Protein 1FTR (pdb70)

Secondary structure (DSSP, 8-state):
-EETTEEE-S-EEEEEEEEEEEEEEE-SSHHHHHHHHHHHHSS-S-TTTSS-EEEEEEEEE-GGGSTTSS-EEEEEEEESSHHHHHHHHHHHIIIIITTSTT-EEEE---GGG--EEE-HHHHHHGGGTT--EEEEETTEEEEEEEETTEEEEEES-EEEEEEEEEEEEEEEESSHHHHHHHHHHHHHHHTTSTTEE--SGGG-BSS-EEES-SS-TT-SEEE-GGG-TTSTT--PPTT--EEEEEEEEESSHHHHHHHHHHHHHHHTTSTTEEEEE---STTSS-SEEEEGGGG-/-EETTEEE-S-EEEEEEEEEEEEEEE-SSHHHHHHHHHHHHSS-S-TTTSS-EEEES-S-B-GGGSTTSS-EEEEEEEESSHHHHHHHHHHHIIIIITTSTT-EEEE---GGG--EEE-HHHHHHGGGTT--EEEEETTEEEEEEEETTEEEEEES-EEEEEEEEEEEEEEEESSHHHHHHHHHHHHHHHTTSTTEE--SGGGEESS-EEES-SS-TT-SEEE-GGG-TT-TT--PPTT--EEEEEEEEESSHHHHHHHHHHHHHHHHTSTTEEEEE----TTSS-SEEEEHHHH-/-EETTEEE-S-EEEEEEEEEEEEEEE-SSHHHHHHHHHHHHSS-S-TTTSS-EEEEEEEEE-GGGSTTSS-EEEEEEEESSHHHHHHHHHHHHHHHTTTSTT-EEEE---GGG-SEEE-HHHHHHGGGTT--EEEEETTEEEEEEEETTEEEEEES-EEEEEEEEEEEEEEEESSHHHHHHHHHHHHHHHTTSTTEE--SGGGEESS-EEES-SS-TT-SEEE-GGG-TTSTT--PPTT--EEEEEEEEESSHHHHHHHHHHHHHHHHTSTTEEEEE---STTSS-SEEEEGGGT-/-EETTEEE-S-EEEEEEEEEEEEEEE-SSHHHHHHHHHHHHSS-S-TTTSS-EEEEEEEEE-GGGSTTSS-EEEEEEEESSHHHHHHHHHHHIIIIITTSTT-EEEE---GGG--EEE-HHHHHHGGGTT--EEEEETTEEEEEEEETTEEEEEES-EEEEEEEEEEEEEEEESSHHHHHHHHHHHHHHHTTSTTEE--SGGGEESS-EEES-SS-TT-SEEE-GGG-TTSTT--PPTT--EEEEEEEEESSHHHHHHHHHHHHHHHTTSTTEEEEE----TTSS-SEEEESGGG-

GO terms:
  GO:0030270 formylmethanofuran-tetrahydromethanopterin N-formyltransferase activity (F, EXP)
  GO:0030270 formylmethanofuran-tetrahydromethanopterin N-formyltransferase activity (F, IDA)

Structure (mmCIF, N/CA/C/O backbone):
data_1FTR
#
_entry.id   1FTR
#
_cell.length_a   157.500
_cell.length_b   157.500
_cell.length_c   242.100
_cell.angle_alpha   90.00
_cell.angle_beta   90.00
_cell.angle_gamma   90.00
#
_symmetry.space_group_name_H-M   'I 41 2 2'
#
loop_
_entity.id
_entity.type
_entity.pdbx_description
1 polymer 'FORMYLMETHANOFURAN\:TETRAHYDROMETHANOPTERIN FORMYLTRANSFERASE'
2 water water
#
loop_
_atom_site.group_PDB
_atom_site.id
_atom_site.type_symbol
_atom_site.label_atom_id
_atom_site.label_alt_id
_atom_site.label_comp_id
_atom_site.label_asym_id
_atom_site.label_entity_id
_atom_site.label_seq_id
_atom_site.pdbx_PDB_ins_code
_atom_site.Cartn_x
_atom_site.Cartn_y
_atom_site.Cartn_z
_atom_site.occupancy
_atom_site.B_iso_or_equiv
_atom_site.auth_seq_id
_atom_site.auth_comp_id
_atom_site.auth_asym_id
_atom_site.auth_atom_id
_atom_site.pdbx_PDB_model_num
ATOM 1 N N . MET A 1 1 ? 47.545 45.997 3.286 1.00 14.77 1 MET A N 1
ATOM 2 C CA . MET A 1 1 ? 48.237 47.231 3.731 1.00 16.82 1 MET A CA 1
ATOM 3 C C . MET A 1 1 ? 47.879 47.516 5.182 1.00 16.93 1 MET A C 1
ATOM 4 O O . MET A 1 1 ? 46.700 47.509 5.540 1.00 17.68 1 MET A O 1
ATOM 9 N N . GLU A 1 2 ? 48.895 47.811 5.991 1.00 18.54 2 GLU A N 1
ATOM 10 C CA . GLU A 1 2 ? 48.704 48.224 7.385 1.00 19.38 2 GLU A CA 1
ATOM 11 C C . GLU A 1 2 ? 49.468 49.508 7.665 1.00 19.07 2 GLU A C 1
ATOM 12 O O . GLU A 1 2 ? 50.557 49.715 7.141 1.00 19.07 2 GLU A O 1
ATOM 18 N N . ILE A 1 3 ? 48.908 50.363 8.513 1.00 19.31 3 ILE A N 1
ATOM 19 C CA . ILE A 1 3 ? 49.638 51.520 9.021 1.00 18.99 3 ILE A CA 1
ATOM 20 C C . ILE A 1 3 ? 49.672 51.375 10.537 1.00 19.04 3 ILE A C 1
ATOM 21 O O . ILE A 1 3 ? 48.624 51.302 11.185 1.00 17.15 3 ILE A O 1
ATOM 26 N N . ASN A 1 4 ? 50.867 51.119 11.054 1.00 19.92 4 ASN A N 1
ATOM 27 C CA . ASN A 1 4 ? 51.072 50.912 12.483 1.00 22.29 4 ASN A CA 1
ATOM 28 C C . ASN A 1 4 ? 50.216 49.756 12.994 1.00 22.65 4 ASN A C 1
ATOM 29 O O . ASN A 1 4 ? 49.591 49.837 14.063 1.00 22.70 4 ASN A O 1
ATOM 34 N N . GLY A 1 5 ? 50.115 48.715 12.169 1.00 21.46 5 GLY A N 1
ATOM 35 C CA . GLY A 1 5 ? 49.396 47.525 12.567 1.00 17.96 5 GLY A CA 1
ATOM 36 C C . GLY A 1 5 ? 47.915 47.600 12.302 1.00 16.25 5 GLY A C 1
ATOM 37 O O . GLY A 1 5 ? 47.187 46.666 12.604 1.00 21.08 5 GLY A O 1
ATOM 38 N N . VAL A 1 6 ? 47.445 48.735 11.801 1.00 16.06 6 VAL A N 1
ATOM 39 C CA . VAL A 1 6 ? 46.027 48.898 11.515 1.00 14.87 6 VAL A CA 1
ATOM 40 C C . VAL A 1 6 ? 45.753 48.561 10.055 1.00 12.91 6 VAL A C 1
ATOM 41 O O . VAL A 1 6 ? 46.408 49.086 9.166 1.00 14.50 6 VAL A O 1
ATOM 45 N N . GLU A 1 7 ? 44.753 47.716 9.823 1.00 14.27 7 GLU A N 1
ATOM 46 C CA . GLU A 1 7 ? 44.414 47.278 8.477 1.00 17.71 7 GLU A CA 1
ATOM 47 C C . GLU A 1 7 ? 43.713 48.416 7.747 1.00 18.70 7 GLU A C 1
ATOM 48 O O . GLU A 1 7 ? 42.791 49.037 8.293 1.00 17.19 7 GLU A O 1
ATOM 54 N N . ILE A 1 8 ? 44.213 48.747 6.555 1.00 15.72 8 ILE A N 1
ATOM 55 C CA . ILE A 1 8 ? 43.550 49.723 5.697 1.00 15.33 8 ILE A CA 1
ATOM 56 C C . ILE A 1 8 ? 42.803 48.963 4.599 1.00 17.61 8 ILE A C 1
ATOM 57 O O . ILE A 1 8 ? 43.426 48.307 3.755 1.00 16.70 8 ILE A O 1
ATOM 62 N N . GLU A 1 9 ? 41.474 48.936 4.699 1.00 16.04 9 GLU A N 1
ATOM 63 C CA . GLU A 1 9 ? 40.641 48.234 3.733 1.00 16.46 9 GLU A CA 1
ATOM 64 C C . GLU A 1 9 ? 40.853 48.766 2.320 1.00 15.75 9 GLU A C 1
ATOM 65 O O . GLU A 1 9 ? 40.983 49.973 2.109 1.00 14.66 9 GLU A O 1
ATOM 71 N N . ASP A 1 10 ? 40.904 47.850 1.357 1.00 16.84 10 ASP A N 1
ATOM 72 C CA . ASP A 1 10 ? 41.147 48.206 -0.035 1.00 17.54 10 ASP A CA 1
ATOM 73 C C . ASP A 1 10 ? 39.815 48.579 -0.668 1.00 18.16 10 ASP A C 1
ATOM 74 O O . ASP A 1 10 ? 39.152 47.759 -1.315 1.00 19.74 10 ASP A O 1
ATOM 79 N N . THR A 1 11 ? 39.392 49.803 -0.395 1.00 18.02 11 THR A N 1
ATOM 80 C CA . THR A 1 11 ? 38.126 50.297 -0.881 1.00 15.01 11 THR A CA 1
ATOM 81 C C . THR A 1 11 ? 38.294 51.784 -1.193 1.00 13.56 11 THR A C 1
ATOM 82 O O . THR A 1 11 ? 39.414 52.290 -1.224 1.00 15.58 11 THR A O 1
ATOM 86 N N . PHE A 1 12 ? 37.202 52.466 -1.501 1.00 14.04 12 PHE A N 1
ATOM 87 C CA . PHE A 1 12 ? 37.284 53.871 -1.855 1.00 13.86 12 PHE A CA 1
ATOM 88 C C . PHE A 1 12 ? 36.153 54.660 -1.220 1.00 12.34 12 PHE A C 1
ATOM 89 O O . PHE A 1 12 ? 35.095 54.118 -0.890 1.00 12.59 12 PHE A O 1
ATOM 97 N N . ALA A 1 13 ? 36.415 55.943 -0.999 1.00 13.11 13 ALA A N 1
ATOM 98 C CA . ALA A 1 13 ? 35.379 56.889 -0.625 1.00 14.13 13 ALA A CA 1
ATOM 99 C C . ALA A 1 13 ? 34.838 57.519 -1.908 1.00 15.71 13 ALA A C 1
ATOM 100 O O . ALA A 1 13 ? 35.600 57.798 -2.834 1.00 15.13 13 ALA A O 1
ATOM 102 N N . GLU A 1 14 ? 33.516 57.670 -1.978 1.00 16.17 14 GLU A N 1
ATOM 103 C CA . GLU A 1 14 ? 32.860 58.351 -3.093 1.00 17.02 14 GLU A CA 1
ATOM 104 C C . GLU A 1 14 ? 32.422 59.771 -2.714 1.00 16.52 14 GLU A C 1
ATOM 105 O O . GLU A 1 14 ? 31.603 59.970 -1.820 1.00 18.84 14 GLU A O 1
ATOM 111 N N . ALA A 1 15 ? 32.954 60.755 -3.426 1.00 15.91 15 ALA A N 1
ATOM 112 C CA . ALA A 1 15 ? 32.685 62.147 -3.108 1.00 17.25 15 ALA A CA 1
ATOM 113 C C . ALA A 1 15 ? 31.918 62.834 -4.238 1.00 17.84 15 ALA A C 1
ATOM 114 O O . ALA A 1 15 ? 31.833 62.319 -5.359 1.00 18.24 15 ALA A O 1
ATOM 116 N N . PHE A 1 16 ? 31.396 64.018 -3.940 1.00 17.20 16 PHE A N 1
ATOM 117 C CA . PHE A 1 16 ? 30.467 64.709 -4.823 1.00 18.98 16 PHE A CA 1
ATOM 118 C C . PHE A 1 16 ? 30.914 66.143 -5.106 1.00 22.51 16 PHE A C 1
ATOM 119 O O . PHE A 1 16 ? 31.693 66.734 -4.355 1.00 22.08 16 PHE A O 1
ATOM 127 N N . GLU A 1 17 ? 30.414 66.707 -6.198 1.00 23.82 17 GLU A N 1
ATOM 128 C CA . GLU A 1 17 ? 30.564 68.131 -6.443 1.00 24.24 17 GLU A CA 1
ATOM 129 C C . GLU A 1 17 ? 29.627 68.904 -5.544 1.00 21.56 17 GLU A C 1
ATOM 130 O O . GLU A 1 17 ? 28.512 68.454 -5.269 1.00 22.45 17 GLU A O 1
ATOM 136 N N . ALA A 1 18 ? 30.118 70.031 -5.042 1.00 20.44 18 ALA A N 1
ATOM 137 C CA . ALA A 1 18 ? 29.304 70.988 -4.302 1.00 19.73 18 ALA A CA 1
ATOM 138 C C . ALA A 1 18 ? 29.865 72.381 -4.551 1.00 18.45 18 ALA A C 1
ATOM 139 O O . ALA A 1 18 ? 31.035 72.531 -4.903 1.00 19.72 18 ALA A O 1
ATOM 141 N N . LYS A 1 19 ? 29.007 73.390 -4.458 1.00 18.87 19 LYS A N 1
ATOM 142 C CA . LYS A 1 19 ? 29.439 74.782 -4.546 1.00 17.92 19 LYS A CA 1
ATOM 143 C C . LYS A 1 19 ? 30.040 75.199 -3.213 1.00 18.01 19 LYS A C 1
ATOM 144 O O . LYS A 1 19 ? 29.490 74.876 -2.160 1.00 16.78 19 LYS A O 1
ATOM 150 N N . MET A 1 20 ? 31.110 75.980 -3.270 1.00 16.10 20 MET A N 1
ATOM 151 C CA . MET A 1 20 ? 31.807 76.396 -2.071 1.00 19.02 20 MET A CA 1
ATOM 152 C C . MET A 1 20 ? 32.306 77.821 -2.125 1.00 19.38 20 MET A C 1
ATOM 153 O O . MET A 1 20 ? 32.708 78.310 -3.177 1.00 17.88 20 MET A O 1
ATOM 158 N N . ALA A 1 21 ? 32.214 78.497 -0.983 1.00 18.36 21 ALA A N 1
ATOM 159 C CA . ALA A 1 21 ? 32.815 79.803 -0.775 1.00 15.18 21 ALA A CA 1
ATOM 160 C C . ALA A 1 21 ? 33.842 79.728 0.367 1.00 15.99 21 ALA A C 1
ATOM 161 O O . ALA A 1 21 ? 33.844 78.786 1.168 1.00 14.72 21 ALA A O 1
ATOM 163 N N . ARG A 1 22 ? 34.779 80.668 0.364 1.00 14.25 22 ARG A N 1
ATOM 164 C CA . ARG A 1 22 ? 35.838 80.705 1.356 1.00 15.44 22 ARG A CA 1
ATOM 165 C C . ARG A 1 22 ? 36.037 82.150 1.819 1.00 16.39 22 ARG A C 1
ATOM 166 O O . ARG A 1 22 ? 36.298 83.051 1.017 1.00 17.43 22 ARG A O 1
ATOM 174 N N . VAL A 1 23 ? 35.822 82.377 3.110 1.00 15.20 23 VAL A N 1
ATOM 175 C CA . VAL A 1 23 ? 35.744 83.720 3.655 1.00 14.29 23 VAL A CA 1
ATOM 176 C C . VAL A 1 23 ? 36.853 83.925 4.705 1.00 15.92 23 VAL A C 1
ATOM 177 O O . VAL A 1 23 ? 37.128 83.042 5.516 1.00 15.02 23 VAL A O 1
ATOM 181 N N . LEU A 1 24 ? 37.568 85.035 4.593 1.00 14.67 24 LEU A N 1
ATOM 182 C CA . LEU A 1 24 ? 38.482 85.461 5.644 1.00 15.01 24 LEU A CA 1
ATOM 183 C C . LEU A 1 24 ? 37.791 86.433 6.613 1.00 14.66 24 LEU A C 1
ATOM 184 O O . LEU A 1 24 ? 37.274 87.472 6.206 1.00 13.61 24 LEU A O 1
ATOM 189 N N . ILE A 1 25 ? 37.728 86.049 7.889 1.00 13.97 25 ILE A N 1
ATOM 190 C CA . ILE A 1 25 ? 37.203 86.924 8.943 1.00 13.90 25 ILE A CA 1
ATOM 191 C C . ILE A 1 25 ? 38.347 87.479 9.796 1.00 14.55 25 ILE A C 1
ATOM 192 O O . ILE A 1 25 ? 39.163 86.718 10.320 1.00 14.85 25 ILE A O 1
ATOM 197 N N . THR A 1 26 ? 38.470 88.802 9.842 1.00 14.34 26 THR A N 1
ATOM 198 C CA . THR A 1 26 ? 39.444 89.442 10.725 1.00 15.25 26 THR A CA 1
ATOM 199 C C . THR A 1 26 ? 38.698 90.137 11.859 1.00 14.59 26 THR A C 1
ATOM 200 O O . THR A 1 26 ? 37.473 90.268 11.822 1.00 13.97 26 THR A O 1
ATOM 204 N N . ALA A 1 27 ? 39.436 90.478 12.911 1.00 12.90 27 ALA A N 1
ATOM 205 C CA . ALA A 1 27 ? 38.857 91.107 14.091 1.00 13.25 27 ALA A CA 1
ATOM 206 C C . ALA A 1 27 ? 39.994 91.734 14.893 1.00 13.80 27 ALA A C 1
ATOM 207 O O . ALA A 1 27 ? 41.150 91.625 14.503 1.00 12.84 27 ALA A O 1
ATOM 209 N N . ALA A 1 28 ? 39.642 92.440 15.965 1.00 14.45 28 ALA A N 1
ATOM 210 C CA . ALA A 1 28 ? 40.620 93.105 16.826 1.00 16.31 28 ALA A CA 1
ATOM 211 C C . ALA A 1 28 ? 41.631 92.135 17.433 1.00 15.10 28 ALA A C 1
ATOM 212 O O . ALA A 1 28 ? 42.785 92.487 17.641 1.00 15.72 28 ALA A O 1
ATOM 214 N N . SER A 1 29 ? 41.217 90.889 17.618 1.00 14.30 29 SER A N 1
ATOM 215 C CA . SER A 1 29 ? 42.096 89.850 18.149 1.00 13.07 29 SER A CA 1
ATOM 216 C C . SER A 1 29 ? 41.639 88.531 17.567 1.00 13.76 29 SER A C 1
ATOM 217 O O . SER A 1 29 ? 40.518 88.412 17.070 1.00 13.75 29 SER A O 1
ATOM 220 N N . HIS A 1 30 ? 42.510 87.531 17.635 1.00 12.62 30 HIS A N 1
ATOM 221 C CA . HIS A 1 30 ? 42.139 86.178 17.278 1.00 12.22 30 HIS A CA 1
ATOM 222 C C . HIS A 1 30 ? 40.930 85.699 18.099 1.00 13.18 30 HIS A C 1
ATOM 223 O O . HIS A 1 30 ? 40.053 85.022 17.569 1.00 12.12 30 HIS A O 1
ATOM 230 N N . LYS A 1 31 ? 40.811 86.163 19.340 1.00 11.25 31 LYS A N 1
ATOM 231 C CA . LYS A 1 31 ? 39.700 85.740 20.183 1.00 11.68 31 LYS A CA 1
ATOM 232 C C . LYS A 1 31 ? 38.363 86.185 19.576 1.00 12.92 31 LYS A C 1
ATOM 233 O O . LYS A 1 31 ? 37.433 85.396 19.456 1.00 13.07 31 LYS A O 1
ATOM 239 N N . TRP A 1 32 ? 38.301 87.426 19.124 1.00 13.53 32 TRP A N 1
ATOM 240 C CA . TRP A 1 32 ? 37.054 87.969 18.596 1.00 12.26 32 TRP A CA 1
ATOM 241 C C . TRP A 1 32 ? 36.777 87.457 17.185 1.00 12.93 32 TRP A C 1
ATOM 242 O O . TRP A 1 32 ? 35.617 87.285 16.808 1.00 13.71 32 TRP A O 1
ATOM 253 N N . ALA A 1 33 ? 37.833 87.181 16.422 1.00 12.27 33 ALA A N 1
ATOM 254 C CA . ALA A 1 33 ? 37.669 86.484 15.143 1.00 12.31 33 ALA A CA 1
ATOM 255 C C . ALA A 1 33 ? 37.051 85.111 15.350 1.00 15.36 33 ALA A C 1
ATOM 256 O O . ALA A 1 33 ? 36.101 84.748 14.651 1.00 15.45 33 ALA A O 1
ATOM 258 N N . MET A 1 34 ? 37.513 84.386 16.372 1.00 12.47 34 MET A N 1
ATOM 259 C CA . MET A 1 34 ? 36.964 83.077 16.671 1.00 9.47 34 MET A CA 1
ATOM 260 C C . MET A 1 34 ? 35.527 83.138 17.167 1.00 11.37 34 MET A C 1
ATOM 261 O O . MET A 1 34 ? 34.720 82.284 16.815 1.00 11.88 34 MET A O 1
ATOM 266 N N . ILE A 1 35 ? 35.177 84.196 17.896 1.00 12.67 35 ILE A N 1
ATOM 267 C CA . ILE A 1 35 ? 33.783 84.414 18.301 1.00 15.95 35 ILE A CA 1
ATOM 268 C C . ILE A 1 35 ? 32.847 84.490 17.091 1.00 16.30 35 ILE A C 1
ATOM 269 O O . ILE A 1 35 ? 31.806 83.832 17.068 1.00 16.36 35 ILE A O 1
ATOM 274 N N . ALA A 1 36 ? 33.250 85.253 16.076 1.00 14.07 36 ALA A N 1
ATOM 275 C CA . ALA A 1 36 ? 32.429 85.455 14.878 1.00 14.19 36 ALA A CA 1
ATOM 276 C C . ALA A 1 36 ? 32.367 84.164 14.051 1.00 13.33 36 ALA A C 1
ATOM 277 O O . ALA A 1 36 ? 31.281 83.697 13.685 1.00 13.70 36 ALA A O 1
ATOM 279 N N . VAL A 1 37 ? 33.515 83.502 13.948 1.00 12.18 37 VAL A N 1
ATOM 280 C CA . VAL A 1 37 ? 33.672 82.287 13.174 1.00 12.65 37 VAL A CA 1
ATOM 281 C C . VAL A 1 37 ? 32.810 81.148 13.708 1.00 13.77 37 VAL A C 1
ATOM 282 O O . VAL A 1 37 ? 32.143 80.471 12.940 1.00 11.63 37 VAL A O 1
ATOM 286 N N . LYS A 1 38 ? 32.756 80.977 15.026 1.00 12.83 38 LYS A N 1
ATOM 287 C CA . LYS A 1 38 ? 31.986 79.873 15.600 1.00 13.69 38 LYS A CA 1
ATOM 288 C C . LYS A 1 38 ? 30.488 80.084 15.373 1.00 13.69 38 LYS A C 1
ATOM 289 O O . LYS A 1 38 ? 29.751 79.136 15.096 1.00 13.74 38 LYS A O 1
ATOM 295 N N . GLU A 1 39 ? 30.042 81.334 15.451 1.00 12.68 39 GLU A N 1
ATOM 296 C CA . GLU A 1 39 ? 28.635 81.631 15.197 1.00 15.49 39 GLU A CA 1
ATOM 297 C C . GLU A 1 39 ? 28.301 81.390 13.722 1.00 14.77 39 GLU A C 1
ATOM 298 O O . GLU A 1 39 ? 27.347 80.681 13.406 1.00 16.88 39 GLU A O 1
ATOM 304 N N . ALA A 1 40 ? 29.160 81.883 12.839 1.00 14.84 40 ALA A N 1
ATOM 305 C CA . ALA A 1 40 ? 28.917 81.819 11.406 1.00 15.21 40 ALA A CA 1
ATOM 306 C C . ALA A 1 40 ? 28.940 80.400 10.840 1.00 15.22 40 ALA A C 1
ATOM 307 O O . ALA A 1 40 ? 28.344 80.147 9.807 1.00 15.79 40 ALA A O 1
ATOM 309 N N . THR A 1 41 ? 29.675 79.495 11.478 1.00 14.16 41 THR A N 1
ATOM 310 C CA . THR A 1 41 ? 29.816 78.132 10.967 1.00 14.64 41 THR A CA 1
ATOM 311 C C . THR A 1 41 ? 28.989 77.105 11.717 1.00 13.37 41 THR A C 1
ATOM 312 O O . THR A 1 41 ? 29.044 75.922 11.393 1.00 15.37 41 THR A O 1
ATOM 316 N N . GLY A 1 42 ? 28.290 77.543 12.759 1.00 14.62 42 GLY A N 1
ATOM 317 C CA . GLY A 1 42 ? 27.412 76.662 13.509 1.00 14.55 42 GLY A CA 1
ATOM 318 C C . GLY A 1 42 ? 26.163 76.282 12.736 1.00 16.53 42 GLY A C 1
ATOM 319 O O . GLY A 1 42 ? 25.911 76.820 11.656 1.00 15.64 42 GLY A O 1
ATOM 320 N N . PHE A 1 43 ? 25.374 75.370 13.303 1.00 15.07 43 PHE A N 1
ATOM 321 C CA . PHE A 1 43 ? 24.227 74.768 12.611 1.00 17.13 43 PHE A CA 1
ATOM 322 C C . PHE A 1 43 ? 24.582 74.463 11.143 1.00 16.69 43 PHE A C 1
ATOM 323 O O . PHE A 1 43 ? 23.902 74.915 10.222 1.00 15.90 43 PHE A O 1
ATOM 331 N N . GLY A 1 44 ? 25.663 73.718 10.948 1.00 15.09 44 GLY A N 1
ATOM 332 C CA . GLY A 1 44 ? 26.253 73.599 9.629 1.00 15.90 44 GLY A CA 1
ATOM 333 C C . GLY A 1 44 ? 26.986 72.286 9.423 1.00 14.64 44 GLY A C 1
ATOM 334 O O . GLY A 1 44 ? 28.085 72.282 8.865 1.00 15.96 44 GLY A O 1
ATOM 335 N N . THR A 1 45 ? 26.381 71.185 9.844 1.00 15.80 45 THR A N 1
ATOM 336 C CA . THR A 1 45 ? 27.019 69.872 9.722 1.00 15.91 45 THR A CA 1
ATOM 337 C C . THR A 1 45 ? 26.721 69.169 8.395 1.00 17.02 45 THR A C 1
ATOM 338 O O . THR A 1 45 ? 27.570 68.442 7.869 1.00 16.18 45 THR A O 1
ATOM 342 N N . SER A 1 46 ? 25.491 69.329 7.899 1.00 18.47 46 SER A N 1
ATOM 343 C CA . SER A 1 46 ? 24.981 68.536 6.778 1.00 18.17 46 SER A CA 1
ATOM 344 C C . SER A 1 46 ? 23.795 69.239 6.126 1.00 19.95 46 SER A C 1
ATOM 345 O O . SER A 1 46 ? 22.910 69.737 6.816 1.00 19.44 46 SER A O 1
ATOM 348 N N . VAL A 1 47 ? 23.739 69.214 4.793 1.00 20.20 47 VAL A N 1
ATOM 349 C CA . VAL A 1 47 ? 22.662 69.892 4.068 1.00 23.53 47 VAL A CA 1
ATOM 350 C C . VAL A 1 47 ? 21.336 69.161 4.199 1.00 26.00 47 VAL A C 1
ATOM 351 O O . VAL A 1 47 ? 20.293 69.698 3.832 1.00 27.97 47 VAL A O 1
ATOM 355 N N . ILE A 1 48 ? 21.382 67.936 4.713 1.00 27.94 48 ILE A N 1
ATOM 356 C CA . ILE A 1 48 ? 20.171 67.176 4.991 1.00 30.98 48 ILE A CA 1
ATOM 357 C C . ILE A 1 48 ? 19.180 67.971 5.843 1.00 31.60 48 ILE A C 1
ATOM 358 O O . ILE A 1 48 ? 18.083 68.276 5.382 1.00 34.01 48 ILE A O 1
ATOM 363 N N . MET A 1 49 ? 19.580 68.368 7.046 1.00 30.78 49 MET A N 1
ATOM 364 C CA . MET A 1 49 ? 18.688 69.164 7.885 1.00 30.48 49 MET A CA 1
ATOM 365 C C . MET A 1 49 ? 19.280 70.463 8.420 1.00 27.28 49 MET A C 1
ATOM 366 O O . MET A 1 49 ? 18.627 71.164 9.196 1.00 25.87 49 MET A O 1
ATOM 371 N N . CYS A 1 50 ? 20.502 70.790 7.998 1.00 23.69 50 CYS A N 1
ATOM 372 C CA . CYS A 1 50 ? 21.084 72.105 8.273 1.00 21.98 50 CYS A CA 1
ATOM 373 C C . CYS A 1 50 ? 21.090 72.947 6.990 1.00 20.14 50 CYS A C 1
ATOM 374 O O . CYS A 1 50 ? 21.043 72.403 5.882 1.00 19.88 50 CYS A O 1
ATOM 377 N N . PRO A 1 51 ? 21.156 74.285 7.125 1.00 19.31 51 PRO A N 1
ATOM 378 C CA . PRO A 1 51 ? 21.086 75.153 5.944 1.00 18.58 51 PRO A CA 1
ATOM 379 C C . PRO A 1 51 ? 22.336 75.134 5.061 1.00 19.26 51 PRO A C 1
ATOM 380 O O . PRO A 1 51 ? 22.297 75.628 3.933 1.00 19.86 51 PRO A O 1
ATOM 384 N N . ALA A 1 52 ? 23.443 74.614 5.585 1.00 17.93 52 ALA A N 1
ATOM 385 C CA . ALA A 1 52 ? 24.709 74.576 4.847 1.00 16.56 52 ALA A CA 1
ATOM 386 C C . ALA A 1 52 ? 25.715 73.638 5.526 1.00 16.21 52 ALA A C 1
ATOM 387 O O . ALA A 1 52 ? 25.434 73.078 6.583 1.00 16.05 52 ALA A O 1
ATOM 389 N N . GLU A 1 53 ? 26.843 73.401 4.869 1.00 14.41 53 GLU A N 1
ATOM 390 C CA . GLU A 1 53 ? 27.960 72.695 5.487 1.00 15.10 53 GLU A CA 1
ATOM 391 C C . GLU A 1 53 ? 29.126 73.667 5.588 1.00 16.66 53 GLU A C 1
ATOM 392 O O . GLU A 1 53 ? 29.645 74.143 4.572 1.00 15.72 53 GLU A O 1
ATOM 398 N N . ALA A 1 54 ? 29.448 74.057 6.821 1.00 14.42 54 ALA A N 1
ATOM 399 C CA . ALA A 1 54 ? 30.420 75.112 7.059 1.00 11.64 54 ALA A CA 1
ATOM 400 C C . ALA A 1 54 ? 31.428 74.642 8.086 1.00 12.51 54 ALA A C 1
ATOM 401 O O . ALA A 1 54 ? 31.171 73.705 8.834 1.00 13.68 54 ALA A O 1
ATOM 403 N N . GLY A 1 55 ? 32.608 75.247 8.061 1.00 14.15 55 GLY A N 1
ATOM 404 C CA . GLY A 1 55 ? 33.608 74.925 9.058 1.00 14.32 55 GLY A CA 1
ATOM 405 C C . GLY A 1 55 ? 34.825 75.798 8.899 1.00 15.78 55 GLY A C 1
ATOM 406 O O . GLY A 1 55 ? 34.890 76.614 7.985 1.00 14.38 55 GLY A O 1
ATOM 407 N N . ILE A 1 56 ? 35.800 75.616 9.787 1.00 14.56 56 ILE A N 1
ATOM 408 C CA . ILE A 1 56 ? 37.013 76.421 9.766 1.00 13.18 56 ILE A CA 1
ATOM 409 C C . ILE A 1 56 ? 38.022 75.704 8.898 1.00 12.46 56 ILE A C 1
ATOM 410 O O . ILE A 1 56 ? 38.176 74.489 8.983 1.00 13.72 56 ILE A O 1
ATOM 415 N N . ASP A 1 57 ? 38.675 76.458 8.033 1.00 13.76 57 ASP A N 1
ATOM 416 C CA . ASP A 1 57 ? 39.765 75.933 7.238 1.00 14.89 57 ASP A CA 1
ATOM 417 C C . ASP A 1 57 ? 41.076 76.243 7.964 1.00 15.20 57 ASP A C 1
ATOM 418 O O . ASP A 1 57 ? 41.734 75.355 8.487 1.00 17.45 57 ASP A O 1
ATOM 423 N N . CYS A 1 58 ? 41.452 77.510 7.996 1.00 15.53 58 CYS A N 1
ATOM 424 C CA . CYS A 1 58 ? 42.714 77.879 8.603 1.00 17.17 58 CYS A CA 1
ATOM 425 C C . CYS A 1 58 ? 42.450 78.653 9.898 1.00 16.42 58 CYS A C 1
ATOM 426 O O . CYS A 1 58 ? 41.871 79.743 9.883 1.00 15.19 58 CYS A O 1
ATOM 429 N N . GLY A 1 59 ? 42.856 78.058 11.017 1.00 16.94 59 GLY A N 1
ATOM 430 C CA . GLY A 1 59 ? 42.444 78.547 12.320 1.00 15.72 59 GLY A CA 1
ATOM 431 C C . GLY A 1 59 ? 43.154 79.820 12.721 1.00 16.23 59 GLY A C 1
ATOM 432 O O . GLY A 1 59 ? 42.677 80.552 13.576 1.00 17.78 59 GLY A O 1
ATOM 433 N N . TYR A 1 60 ? 44.258 80.121 12.054 1.00 16.20 60 TYR A N 1
ATOM 434 C CA . TYR A 1 60 ? 45.046 81.297 12.386 1.00 19.05 60 TYR A CA 1
ATOM 435 C C . TYR A 1 60 ? 45.695 81.853 11.129 1.00 18.17 60 TYR A C 1
ATOM 436 O O . TYR A 1 60 ? 46.501 81.182 10.481 1.00 20.41 60 TYR A O 1
ATOM 445 N N . VAL A 1 61 ? 45.338 83.084 10.792 1.00 17.90 61 VAL A N 1
ATOM 446 C CA . VAL A 1 61 ? 45.981 83.791 9.690 1.00 16.83 61 VAL A CA 1
ATOM 447 C C . VAL A 1 61 ? 46.712 84.974 10.300 1.00 16.35 61 VAL A C 1
ATOM 448 O O . VAL A 1 61 ? 46.124 85.746 11.052 1.00 15.90 61 VAL A O 1
ATOM 452 N N . PRO A 1 62 ? 48.027 85.068 10.068 1.00 18.44 62 PRO A N 1
ATOM 453 C CA . PRO A 1 62 ? 48.837 86.152 10.639 1.00 19.73 62 PRO A CA 1
ATOM 454 C C . PRO A 1 62 ? 48.354 87.529 10.177 1.00 20.32 62 PRO A C 1
ATOM 455 O O . PRO A 1 62 ? 47.945 87.699 9.023 1.00 17.86 62 PRO A O 1
ATOM 459 N N . PRO A 1 63 ? 48.366 88.522 11.089 1.00 21.13 63 PRO A N 1
ATOM 460 C CA . PRO A 1 63 ? 47.965 89.894 10.771 1.00 22.29 63 PRO A CA 1
ATOM 461 C C . PRO A 1 63 ? 48.586 90.441 9.484 1.00 23.87 63 PRO A C 1
ATOM 462 O O . PRO A 1 63 ? 47.883 91.023 8.660 1.00 25.72 63 PRO A O 1
ATOM 466 N N . GLU A 1 64 ? 49.855 90.128 9.241 1.00 24.33 64 GLU A N 1
ATOM 467 C CA . GLU A 1 64 ? 50.534 90.665 8.073 1.00 26.86 64 GLU A CA 1
ATOM 468 C C . GLU A 1 64 ? 50.173 89.966 6.760 1.00 25.73 64 GLU A C 1
ATOM 469 O O . GLU A 1 64 ? 50.615 90.377 5.690 1.00 26.32 64 GLU A O 1
ATOM 475 N N . GLU A 1 65 ? 49.314 88.959 6.834 1.00 26.21 65 GLU A N 1
ATOM 476 C CA . GLU A 1 65 ? 48.812 88.299 5.633 1.00 26.26 65 GLU A CA 1
ATOM 477 C C . GLU A 1 65 ? 47.354 88.651 5.332 1.00 24.91 65 GLU A C 1
ATOM 478 O O . GLU A 1 65 ? 46.745 88.080 4.420 1.00 26.61 65 GLU A O 1
ATOM 484 N N . THR A 1 66 ? 46.793 89.577 6.107 1.00 20.36 66 THR A N 1
ATOM 485 C CA . THR A 1 66 ? 45.412 89.986 5.912 1.00 18.99 66 THR A CA 1
ATOM 486 C C . THR A 1 66 ? 45.342 91.406 5.345 1.00 19.49 66 THR A C 1
ATOM 487 O O . THR A 1 66 ? 46.301 92.171 5.458 1.00 19.70 66 THR A O 1
ATOM 491 N N . PRO A 1 67 ? 44.230 91.750 4.663 1.00 20.24 67 PRO A N 1
ATOM 492 C CA . PRO A 1 67 ? 44.177 93.057 3.994 1.00 20.51 67 PRO A CA 1
ATOM 493 C C . PRO A 1 67 ? 44.178 94.241 4.950 1.00 20.03 67 PRO A C 1
ATOM 494 O O . PRO A 1 67 ? 44.611 95.323 4.583 1.00 21.84 67 PRO A O 1
ATOM 498 N N . ASP A 1 68 ? 43.687 94.038 6.168 1.00 17.56 68 ASP A N 1
ATOM 499 C CA . ASP A 1 68 ? 43.605 95.121 7.136 1.00 16.41 68 ASP A CA 1
ATOM 500 C C . ASP A 1 68 ? 44.687 95.077 8.216 1.00 18.00 68 ASP A C 1
ATOM 501 O O . ASP A 1 68 ? 44.722 95.930 9.106 1.00 17.34 68 ASP A O 1
ATOM 506 N N . GLY A 1 69 ? 45.535 94.054 8.163 1.00 17.18 69 GLY A N 1
ATOM 507 C CA . GLY A 1 69 ? 46.634 93.945 9.114 1.00 18.07 69 GLY A CA 1
ATOM 508 C C . GLY A 1 69 ? 46.205 93.507 10.501 1.00 16.24 69 GLY A C 1
ATOM 509 O O . GLY A 1 69 ? 46.914 93.751 11.481 1.00 15.73 69 GLY A O 1
ATOM 510 N N . ARG A 1 70 ? 45.053 92.846 10.575 1.00 15.68 70 ARG A N 1
ATOM 511 C CA . ARG A 1 70 ? 44.512 92.357 11.837 1.00 14.30 70 ARG A CA 1
ATOM 512 C C . ARG A 1 70 ? 44.455 90.831 11.805 1.00 15.96 70 ARG A C 1
ATOM 513 O O . ARG A 1 70 ? 44.511 90.221 10.730 1.00 16.23 70 ARG A O 1
ATOM 521 N N . PRO A 1 71 ? 44.435 90.181 12.986 1.00 15.56 71 PRO A N 1
ATOM 522 C CA . PRO A 1 71 ? 44.457 88.713 12.996 1.00 15.89 71 PRO A CA 1
ATOM 523 C C . PRO A 1 71 ? 43.187 88.088 12.403 1.00 14.51 71 PRO A C 1
ATOM 524 O O . PRO A 1 71 ? 42.094 88.636 12.540 1.00 15.86 71 PRO A O 1
ATOM 528 N N . GLY A 1 72 ? 43.345 86.965 11.709 1.00 14.90 72 GLY A N 1
ATOM 529 C CA . GLY A 1 72 ? 42.222 86.385 11.002 1.00 14.64 72 GLY A CA 1
ATOM 530 C C . GLY A 1 72 ? 42.087 84.880 11.081 1.00 15.98 72 GLY A C 1
ATOM 531 O O . GLY A 1 72 ? 42.931 84.195 11.653 1.00 16.73 72 GLY A O 1
ATOM 532 N N . VAL A 1 73 ? 40.968 84.393 10.558 1.00 13.51 73 VAL A N 1
ATOM 533 C CA . VAL A 1 73 ? 40.652 82.965 10.457 1.00 13.32 73 VAL A CA 1
ATOM 534 C C . VAL A 1 73 ? 39.946 82.797 9.100 1.00 12.88 73 VAL A C 1
ATOM 535 O O . VAL A 1 73 ? 39.142 83.637 8.732 1.00 13.59 73 VAL A O 1
ATOM 539 N N . THR A 1 74 ? 40.185 81.703 8.388 1.00 13.06 74 THR A N 1
ATOM 540 C CA . THR A 1 74 ? 39.383 81.443 7.199 1.00 14.14 74 THR A CA 1
ATOM 541 C C . THR A 1 74 ? 38.424 80.289 7.407 1.00 12.41 74 THR A C 1
ATOM 542 O O . THR A 1 74 ? 38.744 79.310 8.074 1.00 12.23 74 THR A O 1
ATOM 546 N N . ILE A 1 75 ? 37.214 80.461 6.887 1.00 13.34 75 ILE A N 1
ATOM 547 C CA . ILE A 1 75 ? 36.149 79.466 6.973 1.00 13.35 75 ILE A CA 1
ATOM 548 C C . ILE A 1 75 ? 35.660 79.111 5.572 1.00 12.84 75 ILE A C 1
ATOM 549 O O . ILE A 1 75 ? 35.920 79.831 4.614 1.00 13.14 75 ILE A O 1
ATOM 554 N N . MET A 1 76 ? 34.952 77.995 5.460 1.00 12.66 76 MET A N 1
ATOM 555 C CA . MET A 1 76 ? 34.349 77.600 4.199 1.00 13.92 76 MET A CA 1
ATOM 556 C C . MET A 1 76 ? 32.883 77.247 4.408 1.00 14.93 76 MET A C 1
ATOM 557 O O . MET A 1 76 ? 32.493 76.771 5.475 1.00 13.72 76 MET A O 1
ATOM 562 N N . ILE A 1 77 ? 32.061 77.622 3.435 1.00 13.20 77 ILE A N 1
ATOM 563 C CA . ILE A 1 77 ? 30.644 77.320 3.452 1.00 14.33 77 ILE A CA 1
ATOM 564 C C . ILE A 1 77 ? 30.327 76.648 2.121 1.00 15.11 77 ILE A C 1
ATOM 565 O O . ILE A 1 77 ? 30.812 77.071 1.074 1.00 14.58 77 ILE A O 1
ATOM 570 N N . GLY A 1 78 ? 29.633 75.521 2.193 1.00 14.27 78 GLY A N 1
ATOM 571 C CA . GLY A 1 78 ? 29.331 74.744 1.007 1.00 16.45 78 GLY A CA 1
ATOM 572 C C . GLY A 1 78 ? 27.861 74.391 0.941 1.00 18.01 78 GLY A C 1
ATOM 573 O O . GLY A 1 78 ? 27.168 74.329 1.965 1.00 17.40 78 GLY A O 1
ATOM 574 N N . HIS A 1 79 ? 27.370 74.197 -0.278 1.00 19.15 79 HIS A N 1
ATOM 575 C CA . HIS A 1 79 ? 26.015 73.694 -0.510 1.00 19.00 79 HIS A CA 1
ATOM 576 C C . HIS A 1 79 ? 26.010 73.079 -1.896 1.00 17.95 79 HIS A C 1
ATOM 577 O O . HIS A 1 79 ? 26.805 73.470 -2.736 1.00 19.87 79 HIS A O 1
ATOM 584 N N . ASN A 1 80 ? 25.171 72.075 -2.120 1.00 20.11 80 ASN A N 1
ATOM 585 C CA . ASN A 1 80 ? 25.082 71.484 -3.456 1.00 24.25 80 ASN A CA 1
ATOM 586 C C . ASN A 1 80 ? 24.328 72.399 -4.426 1.00 24.62 80 ASN A C 1
ATOM 587 O O . ASN A 1 80 ? 24.576 72.365 -5.627 1.00 27.95 80 ASN A O 1
ATOM 592 N N . ASP A 1 81 ? 23.553 73.330 -3.874 1.00 23.93 81 ASP A N 1
ATOM 593 C CA . ASP A 1 81 ? 22.743 74.259 -4.655 1.00 26.18 81 ASP A CA 1
ATOM 594 C C . ASP A 1 81 ? 23.390 75.635 -4.558 1.00 26.68 81 ASP A C 1
ATOM 595 O O . ASP A 1 81 ? 23.473 76.216 -3.474 1.00 24.92 81 ASP A O 1
ATOM 600 N N . GLU A 1 82 ? 23.764 76.183 -5.709 1.00 25.59 82 GLU A N 1
ATOM 601 C CA . GLU A 1 82 ? 24.500 77.438 -5.777 1.00 26.05 82 GLU A CA 1
ATOM 602 C C . GLU A 1 82 ? 23.671 78.636 -5.315 1.00 26.87 82 GLU A C 1
ATOM 603 O O . GLU A 1 82 ? 24.210 79.607 -4.786 1.00 25.33 82 GLU A O 1
ATOM 609 N N . ASP A 1 83 ? 22.362 78.571 -5.532 1.00 26.40 83 ASP A N 1
ATOM 610 C CA . ASP A 1 83 ? 21.479 79.647 -5.099 1.00 28.05 83 ASP A CA 1
ATOM 611 C C . ASP A 1 83 ? 21.274 79.624 -3.588 1.00 25.70 83 ASP A C 1
ATOM 612 O O . ASP A 1 83 ? 21.173 80.676 -2.953 1.00 21.87 83 ASP A O 1
ATOM 617 N N . GLU A 1 84 ? 21.273 78.421 -3.014 1.00 23.41 84 GLU A N 1
ATOM 618 C CA . GLU A 1 84 ? 21.209 78.261 -1.568 1.00 23.23 84 GLU A CA 1
ATOM 619 C C . GLU A 1 84 ? 22.490 78.786 -0.952 1.00 19.97 84 GLU A C 1
ATOM 620 O O . GLU A 1 84 ? 22.453 79.468 0.071 1.00 18.57 84 GLU A O 1
ATOM 626 N N . LEU A 1 85 ? 23.617 78.490 -1.590 1.00 16.87 85 LEU A N 1
ATOM 627 C CA . LEU A 1 85 ? 24.900 78.942 -1.078 1.00 18.81 85 LEU A CA 1
ATOM 628 C C . LEU A 1 85 ? 24.959 80.458 -1.007 1.00 19.45 85 LEU A C 1
ATOM 629 O O . LEU A 1 85 ? 25.405 81.020 -0.005 1.00 20.36 85 LEU A O 1
ATOM 634 N N . LYS A 1 86 ? 24.478 81.128 -2.048 1.00 18.39 86 LYS A N 1
ATOM 635 C CA . LYS A 1 86 ? 24.525 82.581 -2.073 1.00 18.44 86 LYS A CA 1
ATOM 636 C C . LYS A 1 86 ? 23.675 83.192 -0.964 1.00 18.62 86 LYS A C 1
ATOM 637 O O . LYS A 1 86 ? 24.113 84.124 -0.292 1.00 19.93 86 LYS A O 1
ATOM 643 N N . GLU A 1 87 ? 22.570 82.530 -0.640 1.00 19.16 87 GLU A N 1
ATOM 644 C CA . GLU A 1 87 ? 21.673 82.983 0.417 1.00 20.82 87 GLU A CA 1
ATOM 645 C C . GLU A 1 87 ? 22.333 82.793 1.789 1.00 19.93 87 GLU A C 1
ATOM 646 O O . GLU A 1 87 ? 22.206 83.640 2.683 1.00 18.13 87 GLU A O 1
ATOM 652 N N . GLN A 1 88 ? 22.990 81.645 1.948 1.00 17.99 88 GLN A N 1
ATOM 653 C CA . GLN A 1 88 ? 23.704 81.295 3.171 1.00 17.99 88 GLN A CA 1
ATOM 654 C C . GLN A 1 88 ? 24.879 82.234 3.451 1.00 18.26 88 GLN A C 1
ATOM 655 O O . GLN A 1 88 ? 25.104 82.626 4.593 1.00 20.68 88 GLN A O 1
ATOM 661 N N . LEU A 1 89 ? 25.562 82.678 2.402 1.00 17.88 89 LEU A N 1
ATOM 662 C CA . LEU A 1 89 ? 26.629 83.656 2.569 1.00 20.26 89 LEU A CA 1
ATOM 663 C C . LEU A 1 89 ? 26.060 84.969 3.091 1.00 21.74 89 LEU A C 1
ATOM 664 O O . LEU A 1 89 ? 26.649 85.614 3.961 1.00 19.32 89 LEU A O 1
ATOM 669 N N . LEU A 1 90 ? 24.925 85.376 2.531 1.00 21.38 90 LEU A N 1
ATOM 670 C CA . LEU A 1 90 ? 24.301 86.641 2.891 1.00 21.94 90 LEU A CA 1
ATOM 671 C C . LEU A 1 90 ? 23.813 86.630 4.332 1.00 20.56 90 LEU A C 1
ATOM 672 O O . LEU A 1 90 ? 24.022 87.592 5.069 1.00 20.50 90 LEU A O 1
ATOM 677 N N . ASP A 1 91 ? 23.157 85.540 4.722 1.00 21.57 91 ASP A N 1
ATOM 678 C CA . ASP A 1 91 ? 22.584 85.410 6.063 1.00 21.32 91 ASP A CA 1
ATOM 679 C C . ASP A 1 91 ? 23.655 85.242 7.132 1.00 18.40 91 ASP A C 1
ATOM 680 O O . ASP A 1 91 ? 23.590 85.876 8.179 1.00 18.42 91 ASP A O 1
ATOM 685 N N . ARG A 1 92 ? 24.587 84.324 6.898 1.00 16.45 92 ARG A N 1
ATOM 686 C CA . ARG A 1 92 ? 25.632 84.050 7.870 1.00 14.82 92 ARG A CA 1
ATOM 687 C C . ARG A 1 92 ? 26.552 85.255 8.036 1.00 15.80 92 ARG A C 1
ATOM 688 O O . ARG A 1 92 ? 26.892 85.617 9.158 1.00 16.36 92 ARG A O 1
ATOM 696 N N . ILE A 1 93 ? 26.921 85.919 6.948 1.00 15.47 93 ILE A N 1
ATOM 697 C CA . ILE A 1 93 ? 27.767 87.100 7.090 1.00 15.20 93 ILE A CA 1
ATOM 698 C C . ILE A 1 93 ? 26.985 88.281 7.663 1.00 17.59 93 ILE A C 1
ATOM 699 O O . ILE A 1 93 ? 27.453 88.941 8.588 1.00 16.03 93 ILE A O 1
ATOM 704 N N . GLY A 1 94 ? 25.735 88.429 7.236 1.00 18.26 94 GLY A N 1
ATOM 705 C CA . GLY A 1 94 ? 24.904 89.513 7.727 1.00 17.28 94 GLY A CA 1
ATOM 706 C C . GLY A 1 94 ? 24.534 89.416 9.195 1.00 17.81 94 GLY A C 1
ATOM 707 O O . GLY A 1 94 ? 24.560 90.427 9.899 1.00 18.38 94 GLY A O 1
ATOM 708 N N . GLN A 1 95 ? 24.165 88.221 9.657 1.00 18.18 95 GLN A N 1
ATOM 709 C CA . GLN A 1 95 ? 23.674 88.043 11.026 1.00 19.74 95 GLN A CA 1
ATOM 710 C C . GLN A 1 95 ? 24.750 87.610 12.021 1.00 17.29 95 GLN A C 1
ATOM 711 O O . GLN A 1 95 ? 24.513 87.648 13.223 1.00 14.30 95 GLN A O 1
ATOM 717 N N . CYS A 1 96 ? 25.821 87.009 11.521 1.00 15.59 96 CYS A N 1
ATOM 718 C CA . CYS A 1 96 ? 26.804 86.395 12.396 1.00 15.44 96 CYS A CA 1
ATOM 719 C C . CYS A 1 96 ? 28.144 87.096 12.423 1.00 16.92 96 CYS A C 1
ATOM 720 O O . CYS A 1 96 ? 28.916 86.928 13.370 1.00 18.58 96 CYS A O 1
ATOM 723 N N . VAL A 1 97 ? 28.431 87.889 11.394 1.00 16.08 97 VAL A N 1
ATOM 724 C CA . VAL A 1 97 ? 29.737 88.518 11.273 1.00 12.84 97 VAL A CA 1
ATOM 725 C C . VAL A 1 97 ? 29.590 90.033 11.320 1.00 14.28 97 VAL A C 1
ATOM 726 O O . VAL A 1 97 ? 30.292 90.697 12.085 1.00 14.59 97 VAL A O 1
ATOM 730 N N . MET A 1 98 ? 28.623 90.577 10.578 1.00 13.06 98 MET A N 1
ATOM 731 C CA . MET A 1 98 ? 28.340 92.009 10.671 1.00 14.57 98 MET A CA 1
ATOM 732 C C . MET A 1 98 ? 27.967 92.415 12.108 1.00 15.04 98 MET A C 1
ATOM 733 O O . MET A 1 98 ? 28.333 93.497 12.587 1.00 14.53 98 MET A O 1
ATOM 738 N N . THR A 1 99 ? 27.255 91.524 12.787 1.00 14.23 99 THR A N 1
ATOM 739 C CA . THR A 1 99 ? 26.823 91.749 14.161 1.00 15.79 99 THR A CA 1
ATOM 740 C C . THR A 1 99 ? 27.931 91.528 15.198 1.00 16.74 99 THR A C 1
ATOM 741 O O . THR A 1 99 ? 27.732 91.811 16.374 1.00 17.65 99 THR A O 1
ATOM 745 N N . ALA A 1 100 ? 29.021 90.883 14.794 1.00 16.60 100 ALA A N 1
ATOM 746 C CA . ALA A 1 100 ? 30.056 90.473 15.742 1.00 14.83 100 ALA A CA 1
ATOM 747 C C . ALA A 1 100 ? 31.052 91.593 16.024 1.00 15.30 100 ALA A C 1
ATOM 748 O O . ALA A 1 100 ? 31.509 92.272 15.100 1.00 16.38 100 ALA A O 1
ATOM 750 N N . PRO A 1 101 ? 31.422 91.784 17.305 1.00 14.07 101 PRO A N 1
ATOM 751 C CA . PRO A 1 101 ? 32.330 92.870 17.658 1.00 14.05 101 PRO A CA 1
ATOM 752 C C . PRO A 1 101 ? 33.627 92.860 16.854 1.00 14.25 101 PRO A C 1
ATOM 753 O O . PRO A 1 101 ? 34.281 91.819 16.718 1.00 15.88 101 PRO A O 1
ATOM 757 N N . THR A 1 102 ? 33.838 93.973 16.147 1.00 15.13 102 THR A N 1
ATOM 758 C CA . THR A 1 102 ? 35.060 94.299 15.411 1.00 14.35 102 THR A CA 1
ATOM 759 C C . THR A 1 102 ? 35.319 93.479 14.142 1.00 13.91 102 THR A C 1
ATOM 760 O O . THR A 1 102 ? 36.288 93.748 13.431 1.00 16.40 102 THR A O 1
ATOM 764 N N . ALA A 1 103 ? 34.438 92.535 13.816 1.00 12.80 103 ALA A N 1
ATOM 765 C CA . ALA A 1 103 ? 34.721 91.609 12.717 1.00 13.15 103 ALA A CA 1
ATOM 766 C C . ALA A 1 103 ? 34.495 92.226 11.328 1.00 15.29 103 ALA A C 1
ATOM 767 O O . ALA A 1 103 ? 33.578 93.028 11.133 1.00 15.20 103 ALA A O 1
ATOM 769 N N . SER A 1 104 ? 35.428 91.944 10.422 1.00 15.53 104 SER A N 1
ATOM 770 C CA . SER A 1 104 ? 35.291 92.240 8.996 1.00 15.06 104 SER A CA 1
ATOM 771 C C . SER A 1 104 ? 35.285 90.928 8.188 1.00 15.64 104 SER A C 1
ATOM 772 O O . SER A 1 104 ? 35.752 89.894 8.674 1.00 15.12 104 SER A O 1
ATOM 775 N N . ALA A 1 105 ? 34.745 90.964 6.970 1.00 15.46 105 ALA A N 1
ATOM 776 C CA . ALA A 1 105 ? 34.720 89.788 6.102 1.00 14.13 105 ALA A CA 1
ATOM 777 C C . ALA A 1 105 ? 35.323 90.079 4.731 1.00 15.30 105 ALA A C 1
ATOM 778 O O . ALA A 1 105 ? 34.940 91.038 4.067 1.00 17.40 105 ALA A O 1
ATOM 780 N N . PHE A 1 106 ? 36.278 89.253 4.326 1.00 14.35 106 PHE A N 1
ATOM 781 C CA . PHE A 1 106 ? 36.956 89.402 3.050 1.00 16.32 106 PHE A CA 1
ATOM 782 C C . PHE A 1 106 ? 36.868 88.100 2.272 1.00 16.35 106 PHE A C 1
ATOM 783 O O . PHE A 1 106 ? 36.645 87.033 2.841 1.00 15.85 106 PHE A O 1
ATOM 791 N N . ASP A 1 107 ? 37.048 88.190 0.961 1.00 16.66 107 ASP A N 1
ATOM 792 C CA . ASP A 1 107 ? 37.082 87.000 0.129 1.00 17.52 107 ASP A CA 1
ATOM 793 C C . ASP A 1 107 ? 38.437 86.300 0.270 1.00 16.14 107 ASP A C 1
ATOM 794 O O . ASP A 1 107 ? 39.469 86.959 0.405 1.00 20.25 107 ASP A O 1
ATOM 799 N N . ALA A 1 108 ? 38.406 84.977 0.419 1.00 14.98 108 ALA A N 1
ATOM 800 C CA . ALA A 1 108 ? 39.630 84.171 0.412 1.00 14.25 108 ALA A CA 1
ATOM 801 C C . ALA A 1 108 ? 39.537 83.001 -0.564 1.00 14.21 108 ALA A C 1
ATOM 802 O O . ALA A 1 108 ? 40.184 81.975 -0.386 1.00 15.14 108 ALA A O 1
ATOM 804 N N . MET A 1 109 ? 38.719 83.151 -1.596 1.00 16.18 109 MET A N 1
ATOM 805 C CA . MET A 1 109 ? 38.662 82.158 -2.653 1.00 17.33 109 MET A CA 1
ATOM 806 C C . MET A 1 109 ? 39.836 82.382 -3.594 1.00 18.84 109 MET A C 1
ATOM 807 O O . MET A 1 109 ? 39.997 83.464 -4.153 1.00 20.87 109 MET A O 1
ATOM 812 N N . PRO A 1 110 ? 40.733 81.393 -3.705 1.00 21.19 110 PRO A N 1
ATOM 813 C CA . PRO A 1 110 ? 41.892 81.535 -4.590 1.00 24.23 110 PRO A CA 1
ATOM 814 C C . PRO A 1 110 ? 41.470 81.780 -6.031 1.00 25.55 110 PRO A C 1
ATOM 815 O O . PRO A 1 110 ? 40.485 81.209 -6.502 1.00 23.30 110 PRO A O 1
ATOM 819 N N . GLU A 1 111 ? 42.191 82.676 -6.695 1.00 28.93 111 GLU A N 1
ATOM 820 C CA . GLU A 1 111 ? 41.923 83.037 -8.084 1.00 33.41 111 GLU A CA 1
ATOM 821 C C . GLU A 1 111 ? 41.774 81.826 -8.993 1.00 31.91 111 GLU A C 1
ATOM 822 O O . GLU A 1 111 ? 40.811 81.721 -9.747 1.00 32.70 111 GLU A O 1
ATOM 828 N N . ALA A 1 112 ? 42.687 80.875 -8.842 1.00 31.66 112 ALA A N 1
ATOM 829 C CA . ALA A 1 112 ? 42.687 79.670 -9.655 1.00 30.83 112 ALA A CA 1
ATOM 830 C C . ALA A 1 112 ? 41.388 78.881 -9.534 1.00 30.70 112 ALA A C 1
ATOM 831 O O . ALA A 1 112 ? 40.933 78.280 -10.506 1.00 31.95 112 ALA A O 1
ATOM 833 N N . GLU A 1 113 ? 40.794 78.880 -8.344 1.00 28.88 113 GLU A N 1
ATOM 834 C CA . GLU A 1 113 ? 39.625 78.052 -8.083 1.00 26.46 113 GLU A CA 1
ATOM 835 C C . GLU A 1 113 ? 38.336 78.765 -8.468 1.00 24.79 113 GLU A C 1
ATOM 836 O O . GLU A 1 113 ? 37.302 78.134 -8.653 1.00 24.98 113 GLU A O 1
ATOM 842 N N . LYS A 1 114 ? 38.418 80.076 -8.644 1.00 24.62 114 LYS A N 1
ATOM 843 C CA . LYS A 1 114 ? 37.230 80.907 -8.786 1.00 26.78 114 LYS A CA 1
ATOM 844 C C . LYS A 1 114 ? 36.493 80.647 -10.107 1.00 27.72 114 LYS A C 1
ATOM 845 O O . LYS A 1 114 ? 37.095 80.673 -11.182 1.00 29.41 114 LYS A O 1
ATOM 851 N N . GLU A 1 115 ? 35.203 80.346 -10.014 1.00 26.24 115 GLU A N 1
ATOM 852 C CA . GLU A 1 115 ? 34.390 80.047 -11.188 1.00 25.85 115 GLU A CA 1
ATOM 853 C C . GLU A 1 115 ? 33.304 81.092 -11.387 1.00 28.13 115 GLU A C 1
ATOM 854 O O . GLU A 1 115 ? 33.100 81.589 -12.492 1.00 30.73 115 GLU A O 1
ATOM 860 N N . ASP A 1 116 ? 32.626 81.442 -10.304 1.00 30.22 116 ASP A N 1
ATOM 861 C CA . ASP A 1 116 ? 31.610 82.481 -10.326 1.00 31.32 116 ASP A CA 1
ATOM 862 C 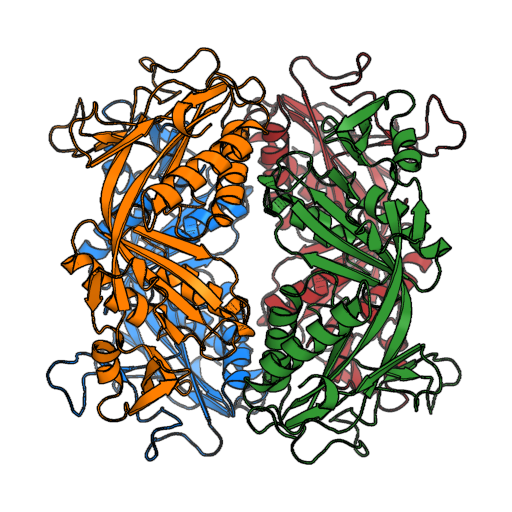C . ASP A 1 116 ? 31.856 83.378 -9.115 1.00 30.32 116 ASP A C 1
ATOM 863 O O . ASP A 1 116 ? 32.894 83.274 -8.470 1.00 28.22 116 ASP A O 1
ATOM 868 N N . GLU A 1 117 ? 30.973 84.345 -8.893 1.00 30.42 117 GLU A N 1
ATOM 869 C CA . GLU A 1 117 ? 30.981 85.107 -7.659 1.00 31.46 117 GLU A CA 1
ATOM 870 C C . GLU A 1 117 ? 29.675 85.840 -7.420 1.00 30.29 117 GLU A C 1
ATOM 871 O O . GLU A 1 117 ? 28.840 85.962 -8.323 1.00 29.67 117 GLU A O 1
ATOM 877 N N . ASP A 1 118 ? 29.465 86.234 -6.168 1.00 26.17 118 ASP A N 1
ATOM 878 C CA . ASP A 1 118 ? 28.263 86.948 -5.773 1.00 24.23 118 ASP A CA 1
ATOM 879 C C . ASP A 1 118 ? 28.669 88.194 -5.002 1.00 22.22 118 ASP A C 1
ATOM 880 O O . ASP A 1 118 ? 29.605 88.163 -4.206 1.00 20.74 118 ASP A O 1
ATOM 885 N N . ARG A 1 119 ? 28.021 89.311 -5.307 1.00 19.42 119 ARG A N 1
ATOM 886 C CA . ARG A 1 119 ? 28.325 90.564 -4.641 1.00 19.09 119 ARG A CA 1
ATOM 887 C C . ARG A 1 119 ? 27.614 90.620 -3.300 1.00 18.98 119 ARG A C 1
ATOM 888 O O . ARG A 1 119 ? 26.752 91.464 -3.088 1.00 18.02 119 ARG A O 1
ATOM 896 N N . VAL A 1 120 ? 28.030 89.750 -2.378 1.00 18.76 120 VAL A N 1
ATOM 897 C CA . VAL A 1 120 ? 27.388 89.652 -1.069 1.00 16.29 120 VAL A CA 1
ATOM 898 C C . VAL A 1 120 ? 27.587 90.942 -0.286 1.00 15.56 120 VAL A C 1
ATOM 899 O O . VAL A 1 120 ? 26.662 91.430 0.367 1.00 16.06 120 VAL A O 1
ATOM 903 N N . GLY A 1 121 ? 28.772 91.529 -0.424 1.00 14.86 121 GLY A N 1
ATOM 904 C CA . GLY A 1 121 ? 29.077 92.769 0.264 1.00 14.21 121 GLY A CA 1
ATOM 905 C C . GLY A 1 121 ? 28.251 93.933 -0.233 1.00 15.25 121 GLY A C 1
ATOM 906 O O . GLY A 1 121 ? 27.743 94.720 0.556 1.00 14.90 121 GLY A O 1
ATOM 907 N N . TYR A 1 122 ? 28.082 94.022 -1.549 1.00 17.00 122 TYR A N 1
ATOM 908 C CA . TYR A 1 122 ? 27.238 95.059 -2.137 1.00 18.16 122 TYR A CA 1
ATOM 909 C C . TYR A 1 122 ? 25.798 94.951 -1.621 1.00 16.62 122 TYR A C 1
ATOM 910 O O . TYR A 1 122 ? 25.210 95.941 -1.173 1.00 16.84 122 TYR A O 1
ATOM 919 N N . LYS A 1 123 ? 25.263 93.732 -1.622 1.00 16.68 123 LYS A N 1
ATOM 920 C CA . LYS A 1 123 ? 23.911 93.494 -1.140 1.00 16.57 123 LYS A CA 1
ATOM 921 C C . LYS A 1 123 ? 23.739 93.828 0.342 1.00 20.08 123 LYS A C 1
ATOM 922 O O . LYS A 1 123 ? 22.679 94.317 0.755 1.00 18.57 123 LYS A O 1
ATOM 928 N N . LEU A 1 124 ? 24.786 93.601 1.136 1.00 19.53 124 LEU A N 1
ATOM 929 C CA . LEU A 1 124 ? 24.732 93.923 2.559 1.00 19.20 124 LEU A CA 1
ATOM 930 C C . LEU A 1 124 ? 24.873 95.415 2.793 1.00 18.22 124 LEU A C 1
ATOM 931 O O . LEU A 1 124 ? 24.478 95.916 3.848 1.00 18.09 124 LEU A O 1
ATOM 936 N N . SER A 1 125 ? 25.484 96.112 1.838 1.00 18.21 125 SER A N 1
ATOM 937 C CA . SER A 1 125 ? 25.856 97.511 2.025 1.00 18.46 125 SER A CA 1
ATOM 938 C C . SER A 1 125 ? 24.650 98.431 2.165 1.00 19.41 125 SER A C 1
ATOM 939 O O . SER A 1 125 ? 24.744 99.490 2.787 1.00 18.00 125 SER A O 1
ATOM 942 N N . PHE A 1 126 ? 23.505 97.988 1.652 1.00 19.44 126 PHE A N 1
ATOM 943 C CA . PHE A 1 126 ? 22.263 98.758 1.753 1.00 20.37 126 PHE A CA 1
ATOM 944 C C . PHE A 1 126 ? 21.780 98.922 3.182 1.00 19.86 126 PHE A C 1
ATOM 945 O O . PHE A 1 126 ? 21.014 99.836 3.480 1.00 20.47 126 PHE A O 1
ATOM 953 N N . PHE A 1 127 ? 22.269 98.059 4.074 1.00 20.29 127 PHE A N 1
ATOM 954 C CA . PHE A 1 127 ? 22.044 98.204 5.512 1.00 18.34 127 PHE A CA 1
ATOM 955 C C . PHE A 1 127 ? 22.465 99.594 6.002 1.00 17.93 127 PHE A C 1
ATOM 956 O O . PHE A 1 127 ? 21.855 100.140 6.928 1.00 16.93 127 PHE A O 1
ATOM 964 N N . GLY A 1 128 ? 23.443 100.200 5.321 1.00 17.44 128 GLY A N 1
ATOM 965 C CA . GLY A 1 128 ? 23.890 101.540 5.677 1.00 17.43 128 GLY A CA 1
ATOM 966 C C . GLY A 1 128 ? 22.877 102.670 5.473 1.00 20.21 128 GLY A C 1
ATOM 967 O O . GLY A 1 128 ? 23.155 103.818 5.824 1.00 20.81 128 GLY A O 1
ATOM 968 N N . ASP A 1 129 ? 21.706 102.344 4.922 1.00 20.38 129 ASP A N 1
ATOM 969 C CA . ASP A 1 129 ? 20.634 103.307 4.671 1.00 20.46 129 ASP A CA 1
ATOM 970 C C . ASP A 1 129 ? 21.098 104.592 3.975 1.00 20.25 129 ASP A C 1
ATOM 971 O O . ASP A 1 129 ? 20.722 105.700 4.355 1.00 20.58 129 ASP A O 1
ATOM 976 N N . GLY A 1 130 ? 21.984 104.436 3.006 1.00 18.78 130 GLY A N 1
ATOM 977 C CA . GLY A 1 130 ? 22.439 105.580 2.246 1.00 22.42 130 GLY A CA 1
ATOM 978 C C . GLY A 1 130 ? 23.749 106.157 2.732 1.00 23.81 130 GLY A C 1
ATOM 979 O O . GLY A 1 130 ? 24.415 106.885 2.000 1.00 24.07 130 GLY A O 1
ATOM 980 N N . TYR A 1 131 ? 24.157 105.790 3.945 1.00 25.19 131 TYR A N 1
ATOM 981 C CA . TYR A 1 131 ? 25.428 106.252 4.487 1.00 25.95 131 TYR A CA 1
ATOM 982 C C . TYR A 1 131 ? 26.612 105.332 4.165 1.00 25.20 131 TYR A C 1
ATOM 983 O O . TYR A 1 131 ? 27.771 105.726 4.342 1.00 26.58 131 TYR A O 1
ATOM 992 N N . GLN A 1 132 ? 26.333 104.151 3.617 1.00 24.73 132 GLN A N 1
ATOM 993 C CA . GLN A 1 132 ? 27.398 103.242 3.185 1.00 24.16 132 GLN A CA 1
ATOM 994 C C . GLN A 1 132 ? 28.314 103.920 2.167 1.00 27.26 132 GLN A C 1
ATOM 995 O O . GLN A 1 132 ? 27.881 104.774 1.388 1.00 29.26 132 GLN A O 1
ATOM 1001 N N . GLU A 1 133 ? 29.600 103.619 2.252 1.00 27.89 133 GLU A N 1
ATOM 1002 C CA . GLU A 1 133 ? 30.581 104.238 1.385 1.00 28.44 133 GLU A CA 1
ATOM 1003 C C . GLU A 1 133 ? 31.487 103.172 0.797 1.00 27.88 133 GLU A C 1
ATOM 1004 O O . GLU A 1 133 ? 31.877 102.234 1.476 1.00 27.78 133 GLU A O 1
ATOM 1010 N N . GLU A 1 134 ? 31.749 103.273 -0.495 1.00 28.57 134 GLU A N 1
ATOM 1011 C CA . GLU A 1 134 ? 32.636 102.341 -1.166 1.00 29.10 134 GLU A CA 1
ATOM 1012 C C . GLU A 1 134 ? 34.074 102.745 -0.867 1.00 28.83 134 GLU A C 1
ATOM 1013 O O . GLU A 1 134 ? 34.354 103.912 -0.625 1.00 30.12 134 GLU A O 1
ATOM 1019 N N . ASP A 1 135 ? 34.971 101.773 -0.797 1.00 28.61 135 ASP A N 1
ATOM 1020 C CA . ASP A 1 135 ? 36.378 102.071 -0.566 1.00 29.31 135 ASP A CA 1
ATOM 1021 C C . ASP A 1 135 ? 37.266 100.987 -1.168 1.00 28.56 135 ASP A C 1
ATOM 1022 O O . ASP A 1 135 ? 36.779 99.986 -1.684 1.00 26.98 135 ASP A O 1
ATOM 1027 N N . GLU A 1 136 ? 38.558 101.270 -1.228 1.00 29.81 136 GLU A N 1
ATOM 1028 C CA . GLU A 1 136 ? 39.531 100.271 -1.609 1.00 32.65 136 GLU A CA 1
ATOM 1029 C C . GLU A 1 136 ? 40.500 100.016 -0.463 1.00 32.70 136 GLU A C 1
ATOM 1030 O O . GLU A 1 136 ? 41.029 100.950 0.138 1.00 31.68 136 GLU A O 1
ATOM 1036 N N . LEU A 1 137 ? 40.665 98.742 -0.125 1.00 33.32 137 LEU A N 1
ATOM 1037 C CA . LEU A 1 137 ? 41.564 98.314 0.938 1.00 32.54 137 LEU A CA 1
ATOM 1038 C C . LEU A 1 137 ? 42.433 97.171 0.426 1.00 33.49 137 LEU A C 1
ATOM 1039 O O . LEU A 1 137 ? 41.930 96.084 0.129 1.00 32.89 137 LEU A O 1
ATOM 1044 N N . ASP A 1 138 ? 43.717 97.465 0.237 1.00 34.47 138 ASP A N 1
ATOM 1045 C CA . ASP A 1 138 ? 44.700 96.498 -0.245 1.00 35.94 138 ASP A CA 1
ATOM 1046 C C . ASP A 1 138 ? 44.307 95.936 -1.601 1.00 34.81 138 ASP A C 1
ATOM 1047 O O . ASP A 1 138 ? 44.333 94.720 -1.813 1.00 33.30 138 ASP A O 1
ATOM 1052 N N . GLY A 1 139 ? 43.888 96.831 -2.494 1.00 34.70 139 GLY A N 1
ATOM 1053 C CA . GLY A 1 139 ? 43.505 96.436 -3.840 1.00 32.14 139 GLY A CA 1
ATOM 1054 C C . GLY A 1 139 ? 42.085 95.908 -3.939 1.00 31.80 139 GLY A C 1
ATOM 1055 O O . GLY A 1 139 ? 41.577 95.673 -5.040 1.00 32.92 139 GLY A O 1
ATOM 1056 N N . ARG A 1 140 ? 41.442 95.713 -2.792 1.00 27.82 140 ARG A N 1
ATOM 1057 C CA . ARG A 1 140 ? 40.113 95.128 -2.761 1.00 25.21 140 ARG A CA 1
ATOM 1058 C C . ARG A 1 140 ? 39.071 96.221 -2.739 1.00 23.18 140 ARG A C 1
ATOM 1059 O O . ARG A 1 140 ? 39.291 97.283 -2.172 1.00 23.27 140 ARG A O 1
ATOM 1067 N N . LYS A 1 141 ? 37.957 95.965 -3.414 1.00 23.34 141 LYS A N 1
ATOM 1068 C CA . LYS A 1 141 ? 36.801 96.837 -3.352 1.00 24.18 141 LYS A CA 1
ATOM 1069 C C . LYS A 1 141 ? 35.964 96.405 -2.160 1.00 23.19 141 LYS A C 1
ATOM 1070 O O . LYS A 1 141 ? 35.503 95.262 -2.097 1.00 23.28 141 LYS A O 1
ATOM 1076 N N . VAL A 1 142 ? 35.835 97.301 -1.189 1.00 22.32 142 VAL A N 1
ATOM 1077 C CA . VAL A 1 142 ? 35.107 97.003 0.035 1.00 22.59 142 VAL A CA 1
ATOM 1078 C C . VAL A 1 142 ? 34.032 98.049 0.294 1.00 22.96 142 VAL A C 1
ATOM 1079 O O . VAL A 1 142 ? 34.116 99.168 -0.213 1.00 24.50 142 VAL A O 1
ATOM 1083 N N . TRP A 1 143 ? 33.022 97.672 1.070 1.00 21.40 143 TRP A N 1
ATOM 1084 C CA . TRP A 1 143 ? 32.059 98.626 1.599 1.00 21.80 143 TRP A CA 1
ATOM 1085 C C . TRP A 1 143 ? 32.303 98.928 3.078 1.00 21.00 143 TRP A C 1
ATOM 1086 O O . TRP A 1 143 ? 32.561 98.026 3.870 1.00 21.83 143 TRP A O 1
ATOM 1097 N N . LYS A 1 144 ? 32.322 100.210 3.420 1.00 20.20 144 LYS A N 1
ATOM 1098 C CA . LYS A 1 144 ? 32.332 100.635 4.810 1.00 20.07 144 LYS A CA 1
ATOM 1099 C C . LYS A 1 144 ? 30.914 101.005 5.203 1.00 22.25 144 LYS A C 1
ATOM 1100 O O . LYS A 1 144 ? 30.337 101.951 4.670 1.00 23.26 144 LYS A O 1
ATOM 1106 N N . ILE A 1 145 ? 30.317 100.180 6.050 1.00 21.47 145 ILE A N 1
ATOM 1107 C CA . ILE A 1 145 ? 28.929 100.347 6.447 1.00 21.05 145 ILE A CA 1
ATOM 1108 C C . ILE A 1 145 ? 28.884 100.896 7.879 1.00 23.71 145 ILE A C 1
ATOM 1109 O O . ILE A 1 145 ? 29.398 100.269 8.815 1.00 22.99 145 ILE A O 1
ATOM 1114 N N . PRO A 1 146 ? 28.308 102.098 8.060 1.00 22.57 146 PRO A N 1
ATOM 1115 C CA . PRO A 1 146 ? 28.170 102.687 9.401 1.00 22.30 146 PRO A CA 1
ATOM 1116 C C . PRO A 1 146 ? 27.296 101.834 10.313 1.00 22.38 146 PRO A C 1
ATOM 1117 O O . PRO A 1 146 ? 26.166 101.493 9.952 1.00 22.53 146 PRO A O 1
ATOM 1121 N N . VAL A 1 147 ? 27.838 101.460 11.471 1.00 22.01 147 VAL A N 1
ATOM 1122 C CA . VAL A 1 147 ? 27.104 100.667 12.463 1.00 18.36 147 VAL A CA 1
ATOM 1123 C C . VAL A 1 147 ? 27.324 101.270 13.846 1.00 16.36 147 VAL A C 1
ATOM 1124 O O . VAL A 1 147 ? 28.162 102.156 13.998 1.00 16.43 147 VAL A O 1
ATOM 1128 N N . VAL A 1 148 ? 26.516 100.860 14.821 1.00 18.19 148 VAL A N 1
ATOM 1129 C CA . VAL A 1 148 ? 26.593 101.456 16.163 1.00 20.21 148 VAL A CA 1
ATOM 1130 C C . VAL A 1 148 ? 27.989 101.371 16.798 1.00 21.30 148 VAL A C 1
ATOM 1131 O O . VAL A 1 148 ? 28.429 102.314 17.452 1.00 21.11 148 VAL A O 1
ATOM 1135 N N . GLU A 1 149 ? 28.731 100.315 16.475 1.00 21.70 149 GLU A N 1
ATOM 1136 C CA . GLU A 1 149 ? 30.104 100.183 16.947 1.00 23.37 149 GLU A CA 1
ATOM 1137 C C . GLU A 1 149 ? 31.081 101.125 16.230 1.00 25.45 149 GLU A C 1
ATOM 1138 O O . GLU A 1 149 ? 32.103 101.515 16.797 1.00 24.90 149 GLU A O 1
ATOM 1144 N N . GLY A 1 150 ? 30.813 101.409 14.961 1.00 24.39 150 GLY A N 1
ATOM 1145 C CA . GLY A 1 150 ? 31.684 102.271 14.183 1.00 24.09 150 GLY A CA 1
ATOM 1146 C C . GLY A 1 150 ? 31.471 102.028 12.701 1.00 24.81 150 GLY A C 1
ATOM 1147 O O . GLY A 1 150 ? 30.605 102.645 12.079 1.00 26.18 150 GLY A O 1
ATOM 1148 N N . GLU A 1 151 ? 32.273 101.140 12.129 1.00 24.01 151 GLU A N 1
ATOM 1149 C CA . GLU A 1 151 ? 32.113 100.734 10.739 1.00 25.68 151 GLU A CA 1
ATOM 1150 C C . GLU A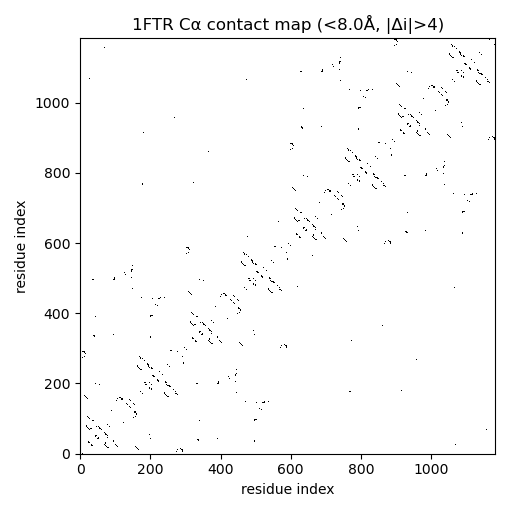 1 151 ? 32.265 99.233 10.640 1.00 25.72 151 GLU A C 1
ATOM 1151 O O . GLU A 1 151 ? 33.143 98.657 11.285 1.00 26.65 151 GLU A O 1
ATOM 1157 N N . PHE A 1 152 ? 31.537 98.634 9.705 1.00 22.02 152 PHE A N 1
ATOM 1158 C CA . PHE A 1 152 ? 31.753 97.241 9.338 1.00 21.14 152 PHE A CA 1
ATOM 1159 C C . PHE A 1 152 ? 32.321 97.219 7.914 1.00 21.02 152 PHE A C 1
ATOM 1160 O O . PHE A 1 152 ? 31.792 97.885 7.029 1.00 22.50 152 PHE A O 1
ATOM 1168 N N . ILE A 1 153 ? 33.423 96.503 7.717 1.00 17.85 153 ILE A N 1
ATOM 1169 C CA . ILE A 1 153 ? 34.081 96.415 6.417 1.00 18.42 153 ILE A CA 1
ATOM 1170 C C . ILE A 1 153 ? 33.808 95.048 5.803 1.00 18.04 153 ILE A C 1
ATOM 1171 O O . ILE A 1 153 ? 34.038 94.012 6.439 1.00 16.77 153 ILE A O 1
ATOM 1176 N N . VAL A 1 154 ? 33.357 95.038 4.554 1.00 15.47 154 VAL A N 1
ATOM 1177 C CA . VAL A 1 154 ? 33.115 93.780 3.859 1.00 16.36 154 VAL A CA 1
ATOM 1178 C C . VAL A 1 154 ? 33.450 93.925 2.377 1.00 16.85 154 VAL A C 1
ATOM 1179 O O . VAL A 1 154 ? 33.145 94.945 1.766 1.00 18.95 154 VAL A O 1
ATOM 1183 N N . GLU A 1 155 ? 34.202 92.971 1.844 1.00 13.98 155 GLU A N 1
ATOM 1184 C CA . GLU A 1 155 ? 34.522 92.970 0.427 1.00 15.48 155 GLU A CA 1
ATOM 1185 C C . GLU A 1 155 ? 33.237 92.959 -0.404 1.00 15.94 155 GLU A C 1
ATOM 1186 O O . GLU A 1 155 ? 32.207 92.426 0.020 1.00 15.12 155 GLU A O 1
ATOM 1192 N N . ASP A 1 156 ? 33.304 93.576 -1.581 1.00 17.43 156 ASP A N 1
ATOM 1193 C CA . ASP A 1 156 ? 32.141 93.754 -2.448 1.00 17.52 156 ASP A CA 1
ATOM 1194 C C . ASP A 1 156 ? 31.581 92.407 -2.907 1.00 16.43 156 ASP A C 1
ATOM 1195 O O . ASP A 1 156 ? 30.382 92.156 -2.798 1.00 16.59 156 ASP A O 1
ATOM 1200 N N . SER A 1 157 ? 32.462 91.507 -3.327 1.00 18.16 157 SER A N 1
ATOM 1201 C CA . SER A 1 157 ? 32.018 90.223 -3.841 1.00 19.39 157 SER A CA 1
ATOM 1202 C C . SER A 1 157 ? 32.883 89.074 -3.340 1.00 19.11 157 SER A C 1
ATOM 1203 O O . SER A 1 157 ? 34.017 89.273 -2.906 1.00 19.49 157 SER A O 1
ATOM 1206 N N . PHE A 1 158 ? 32.343 87.866 -3.442 1.00 18.54 158 PHE A N 1
ATOM 1207 C CA . PHE A 1 158 ? 33.005 86.666 -2.961 1.00 20.15 158 PHE A CA 1
ATOM 1208 C C . PHE A 1 158 ? 33.041 85.606 -4.056 1.00 19.12 158 PHE A C 1
ATOM 1209 O O . PHE A 1 158 ? 32.021 85.306 -4.670 1.00 19.94 158 PHE A O 1
ATOM 1217 N N . GLY A 1 159 ? 34.227 85.066 -4.310 1.00 18.39 159 GLY A N 1
ATOM 1218 C CA . GLY A 1 159 ? 34.362 83.950 -5.224 1.00 16.89 159 GLY A CA 1
ATOM 1219 C C . GLY A 1 159 ? 33.605 82.687 -4.857 1.00 18.67 159 GLY A C 1
ATOM 1220 O O . GLY A 1 159 ? 33.457 82.334 -3.688 1.00 18.37 159 GLY A O 1
ATOM 1221 N N . ILE A 1 160 ? 33.229 81.940 -5.884 1.00 17.79 160 ILE A N 1
ATOM 1222 C CA . ILE A 1 160 ? 32.518 80.688 -5.723 1.00 18.24 160 ILE A CA 1
ATOM 1223 C C . ILE A 1 160 ? 33.195 79.672 -6.631 1.00 19.04 160 ILE A C 1
ATOM 1224 O O . ILE A 1 160 ? 33.768 80.041 -7.651 1.00 20.34 160 ILE A O 1
ATOM 1229 N N . THR A 1 161 ? 33.249 78.421 -6.187 1.00 17.70 161 THR A N 1
ATOM 1230 C CA . THR A 1 161 ? 33.886 77.356 -6.947 1.00 17.55 161 THR A CA 1
ATOM 1231 C C . THR A 1 161 ? 33.089 76.064 -6.776 1.00 18.02 161 THR A C 1
ATOM 1232 O O . THR A 1 161 ? 32.201 75.978 -5.927 1.00 17.18 161 THR A O 1
ATOM 1236 N N . THR A 1 162 ? 33.333 75.105 -7.659 1.00 19.05 162 THR A N 1
ATOM 1237 C CA . THR A 1 162 ? 32.809 73.767 -7.482 1.00 19.60 162 THR A CA 1
ATOM 1238 C C . THR A 1 162 ? 33.866 72.948 -6.747 1.00 20.97 162 THR A C 1
ATOM 1239 O O . THR A 1 162 ? 34.966 72.725 -7.260 1.00 21.41 162 THR A O 1
ATOM 1243 N N . GLY A 1 163 ? 33.595 72.673 -5.477 1.00 19.22 163 GLY A N 1
ATOM 1244 C CA . GLY A 1 163 ? 34.517 71.884 -4.692 1.00 18.76 163 GLY A CA 1
ATOM 1245 C C . GLY A 1 163 ? 34.077 70.441 -4.591 1.00 20.05 163 GLY A C 1
ATOM 1246 O O . GLY A 1 163 ? 33.325 69.949 -5.424 1.00 18.21 163 GLY A O 1
ATOM 1247 N N . VAL A 1 164 ? 34.525 69.777 -3.537 1.00 17.41 164 VAL A N 1
ATOM 1248 C CA . VAL A 1 164 ? 34.345 68.346 -3.370 1.00 17.94 164 VAL A CA 1
ATOM 1249 C C . VAL A 1 164 ? 33.761 68.135 -1.976 1.00 18.51 164 VAL A C 1
ATOM 1250 O O . VAL A 1 164 ? 34.282 68.675 -1.000 1.00 19.77 164 VAL A O 1
ATOM 1254 N N . ALA A 1 165 ? 32.601 67.490 -1.907 1.00 17.22 165 ALA A N 1
ATOM 1255 C CA . ALA A 1 165 ? 31.961 67.205 -0.629 1.00 15.63 165 ALA A CA 1
ATOM 1256 C C . ALA A 1 165 ? 31.844 65.705 -0.364 1.00 17.03 165 ALA A C 1
ATOM 1257 O O . ALA A 1 165 ? 31.605 64.909 -1.285 1.00 17.42 165 ALA A O 1
ATOM 1259 N N . GLY A 1 166 ? 32.001 65.320 0.897 1.00 12.60 166 GLY A N 1
ATOM 1260 C CA . GLY A 1 166 ? 31.721 63.953 1.279 1.00 11.95 166 GLY A CA 1
ATOM 1261 C C . GLY A 1 166 ? 32.882 62.976 1.148 1.00 12.69 166 GLY A C 1
ATOM 1262 O O . GLY A 1 166 ? 32.656 61.768 1.124 1.00 14.62 166 GLY A O 1
ATOM 1263 N N . GLY A 1 167 ? 34.113 63.476 1.024 1.00 12.27 167 GLY A N 1
ATOM 1264 C CA . GLY A 1 167 ? 35.278 62.638 1.281 1.00 14.48 167 GLY A CA 1
ATOM 1265 C C . GLY A 1 167 ? 35.179 62.106 2.704 1.00 16.13 167 GLY A C 1
ATOM 1266 O O . GLY A 1 167 ? 34.626 62.788 3.563 1.00 15.54 167 GLY A O 1
ATOM 1267 N N . ASN A 1 168 ? 35.529 60.839 2.923 1.00 14.87 168 ASN A N 1
ATOM 1268 C CA . ASN A 1 168 ? 35.245 60.226 4.212 1.00 12.27 168 ASN A CA 1
ATOM 1269 C C . ASN A 1 168 ? 36.159 59.068 4.534 1.00 13.59 168 ASN A C 1
ATOM 1270 O O . ASN A 1 168 ? 36.771 58.479 3.640 1.00 13.84 168 ASN A O 1
ATOM 1275 N N . PHE A 1 169 ? 36.259 58.748 5.818 1.00 9.81 169 PHE A N 1
ATOM 1276 C CA . PHE A 1 169 ? 36.717 57.431 6.236 1.00 10.45 169 PHE A CA 1
ATOM 1277 C C . PHE A 1 169 ? 36.136 57.061 7.596 1.00 9.47 169 PHE A C 1
ATOM 1278 O O . PHE A 1 169 ? 35.607 57.913 8.305 1.00 12.63 169 PHE A O 1
ATOM 1286 N N . TYR A 1 170 ? 36.114 55.761 7.878 1.00 11.52 170 TYR A N 1
ATOM 1287 C CA . TYR A 1 170 ? 35.588 55.234 9.129 1.00 13.03 170 TYR A CA 1
ATOM 1288 C C . TYR A 1 170 ? 36.736 54.724 9.961 1.00 13.94 170 TYR A C 1
ATOM 1289 O O . TYR A 1 170 ? 37.631 54.034 9.453 1.00 15.36 170 TYR A O 1
ATOM 1298 N N . ILE A 1 171 ? 36.709 55.060 11.246 1.00 11.37 171 ILE A N 1
ATOM 1299 C CA . ILE A 1 171 ? 37.647 54.490 12.202 1.00 13.17 171 ILE A CA 1
ATOM 1300 C C . ILE A 1 171 ? 36.902 53.424 12.987 1.00 10.65 171 ILE A C 1
ATOM 1301 O O . ILE A 1 171 ? 35.858 53.693 13.591 1.00 13.33 171 ILE A O 1
ATOM 1306 N N . MET A 1 172 ? 37.385 52.196 12.885 1.00 12.67 172 MET A N 1
ATOM 1307 C CA . MET A 1 172 ? 36.797 51.072 13.602 1.00 15.30 172 MET A CA 1
ATOM 1308 C C . MET A 1 172 ? 37.706 50.718 14.785 1.00 15.86 172 MET A C 1
ATOM 1309 O O . MET A 1 172 ? 38.892 50.438 14.602 1.00 15.76 172 MET A O 1
ATOM 1314 N N . ALA A 1 173 ? 37.180 50.874 15.995 1.00 17.24 173 ALA A N 1
ATOM 1315 C CA . ALA A 1 173 ? 37.986 50.736 17.209 1.00 15.46 173 ALA A CA 1
ATOM 1316 C C . ALA A 1 173 ? 37.416 49.735 18.215 1.00 15.07 173 ALA A C 1
ATOM 1317 O O . ALA A 1 173 ? 36.242 49.376 18.168 1.00 16.57 173 ALA A O 1
ATOM 1319 N N . GLU A 1 174 ? 38.253 49.360 19.179 1.00 15.14 174 GLU A N 1
ATOM 1320 C CA . GLU A 1 174 ? 37.905 48.353 20.176 1.00 16.55 174 GLU A CA 1
ATOM 1321 C C . GLU A 1 174 ? 36.906 48.853 21.231 1.00 16.42 174 GLU A C 1
ATOM 1322 O O . GLU A 1 174 ? 36.283 48.053 21.941 1.00 18.03 174 GLU A O 1
ATOM 1328 N N . SER A 1 175 ? 36.732 50.169 21.304 1.00 15.06 175 SER A N 1
ATOM 1329 C CA . SER A 1 175 ? 35.897 50.799 22.328 1.00 14.61 175 SER A CA 1
ATOM 1330 C C . SER A 1 175 ? 35.569 52.223 21.884 1.00 13.27 175 SER A C 1
ATOM 1331 O O . SER A 1 175 ? 36.292 52.802 21.064 1.00 11.56 175 SER A O 1
ATOM 1334 N N . GLN A 1 176 ? 34.567 52.829 22.511 1.00 11.28 176 GLN A N 1
ATOM 1335 C CA . GLN A 1 176 ? 34.217 54.211 22.226 1.00 10.88 176 GLN A CA 1
ATOM 1336 C C . GLN A 1 176 ? 35.347 55.195 22.611 1.00 12.70 176 GLN A C 1
ATOM 1337 O O . GLN A 1 176 ? 35.705 56.075 21.826 1.00 11.25 176 GLN A O 1
ATOM 1343 N N . PRO A 1 177 ? 35.958 55.028 23.798 1.00 12.45 177 PRO A N 1
ATOM 1344 C CA . PRO A 1 177 ? 37.077 55.929 24.117 1.00 11.68 177 PRO A CA 1
ATOM 1345 C C . PRO A 1 177 ? 38.255 55.825 23.148 1.00 9.82 177 PRO A C 1
ATOM 1346 O O . PRO A 1 177 ? 38.834 56.845 22.784 1.00 11.82 177 PRO A O 1
ATOM 1350 N N . ALA A 1 178 ? 38.631 54.601 22.759 1.00 10.60 178 ALA A N 1
ATOM 1351 C CA . ALA A 1 178 ? 39.752 54.412 21.826 1.00 10.32 178 ALA A CA 1
ATOM 1352 C C . ALA A 1 178 ? 39.415 55.027 20.465 1.00 10.69 178 ALA A C 1
ATOM 1353 O O . ALA A 1 178 ? 40.226 55.762 19.904 1.00 10.62 178 ALA A O 1
ATOM 1355 N N . GLY A 1 179 ? 38.168 54.836 20.034 1.00 11.57 179 GLY A N 1
ATOM 1356 C CA . GLY A 1 179 ? 37.672 55.445 18.809 1.00 11.32 179 GLY A CA 1
ATOM 1357 C C . GLY A 1 179 ? 37.699 56.962 18.803 1.00 11.82 179 GLY A C 1
ATOM 1358 O O . GLY A 1 179 ? 38.138 57.571 17.831 1.00 9.57 179 GLY A O 1
ATOM 1359 N N . LEU A 1 180 ? 37.291 57.573 19.910 1.00 11.40 180 LEU A N 1
ATOM 1360 C CA . LEU A 1 180 ? 37.245 59.023 20.009 1.00 10.11 180 LEU A CA 1
ATOM 1361 C C . LEU A 1 180 ? 38.639 59.634 20.107 1.00 8.90 180 LEU A C 1
ATOM 1362 O O . LEU A 1 180 ? 38.884 60.696 19.555 1.00 10.05 180 LEU A O 1
ATOM 1367 N N . GLN A 1 181 ? 39.562 58.955 20.784 1.00 8.18 181 GLN A N 1
ATOM 1368 C CA . GLN A 1 181 ? 40.925 59.461 20.856 1.00 9.61 181 GLN A CA 1
ATOM 1369 C C . GLN A 1 181 ? 41.565 59.422 19.477 1.00 8.55 181 GLN A C 1
ATOM 1370 O O . GLN A 1 181 ? 42.216 60.388 19.066 1.00 10.20 181 GLN A O 1
ATOM 1376 N N . ALA A 1 182 ? 41.313 58.339 18.744 1.00 9.33 182 ALA A N 1
ATOM 1377 C CA . ALA A 1 182 ? 41.811 58.209 17.368 1.00 10.87 182 ALA A CA 1
ATOM 1378 C C . ALA A 1 182 ? 41.215 59.278 16.449 1.00 9.99 182 ALA A C 1
ATOM 1379 O O . ALA A 1 182 ? 41.945 59.923 15.696 1.00 9.98 182 ALA A O 1
ATOM 1381 N N . ALA A 1 183 ? 39.929 59.568 16.634 1.00 11.32 183 ALA A N 1
ATOM 1382 C CA . ALA A 1 183 ? 39.208 60.479 15.749 1.00 11.04 183 ALA A CA 1
ATOM 1383 C C . ALA A 1 183 ? 39.606 61.931 15.959 1.00 11.18 183 ALA A C 1
ATOM 1384 O O . ALA A 1 183 ? 39.742 62.680 14.994 1.00 11.54 183 ALA A O 1
ATOM 1386 N N . GLU A 1 184 ? 39.852 62.327 17.204 1.00 10.03 184 GLU A N 1
ATOM 1387 C CA . GLU A 1 184 ? 40.313 63.682 17.446 1.00 10.14 184 GLU A CA 1
ATOM 1388 C C . GLU A 1 184 ? 41.725 63.914 16.941 1.00 8.96 184 GLU A C 1
ATOM 1389 O O . GLU A 1 184 ? 42.032 64.990 16.428 1.00 9.79 184 GLU A O 1
ATOM 1395 N N . ALA A 1 185 ? 42.601 62.919 17.075 1.00 9.54 185 ALA A N 1
ATOM 1396 C CA . ALA A 1 185 ? 43.926 63.014 16.504 1.00 9.12 185 ALA A CA 1
ATOM 1397 C C . ALA A 1 185 ? 43.848 63.265 14.996 1.00 10.36 185 ALA A C 1
ATOM 1398 O O . ALA A 1 185 ? 44.534 64.142 14.472 1.00 9.20 185 ALA A O 1
ATOM 1400 N N . ALA A 1 186 ? 42.932 62.552 14.341 1.00 11.04 186 ALA A N 1
ATOM 1401 C CA . ALA A 1 186 ? 42.703 62.662 12.901 1.00 11.13 186 ALA A CA 1
ATOM 1402 C C . ALA A 1 186 ? 42.235 64.058 12.521 1.00 9.92 186 ALA A C 1
ATOM 1403 O O . ALA A 1 186 ? 42.780 64.652 11.607 1.00 10.58 186 ALA A O 1
ATOM 1405 N N . VAL A 1 187 ? 41.278 64.594 13.261 1.00 9.35 187 VAL A N 1
ATOM 1406 C CA . VAL A 1 187 ? 40.823 65.966 13.048 1.00 8.91 187 VAL A CA 1
ATOM 1407 C C . VAL A 1 187 ? 41.893 67.032 13.347 1.00 11.60 187 VAL A C 1
ATOM 1408 O O . VAL A 1 187 ? 42.024 68.002 12.598 1.00 11.85 187 VAL A O 1
ATOM 1412 N N . ASP A 1 188 ? 42.715 66.815 14.370 1.00 10.52 188 ASP A N 1
ATOM 1413 C CA . ASP A 1 188 ? 43.871 67.681 14.618 1.00 11.73 188 ASP A CA 1
ATOM 1414 C C . ASP A 1 188 ? 44.811 67.757 13.400 1.00 11.34 188 ASP A C 1
ATOM 1415 O O . ASP A 1 188 ? 45.355 68.814 13.110 1.00 12.71 188 ASP A O 1
ATOM 1420 N N . ALA A 1 189 ? 45.008 66.632 12.716 1.00 10.36 189 ALA A N 1
ATOM 1421 C CA . ALA A 1 189 ? 45.826 66.606 11.497 1.00 10.64 189 ALA A CA 1
ATOM 1422 C C . ALA A 1 189 ? 45.163 67.377 10.348 1.00 10.31 189 ALA A C 1
ATOM 1423 O O . ALA A 1 189 ? 45.805 68.160 9.667 1.00 12.98 189 ALA A O 1
ATOM 1425 N N . ILE A 1 190 ? 43.886 67.106 10.117 1.00 12.96 190 ILE A N 1
ATOM 1426 C CA . ILE A 1 190 ? 43.105 67.801 9.091 1.00 13.76 190 ILE A CA 1
ATOM 1427 C C . ILE A 1 190 ? 43.086 69.325 9.256 1.00 15.89 190 ILE A C 1
ATOM 1428 O O . ILE A 1 190 ? 43.096 70.062 8.261 1.00 14.79 190 ILE A O 1
ATOM 1433 N N . LYS A 1 191 ? 43.199 69.798 10.498 1.00 15.78 191 LYS A N 1
ATOM 1434 C CA . LYS A 1 191 ? 43.251 71.234 10.755 1.00 16.83 191 LYS A CA 1
ATOM 1435 C C . LYS A 1 191 ? 44.368 71.895 9.965 1.00 16.49 191 LYS A C 1
ATOM 1436 O O . LYS A 1 191 ? 44.249 73.054 9.569 1.00 18.55 191 LYS A O 1
ATOM 1442 N N . GLY A 1 192 ? 45.444 71.146 9.720 1.00 14.86 192 GLY A N 1
ATOM 1443 C CA . GLY A 1 192 ? 46.612 71.700 9.064 1.00 17.72 192 GLY A CA 1
ATOM 1444 C C . GLY A 1 192 ? 46.585 71.677 7.543 1.00 18.27 192 GLY A C 1
ATOM 1445 O O . GLY A 1 192 ? 47.511 72.180 6.906 1.00 18.92 192 GLY A O 1
ATOM 1446 N N . VAL A 1 193 ? 45.509 71.152 6.957 1.00 16.63 193 VAL A N 1
ATOM 1447 C CA . VAL A 1 193 ? 45.421 71.006 5.498 1.00 17.17 193 VAL A CA 1
ATOM 1448 C C . VAL A 1 193 ? 44.618 72.167 4.922 1.00 16.69 193 VAL A C 1
ATOM 1449 O O . VAL A 1 193 ? 43.438 72.317 5.219 1.00 18.22 193 VAL A O 1
ATOM 1453 N N . GLU A 1 194 ? 45.264 72.999 4.115 1.00 17.40 194 GLU A N 1
ATOM 1454 C CA . GLU A 1 194 ? 44.623 74.203 3.601 1.00 18.09 194 GLU A CA 1
ATOM 1455 C C . GLU A 1 194 ? 43.571 73.866 2.559 1.00 15.74 194 GLU A C 1
ATOM 1456 O O . GLU A 1 194 ? 43.808 73.056 1.672 1.00 19.08 194 GLU A O 1
ATOM 1462 N N . GLY A 1 195 ? 42.399 74.475 2.683 1.00 15.86 195 GLY A N 1
ATOM 1463 C CA . GLY A 1 195 ? 41.329 74.235 1.730 1.00 15.83 195 GLY A CA 1
ATOM 1464 C C . GLY A 1 195 ? 40.459 73.024 2.015 1.00 18.03 195 GLY A C 1
ATOM 1465 O O . GLY A 1 195 ? 39.677 72.624 1.152 1.00 16.41 195 GLY A O 1
ATOM 1466 N N . ALA A 1 196 ? 40.622 72.403 3.190 1.00 16.29 196 ALA A N 1
ATOM 1467 C CA . ALA A 1 196 ? 39.738 71.310 3.609 1.00 14.56 196 ALA A CA 1
ATOM 1468 C C . ALA A 1 196 ? 39.126 71.629 4.963 1.00 15.10 196 ALA A C 1
ATOM 1469 O O . ALA A 1 196 ? 39.725 72.355 5.754 1.00 18.96 196 ALA A O 1
ATOM 1471 N N . TYR A 1 197 ? 37.875 71.229 5.163 1.00 13.34 197 TYR A N 1
ATOM 1472 C CA . TYR A 1 197 ? 37.229 71.382 6.463 1.00 14.01 197 TYR A CA 1
ATOM 1473 C C . TYR A 1 197 ? 36.390 70.152 6.797 1.00 15.40 197 TYR A C 1
ATOM 1474 O O . TYR A 1 197 ? 36.089 69.335 5.915 1.00 14.45 197 TYR A O 1
ATOM 1483 N N . ALA A 1 198 ? 36.083 69.984 8.081 1.00 13.41 198 ALA A N 1
ATOM 1484 C CA . ALA A 1 198 ? 35.344 68.824 8.565 1.00 12.68 198 ALA A CA 1
ATOM 1485 C C . ALA A 1 198 ? 34.102 69.324 9.309 1.00 13.88 198 ALA A C 1
ATOM 1486 O O . ALA A 1 198 ? 34.212 69.855 10.412 1.00 15.74 198 ALA A O 1
ATOM 1488 N N . PRO A 1 199 ? 32.932 69.324 8.640 1.00 13.33 199 PRO A N 1
ATOM 1489 C CA . PRO A 1 199 ? 31.780 70.133 9.061 1.00 12.31 199 PRO A CA 1
ATOM 1490 C C . PRO A 1 199 ? 31.019 69.643 10.305 1.00 11.85 199 PRO A C 1
ATOM 1491 O O . PRO A 1 199 ? 30.231 70.393 10.886 1.00 14.54 199 PRO A O 1
ATOM 1495 N N . PHE A 1 200 ? 31.221 68.387 10.699 1.00 10.97 200 PHE A N 1
ATOM 1496 C CA . PHE A 1 200 ? 30.457 67.815 11.815 1.00 11.78 200 PHE A CA 1
ATOM 1497 C C . PHE A 1 200 ? 31.001 68.280 13.166 1.00 10.42 200 PHE A C 1
ATOM 1498 O O . PHE A 1 200 ? 32.021 68.971 13.210 1.00 12.41 200 PHE A O 1
ATOM 1506 N N . PRO A 1 201 ? 30.278 68.019 14.279 1.00 11.47 201 PRO A N 1
ATOM 1507 C CA . PRO A 1 201 ? 30.760 68.617 15.532 1.00 12.05 201 PRO A CA 1
ATOM 1508 C C . PRO A 1 201 ? 32.103 67.999 15.938 1.00 9.96 201 PRO A C 1
ATOM 1509 O O . PRO A 1 201 ? 32.244 66.781 16.003 1.00 11.04 201 PRO A O 1
ATOM 1513 N N . GLY A 1 202 ? 33.099 68.859 16.131 1.00 10.87 202 GLY A N 1
ATOM 1514 C CA . GLY A 1 202 ? 34.450 68.394 16.387 1.00 12.11 202 GLY A CA 1
ATOM 1515 C C . GLY A 1 202 ? 35.049 67.677 15.190 1.00 12.37 202 GLY A C 1
ATOM 1516 O O . GLY A 1 202 ? 36.083 67.040 15.324 1.00 14.51 202 GLY A O 1
ATOM 1517 N N . GLY A 1 203 ? 34.430 67.823 14.015 1.00 12.51 203 GLY A N 1
ATOM 1518 C CA . GLY A 1 203 ? 34.891 67.124 12.822 1.00 13.60 203 GLY A CA 1
ATOM 1519 C C . GLY A 1 203 ? 34.487 65.657 12.745 1.00 12.38 203 GLY A C 1
ATOM 1520 O O . GLY A 1 203 ? 34.850 64.936 11.814 1.00 15.09 203 GLY A O 1
ATOM 1521 N N . ILE A 1 204 ? 33.668 65.213 13.699 1.00 12.89 204 ILE A N 1
ATOM 1522 C CA . ILE A 1 204 ? 33.450 63.791 13.906 1.00 11.10 204 ILE A CA 1
ATOM 1523 C C . ILE A 1 204 ? 31.972 63.454 13.846 1.00 12.07 204 ILE A C 1
ATOM 1524 O O . ILE A 1 204 ? 31.143 64.204 14.354 1.00 12.84 204 ILE A O 1
ATOM 1529 N N . VAL A 1 205 ? 31.649 62.372 13.134 1.00 12.14 205 VAL A N 1
ATOM 1530 C CA . VAL A 1 205 ? 30.273 61.880 13.018 1.00 13.23 205 VAL A CA 1
ATOM 1531 C C . VAL A 1 205 ? 30.043 60.681 13.945 1.00 11.89 205 VAL A C 1
ATOM 1532 O O . VAL A 1 205 ? 30.569 59.591 13.710 1.00 12.60 205 VAL A O 1
ATOM 1536 N N . ALA A 1 206 ? 29.204 60.877 14.952 1.00 10.97 206 ALA A N 1
ATOM 1537 C CA . ALA A 1 206 ? 28.880 59.825 15.911 1.00 13.46 206 ALA A CA 1
ATOM 1538 C C . ALA A 1 206 ? 27.712 58.955 15.432 1.00 15.32 206 ALA A C 1
ATOM 1539 O O . ALA A 1 206 ? 27.490 57.858 15.955 1.00 14.54 206 ALA A O 1
ATOM 1541 N N . SER A 1 207 ? 26.942 59.460 14.472 1.00 15.03 207 SER A N 1
ATOM 1542 C CA . SER A 1 207 ? 25.706 58.794 14.066 1.00 16.11 207 SER A CA 1
ATOM 1543 C C . SER A 1 207 ? 25.641 58.679 12.549 1.00 15.42 207 SER A C 1
ATOM 1544 O O . SER A 1 207 ? 24.752 59.249 11.927 1.00 20.23 207 SER A O 1
ATOM 1547 N N . ALA A 1 208 ? 26.567 57.920 11.967 1.00 16.07 208 ALA A N 1
ATOM 1548 C CA . ALA A 1 208 ? 26.611 57.714 10.509 1.00 17.18 208 ALA A CA 1
ATOM 1549 C C . ALA A 1 208 ? 25.332 57.036 10.022 1.00 17.84 208 ALA A C 1
ATOM 1550 O O . ALA A 1 208 ? 24.814 56.121 10.659 1.00 18.84 208 ALA A O 1
ATOM 1552 N N . SER A 1 209 ? 24.819 57.504 8.891 1.00 20.59 209 SER A N 1
ATOM 1553 C CA . SER A 1 209 ? 23.525 57.055 8.402 1.00 22.21 209 SER A CA 1
ATOM 1554 C C . SER A 1 209 ? 23.631 56.240 7.115 1.00 24.07 209 SER A C 1
ATOM 1555 O O . SER A 1 209 ? 24.651 56.273 6.416 1.00 24.37 209 SER A O 1
ATOM 1558 N N . LYS A 1 210 ? 22.565 55.511 6.814 1.00 23.90 210 LYS A N 1
ATOM 1559 C CA . LYS A 1 210 ? 22.387 54.905 5.502 1.00 23.05 210 LYS A CA 1
ATOM 1560 C C . LYS A 1 210 ? 21.273 55.660 4.795 1.00 23.57 210 LYS A C 1
ATOM 1561 O O . LYS A 1 210 ? 20.523 56.415 5.428 1.00 20.34 210 LYS A O 1
ATOM 1567 N N . VAL A 1 211 ? 21.144 55.418 3.492 1.00 24.80 211 VAL A N 1
ATOM 1568 C CA . VAL A 1 211 ? 20.075 56.015 2.693 1.00 24.87 211 VAL A CA 1
ATOM 1569 C C . VAL A 1 211 ? 18.745 55.313 2.961 1.00 25.06 211 VAL A C 1
ATOM 1570 O O . VAL A 1 211 ? 18.681 54.084 3.018 1.00 24.36 211 VAL A O 1
ATOM 1574 N N . GLY A 1 212 ? 17.709 56.108 3.215 1.00 26.87 212 GLY A N 1
ATOM 1575 C CA . GLY A 1 212 ? 16.389 55.559 3.455 1.00 27.21 212 GLY A CA 1
ATOM 1576 C C . GLY A 1 212 ? 16.292 54.823 4.778 1.00 28.35 212 GLY A C 1
ATOM 1577 O O . GLY A 1 212 ? 17.097 55.043 5.682 1.00 28.98 212 GLY A O 1
ATOM 1578 N N . SER A 1 213 ? 15.365 53.876 4.843 1.00 27.82 213 SER A N 1
ATOM 1579 C CA . SER A 1 213 ? 14.982 53.216 6.082 1.00 28.84 213 SER A CA 1
ATOM 1580 C C . SER A 1 213 ? 14.399 51.850 5.715 1.00 32.06 213 SER A C 1
ATOM 1581 O O . SER A 1 213 ? 13.754 51.717 4.681 1.00 35.22 213 SER A O 1
ATOM 1584 N N . LYS A 1 214 ? 14.688 50.827 6.513 1.00 33.40 214 LYS A N 1
ATOM 1585 C CA . LYS A 1 214 ? 14.118 49.501 6.296 1.00 36.13 214 LYS A CA 1
ATOM 1586 C C . LYS A 1 214 ? 12.670 49.431 6.749 1.00 37.56 214 LYS A C 1
ATOM 1587 O O . LYS A 1 214 ? 11.871 48.709 6.161 1.00 39.07 214 LYS A O 1
ATOM 1593 N N . GLN A 1 215 ? 12.331 50.214 7.769 1.00 37.88 215 GLN A N 1
ATOM 1594 C CA . GLN A 1 215 ? 11.048 50.093 8.452 1.00 38.25 215 GLN A CA 1
ATOM 1595 C C . GLN A 1 215 ? 10.095 51.238 8.139 1.00 38.51 215 GLN A C 1
ATOM 1596 O O . GLN A 1 215 ? 8.897 51.141 8.421 1.00 39.13 215 GLN A O 1
ATOM 1602 N N . TYR A 1 216 ? 10.641 52.356 7.666 1.00 38.68 216 TYR A N 1
ATOM 1603 C CA . TYR A 1 216 ? 9.882 53.598 7.577 1.00 39.48 216 TYR A CA 1
ATOM 1604 C C . TYR A 1 216 ? 9.977 54.259 6.215 1.00 41.46 216 TYR A C 1
ATOM 1605 O O . TYR A 1 216 ? 11.014 54.811 5.854 1.00 42.74 216 TYR A O 1
ATOM 1614 N N . ASP A 1 217 ? 8.823 54.374 5.570 1.00 43.84 217 ASP A N 1
ATOM 1615 C CA . ASP A 1 217 ? 8.695 55.018 4.268 1.00 44.45 217 ASP A CA 1
ATOM 1616 C C . ASP A 1 217 ? 8.989 56.517 4.337 1.00 43.95 217 ASP A C 1
ATOM 1617 O O . ASP A 1 217 ? 9.263 57.151 3.317 1.00 45.92 217 ASP A O 1
ATOM 1622 N N . PHE A 1 218 ? 8.896 57.091 5.533 1.00 41.37 218 PHE A N 1
ATOM 1623 C CA . PHE A 1 218 ? 8.913 58.542 5.663 1.00 40.13 218 PHE A CA 1
ATOM 1624 C C . PHE A 1 218 ? 10.295 59.095 5.972 1.00 39.39 218 PHE A C 1
ATOM 1625 O O . PHE A 1 218 ? 10.452 60.298 6.148 1.00 39.93 218 PHE A O 1
ATOM 1633 N N . LEU A 1 219 ? 11.291 58.214 6.014 1.00 37.99 219 LEU A N 1
ATOM 1634 C CA . LEU A 1 219 ? 12.664 58.598 6.342 1.00 36.66 219 LEU A CA 1
ATOM 1635 C C . LEU A 1 219 ? 13.530 58.689 5.086 1.00 35.36 219 LEU A C 1
ATOM 1636 O O . LEU A 1 219 ? 13.622 57.719 4.341 1.00 37.42 219 LEU A O 1
ATOM 1641 N N . PRO A 1 220 ? 14.272 59.802 4.910 1.00 33.62 220 PRO A N 1
ATOM 1642 C CA . PRO A 1 220 ? 15.325 59.915 3.888 1.00 33.56 220 PRO A CA 1
ATOM 1643 C C . PRO A 1 220 ? 16.646 59.246 4.266 1.00 32.82 220 PRO A C 1
ATOM 1644 O O . PRO A 1 220 ? 17.421 58.855 3.395 1.00 34.86 220 PRO A O 1
ATOM 1648 N N . ALA A 1 221 ? 16.952 59.226 5.561 1.00 29.11 221 ALA A N 1
ATOM 1649 C CA . ALA A 1 221 ? 18.158 58.581 6.057 1.00 25.05 221 ALA A CA 1
ATOM 1650 C C . ALA A 1 221 ? 17.870 57.988 7.430 1.00 23.60 221 ALA A C 1
ATOM 1651 O O . ALA A 1 221 ? 16.908 58.385 8.094 1.00 25.86 221 ALA A O 1
ATOM 1653 N N . SER A 1 222 ? 18.604 56.939 7.789 1.00 20.42 222 SER A N 1
ATOM 1654 C CA . SER A 1 222 ? 18.441 56.324 9.096 1.00 18.88 222 SER A CA 1
ATOM 1655 C C . SER A 1 222 ? 19.787 55.792 9.557 1.00 18.52 222 SER A C 1
ATOM 1656 O O . SER A 1 222 ? 20.777 55.946 8.854 1.00 18.25 222 SER A O 1
ATOM 1659 N N . THR A 1 223 ? 19.845 55.266 10.778 1.00 19.07 223 THR A N 1
ATOM 1660 C CA . THR A 1 223 ? 21.096 54.758 11.330 1.00 19.38 223 THR A CA 1
ATOM 1661 C C . THR A 1 223 ? 21.711 53.667 10.438 1.00 19.98 223 THR A C 1
ATOM 1662 O O . THR A 1 223 ? 20.997 52.859 9.845 1.00 19.79 223 THR A O 1
ATOM 1666 N N . ASN A 1 224 ? 23.027 53.711 10.262 1.00 20.11 224 ASN A N 1
ATOM 1667 C CA . ASN A 1 224 ? 23.710 52.650 9.547 1.00 21.38 224 ASN A CA 1
ATOM 1668 C C . ASN A 1 224 ? 23.889 51.442 10.459 1.00 22.64 224 ASN A C 1
ATOM 1669 O O . ASN A 1 224 ? 24.965 51.225 11.020 1.00 21.70 224 ASN A O 1
ATOM 1674 N N . ASP A 1 225 ? 22.875 50.579 10.457 1.00 23.25 225 ASP A N 1
ATOM 1675 C CA . ASP A 1 225 ? 22.772 49.469 11.402 1.00 23.41 225 ASP A CA 1
ATOM 1676 C C . ASP A 1 225 ? 23.790 48.350 11.167 1.00 23.16 225 ASP A C 1
ATOM 1677 O O . ASP A 1 225 ? 24.104 47.585 12.080 1.00 25.00 225 ASP A O 1
ATOM 1682 N N . ALA A 1 226 ? 24.370 48.313 9.974 1.00 23.13 226 ALA A N 1
ATOM 1683 C CA . ALA A 1 226 ? 25.451 47.374 9.671 1.00 22.80 226 ALA A CA 1
ATOM 1684 C C . ALA A 1 226 ? 26.665 47.668 10.547 1.00 23.61 226 ALA A C 1
ATOM 1685 O O . ALA A 1 226 ? 27.438 46.770 10.886 1.00 20.65 226 ALA A O 1
ATOM 1687 N N . TYR A 1 227 ? 26.808 48.933 10.930 1.00 20.94 227 TYR A N 1
ATOM 1688 C CA . TYR A 1 227 ? 27.983 49.383 11.655 1.00 21.79 227 TYR A CA 1
ATOM 1689 C C . TYR A 1 227 ? 27.646 49.787 13.089 1.00 22.09 227 TYR A C 1
ATOM 1690 O O . TYR A 1 227 ? 28.457 50.419 13.770 1.00 20.76 227 TYR A O 1
ATOM 1699 N N . CYS A 1 228 ? 26.476 49.368 13.561 1.00 21.09 228 CYS A N 1
ATOM 1700 C CA . CYS A 1 228 ? 26.031 49.703 14.905 1.00 21.87 228 CYS A CA 1
ATOM 1701 C C . CYS A 1 228 ? 26.395 48.571 15.849 1.00 22.06 228 CYS A C 1
ATOM 1702 O O . CYS A 1 228 ? 25.874 47.463 15.731 1.00 22.72 228 CYS A O 1
ATOM 1705 N N . PRO A 1 229 ? 27.324 48.834 16.788 1.00 24.37 229 PRO A N 1
ATOM 1706 C CA . PRO A 1 229 ? 27.845 47.781 17.666 1.00 25.65 229 PRO A CA 1
ATOM 1707 C C . PRO A 1 229 ? 26.793 47.123 18.555 1.00 26.57 229 PRO A C 1
ATOM 1708 O O . PRO A 1 229 ? 26.997 46.003 19.016 1.00 28.70 229 PRO A O 1
ATOM 1712 N N . THR A 1 230 ? 25.677 47.807 18.803 1.00 27.70 230 THR A N 1
ATOM 1713 C CA . THR A 1 230 ? 24.629 47.243 19.658 1.00 30.30 230 THR A CA 1
ATOM 1714 C C . THR A 1 230 ? 23.500 46.568 18.883 1.00 32.95 230 THR A C 1
ATOM 1715 O O . THR A 1 230 ? 22.630 45.936 19.477 1.00 35.08 230 THR A O 1
ATOM 1719 N N . VAL A 1 231 ? 23.522 46.686 17.561 1.00 34.15 231 VAL A N 1
ATOM 1720 C CA . VAL A 1 231 ? 22.613 45.926 16.718 1.00 34.63 231 VAL A CA 1
ATOM 1721 C C . VAL A 1 231 ? 23.180 44.515 16.522 1.00 37.45 231 VAL A C 1
ATOM 1722 O O . VAL A 1 231 ? 24.238 44.337 15.921 1.00 37.51 231 VAL A O 1
ATOM 1726 N N . GLU A 1 232 ? 22.476 43.527 17.076 1.00 41.89 232 GLU A N 1
ATOM 1727 C CA . GLU A 1 232 ? 22.976 42.157 17.240 1.00 45.34 232 GLU A CA 1
ATOM 1728 C C . GLU A 1 232 ? 23.445 41.516 15.938 1.00 45.04 232 GLU A C 1
ATOM 1729 O O . GLU A 1 232 ? 24.284 40.615 15.931 1.00 43.32 232 GLU A O 1
ATOM 1735 N N . ASP A 1 233 ? 22.930 42.023 14.831 1.00 47.46 233 ASP A N 1
ATOM 1736 C CA . ASP A 1 233 ? 23.278 41.499 13.525 1.00 51.81 233 ASP A CA 1
ATOM 1737 C C . ASP A 1 233 ? 23.966 42.571 12.688 1.00 51.26 233 ASP A C 1
ATOM 1738 O O . ASP A 1 233 ? 23.511 42.908 11.590 1.00 52.92 233 ASP A O 1
ATOM 1743 N N . ASN A 1 234 ? 25.032 43.146 13.239 1.00 48.62 234 ASN A N 1
ATOM 1744 C CA . ASN A 1 234 ? 25.845 44.112 12.503 1.00 45.37 234 ASN A CA 1
ATOM 1745 C C . ASN A 1 234 ? 26.943 43.435 11.674 1.00 43.49 234 ASN A C 1
ATOM 1746 O O . ASN A 1 234 ? 27.319 42.289 11.932 1.00 43.87 234 ASN A O 1
ATOM 1751 N N . GLU A 1 235 ? 27.480 44.176 10.712 1.00 41.22 235 GLU A N 1
ATOM 1752 C CA . GLU A 1 235 ? 28.544 43.697 9.834 1.00 40.58 235 GLU A CA 1
ATOM 1753 C C . GLU A 1 235 ? 29.953 44.024 10.339 1.00 36.75 235 GLU A C 1
ATOM 1754 O O . GLU A 1 235 ? 30.911 43.995 9.567 1.00 35.53 235 GLU A O 1
ATOM 1760 N N . LEU A 1 236 ? 30.068 44.429 11.597 1.00 32.42 236 LEU A N 1
ATOM 1761 C CA . LEU A 1 236 ? 31.367 44.793 12.149 1.00 30.19 236 LEU A CA 1
ATOM 1762 C C . LEU A 1 236 ? 32.278 43.574 12.332 1.00 31.41 236 LEU A C 1
ATOM 1763 O O . LEU A 1 236 ? 31.842 42.527 12.821 1.00 31.95 236 LEU A O 1
ATOM 1768 N N . PRO A 1 237 ? 33.573 43.716 11.998 1.00 30.76 237 PRO A N 1
ATOM 1769 C CA . PRO A 1 237 ? 34.567 42.693 12.340 1.00 31.86 237 PRO A CA 1
ATOM 1770 C C . PRO A 1 237 ? 34.693 42.438 13.835 1.00 32.85 237 PRO A C 1
ATOM 1771 O O . PRO A 1 237 ? 34.241 43.232 14.660 1.00 30.49 237 PRO A O 1
ATOM 1775 N N . GLU A 1 238 ? 35.255 41.285 14.174 1.00 36.35 238 GLU A N 1
ATOM 1776 C CA . GLU A 1 238 ? 35.414 40.905 15.569 1.00 38.65 238 GLU A CA 1
ATOM 1777 C C . GLU A 1 238 ? 36.325 41.892 16.289 1.00 35.99 238 GLU A C 1
ATOM 1778 O O . GLU A 1 238 ? 37.324 42.359 15.733 1.00 36.09 238 GLU A O 1
ATOM 1784 N N . GLY A 1 239 ? 35.874 42.337 17.456 1.00 34.42 239 GLY A N 1
ATOM 1785 C CA . GLY A 1 239 ? 36.694 43.207 18.278 1.00 30.80 239 GLY A CA 1
ATOM 1786 C C . GLY A 1 239 ? 36.412 44.680 18.104 1.00 26.78 239 GLY A C 1
ATOM 1787 O O . GLY A 1 239 ? 36.985 45.499 18.811 1.00 28.21 239 GLY A O 1
ATOM 1788 N N . VAL A 1 240 ? 35.581 45.029 17.130 1.00 24.26 240 VAL A N 1
ATOM 1789 C CA . VAL A 1 240 ? 35.194 46.421 16.928 1.00 22.22 240 VAL A CA 1
ATOM 1790 C C . VAL A 1 240 ? 33.929 46.721 17.726 1.00 21.40 240 VAL A C 1
ATOM 1791 O O . VAL A 1 240 ? 32.912 46.052 17.555 1.00 24.67 240 VAL A O 1
ATOM 1795 N N . LYS A 1 241 ? 34.012 47.670 18.649 1.00 19.72 241 LYS A N 1
ATOM 1796 C CA . LYS A 1 241 ? 32.855 48.025 19.467 1.00 19.99 241 LYS A CA 1
ATOM 1797 C C . LYS A 1 241 ? 32.414 49.475 19.262 1.00 17.55 241 LYS A C 1
ATOM 1798 O O . LYS A 1 241 ? 31.489 49.955 19.907 1.00 17.80 241 LYS A O 1
ATOM 1804 N N . CYS A 1 242 ? 33.060 50.167 18.341 1.00 17.09 242 CYS A N 1
ATOM 1805 C CA . CYS A 1 242 ? 32.732 51.565 18.087 1.00 14.61 242 CYS A CA 1
ATOM 1806 C C . CYS A 1 242 ? 33.239 51.937 16.704 1.00 13.08 242 CYS A C 1
ATOM 1807 O O . CYS A 1 242 ? 34.305 51.478 16.286 1.00 13.03 242 CYS A O 1
ATOM 1810 N N . VAL A 1 243 ? 32.402 52.639 15.948 1.00 13.77 243 VAL A N 1
ATOM 1811 C CA . VAL A 1 243 ? 32.803 53.229 14.677 1.00 13.33 243 VAL A CA 1
ATOM 1812 C C . VAL A 1 243 ? 32.538 54.727 14.711 1.00 10.93 243 VAL A C 1
ATOM 1813 O O . VAL A 1 243 ? 31.462 55.173 15.117 1.00 14.34 243 VAL A O 1
ATOM 1817 N N . TYR A 1 244 ? 33.494 55.513 14.232 1.00 9.96 244 TYR A N 1
ATOM 1818 C CA . TYR A 1 244 ? 33.257 56.932 14.000 1.00 11.88 244 TYR A CA 1
ATOM 1819 C C . TYR A 1 244 ? 33.543 57.200 12.528 1.00 12.18 244 TYR A C 1
ATOM 1820 O O . TYR A 1 244 ? 34.457 56.608 11.956 1.00 10.93 244 TYR A O 1
ATOM 1829 N N . GLU A 1 245 ? 32.791 58.128 11.943 1.00 11.91 245 GLU A N 1
ATOM 1830 C CA . GLU A 1 245 ? 33.080 58.586 10.590 1.00 12.14 245 GLU A CA 1
ATOM 1831 C C . GLU A 1 245 ? 33.656 60.000 10.606 1.00 11.10 245 GLU A C 1
ATOM 1832 O O . GLU A 1 245 ? 33.218 60.843 11.385 1.00 10.08 245 GLU A O 1
ATOM 1838 N N . ILE A 1 246 ? 34.686 60.222 9.791 1.00 9.51 246 ILE A N 1
ATOM 1839 C CA . ILE A 1 246 ? 35.164 61.570 9.486 1.00 10.97 246 ILE A CA 1
ATOM 1840 C C . ILE A 1 246 ? 34.741 61.941 8.061 1.00 12.03 246 ILE A C 1
ATOM 1841 O O . ILE A 1 246 ? 35.138 61.278 7.104 1.00 13.82 246 ILE A O 1
ATOM 1846 N N . VAL A 1 247 ? 34.027 63.059 7.938 1.00 12.14 247 VAL A N 1
ATOM 1847 C CA . VAL A 1 247 ? 33.572 63.589 6.657 1.00 13.43 247 VAL A CA 1
ATOM 1848 C C . VAL A 1 247 ? 34.309 64.893 6.357 1.00 14.62 247 VAL A C 1
ATOM 1849 O O . VAL A 1 247 ? 34.402 65.770 7.221 1.00 14.75 247 VAL A O 1
ATOM 1853 N N . ILE A 1 248 ? 34.871 64.989 5.149 1.00 13.41 248 ILE A N 1
ATOM 1854 C CA . ILE A 1 248 ? 35.757 66.090 4.757 1.00 12.40 248 ILE A CA 1
ATOM 1855 C C . ILE A 1 248 ? 35.252 66.738 3.459 1.00 13.55 248 ILE A C 1
ATOM 1856 O O . ILE A 1 248 ? 35.006 66.049 2.468 1.00 15.43 248 ILE A O 1
ATOM 1861 N N . ASN A 1 249 ? 35.144 68.059 3.458 1.00 12.17 249 ASN A N 1
ATOM 1862 C CA . ASN A 1 249 ? 34.843 68.813 2.247 1.00 13.15 249 ASN A CA 1
ATOM 1863 C C . ASN A 1 249 ? 36.072 69.656 1.920 1.00 15.34 249 ASN A C 1
ATOM 1864 O O . ASN A 1 249 ? 36.922 69.883 2.778 1.00 16.25 249 ASN A O 1
ATOM 1869 N N . GLY A 1 250 ? 36.181 70.119 0.681 1.00 14.73 250 GLY A N 1
ATOM 1870 C CA . GLY A 1 250 ? 37.399 70.792 0.266 1.00 15.71 250 GLY A CA 1
ATOM 1871 C C . GLY A 1 250 ? 37.250 71.549 -1.041 1.00 16.91 250 GLY A C 1
ATOM 1872 O O . GLY A 1 250 ? 36.273 71.353 -1.762 1.00 18.67 250 GLY A O 1
ATOM 1873 N N . LEU A 1 251 ? 38.227 72.393 -1.358 1.00 17.38 251 LEU A N 1
ATOM 1874 C CA . LEU A 1 251 ? 38.170 73.235 -2.554 1.00 17.63 251 LEU A CA 1
ATOM 1875 C C . LEU A 1 251 ? 38.281 72.390 -3.819 1.00 18.24 251 LEU A C 1
ATOM 1876 O O . LEU A 1 251 ? 37.785 72.769 -4.878 1.00 19.78 251 LEU A O 1
ATOM 1881 N N . ASN A 1 252 ? 38.996 71.279 -3.705 1.00 17.14 252 ASN A N 1
ATOM 1882 C CA . ASN A 1 252 ? 39.321 70.444 -4.847 1.00 17.69 252 ASN A CA 1
ATOM 1883 C C . ASN A 1 252 ? 39.697 69.052 -4.368 1.00 19.57 252 ASN A C 1
ATOM 1884 O O . ASN A 1 252 ? 39.809 68.811 -3.162 1.00 18.94 252 ASN A O 1
ATOM 1889 N N . GLU A 1 253 ? 39.852 68.127 -5.308 1.00 17.82 253 GLU A N 1
ATOM 1890 C CA . GLU A 1 253 ? 40.106 66.746 -4.959 1.00 17.73 253 GLU A CA 1
ATOM 1891 C C . GLU A 1 253 ? 41.407 66.583 -4.192 1.00 16.95 253 GLU A C 1
ATOM 1892 O O . GLU A 1 253 ? 41.494 65.748 -3.303 1.00 17.04 253 GLU A O 1
ATOM 1898 N N . GLU A 1 254 ? 42.396 67.415 -4.488 1.00 16.89 254 GLU A N 1
ATOM 1899 C CA . GLU A 1 254 ? 43.718 67.243 -3.898 1.00 19.96 254 GLU A CA 1
ATOM 1900 C C . GLU A 1 254 ? 43.723 67.590 -2.407 1.00 17.73 254 GLU A C 1
ATOM 1901 O O . GLU A 1 254 ? 44.408 66.937 -1.621 1.00 16.57 254 GLU A O 1
ATOM 1907 N N . ALA A 1 255 ? 42.985 68.632 -2.039 1.00 14.95 255 ALA A N 1
ATOM 1908 C CA . ALA A 1 255 ? 42.860 69.036 -0.641 1.00 15.12 255 ALA A CA 1
ATOM 1909 C C . ALA A 1 255 ? 42.131 67.959 0.176 1.00 15.30 255 ALA A C 1
ATOM 1910 O O . ALA A 1 255 ? 42.481 67.703 1.335 1.00 16.12 255 ALA A O 1
ATOM 1912 N N . VAL A 1 256 ? 41.132 67.330 -0.440 1.00 13.22 256 VAL A N 1
ATOM 1913 C CA . VAL A 1 256 ? 40.393 66.238 0.185 1.00 13.35 256 VAL A CA 1
ATOM 1914 C C . VAL A 1 256 ? 41.240 64.967 0.326 1.00 13.97 256 VAL A C 1
ATOM 1915 O O . VAL A 1 256 ? 41.229 64.335 1.380 1.00 13.81 256 VAL A O 1
ATOM 1919 N N . LYS A 1 257 ? 41.978 64.604 -0.715 1.00 12.22 257 LYS A N 1
ATOM 1920 C CA . LYS A 1 257 ? 42.905 63.477 -0.646 1.00 12.40 257 LYS A CA 1
ATOM 1921 C C . LYS A 1 257 ? 43.948 63.666 0.452 1.00 12.39 257 LYS A C 1
ATOM 1922 O O . LYS A 1 257 ? 44.269 62.729 1.170 1.00 16.05 257 LYS A O 1
ATOM 1928 N N . GLU A 1 258 ? 44.495 64.868 0.555 1.00 12.03 258 GLU A N 1
ATOM 1929 C CA . GLU A 1 258 ? 45.556 65.143 1.513 1.00 14.25 258 GLU A CA 1
ATOM 1930 C C . GLU A 1 258 ? 45.025 65.067 2.955 1.00 14.19 258 GLU A C 1
ATOM 1931 O O . GLU A 1 258 ? 45.675 64.479 3.830 1.00 13.21 258 GLU A O 1
ATOM 1937 N N . ALA A 1 259 ? 43.846 65.651 3.171 1.00 11.98 259 ALA A N 1
ATOM 1938 C CA . ALA A 1 259 ? 43.141 65.576 4.452 1.00 14.29 259 ALA A CA 1
ATOM 1939 C C . ALA A 1 259 ? 42.805 64.140 4.882 1.00 14.63 259 ALA A C 1
ATOM 1940 O O . ALA A 1 259 ? 43.045 63.752 6.029 1.00 14.67 259 ALA A O 1
ATOM 1942 N N . MET A 1 260 ? 42.350 63.318 3.941 1.00 13.61 260 MET A N 1
ATOM 1943 C CA . MET A 1 260 ? 42.149 61.900 4.220 1.00 13.74 260 MET A CA 1
ATOM 1944 C C . MET A 1 260 ? 43.467 61.220 4.589 1.00 14.32 260 MET A C 1
ATOM 1945 O O . MET A 1 260 ? 43.544 60.521 5.600 1.00 14.21 260 MET A O 1
ATOM 1950 N N . ARG A 1 261 ? 44.539 61.581 3.893 1.00 13.25 261 ARG A N 1
ATOM 1951 C CA . ARG A 1 261 ? 45.824 60.923 4.082 1.00 14.18 261 ARG A CA 1
ATOM 1952 C C . ARG A 1 261 ? 46.397 61.207 5.467 1.00 14.59 261 ARG A C 1
ATOM 1953 O O . ARG A 1 261 ? 46.754 60.273 6.198 1.00 12.12 261 ARG A O 1
ATOM 1961 N N . VAL A 1 262 ? 46.439 62.492 5.841 1.00 12.68 262 VAL A N 1
ATOM 1962 C CA . VAL A 1 262 ? 47.004 62.887 7.138 1.00 13.75 262 VAL A CA 1
ATOM 1963 C C . VAL A 1 262 ? 46.079 62.519 8.307 1.00 13.08 262 VAL A C 1
ATOM 1964 O O . VAL A 1 262 ? 46.561 62.106 9.364 1.00 10.69 262 VAL A O 1
ATOM 1968 N N . GLY A 1 263 ? 44.775 62.486 8.045 1.00 11.57 263 GLY A N 1
ATOM 1969 C CA . GLY A 1 263 ? 43.806 62.094 9.059 1.00 12.09 263 GLY A CA 1
ATOM 1970 C C . GLY A 1 263 ? 43.916 60.626 9.404 1.00 12.26 263 GLY A C 1
ATOM 1971 O O . GLY A 1 263 ? 43.895 60.250 10.571 1.00 11.97 263 GLY A O 1
ATOM 1972 N N . ILE A 1 264 ? 44.023 59.784 8.380 1.00 11.38 264 ILE A N 1
ATOM 1973 C CA . ILE A 1 264 ? 44.177 58.344 8.552 1.00 12.19 264 ILE A CA 1
ATOM 1974 C C . ILE A 1 264 ? 45.515 57.986 9.198 1.00 14.07 264 ILE A C 1
ATOM 1975 O O . ILE A 1 264 ? 45.556 57.220 10.167 1.00 11.42 264 ILE A O 1
ATOM 1980 N N . GLU A 1 265 ? 46.576 58.677 8.787 1.00 13.04 265 GLU A N 1
ATOM 1981 C CA . GLU A 1 265 ? 47.887 58.455 9.373 1.00 16.36 265 GLU A CA 1
ATOM 1982 C C . GLU A 1 265 ? 47.864 58.770 10.864 1.00 14.93 265 GLU A C 1
ATOM 1983 O O . GLU A 1 265 ? 48.345 57.973 11.661 1.00 15.38 265 GLU A O 1
ATOM 1989 N N . ALA A 1 266 ? 47.241 59.893 11.227 1.00 11.38 266 ALA A N 1
ATOM 1990 C CA . ALA A 1 266 ? 47.178 60.321 12.629 1.00 12.36 266 ALA A CA 1
ATOM 1991 C C . ALA A 1 266 ? 46.307 59.399 13.472 1.00 12.37 266 ALA A C 1
ATOM 1992 O O . ALA A 1 266 ? 46.658 59.089 14.607 1.00 14.66 266 ALA A O 1
ATOM 1994 N N . ALA A 1 267 ? 45.177 58.957 12.921 1.00 10.99 267 ALA A N 1
ATOM 1995 C CA . ALA A 1 267 ? 44.292 58.037 13.633 1.00 13.03 267 ALA A CA 1
ATOM 1996 C C . ALA A 1 267 ? 45.011 56.720 13.954 1.00 15.34 267 ALA A C 1
ATOM 1997 O O . ALA A 1 267 ? 44.802 56.130 15.017 1.00 14.59 267 ALA A O 1
ATOM 1999 N N . CYS A 1 268 ? 45.869 56.266 13.042 1.00 12.39 268 CYS A N 1
ATOM 2000 C CA . CYS A 1 268 ? 46.503 54.969 13.179 1.00 13.37 268 CYS A CA 1
ATOM 2001 C C . CYS A 1 268 ? 47.644 54.958 14.187 1.00 14.57 268 CYS A C 1
ATOM 2002 O O . CYS A 1 268 ? 48.152 53.891 14.519 1.00 16.45 268 CYS A O 1
ATOM 2005 N N . GLN A 1 269 ? 48.071 56.132 14.636 1.00 12.61 269 GLN A N 1
ATOM 2006 C CA . GLN A 1 269 ? 49.064 56.208 15.714 1.00 15.78 269 GLN A CA 1
ATOM 2007 C C . GLN A 1 269 ? 48.451 55.983 17.101 1.00 16.17 269 GLN A C 1
ATOM 2008 O O . GLN A 1 269 ? 49.171 55.804 18.081 1.00 17.12 269 GLN A O 1
ATOM 2014 N N . GLN A 1 270 ? 47.130 56.055 17.200 1.00 14.52 270 GLN A N 1
ATOM 2015 C CA . GLN A 1 270 ? 46.469 55.967 18.499 1.00 15.10 270 GLN A CA 1
ATOM 2016 C C . GLN A 1 270 ? 46.076 54.518 18.808 1.00 16.12 270 GLN A C 1
ATOM 2017 O O . GLN A 1 270 ? 45.790 53.747 17.900 1.00 18.80 270 GLN A O 1
ATOM 2023 N N . PRO A 1 271 ? 46.106 54.123 20.094 1.00 16.31 271 PRO A N 1
ATOM 2024 C CA . PRO A 1 271 ? 45.850 52.739 20.511 1.00 15.66 271 PRO A CA 1
ATOM 2025 C C . PRO A 1 271 ? 44.407 52.278 20.333 1.00 14.13 271 PRO A C 1
ATOM 2026 O O . PRO A 1 271 ? 43.474 53.059 20.462 1.00 16.52 271 PRO A O 1
ATOM 2030 N N . GLY A 1 272 ? 44.230 50.993 20.060 1.00 14.58 272 GLY A N 1
ATOM 2031 C CA . GLY A 1 272 ? 42.897 50.426 20.041 1.00 13.39 272 GLY A CA 1
ATOM 2032 C C . GLY A 1 272 ? 42.174 50.534 18.713 1.00 12.71 272 GLY A C 1
ATOM 2033 O O . GLY A 1 272 ? 41.002 50.202 18.626 1.00 14.78 272 GLY A O 1
ATOM 2034 N N . VAL A 1 273 ? 42.860 51.001 17.675 1.00 15.16 273 VAL A N 1
ATOM 2035 C CA . VAL A 1 273 ? 42.221 51.125 16.366 1.00 15.19 273 VAL A CA 1
ATOM 2036 C C . VAL A 1 273 ? 42.433 49.828 15.595 1.00 16.03 273 VAL A C 1
ATOM 2037 O O . VAL A 1 273 ? 43.531 49.266 15.608 1.00 17.09 273 VAL A O 1
ATOM 2041 N N . VAL A 1 274 ? 41.352 49.305 15.020 1.00 16.19 274 VAL A N 1
ATOM 2042 C CA . VAL A 1 274 ? 41.371 47.989 14.385 1.00 17.01 274 VAL A CA 1
ATOM 2043 C C . VAL A 1 274 ? 41.492 48.037 12.846 1.00 16.91 274 VAL A C 1
ATOM 2044 O O . VAL A 1 274 ? 42.346 47.366 12.256 1.00 17.94 274 VAL A O 1
ATOM 2048 N N . LYS A 1 275 ? 40.754 48.941 12.225 1.00 15.46 275 LYS A N 1
ATOM 2049 C CA . LYS A 1 275 ? 40.627 48.940 10.776 1.00 15.07 275 LYS A CA 1
ATOM 2050 C C . LYS A 1 275 ? 40.122 50.300 10.348 1.00 13.93 275 LYS A C 1
ATOM 2051 O O . LYS A 1 275 ? 39.345 50.934 11.072 1.00 13.19 275 LYS A O 1
ATOM 2057 N N . ILE A 1 276 ? 40.650 50.787 9.227 1.00 12.25 276 ILE A N 1
ATOM 2058 C CA . ILE A 1 276 ? 40.126 51.967 8.544 1.00 11.58 276 ILE A CA 1
ATOM 2059 C C . ILE A 1 276 ? 39.391 51.521 7.272 1.00 13.61 276 ILE A C 1
ATOM 2060 O O . ILE A 1 276 ? 39.889 50.679 6.525 1.00 15.44 276 ILE A O 1
ATOM 2065 N N . SER A 1 277 ? 38.185 52.043 7.070 1.00 13.00 277 SER A N 1
ATOM 2066 C CA . SER A 1 277 ? 37.423 51.801 5.855 1.00 13.87 277 SER A CA 1
ATOM 2067 C C . SER A 1 277 ? 36.845 53.112 5.335 1.00 13.32 277 SER A C 1
ATOM 2068 O O . SER A 1 277 ? 37.212 54.183 5.806 1.00 13.73 277 SER A O 1
ATOM 2071 N N . ALA A 1 278 ? 36.002 53.033 4.313 1.00 14.03 278 ALA A N 1
ATOM 2072 C CA . ALA A 1 278 ? 35.347 54.215 3.760 1.00 13.17 278 ALA A CA 1
ATOM 2073 C C . ALA A 1 278 ? 34.042 53.816 3.095 1.00 12.82 278 ALA A C 1
ATOM 2074 O O . ALA A 1 278 ? 33.790 52.625 2.882 1.00 16.66 278 ALA A O 1
ATOM 2076 N N . GLY A 1 279 ? 33.198 54.805 2.819 1.00 12.68 279 GLY A N 1
ATOM 2077 C CA . GLY A 1 279 ? 31.874 54.530 2.295 1.00 12.38 279 GLY A CA 1
ATOM 2078 C C . GLY A 1 279 ? 31.713 55.005 0.860 1.00 12.81 279 GLY A C 1
ATOM 2079 O O . GLY A 1 279 ? 32.176 56.080 0.485 1.00 13.04 279 GLY A O 1
ATOM 2080 N N . ASN A 1 280 ? 31.064 54.177 0.048 1.00 14.99 280 ASN A N 1
ATOM 2081 C CA . ASN A 1 280 ? 30.782 54.524 -1.342 1.00 15.67 280 ASN A CA 1
ATOM 2082 C C . ASN A 1 280 ? 29.415 53.974 -1.780 1.00 18.73 280 ASN A C 1
ATOM 2083 O O . ASN A 1 280 ? 28.720 53.298 -1.018 1.00 16.64 280 ASN A O 1
ATOM 2088 N N . PHE A 1 281 ? 29.035 54.287 -3.016 1.00 18.56 281 PHE A N 1
ATOM 2089 C CA . PHE A 1 281 ? 27.812 53.770 -3.617 1.00 20.36 281 PHE A CA 1
ATOM 2090 C C . PHE A 1 281 ? 28.160 53.025 -4.900 1.00 21.31 281 PHE A C 1
ATOM 2091 O O . PHE A 1 281 ? 27.559 53.276 -5.945 1.00 21.92 281 PHE A O 1
ATOM 2099 N N . GLY A 1 282 ? 29.206 52.202 -4.840 1.00 21.73 282 GLY A N 1
ATOM 2100 C CA . GLY A 1 282 ? 29.622 51.406 -5.988 1.00 24.34 282 GLY A CA 1
ATOM 2101 C C . GLY A 1 282 ? 30.273 52.195 -7.117 1.00 25.63 282 GLY A C 1
ATOM 2102 O O . GLY A 1 282 ? 30.575 51.633 -8.178 1.00 26.47 282 GLY A O 1
ATOM 2103 N N . GLY A 1 283 ? 30.463 53.497 -6.902 1.00 24.75 283 GLY A N 1
ATOM 2104 C CA . GLY A 1 283 ? 31.020 54.370 -7.922 1.00 23.77 283 GLY A CA 1
ATOM 2105 C C . GLY A 1 283 ? 29.965 54.928 -8.871 1.00 24.42 283 GLY A C 1
ATOM 2106 O O . GLY A 1 283 ? 30.309 55.552 -9.871 1.00 22.63 283 GLY A O 1
ATOM 2107 N N . LYS A 1 284 ? 28.688 54.756 -8.523 1.00 23.60 284 LYS A N 1
ATOM 2108 C CA . LYS A 1 284 ? 27.580 55.008 -9.443 1.00 24.02 284 LYS A CA 1
ATOM 2109 C C . LYS A 1 284 ? 26.737 56.250 -9.159 1.00 24.78 284 LYS A C 1
ATOM 2110 O O . LYS A 1 284 ? 25.736 56.478 -9.838 1.00 26.88 284 LYS A O 1
ATOM 2116 N N . LEU A 1 285 ? 27.129 57.047 -8.169 1.00 22.15 285 LEU A N 1
ATOM 2117 C CA . LEU A 1 285 ? 26.423 58.289 -7.851 1.00 23.29 285 LEU A CA 1
ATOM 2118 C C . LEU A 1 285 ? 27.317 59.535 -7.865 1.00 24.83 285 LEU A C 1
ATOM 2119 O O . LEU A 1 285 ? 26.897 60.607 -8.298 1.00 24.90 285 LEU A O 1
ATOM 2124 N N . GLY A 1 286 ? 28.553 59.381 -7.393 1.00 24.96 286 GLY A N 1
ATOM 2125 C CA . GLY A 1 286 ? 29.403 60.526 -7.134 1.00 25.27 286 GLY A CA 1
ATOM 2126 C C . GLY A 1 286 ? 30.363 60.840 -8.260 1.00 25.90 286 GLY A C 1
ATOM 2127 O O . GLY A 1 286 ? 30.435 60.114 -9.246 1.00 29.35 286 GLY A O 1
ATOM 2128 N N . GLN A 1 287 ? 31.118 61.921 -8.108 1.00 24.92 287 GLN A N 1
ATOM 2129 C CA . GLN A 1 287 ? 32.012 62.390 -9.156 1.00 24.23 287 GLN A CA 1
ATOM 2130 C C . GLN A 1 287 ? 33.459 62.015 -8.888 1.00 24.84 287 GLN A C 1
ATOM 2131 O O . GLN A 1 287 ? 34.309 62.157 -9.767 1.00 27.45 287 GLN A O 1
ATOM 2137 N N . TYR A 1 288 ? 33.739 61.553 -7.673 1.00 23.02 288 TYR A N 1
ATOM 2138 C CA . TYR A 1 288 ? 35.106 61.253 -7.255 1.00 21.29 288 TYR A CA 1
ATOM 2139 C C . TYR A 1 288 ? 35.160 59.906 -6.567 1.00 20.54 288 TYR A C 1
ATOM 2140 O O . TYR A 1 288 ? 34.219 59.513 -5.877 1.00 21.92 288 TYR A O 1
ATOM 2149 N N . GLU A 1 289 ? 36.237 59.179 -6.817 1.00 20.42 289 GLU A N 1
ATOM 2150 C CA . GLU A 1 289 ? 36.544 57.969 -6.079 1.00 22.62 289 GLU A CA 1
ATOM 2151 C C . GLU A 1 289 ? 37.962 58.115 -5.552 1.00 22.19 289 GLU A C 1
ATOM 2152 O O . GLU A 1 289 ? 38.902 58.310 -6.320 1.00 22.71 289 GLU A O 1
ATOM 2158 N N . ILE A 1 290 ? 38.108 58.033 -4.238 1.00 20.12 290 ILE A N 1
ATOM 2159 C CA . ILE A 1 290 ? 39.404 58.180 -3.600 1.00 17.51 290 ILE A CA 1
ATOM 2160 C C . ILE A 1 290 ? 39.737 56.837 -2.967 1.00 17.42 290 ILE A C 1
ATOM 2161 O O . ILE A 1 290 ? 39.113 56.429 -1.985 1.00 17.48 290 ILE A O 1
ATOM 2166 N N . HIS A 1 291 ? 40.545 56.056 -3.675 1.00 16.13 291 HIS A N 1
ATOM 2167 C CA . HIS A 1 291 ? 40.954 54.756 -3.179 1.00 15.98 291 HIS A CA 1
ATOM 2168 C C . HIS A 1 291 ? 41.962 54.935 -2.053 1.00 15.49 291 HIS A C 1
ATOM 2169 O O . HIS A 1 291 ? 42.955 55.638 -2.196 1.00 16.32 291 HIS A O 1
ATOM 2176 N N . LEU A 1 292 ? 41.655 54.349 -0.902 1.00 14.23 292 LEU A N 1
ATOM 2177 C CA . LEU A 1 292 ? 42.491 54.506 0.278 1.00 15.24 292 LEU A CA 1
ATOM 2178 C C . LEU A 1 292 ? 43.939 54.063 0.053 1.00 14.02 292 LEU A C 1
ATOM 2179 O O . LEU A 1 292 ? 44.871 54.758 0.442 1.00 14.81 292 LEU A O 1
ATOM 2184 N N . HIS A 1 293 ? 44.121 52.944 -0.641 1.00 14.43 293 HIS A N 1
ATOM 2185 C CA . HIS A 1 293 ? 45.461 52.433 -0.912 1.00 16.18 293 HIS A CA 1
ATOM 2186 C C . HIS A 1 293 ? 46.319 53.372 -1.768 1.00 17.73 293 HIS A C 1
ATOM 2187 O O . HIS A 1 293 ? 47.541 53.394 -1.628 1.00 17.74 293 HIS A O 1
ATOM 2194 N N . ASP A 1 294 ? 45.676 54.164 -2.626 1.00 17.16 294 ASP A N 1
ATOM 2195 C CA . ASP A 1 294 ? 46.386 55.113 -3.465 1.00 18.79 294 ASP A CA 1
ATOM 2196 C C . ASP A 1 294 ? 46.859 56.337 -2.706 1.00 20.17 294 ASP A C 1
ATOM 2197 O O . ASP A 1 294 ? 47.664 57.105 -3.220 1.00 21.64 294 ASP A O 1
ATOM 2202 N N . LEU A 1 295 ? 46.336 56.544 -1.500 1.00 19.31 295 LEU A N 1
ATOM 2203 C CA . LEU A 1 295 ? 46.741 57.691 -0.696 1.00 20.47 295 LEU A CA 1
ATOM 2204 C C . LEU A 1 295 ? 48.151 57.523 -0.152 1.00 22.30 295 LEU A C 1
ATOM 2205 O O . LEU A 1 295 ? 48.820 58.502 0.170 1.00 24.37 295 LEU A O 1
ATOM 2210 N N . PHE A 1 296 ? 48.590 56.278 -0.028 1.00 24.38 296 PHE A N 1
ATOM 2211 C CA . PHE A 1 296 ? 49.828 55.980 0.674 1.00 27.83 296 PHE A CA 1
ATOM 2212 C C . PHE A 1 296 ? 50.823 55.384 -0.297 1.00 33.22 296 PHE A C 1
ATOM 2213 O O . PHE A 1 296 ? 51.740 56.134 -0.681 1.00 38.64 296 PHE A O 1
ATOM 2222 N N . MET B 1 1 ? 19.913 109.394 37.603 1.00 39.59 1 MET B N 1
ATOM 2223 C CA . MET B 1 1 ? 20.487 108.190 38.252 1.00 37.66 1 MET B CA 1
ATOM 2224 C C . MET B 1 1 ? 21.834 107.893 37.627 1.00 36.89 1 MET B C 1
ATOM 2225 O O . MET B 1 1 ? 22.012 108.043 36.420 1.00 35.79 1 MET B O 1
ATOM 2230 N N . GLU B 1 2 ? 22.808 107.591 38.477 1.00 37.29 2 GLU B N 1
ATOM 2231 C CA . GLU B 1 2 ? 24.130 107.196 38.023 1.00 37.85 2 GLU B CA 1
ATOM 2232 C C . GLU B 1 2 ? 24.599 105.972 38.787 1.00 37.52 2 GLU B C 1
ATOM 2233 O O . GLU B 1 2 ? 24.201 105.751 39.936 1.00 37.14 2 GLU B O 1
ATOM 2239 N N . ILE B 1 3 ? 25.339 105.114 38.090 1.00 36.18 3 ILE B N 1
ATOM 2240 C CA . ILE B 1 3 ? 26.018 103.992 38.711 1.00 34.26 3 ILE B CA 1
ATOM 2241 C C . ILE B 1 3 ? 27.491 104.150 38.410 1.00 34.39 3 ILE B C 1
ATOM 2242 O O . ILE B 1 3 ? 27.881 104.242 37.249 1.00 33.59 3 ILE B O 1
ATOM 2247 N N . ASN B 1 4 ? 28.277 104.348 39.464 1.00 33.26 4 ASN B N 1
ATOM 2248 C CA . ASN B 1 4 ? 29.705 104.579 39.335 1.00 32.74 4 ASN B CA 1
ATOM 2249 C C . ASN B 1 4 ? 29.988 105.772 38.414 1.00 33.39 4 ASN B C 1
ATOM 2250 O O . ASN B 1 4 ? 30.911 105.737 37.593 1.00 33.47 4 ASN B O 1
ATOM 2255 N N . GLY B 1 5 ? 29.146 106.800 38.517 1.00 32.85 5 GLY B N 1
ATOM 2256 C CA . GLY B 1 5 ? 29.303 107.992 37.698 1.00 32.11 5 GLY B CA 1
ATOM 2257 C C . GLY B 1 5 ? 28.789 107.855 36.272 1.00 31.48 5 GLY B C 1
ATOM 2258 O O . GLY B 1 5 ? 28.901 108.781 35.468 1.00 32.18 5 GLY B O 1
ATOM 2259 N N . VAL B 1 6 ? 28.250 106.688 35.948 1.00 29.86 6 VAL B N 1
ATOM 2260 C CA . VAL B 1 6 ? 27.720 106.436 34.622 1.00 28.28 6 VAL B CA 1
ATOM 2261 C C . VAL B 1 6 ? 26.231 106.758 34.607 1.00 28.75 6 VAL B C 1
ATOM 2262 O O . VAL B 1 6 ? 25.456 106.206 35.394 1.00 26.79 6 VAL B O 1
ATOM 2266 N N . GLU B 1 7 ? 25.849 107.693 33.740 1.00 29.43 7 GLU B N 1
ATOM 2267 C CA . GLU B 1 7 ? 24.448 108.080 33.591 1.00 32.22 7 GLU B CA 1
ATOM 2268 C C . GLU B 1 7 ? 23.574 106.926 33.078 1.00 31.50 7 GLU B C 1
ATOM 2269 O O . GLU B 1 7 ? 23.882 106.316 32.051 1.00 30.56 7 GLU B O 1
ATOM 2275 N N . ILE B 1 8 ? 22.517 106.607 33.824 1.00 29.33 8 ILE B N 1
ATOM 2276 C CA . ILE B 1 8 ? 21.508 105.637 33.385 1.00 28.71 8 ILE B CA 1
ATOM 2277 C C . ILE B 1 8 ? 20.280 106.380 32.867 1.00 29.47 8 ILE B C 1
ATOM 2278 O O . ILE B 1 8 ? 19.583 107.057 33.630 1.00 28.31 8 ILE B O 1
ATOM 2283 N N . GLU B 1 9 ? 20.031 106.272 31.568 1.00 30.87 9 GLU B N 1
ATOM 2284 C CA . GLU B 1 9 ? 18.890 106.934 30.957 1.00 32.19 9 GLU B CA 1
ATOM 2285 C C . GLU B 1 9 ? 17.572 106.380 31.477 1.00 32.60 9 GLU B C 1
ATOM 2286 O O . GLU B 1 9 ? 17.420 105.168 31.643 1.00 32.58 9 GLU B O 1
ATOM 2292 N N . ASP B 1 10 ? 16.656 107.288 31.817 1.00 35.36 10 ASP B N 1
ATOM 2293 C CA . ASP B 1 10 ? 15.314 106.922 32.267 1.00 35.96 10 ASP B CA 1
ATOM 2294 C C . ASP B 1 10 ? 14.445 106.578 31.061 1.00 36.12 10 ASP B C 1
ATOM 2295 O O . ASP B 1 10 ? 13.667 107.402 30.573 1.00 37.97 10 ASP B O 1
ATOM 2300 N N . THR B 1 11 ? 14.603 105.352 30.581 1.00 33.50 11 THR B N 1
ATOM 2301 C CA . THR B 1 11 ? 13.901 104.881 29.405 1.00 30.44 11 THR B CA 1
ATOM 2302 C C . THR B 1 11 ? 13.616 103.407 29.620 1.00 30.51 11 THR B C 1
ATOM 2303 O O . THR B 1 11 ? 13.789 102.900 30.732 1.00 30.98 11 THR B O 1
ATOM 2307 N N . PHE B 1 12 ? 13.095 102.736 28.600 1.00 30.29 12 PHE B N 1
ATOM 2308 C CA . PHE B 1 12 ? 12.750 101.331 28.739 1.00 29.94 12 PHE B CA 1
ATOM 2309 C C . PHE B 1 12 ? 13.226 100.469 27.578 1.00 29.37 12 PHE B C 1
ATOM 2310 O O . PHE B 1 12 ? 13.527 100.974 26.497 1.00 28.81 12 PHE B O 1
ATOM 2318 N N . ALA B 1 13 ? 13.440 99.190 27.867 1.00 28.10 13 ALA B N 1
ATOM 2319 C CA . ALA B 1 13 ? 13.634 98.173 26.840 1.00 27.08 13 ALA B CA 1
ATOM 2320 C C . ALA B 1 13 ? 12.277 97.569 26.500 1.00 27.69 13 ALA B C 1
ATOM 2321 O O . ALA B 1 13 ? 11.545 97.135 27.393 1.00 29.19 13 ALA B O 1
ATOM 2323 N N . GLU B 1 14 ? 11.938 97.544 25.216 1.00 27.49 14 GLU B N 1
ATOM 2324 C CA . GLU B 1 14 ? 10.691 96.929 24.773 1.00 29.50 14 GLU B CA 1
ATOM 2325 C C . GLU B 1 14 ? 10.937 95.509 24.269 1.00 30.18 14 GLU B C 1
ATOM 2326 O O . GLU B 1 14 ? 11.637 95.303 23.276 1.00 31.07 14 GLU B O 1
ATOM 2332 N N . ALA B 1 15 ? 10.379 94.536 24.981 1.00 29.95 15 ALA B N 1
ATOM 2333 C CA . ALA B 1 15 ? 10.601 93.132 24.680 1.00 29.31 15 ALA B CA 1
ATOM 2334 C C . ALA B 1 15 ? 9.318 92.483 24.165 1.00 30.29 15 ALA B C 1
ATOM 2335 O O . ALA B 1 15 ? 8.251 93.090 24.176 1.00 32.02 15 ALA B O 1
ATOM 2337 N N . PHE B 1 16 ? 9.446 91.261 23.671 1.00 30.03 16 PHE B N 1
ATOM 2338 C CA . PHE B 1 16 ? 8.361 90.581 22.993 1.00 29.75 16 PHE B CA 1
ATOM 2339 C C . PHE B 1 16 ? 8.155 89.196 23.584 1.00 30.55 16 PHE B C 1
ATOM 2340 O O . PHE B 1 16 ? 9.014 88.676 24.291 1.00 31.39 16 PHE B O 1
ATOM 2348 N N . GLU B 1 17 ? 7.018 88.587 23.276 1.00 30.55 17 GLU B N 1
ATOM 2349 C CA . GLU B 1 17 ? 6.779 87.204 23.653 1.00 30.52 17 GLU B CA 1
ATOM 2350 C C . GLU B 1 17 ? 7.399 86.265 22.620 1.00 29.06 17 GLU B C 1
ATOM 2351 O O . GLU B 1 17 ? 7.396 86.553 21.421 1.00 29.57 17 GLU B O 1
ATOM 2357 N N . ALA B 1 18 ? 8.018 85.193 23.096 1.00 26.81 18 ALA B N 1
ATOM 2358 C CA . ALA B 1 18 ? 8.606 84.213 22.201 1.00 26.64 18 ALA B CA 1
ATOM 2359 C C . ALA B 1 18 ? 8.506 82.837 22.821 1.00 24.71 18 ALA B C 1
ATOM 2360 O O . ALA B 1 18 ? 8.395 82.706 24.039 1.00 24.75 18 ALA B O 1
ATOM 2362 N N . LYS B 1 19 ? 8.433 81.826 21.965 1.00 22.65 19 LYS B N 1
ATOM 2363 C CA . LYS B 1 19 ? 8.416 80.441 22.406 1.00 23.37 19 LYS B CA 1
ATOM 2364 C C . LYS B 1 19 ? 9.852 79.968 22.614 1.00 23.65 19 LYS B C 1
ATOM 2365 O O . LYS B 1 19 ? 10.734 80.257 21.804 1.00 22.16 19 LYS B O 1
ATOM 2371 N N . MET B 1 20 ? 10.064 79.191 23.669 1.00 23.32 20 MET B N 1
ATOM 2372 C CA . MET B 1 20 ? 11.411 78.841 24.111 1.00 22.78 20 MET B CA 1
ATOM 2373 C C . MET B 1 20 ? 11.470 77.438 24.664 1.00 21.05 20 MET B C 1
ATOM 2374 O O . MET B 1 20 ? 10.548 76.985 25.338 1.00 20.78 20 MET B O 1
ATOM 2379 N N . ALA B 1 21 ? 12.552 76.742 24.336 1.00 18.46 21 ALA B N 1
ATOM 2380 C CA . ALA B 1 21 ? 12.848 75.437 24.905 1.00 18.49 21 ALA B CA 1
ATOM 2381 C C . ALA B 1 21 ? 14.176 75.550 25.650 1.00 18.62 21 ALA B C 1
ATOM 2382 O O . ALA B 1 21 ? 14.940 76.494 25.426 1.00 18.81 21 ALA B O 1
ATOM 2384 N N . ARG B 1 22 ? 14.379 74.662 26.618 1.00 18.06 22 ARG B N 1
ATOM 2385 C CA . ARG B 1 22 ? 15.591 74.646 27.420 1.00 15.50 22 ARG B CA 1
ATOM 2386 C C . ARG B 1 22 ? 16.077 73.206 27.506 1.00 17.04 22 ARG B C 1
ATOM 2387 O O . ARG B 1 22 ? 15.361 72.325 28.001 1.00 18.83 22 ARG B O 1
ATOM 2395 N N . VAL B 1 23 ? 17.262 72.959 26.949 1.00 15.29 23 VAL B N 1
ATOM 2396 C CA . VAL B 1 23 ? 17.760 71.605 26.734 1.00 14.18 23 VAL B CA 1
ATOM 2397 C C . VAL B 1 23 ? 19.065 71.416 27.501 1.00 15.12 23 VAL B C 1
ATOM 2398 O O . VAL B 1 23 ? 19.914 72.311 27.510 1.00 16.22 23 VAL B O 1
ATOM 2402 N N . LEU B 1 24 ? 19.170 70.304 28.223 1.00 13.47 24 LEU B N 1
ATOM 2403 C CA . LEU B 1 24 ? 20.420 69.909 28.870 1.00 14.53 24 LEU B CA 1
ATOM 2404 C C . LEU B 1 24 ? 21.187 68.927 27.988 1.00 13.83 24 LEU B C 1
ATOM 2405 O O . LEU B 1 24 ? 20.690 67.848 27.664 1.00 16.19 24 LEU B O 1
ATOM 2410 N N . ILE B 1 25 ? 22.427 69.271 27.676 1.00 12.82 25 ILE B N 1
ATOM 2411 C CA . ILE B 1 25 ? 23.262 68.384 26.885 1.00 14.33 25 ILE B CA 1
ATOM 2412 C C . ILE B 1 25 ? 24.406 67.851 27.735 1.00 14.26 25 ILE B C 1
ATOM 2413 O O . ILE B 1 25 ? 25.110 68.631 28.382 1.00 16.14 25 ILE B O 1
ATOM 2418 N N . THR B 1 26 ? 24.462 66.530 27.885 1.00 11.96 26 THR B N 1
ATOM 2419 C CA . THR B 1 26 ? 25.590 65.880 28.546 1.00 12.24 26 THR B CA 1
ATOM 2420 C C . THR B 1 26 ? 26.492 65.155 27.542 1.00 13.41 26 THR B C 1
ATOM 2421 O O . THR B 1 26 ? 26.083 64.837 26.424 1.00 12.61 26 THR B O 1
ATOM 2425 N N . ALA B 1 27 ? 27.740 64.942 27.933 1.00 13.51 27 ALA B N 1
ATOM 2426 C CA . ALA B 1 27 ? 28.701 64.241 27.098 1.00 12.24 27 ALA B CA 1
ATOM 2427 C C . ALA B 1 27 ? 29.764 63.629 28.008 1.00 14.24 27 ALA B C 1
ATOM 2428 O O . ALA B 1 27 ? 29.687 63.749 29.240 1.00 13.79 27 ALA B O 1
ATOM 2430 N N . ALA B 1 28 ? 30.767 62.992 27.421 1.00 12.36 28 ALA B N 1
ATOM 2431 C CA . ALA B 1 28 ? 31.747 62.276 28.224 1.00 13.29 28 ALA B CA 1
ATOM 2432 C C . ALA B 1 28 ? 32.585 63.243 29.058 1.00 11.89 28 ALA B C 1
ATOM 2433 O O . ALA B 1 28 ? 33.076 62.884 30.125 1.00 12.99 28 ALA B O 1
ATOM 2435 N N . SER B 1 29 ? 32.750 64.463 28.560 1.00 12.05 29 SER B N 1
ATOM 2436 C CA . SER B 1 29 ? 33.452 65.526 29.279 1.00 11.89 29 SER B CA 1
ATOM 2437 C C . SER B 1 29 ? 32.776 66.869 29.001 1.00 13.52 29 SER B C 1
ATOM 2438 O O . SER B 1 29 ? 31.971 66.977 28.076 1.00 13.99 29 SER B O 1
ATOM 2441 N N . HIS B 1 30 ? 33.075 67.882 29.816 1.00 10.20 30 HIS B N 1
ATOM 2442 C CA . HIS B 1 30 ? 32.618 69.245 29.559 1.00 10.77 30 HIS B CA 1
ATOM 2443 C C . HIS B 1 30 ? 33.110 69.741 28.195 1.00 9.87 30 HIS B C 1
ATOM 2444 O O . HIS B 1 30 ? 32.400 70.472 27.500 1.00 11.26 30 HIS B O 1
ATOM 2451 N N . LYS B 1 31 ? 34.299 69.283 27.798 1.00 10.40 31 LYS B N 1
ATOM 2452 C CA . LYS B 1 31 ? 34.864 69.596 26.482 1.00 10.83 31 LYS B CA 1
ATOM 2453 C C . LYS B 1 31 ? 33.929 69.122 25.343 1.00 10.30 31 LYS B C 1
ATOM 2454 O O . LYS B 1 31 ? 33.538 69.925 24.486 1.00 11.29 31 LYS B O 1
ATOM 2460 N N . TRP B 1 32 ? 33.497 67.868 25.386 1.00 8.76 32 TRP B N 1
ATOM 2461 C CA . TRP B 1 32 ? 32.638 67.329 24.323 1.00 10.63 32 TRP B CA 1
ATOM 2462 C C . TRP B 1 32 ? 31.204 67.846 24.402 1.00 11.80 32 TRP B C 1
ATOM 2463 O O . TRP B 1 32 ? 30.554 68.020 23.368 1.00 12.84 32 TRP B O 1
ATOM 2474 N N . ALA B 1 33 ? 30.728 68.153 25.612 1.00 10.18 33 ALA B N 1
ATOM 2475 C CA . ALA B 1 33 ? 29.430 68.820 25.777 1.00 13.40 33 ALA B CA 1
ATOM 2476 C C . ALA B 1 33 ? 29.432 70.179 25.082 1.00 13.43 33 ALA B C 1
ATOM 2477 O O . ALA B 1 33 ? 28.485 70.526 24.372 1.00 13.19 33 ALA B O 1
ATOM 2479 N N . MET B 1 34 ? 30.540 70.902 25.216 1.00 12.19 34 MET B N 1
ATOM 2480 C CA . MET B 1 34 ? 30.652 72.239 24.664 1.00 13.08 34 MET B CA 1
ATOM 2481 C C . MET B 1 34 ? 30.774 72.206 23.148 1.00 11.19 34 MET B C 1
ATOM 2482 O O . MET B 1 34 ? 30.333 73.138 22.485 1.00 13.81 34 MET B O 1
ATOM 2487 N N . ILE B 1 35 ? 31.385 71.156 22.606 1.00 10.89 35 ILE B N 1
ATOM 2488 C CA . ILE B 1 35 ? 31.488 70.984 21.149 1.00 12.66 35 ILE B CA 1
ATOM 2489 C C . ILE B 1 35 ? 30.083 70.845 20.527 1.00 13.00 35 ILE B C 1
ATOM 2490 O O . ILE B 1 35 ? 29.742 71.511 19.541 1.00 14.40 35 ILE B O 1
ATOM 2495 N N . ALA B 1 36 ? 29.259 69.997 21.131 1.00 11.94 36 ALA B N 1
ATOM 2496 C CA . ALA B 1 36 ? 27.892 69.811 20.665 1.00 13.48 36 ALA B CA 1
ATOM 2497 C C . ALA B 1 36 ? 27.078 71.100 20.831 1.00 13.42 36 ALA B C 1
ATOM 2498 O O . ALA B 1 36 ? 26.342 71.504 19.930 1.00 12.00 36 ALA B O 1
ATOM 2500 N N . VAL B 1 37 ? 27.329 71.806 21.928 1.00 13.63 37 VAL B N 1
ATOM 2501 C CA . VAL B 1 37 ? 26.584 73.006 22.270 1.00 13.14 37 VAL B CA 1
ATOM 2502 C C . VAL B 1 37 ? 26.895 74.152 21.311 1.00 13.64 37 VAL B C 1
ATOM 2503 O O . VAL B 1 37 ? 25.983 74.839 20.848 1.00 12.66 37 VAL B O 1
ATOM 2507 N N . LYS B 1 38 ? 28.164 74.307 20.951 1.00 12.88 38 LYS B N 1
ATOM 2508 C CA . LYS B 1 38 ? 28.564 75.385 20.054 1.00 15.19 38 LYS B CA 1
ATOM 2509 C C . LYS B 1 38 ? 27.990 75.172 18.657 1.00 14.28 38 LYS B C 1
ATOM 2510 O O . LYS B 1 38 ? 27.481 76.111 18.043 1.00 12.88 38 LYS B O 1
ATOM 2516 N N . GLU B 1 39 ? 27.957 73.919 18.213 1.00 13.38 39 GLU B N 1
ATOM 2517 C CA . GLU B 1 39 ? 27.371 73.608 16.915 1.00 15.18 39 GLU B CA 1
ATOM 2518 C C . GLU B 1 39 ? 25.845 73.798 16.910 1.00 15.92 39 GLU B C 1
ATOM 2519 O O . GLU B 1 39 ? 25.280 74.317 15.936 1.00 16.90 39 GLU B O 1
ATOM 2525 N N . ALA B 1 40 ? 25.196 73.434 18.020 1.00 13.67 40 ALA B N 1
ATOM 2526 C CA . ALA B 1 40 ? 23.744 73.487 18.123 1.00 13.54 40 ALA B CA 1
ATOM 2527 C C . ALA B 1 40 ? 23.183 74.897 18.277 1.00 14.69 40 ALA B C 1
ATOM 2528 O O . ALA B 1 40 ? 22.034 75.137 17.913 1.00 17.85 40 ALA B O 1
ATOM 2530 N N . THR B 1 41 ? 23.972 75.819 18.833 1.00 14.00 41 THR B N 1
ATOM 2531 C CA . THR B 1 41 ? 23.486 77.170 19.132 1.00 14.32 41 THR B CA 1
ATOM 2532 C C . THR B 1 41 ? 23.983 78.214 18.130 1.00 14.44 41 THR B C 1
ATOM 2533 O O . THR B 1 41 ? 23.637 79.398 18.226 1.00 17.18 41 THR B O 1
ATOM 2537 N N . GLY B 1 42 ? 24.820 77.780 17.195 1.00 12.94 42 GLY B N 1
ATOM 2538 C CA . GLY B 1 42 ? 25.326 78.683 16.182 1.00 14.13 42 GLY B CA 1
ATOM 2539 C C . GLY B 1 42 ? 24.283 78.994 15.123 1.00 16.30 42 GLY B C 1
ATOM 2540 O O . GLY B 1 42 ? 23.205 78.405 15.124 1.00 16.43 42 GLY B O 1
ATOM 2541 N N . PHE B 1 43 ? 24.634 79.864 14.184 1.00 19.19 43 PHE B N 1
ATOM 2542 C CA . PHE B 1 43 ? 23.678 80.404 13.218 1.00 19.48 43 PHE B CA 1
ATOM 2543 C C . PHE B 1 43 ? 22.331 80.692 13.910 1.00 20.24 43 PHE B C 1
ATOM 2544 O O . PHE B 1 43 ? 21.286 80.135 13.540 1.00 19.89 43 PHE B O 1
ATOM 2552 N N . GLY B 1 44 ? 22.396 81.480 14.988 1.00 20.96 44 GLY B N 1
ATOM 2553 C CA . GLY B 1 44 ? 21.233 81.677 15.834 1.00 20.85 44 GLY B CA 1
ATOM 2554 C C . GLY B 1 44 ? 21.262 82.946 16.662 1.00 19.90 44 GLY B C 1
ATOM 2555 O O . GLY B 1 44 ? 20.954 82.913 17.851 1.00 20.85 44 GLY B O 1
ATOM 2556 N N . THR B 1 45 ? 21.495 84.080 16.011 1.00 19.75 45 THR B N 1
ATOM 2557 C CA . THR B 1 45 ? 21.559 85.355 16.715 1.00 19.55 45 THR B CA 1
ATOM 2558 C C . THR B 1 45 ? 20.210 86.064 16.712 1.00 21.99 45 THR B C 1
ATOM 2559 O O . THR B 1 45 ? 19.843 86.705 17.698 1.00 22.44 45 THR B O 1
ATOM 2563 N N . SER B 1 46 ? 19.481 85.949 15.605 1.00 23.15 46 SER B N 1
ATOM 2564 C CA . SER B 1 46 ? 18.269 86.737 15.384 1.00 24.54 46 SER B CA 1
ATOM 2565 C C . SER B 1 46 ? 17.397 86.030 14.358 1.00 25.88 46 SER B C 1
ATOM 2566 O O . SER B 1 46 ? 17.874 85.686 13.277 1.00 24.76 46 SER B O 1
ATOM 2569 N N . VAL B 1 47 ? 16.111 85.869 14.667 1.00 27.32 47 VAL B N 1
ATOM 2570 C CA . VAL B 1 47 ? 15.188 85.178 13.767 1.00 30.10 47 VAL B CA 1
ATOM 2571 C C . VAL B 1 47 ? 14.875 85.966 12.491 1.00 31.31 47 VAL B C 1
ATOM 2572 O O . VAL B 1 47 ? 14.182 85.466 11.610 1.00 32.46 47 VAL B O 1
ATOM 2576 N N . ILE B 1 48 ? 15.450 87.159 12.360 1.00 30.77 48 ILE B N 1
ATOM 2577 C CA . ILE B 1 48 ? 15.314 87.947 11.136 1.00 33.94 48 ILE B CA 1
ATOM 2578 C C . ILE B 1 48 ? 15.949 87.274 9.906 1.00 33.93 48 ILE B C 1
ATOM 2579 O O . ILE B 1 48 ? 15.277 87.078 8.893 1.00 34.58 48 ILE B O 1
ATOM 2584 N N . MET B 1 49 ? 17.228 86.914 9.991 1.00 32.97 49 MET B N 1
ATOM 2585 C CA . MET B 1 49 ? 17.859 86.133 8.931 1.00 32.58 49 MET B CA 1
ATOM 2586 C C . MET B 1 49 ? 18.433 84.808 9.417 1.00 30.04 49 MET B C 1
ATOM 2587 O O . MET B 1 49 ? 19.037 84.085 8.630 1.00 30.23 49 MET B O 1
ATOM 2592 N N . CYS B 1 50 ? 18.381 84.555 10.722 1.00 25.73 50 CYS B N 1
ATOM 2593 C CA . CYS B 1 50 ? 18.767 83.241 11.241 1.00 23.88 50 CYS B CA 1
ATOM 2594 C C . CYS B 1 50 ? 17.539 82.371 11.505 1.00 21.04 50 CYS B C 1
ATOM 2595 O O . CYS B 1 50 ? 16.432 82.881 11.712 1.00 22.99 50 CYS B O 1
ATOM 2598 N N . PRO B 1 51 ? 17.725 81.039 11.506 1.00 18.60 51 PRO B N 1
ATOM 2599 C CA . PRO B 1 51 ? 16.622 80.102 11.697 1.00 18.01 51 PRO B CA 1
ATOM 2600 C C . PRO B 1 51 ? 16.068 80.086 13.127 1.00 18.67 51 PRO B C 1
ATOM 2601 O O . PRO B 1 51 ? 14.973 79.566 13.348 1.00 18.61 51 PRO B O 1
ATOM 2605 N N . ALA B 1 52 ? 16.823 80.630 14.084 1.00 18.60 52 ALA B N 1
ATOM 2606 C CA . ALA B 1 52 ? 16.370 80.729 15.480 1.00 16.76 52 ALA B CA 1
ATOM 2607 C C . ALA B 1 52 ? 17.266 81.644 16.290 1.00 17.07 52 ALA B C 1
ATOM 2608 O O . ALA B 1 52 ? 18.218 82.206 15.761 1.00 17.83 52 ALA B O 1
ATOM 2610 N N . GLU B 1 53 ? 16.893 81.853 17.548 1.00 17.56 53 GLU B N 1
ATOM 2611 C CA . GLU B 1 53 ? 17.712 82.595 18.510 1.00 18.64 53 GLU B CA 1
ATOM 2612 C C . GLU B 1 53 ? 18.092 81.665 19.660 1.00 18.41 53 GLU B C 1
ATOM 2613 O O . GLU B 1 53 ? 17.226 81.178 20.387 1.00 19.44 53 GLU B O 1
ATOM 2619 N N . ALA B 1 54 ? 19.362 81.270 19.691 1.00 17.59 54 ALA B N 1
ATOM 2620 C CA . ALA B 1 54 ? 19.816 80.196 20.580 1.00 17.01 54 ALA B CA 1
ATOM 2621 C C . ALA B 1 54 ? 21.070 80.628 21.342 1.00 17.80 54 ALA B C 1
ATOM 2622 O O . ALA B 1 54 ? 21.741 81.588 20.961 1.00 18.04 54 ALA B O 1
ATOM 2624 N N . GLY B 1 55 ? 21.353 79.958 22.451 1.00 16.79 55 GLY B N 1
ATOM 2625 C CA . GLY B 1 55 ? 22.481 80.381 23.256 1.00 16.65 55 GLY B CA 1
ATOM 2626 C C . GLY B 1 55 ? 22.630 79.550 24.503 1.00 16.30 55 GLY B C 1
ATOM 2627 O O . GLY B 1 55 ? 21.764 78.746 24.827 1.00 16.07 55 GLY B O 1
ATOM 2628 N N . ILE B 1 56 ? 23.778 79.695 25.145 1.00 16.01 56 ILE B N 1
ATOM 2629 C CA . ILE B 1 56 ? 24.073 78.970 26.367 1.00 17.02 56 ILE B CA 1
ATOM 2630 C C . ILE B 1 56 ? 23.429 79.673 27.546 1.00 16.24 56 ILE B C 1
ATOM 2631 O O . ILE B 1 56 ? 23.460 80.901 27.642 1.00 16.21 56 ILE B O 1
ATOM 2636 N N . ASP B 1 57 ? 22.832 78.878 28.426 1.00 16.47 57 ASP B N 1
ATOM 2637 C CA . ASP B 1 57 ? 22.315 79.375 29.691 1.00 19.58 57 ASP B CA 1
ATOM 2638 C C . ASP B 1 57 ? 23.333 79.091 30.800 1.00 19.01 57 ASP B C 1
ATOM 2639 O O . ASP B 1 57 ? 24.070 79.986 31.206 1.00 21.56 57 ASP B O 1
ATOM 2644 N N . CYS B 1 58 ? 23.336 77.869 31.320 1.00 19.88 58 CYS B N 1
ATOM 2645 C CA . CYS B 1 58 ? 24.354 77.450 32.276 1.00 21.27 58 CYS B CA 1
ATOM 2646 C C . CYS B 1 58 ? 25.493 76.715 31.583 1.00 19.30 58 CYS B C 1
ATOM 2647 O O . CYS B 1 58 ? 25.303 75.624 31.035 1.00 18.74 58 CYS B O 1
ATOM 2650 N N . GLY B 1 59 ? 26.684 77.301 31.669 1.00 17.23 59 GLY B N 1
ATOM 2651 C CA . GLY B 1 59 ? 27.840 76.774 30.971 1.00 16.66 59 GLY B CA 1
ATOM 2652 C C . GLY B 1 59 ? 28.495 75.575 31.633 1.00 18.29 59 GLY B C 1
ATOM 2653 O O . GLY B 1 59 ? 29.379 74.971 31.037 1.00 20.75 59 GLY B O 1
ATOM 2654 N N . TYR B 1 60 ? 28.076 75.232 32.848 1.00 16.13 60 TYR B N 1
ATOM 2655 C CA . TYR B 1 60 ? 28.597 74.059 33.546 1.00 17.43 60 TYR B CA 1
ATOM 2656 C C . TYR B 1 60 ? 27.547 73.512 34.509 1.00 19.28 60 TYR B C 1
ATOM 2657 O O . TYR B 1 60 ? 27.029 74.240 35.355 1.00 21.33 60 TYR B O 1
ATOM 2666 N N . VAL B 1 61 ? 27.160 72.260 34.297 1.00 17.41 61 VAL B N 1
ATOM 2667 C CA . VAL B 1 61 ? 26.214 71.573 35.165 1.00 16.93 61 VAL B CA 1
ATOM 2668 C C . VAL B 1 61 ? 26.941 70.354 35.724 1.00 18.58 61 VAL B C 1
ATOM 2669 O O . VAL B 1 61 ? 27.500 69.563 34.967 1.00 17.30 61 VAL B O 1
ATOM 2673 N N . PRO B 1 62 ? 27.073 70.275 37.064 1.00 20.95 62 PRO B N 1
ATOM 2674 C CA . PRO B 1 62 ? 27.783 69.178 37.743 1.00 19.31 62 PRO B CA 1
ATOM 2675 C C . PRO B 1 62 ? 27.216 67.825 37.353 1.00 14.83 62 PRO B C 1
ATOM 2676 O O . PRO B 1 62 ? 26.004 67.665 37.248 1.00 16.32 62 PRO B O 1
ATOM 2680 N N . PRO B 1 63 ? 28.094 66.822 37.165 1.00 15.62 63 PRO B N 1
ATOM 2681 C CA . PRO B 1 63 ? 27.688 65.443 36.902 1.00 16.34 63 PRO B CA 1
ATOM 2682 C C . PRO B 1 63 ? 26.614 64.922 37.841 1.00 19.54 63 PRO B C 1
ATOM 2683 O O . PRO B 1 63 ? 25.713 64.212 37.408 1.00 20.68 63 PRO B O 1
ATOM 2687 N N . GLU B 1 64 ? 26.652 65.323 39.106 1.00 21.88 64 GLU B N 1
ATOM 2688 C CA . GLU B 1 64 ? 25.688 64.776 40.055 1.00 26.22 64 GLU B CA 1
ATOM 2689 C C . GLU B 1 64 ? 24.296 65.378 39.929 1.00 25.40 64 GLU B C 1
ATOM 2690 O O . GLU B 1 64 ? 23.345 64.867 40.515 1.00 28.96 64 GLU B O 1
ATOM 2696 N N . GLU B 1 65 ? 24.164 66.435 39.136 1.00 24.22 65 GLU B N 1
ATOM 2697 C CA . GLU B 1 65 ? 22.866 67.056 38.918 1.00 24.09 65 GLU B CA 1
ATOM 2698 C C . GLU B 1 65 ? 22.235 66.712 37.578 1.00 23.00 65 GLU B C 1
ATOM 2699 O O . GLU B 1 65 ? 21.215 67.284 37.210 1.00 25.92 65 GLU B O 1
ATOM 2705 N N . THR B 1 66 ? 22.907 65.872 36.797 1.00 20.32 66 THR B N 1
ATOM 2706 C CA . THR B 1 66 ? 22.365 65.433 35.515 1.00 18.36 66 THR B CA 1
ATOM 2707 C C . THR B 1 66 ? 21.778 64.024 35.634 1.00 17.35 66 THR B C 1
ATOM 2708 O O . THR B 1 66 ? 22.173 63.253 36.518 1.00 18.52 66 THR B O 1
ATOM 2712 N N . PRO B 1 67 ? 20.862 63.654 34.715 1.00 15.70 67 PRO B N 1
ATOM 2713 C CA . PRO B 1 67 ? 20.191 62.352 34.733 1.00 15.84 67 PRO B CA 1
ATOM 2714 C C . PRO B 1 67 ? 21.123 61.166 34.599 1.00 16.63 67 PRO B C 1
ATOM 2715 O O . PRO B 1 67 ? 20.814 60.072 35.079 1.00 17.63 67 PRO B O 1
ATOM 2719 N N . ASP B 1 68 ? 22.243 61.368 33.905 1.00 16.14 68 ASP B N 1
ATOM 2720 C CA . ASP B 1 68 ? 23.145 60.264 33.580 1.00 15.41 68 ASP B CA 1
ATOM 2721 C C . ASP B 1 68 ? 24.490 60.307 34.315 1.00 13.35 68 ASP B C 1
ATOM 2722 O O . ASP B 1 68 ? 25.343 59.445 34.118 1.00 14.67 68 ASP B O 1
ATOM 2727 N N . GLY B 1 69 ? 24.684 61.335 35.131 1.00 14.34 69 GLY B N 1
ATOM 2728 C CA . GLY B 1 69 ? 25.895 61.430 35.923 1.00 14.09 69 GLY B CA 1
ATOM 2729 C C . GLY B 1 69 ? 27.120 61.890 35.150 1.00 15.03 69 GLY B C 1
ATOM 2730 O O . GLY B 1 69 ? 28.244 61.603 35.555 1.00 14.53 69 GLY B O 1
ATOM 2731 N N . ARG B 1 70 ? 26.901 62.622 34.062 1.00 14.19 70 ARG B N 1
ATOM 2732 C CA . ARG B 1 70 ? 27.987 63.109 33.211 1.00 12.64 70 ARG B CA 1
ATOM 2733 C C . ARG B 1 70 ? 27.949 64.637 33.161 1.00 11.56 70 ARG B C 1
ATOM 2734 O O . ARG B 1 70 ? 26.891 65.239 33.373 1.00 14.40 70 ARG B O 1
ATOM 2742 N N . PRO B 1 71 ? 29.098 65.282 32.879 1.00 11.87 71 PRO B N 1
ATOM 2743 C CA . PRO B 1 71 ? 29.149 66.749 32.750 1.00 13.45 71 PRO B CA 1
ATOM 2744 C C . PRO B 1 71 ? 28.112 67.271 31.760 1.00 15.08 71 PRO B C 1
ATOM 2745 O O . PRO B 1 71 ? 27.833 66.608 30.755 1.00 15.68 71 PRO B O 1
ATOM 2749 N N . GLY B 1 72 ? 27.529 68.429 32.063 1.00 14.52 72 GLY B N 1
ATOM 2750 C CA . GLY B 1 72 ? 26.480 68.991 31.223 1.00 14.71 72 GLY B CA 1
ATOM 2751 C C . GLY B 1 72 ? 26.546 70.495 31.009 1.00 12.84 72 GLY B C 1
ATOM 2752 O O . GLY B 1 72 ? 27.320 71.215 31.641 1.00 12.42 72 GLY B O 1
ATOM 2753 N N . VAL B 1 73 ? 25.699 70.973 30.109 1.00 13.00 73 VAL B N 1
ATOM 2754 C CA . VAL B 1 73 ? 25.624 72.385 29.741 1.00 12.89 73 VAL B CA 1
ATOM 2755 C C . VAL B 1 73 ? 24.157 72.581 29.385 1.00 12.82 73 VAL B C 1
ATOM 2756 O O . VAL B 1 73 ? 23.562 71.694 28.778 1.00 15.12 73 VAL B O 1
ATOM 2760 N N . THR B 1 74 ? 23.546 73.693 29.777 1.00 13.02 74 THR B N 1
ATOM 2761 C CA . THR B 1 74 ? 22.169 73.940 29.333 1.00 14.86 74 THR B CA 1
ATOM 2762 C C . THR B 1 74 ? 22.082 75.081 28.338 1.00 15.08 74 THR B C 1
ATOM 2763 O O . THR B 1 74 ? 22.801 76.080 28.441 1.00 16.25 74 THR B O 1
ATOM 2767 N N . ILE B 1 75 ? 21.339 74.829 27.269 1.00 16.23 75 ILE B N 1
ATOM 2768 C CA . ILE B 1 75 ? 21.120 75.827 26.247 1.00 15.30 75 ILE B CA 1
ATOM 2769 C C . ILE B 1 75 ? 19.636 76.150 26.136 1.00 15.28 75 ILE B C 1
ATOM 2770 O O . ILE B 1 75 ? 18.770 75.376 26.561 1.00 13.21 75 ILE B O 1
ATOM 2775 N N . MET B 1 76 ? 19.363 77.274 25.497 1.00 16.68 76 MET B N 1
ATOM 2776 C CA . MET B 1 76 ? 18.005 77.699 25.237 1.00 18.45 76 MET B CA 1
ATOM 2777 C C . MET B 1 76 ? 17.846 78.061 23.770 1.00 18.47 76 MET B C 1
ATOM 2778 O O . MET B 1 76 ? 18.782 78.559 23.136 1.00 17.50 76 MET B O 1
ATOM 2783 N N . ILE B 1 77 ? 16.715 77.649 23.207 1.00 20.03 77 ILE B N 1
ATOM 2784 C CA . ILE B 1 77 ? 16.395 77.897 21.808 1.00 20.45 77 ILE B CA 1
ATOM 2785 C C . ILE B 1 77 ? 15.053 78.622 21.770 1.00 20.52 77 ILE B C 1
ATOM 2786 O O . ILE B 1 77 ? 14.130 78.241 22.469 1.00 20.53 77 ILE B O 1
ATOM 2791 N N . GLY B 1 78 ? 14.984 79.710 21.011 1.00 21.13 78 GLY B N 1
ATOM 2792 C CA . GLY B 1 78 ? 13.740 80.444 20.873 1.00 22.43 78 GLY B CA 1
ATOM 2793 C C . GLY B 1 78 ? 13.336 80.808 19.451 1.00 23.29 78 GLY B C 1
ATOM 2794 O O . GLY B 1 78 ? 14.166 80.877 18.537 1.00 23.21 78 GLY B O 1
ATOM 2795 N N . HIS B 1 79 ? 12.037 81.060 19.277 1.00 24.92 79 HIS B N 1
ATOM 2796 C CA . HIS B 1 79 ? 11.477 81.577 18.027 1.00 25.63 79 HIS B CA 1
ATOM 2797 C C . HIS B 1 79 ? 10.144 82.219 18.383 1.00 26.39 79 HIS B C 1
ATOM 2798 O O . HIS B 1 79 ? 9.526 81.852 19.385 1.00 23.56 79 HIS B O 1
ATOM 2805 N N . ASN B 1 80 ? 9.697 83.176 17.575 1.00 29.41 80 ASN B N 1
ATOM 2806 C CA . ASN B 1 80 ? 8.390 83.793 17.812 1.00 33.20 80 ASN B CA 1
ATOM 2807 C C . ASN B 1 80 ? 7.251 82.844 17.433 1.00 31.42 80 ASN B C 1
ATOM 2808 O O . ASN B 1 80 ? 6.167 82.887 18.017 1.00 32.07 80 ASN B O 1
ATOM 2813 N N . ASP B 1 81 ? 7.564 81.894 16.559 1.00 31.32 81 ASP B N 1
ATOM 2814 C CA . ASP B 1 81 ? 6.582 80.948 16.052 1.00 32.87 81 ASP B CA 1
ATOM 2815 C C . ASP B 1 81 ? 6.824 79.545 16.607 1.00 33.31 81 ASP B C 1
ATOM 2816 O O . ASP B 1 81 ? 7.874 78.943 16.378 1.00 32.50 81 ASP B O 1
ATOM 2821 N N . GLU B 1 82 ? 5.809 79.021 17.286 1.00 33.41 82 GLU B N 1
ATOM 2822 C CA . GLU B 1 82 ? 5.850 77.708 17.910 1.00 35.10 82 GLU B CA 1
ATOM 2823 C C . GLU B 1 82 ? 6.227 76.584 16.957 1.00 34.63 82 GLU B C 1
ATOM 2824 O O . GLU B 1 82 ? 6.987 75.689 17.318 1.00 33.64 82 GLU B O 1
ATOM 2830 N N . ASP B 1 83 ? 5.706 76.632 15.738 1.00 34.11 83 ASP B N 1
ATOM 2831 C CA . ASP B 1 83 ? 5.984 75.582 14.772 1.00 33.56 83 ASP B CA 1
ATOM 2832 C C . ASP B 1 83 ? 7.424 75.610 14.316 1.00 31.59 83 ASP B C 1
ATOM 2833 O O . ASP B 1 83 ? 8.026 74.565 14.097 1.00 30.48 83 ASP B O 1
ATOM 2838 N N . GLU B 1 84 ? 7.937 76.812 14.076 1.00 30.82 84 GLU B N 1
ATOM 2839 C CA . GLU B 1 84 ? 9.334 76.986 13.704 1.00 29.50 84 GLU B CA 1
ATOM 2840 C C . GLU B 1 84 ? 10.249 76.486 14.809 1.00 27.20 84 GLU B C 1
ATOM 2841 O O . GLU B 1 84 ? 11.201 75.757 14.535 1.00 23.96 84 GLU B O 1
ATOM 2847 N N . LEU B 1 85 ? 9.901 76.807 16.056 1.00 23.89 85 LEU B N 1
ATOM 2848 C CA . LEU B 1 85 ? 10.671 76.354 17.211 1.00 23.38 85 LEU B CA 1
ATOM 2849 C C . LEU B 1 85 ? 10.766 74.830 17.286 1.00 23.11 85 LEU B C 1
ATOM 2850 O O . LEU B 1 85 ? 11.843 74.281 17.508 1.00 19.91 85 LEU B O 1
ATOM 2855 N N . LYS B 1 86 ? 9.649 74.146 17.064 1.00 23.54 86 LYS B N 1
ATOM 2856 C CA . LYS B 1 86 ? 9.640 72.692 17.117 1.00 24.49 86 LYS B CA 1
ATOM 2857 C C . LYS B 1 86 ? 10.506 72.089 16.013 1.00 23.43 86 LYS B C 1
ATOM 2858 O O . LYS B 1 86 ? 11.222 71.116 16.248 1.00 23.80 86 LYS B O 1
ATOM 2864 N N . GLU B 1 87 ? 10.571 72.777 14.876 1.00 24.04 87 GLU B N 1
ATOM 2865 C CA . GLU B 1 87 ? 11.365 72.333 13.731 1.00 26.17 87 GLU B CA 1
ATOM 2866 C C . GLU B 1 87 ? 12.857 72.550 13.985 1.00 23.63 87 GLU B C 1
ATOM 2867 O O . GLU B 1 87 ? 13.694 71.723 13.619 1.00 20.51 87 GLU B O 1
ATOM 2873 N N . GLN B 1 88 ? 13.170 73.676 14.615 1.00 21.81 88 GLN B N 1
ATOM 2874 C CA . GLN B 1 88 ? 14.528 73.982 15.044 1.00 21.81 88 GLN B CA 1
ATOM 2875 C C . GLN B 1 88 ? 15.045 73.044 16.138 1.00 22.34 88 GLN B C 1
ATOM 2876 O O . GLN B 1 88 ? 16.214 72.671 16.115 1.00 25.53 88 GLN B O 1
ATOM 2882 N N . LEU B 1 89 ? 14.182 72.639 17.068 1.00 21.45 89 LEU B N 1
ATOM 2883 C CA . LEU B 1 89 ? 14.558 71.652 18.090 1.00 21.91 89 LEU B CA 1
ATOM 2884 C C . LEU B 1 89 ? 14.918 70.304 17.460 1.00 22.42 89 LEU B C 1
ATOM 2885 O O . LEU B 1 89 ? 15.963 69.723 17.746 1.00 21.84 89 LEU B O 1
ATOM 2890 N N . LEU B 1 90 ? 14.069 69.846 16.548 1.00 22.53 90 LEU B N 1
ATOM 2891 C CA . LEU B 1 90 ? 14.321 68.631 15.791 1.00 22.25 90 LEU B CA 1
ATOM 2892 C C . LEU B 1 90 ? 15.626 68.681 14.981 1.00 19.32 90 LEU B C 1
ATOM 2893 O O . LEU B 1 90 ? 16.421 67.743 15.028 1.00 19.76 90 LEU B O 1
ATOM 2898 N N . ASP B 1 91 ? 15.806 69.732 14.188 1.00 19.29 91 ASP B N 1
ATOM 2899 C CA . ASP B 1 91 ? 16.992 69.868 13.339 1.00 20.67 91 ASP B CA 1
ATOM 2900 C C . ASP B 1 91 ? 18.286 70.063 14.112 1.00 20.00 91 ASP B C 1
ATOM 2901 O O . ASP B 1 91 ? 19.315 69.493 13.755 1.00 20.61 91 ASP B O 1
ATOM 2906 N N . ARG B 1 92 ? 18.256 70.945 15.107 1.00 18.16 92 ARG B N 1
ATOM 2907 C CA . ARG B 1 92 ? 19.455 71.255 15.881 1.00 16.32 92 ARG B CA 1
ATOM 2908 C C . ARG B 1 92 ? 19.901 70.084 16.762 1.00 16.09 92 ARG B C 1
ATOM 2909 O O . ARG B 1 92 ? 21.071 69.706 16.730 1.00 16.45 92 ARG B O 1
ATOM 2917 N N . ILE B 1 93 ? 18.950 69.388 17.385 1.00 15.30 93 ILE B N 1
ATOM 2918 C CA . ILE B 1 93 ? 19.285 68.165 18.120 1.00 16.26 93 ILE B CA 1
ATOM 2919 C C . ILE B 1 93 ? 19.687 67.010 17.192 1.00 15.77 93 ILE B C 1
ATOM 2920 O O . ILE B 1 93 ? 20.743 66.403 17.376 1.00 15.92 93 ILE B O 1
ATOM 2925 N N . GLY B 1 94 ? 18.913 66.796 16.134 1.00 14.97 94 GLY B N 1
ATOM 2926 C CA . GLY B 1 94 ? 19.208 65.729 15.193 1.00 12.99 94 GLY B CA 1
ATOM 2927 C C . GLY B 1 94 ? 20.522 65.861 14.444 1.00 14.42 94 GLY B C 1
ATOM 2928 O O . GLY B 1 94 ? 21.248 64.876 14.303 1.00 18.16 94 GLY B O 1
ATOM 2929 N N . GLN B 1 95 ? 20.857 67.066 13.998 1.00 14.50 95 GLN B N 1
ATOM 2930 C CA . GLN B 1 95 ? 22.053 67.269 13.166 1.00 18.48 95 GLN B CA 1
ATOM 2931 C C . GLN B 1 95 ? 23.301 67.711 13.930 1.00 16.55 95 GLN B C 1
ATOM 2932 O O . GLN B 1 95 ? 24.412 67.665 13.401 1.00 13.46 95 GLN B O 1
ATOM 2938 N N . CYS B 1 96 ? 23.108 68.217 15.144 1.00 16.73 96 CYS B N 1
ATOM 2939 C CA . CYS B 1 96 ? 24.196 68.870 15.851 1.00 15.05 96 CYS B CA 1
ATOM 2940 C C . CYS B 1 96 ? 24.516 68.195 17.176 1.00 14.77 96 CYS B C 1
ATOM 2941 O O . CYS B 1 96 ? 25.604 68.382 17.711 1.00 16.71 96 CYS B O 1
ATOM 2944 N N . VAL B 1 97 ? 23.555 67.449 17.721 1.00 14.28 97 VAL B N 1
ATOM 2945 C CA . VAL B 1 97 ? 23.737 66.792 19.013 1.00 13.48 97 VAL B CA 1
ATOM 2946 C C . VAL B 1 97 ? 23.798 65.262 18.882 1.00 14.44 97 VAL B C 1
ATOM 2947 O O . VAL B 1 97 ? 24.711 64.626 19.414 1.00 13.03 97 VAL B O 1
ATOM 2951 N N . MET B 1 98 ? 22.851 64.664 18.163 1.00 13.73 98 MET B N 1
ATOM 2952 C CA . MET B 1 98 ? 22.912 63.228 17.905 1.00 12.58 98 MET B CA 1
ATOM 2953 C C . MET B 1 98 ? 24.208 62.853 17.201 1.00 10.61 98 MET B C 1
ATOM 2954 O O . MET B 1 98 ? 24.786 61.807 17.476 1.00 11.68 98 MET B O 1
ATOM 2959 N N . THR B 1 99 ? 24.702 63.747 16.348 1.00 10.36 99 THR B N 1
ATOM 2960 C CA . THR B 1 99 ? 25.898 63.488 15.557 1.00 11.88 99 THR B CA 1
ATOM 2961 C C . THR B 1 99 ? 27.189 63.756 16.326 1.00 12.69 99 THR B C 1
ATOM 2962 O O . THR B 1 99 ? 28.277 63.450 15.848 1.00 13.19 99 THR B O 1
ATOM 2966 N N . ALA B 1 100 ? 27.063 64.407 17.481 1.00 12.01 100 ALA B N 1
ATOM 2967 C CA . ALA B 1 100 ? 28.219 64.866 18.248 1.00 10.68 100 ALA B CA 1
ATOM 2968 C C . ALA B 1 100 ? 28.720 63.759 19.157 1.00 10.03 100 ALA B C 1
ATOM 2969 O O . ALA B 1 100 ? 27.929 63.069 19.813 1.00 10.79 100 ALA B O 1
ATOM 2971 N N . PRO B 1 101 ? 30.041 63.538 19.180 1.00 10.91 101 PRO B N 1
ATOM 2972 C CA . PRO B 1 101 ? 30.576 62.412 19.965 1.00 11.76 101 PRO B CA 1
ATOM 2973 C C . PRO B 1 101 ? 30.160 62.461 21.454 1.00 10.82 101 PRO B C 1
ATOM 2974 O O . PRO B 1 101 ? 30.224 63.520 22.089 1.00 8.88 101 PRO B O 1
ATOM 2978 N N . THR B 1 102 ? 29.498 61.374 21.866 1.00 11.69 102 THR B N 1
ATOM 2979 C CA . THR B 1 102 ? 29.100 61.060 23.254 1.00 12.92 102 THR B CA 1
ATOM 2980 C C . THR B 1 102 ? 27.901 61.856 23.801 1.00 13.91 102 THR B C 1
ATOM 2981 O O . THR B 1 102 ? 27.442 61.602 24.916 1.00 15.81 102 THR B O 1
ATOM 2985 N N . ALA B 1 103 ? 27.376 62.788 23.010 1.00 11.67 103 ALA B N 1
ATOM 2986 C CA . ALA B 1 103 ? 26.375 63.722 23.514 1.00 12.24 103 ALA B CA 1
ATOM 2987 C C . ALA B 1 103 ? 24.969 63.111 23.607 1.00 14.54 103 ALA B C 1
ATOM 2988 O O . ALA B 1 103 ? 24.542 62.365 22.719 1.00 13.12 103 ALA B O 1
ATOM 2990 N N . SER B 1 104 ? 24.316 63.344 24.750 1.00 14.01 104 SER B N 1
ATOM 2991 C CA . SER B 1 104 ? 22.891 63.068 24.944 1.00 15.03 104 SER B CA 1
ATOM 2992 C C . SER B 1 104 ? 22.144 64.392 25.130 1.00 16.15 104 SER B C 1
ATOM 2993 O O . SER B 1 104 ? 22.754 65.428 25.419 1.00 13.90 104 SER B O 1
ATOM 2996 N N . ALA B 1 105 ? 20.824 64.363 24.964 1.00 16.86 105 ALA B N 1
ATOM 2997 C CA . ALA B 1 105 ? 20.019 65.554 25.207 1.00 17.20 105 ALA B CA 1
ATOM 2998 C C . ALA B 1 105 ? 18.818 65.257 26.098 1.00 17.02 105 ALA B C 1
ATOM 2999 O O . ALA B 1 105 ? 18.120 64.269 25.899 1.00 19.65 105 ALA B O 1
ATOM 3001 N N . PHE B 1 106 ? 18.623 66.087 27.122 1.00 17.33 106 PHE B N 1
ATOM 3002 C CA . PHE B 1 106 ? 17.513 65.941 28.060 1.00 16.44 106 PHE B CA 1
ATOM 3003 C C . PHE B 1 106 ? 16.758 67.260 28.158 1.00 16.20 106 PHE B C 1
ATOM 3004 O O . PHE B 1 106 ? 17.294 68.314 27.828 1.00 16.50 106 PHE B O 1
ATOM 3012 N N . ASP B 1 107 ? 15.496 67.187 28.548 1.00 18.26 107 ASP B N 1
ATOM 3013 C CA . ASP B 1 107 ? 14.703 68.377 28.825 1.00 18.28 107 ASP B CA 1
ATOM 3014 C C . ASP B 1 107 ? 15.187 69.077 30.093 1.00 17.95 107 ASP B C 1
ATOM 3015 O O . ASP B 1 107 ? 15.547 68.433 31.083 1.00 19.28 107 ASP B O 1
ATOM 3020 N N . ALA B 1 108 ? 15.224 70.399 30.044 1.00 16.82 108 ALA B N 1
ATOM 3021 C CA . ALA B 1 108 ? 15.579 71.185 31.212 1.00 19.51 108 ALA B CA 1
ATOM 3022 C C . ALA B 1 108 ? 14.625 72.367 31.378 1.00 20.70 108 ALA B C 1
ATOM 3023 O O . ALA B 1 108 ? 14.989 73.391 31.955 1.00 21.27 108 ALA B O 1
ATOM 3025 N N . MET B 1 109 ? 13.397 72.224 30.886 1.00 23.15 109 MET B N 1
ATOM 3026 C CA . MET B 1 109 ? 12.375 73.245 31.098 1.00 21.79 109 MET B CA 1
ATOM 3027 C C . MET B 1 109 ? 11.818 73.053 32.494 1.00 23.41 109 MET B C 1
ATOM 3028 O O . MET B 1 109 ? 11.460 71.942 32.881 1.00 24.01 109 MET B O 1
ATOM 3033 N N . PRO B 1 110 ? 11.876 74.103 33.317 1.00 25.22 110 PRO B N 1
ATOM 3034 C CA . PRO B 1 110 ? 11.323 74.014 34.667 1.00 28.32 110 PRO B CA 1
ATOM 3035 C C . PRO B 1 110 ? 9.839 73.699 34.613 1.00 29.46 110 PRO B C 1
ATOM 3036 O O . PRO B 1 110 ? 9.112 74.235 33.774 1.00 27.79 110 PRO B O 1
ATOM 3040 N N . GLU B 1 111 ? 9.425 72.776 35.474 1.00 33.55 111 GLU B N 1
ATOM 3041 C CA . GLU B 1 111 ? 8.031 72.375 35.620 1.00 37.38 111 GLU B CA 1
ATOM 3042 C C . GLU B 1 111 ? 7.086 73.574 35.620 1.00 36.85 111 GLU B C 1
ATOM 3043 O O . GLU B 1 111 ? 6.134 73.620 34.841 1.00 38.61 111 GLU B O 1
ATOM 3049 N N . ALA B 1 112 ? 7.396 74.565 36.446 1.00 36.56 112 ALA B N 1
ATOM 3050 C CA . ALA B 1 112 ? 6.547 75.741 36.595 1.00 36.13 112 ALA B CA 1
ATOM 3051 C C . ALA B 1 112 ? 6.477 76.607 35.338 1.00 35.16 112 ALA B C 1
ATOM 3052 O O . ALA B 1 112 ? 5.568 77.422 35.198 1.00 35.59 112 ALA B O 1
ATOM 3054 N N . GLU B 1 113 ? 7.443 76.452 34.440 1.00 33.38 113 GLU B N 1
ATOM 3055 C CA . GLU B 1 113 ? 7.477 77.251 33.220 1.00 33.27 113 GLU B CA 1
ATOM 3056 C C . GLU B 1 113 ? 6.814 76.537 32.053 1.00 31.73 113 GLU B C 1
ATOM 3057 O O . GLU B 1 113 ? 6.436 77.168 31.070 1.00 30.26 113 GLU B O 1
ATOM 3063 N N . LYS B 1 114 ? 6.629 75.230 32.195 1.00 32.20 114 LYS B N 1
ATOM 3064 C CA . LYS B 1 114 ? 6.176 74.385 31.099 1.00 34.21 114 LYS B CA 1
ATOM 3065 C C . LYS B 1 114 ? 4.718 74.649 30.726 1.00 36.22 114 LYS B C 1
ATOM 3066 O O . LYS B 1 114 ? 3.813 74.484 31.546 1.00 39.40 114 LYS B O 1
ATOM 3072 N N . GLU B 1 115 ? 4.504 75.093 29.493 1.00 35.19 115 GLU B N 1
ATOM 3073 C CA . GLU B 1 115 ? 3.163 75.295 28.962 1.00 35.00 115 GLU B CA 1
ATOM 3074 C C . GLU B 1 115 ? 2.775 74.166 28.020 1.00 36.58 115 GLU B C 1
ATOM 3075 O O . GLU B 1 115 ? 1.766 73.491 28.220 1.00 39.50 115 GLU B O 1
ATOM 3081 N N . ASP B 1 116 ? 3.616 73.930 27.022 1.00 37.63 116 ASP B N 1
ATOM 3082 C CA . ASP B 1 116 ? 3.365 72.897 26.031 1.00 37.91 116 ASP B CA 1
ATOM 3083 C C . ASP B 1 116 ? 4.574 71.970 26.005 1.00 36.82 116 ASP B C 1
ATOM 3084 O O . ASP B 1 116 ? 5.485 72.114 26.816 1.00 34.48 116 ASP B O 1
ATOM 3089 N N . GLU B 1 117 ? 4.516 70.938 25.172 1.00 36.46 117 GLU B N 1
ATOM 3090 C CA . GLU B 1 117 ? 5.689 70.131 24.907 1.00 36.48 117 GLU B CA 1
ATOM 3091 C C . GLU B 1 117 ? 5.618 69.425 23.574 1.00 34.77 117 GLU B C 1
ATOM 3092 O O . GLU B 1 117 ? 4.555 69.310 22.971 1.00 36.08 117 GLU B O 1
ATOM 3098 N N . ASP B 1 118 ? 6.789 69.090 23.053 1.00 32.89 118 ASP B N 1
ATOM 3099 C CA . ASP B 1 118 ? 6.898 68.421 21.775 1.00 29.27 118 ASP B CA 1
ATOM 3100 C C . ASP B 1 118 ? 7.768 67.192 21.962 1.00 28.72 118 ASP B C 1
ATOM 3101 O O . ASP B 1 118 ? 8.783 67.256 22.658 1.00 28.72 118 ASP B O 1
ATOM 3106 N N . ARG B 1 119 ? 7.312 66.054 21.440 1.00 26.18 119 ARG B N 1
ATOM 3107 C CA . ARG B 1 119 ? 8.015 64.790 21.625 1.00 23.56 119 ARG B CA 1
ATOM 3108 C C . ARG B 1 119 ? 9.147 64.669 20.619 1.00 24.43 119 ARG B C 1
ATOM 3109 O O . ARG B 1 119 ? 9.104 63.824 19.720 1.00 21.54 119 ARG B O 1
ATOM 3117 N N . VAL B 1 120 ? 10.172 65.502 20.801 1.00 24.02 120 VAL B N 1
ATOM 3118 C CA . VAL B 1 120 ? 11.305 65.571 19.885 1.00 22.61 120 VAL B CA 1
ATOM 3119 C C . VAL B 1 120 ? 12.097 64.265 19.860 1.00 21.33 120 VAL B C 1
ATOM 3120 O O . VAL B 1 120 ? 12.519 63.815 18.798 1.00 19.67 120 VAL B O 1
ATOM 3124 N N . GLY B 1 121 ? 12.307 63.676 21.036 1.00 21.42 121 GLY B N 1
ATOM 3125 C CA . GLY B 1 121 ? 13.069 62.443 21.131 1.00 21.15 121 GLY B CA 1
ATOM 3126 C C . GLY B 1 121 ? 12.349 61.288 20.463 1.00 21.45 121 GLY B C 1
ATOM 3127 O O . GLY B 1 121 ? 12.967 60.443 19.809 1.00 19.52 121 GLY B O 1
ATOM 3128 N N . TYR B 1 122 ? 11.028 61.275 20.615 1.00 21.97 122 TYR B N 1
ATOM 3129 C CA . TYR B 1 122 ? 10.172 60.312 19.940 1.00 21.70 122 TYR B CA 1
ATOM 3130 C C . TYR B 1 122 ? 10.298 60.393 18.419 1.00 20.06 122 TYR B C 1
ATOM 3131 O O . TYR B 1 122 ? 10.371 59.372 17.739 1.00 20.70 122 TYR B O 1
ATOM 3140 N N . LYS B 1 123 ? 10.297 61.612 17.895 1.00 20.48 123 LYS B N 1
ATOM 3141 C CA . LYS B 1 123 ? 10.469 61.833 16.468 1.00 21.79 123 LYS B CA 1
ATOM 3142 C C . LYS B 1 123 ? 11.831 61.347 15.978 1.00 24.06 123 LYS B C 1
ATOM 3143 O O . LYS B 1 123 ? 11.911 60.609 14.988 1.00 24.30 123 LYS B O 1
ATOM 3149 N N . LEU B 1 124 ? 12.887 61.670 16.724 1.00 20.00 124 LEU B N 1
ATOM 3150 C CA . LEU B 1 124 ? 14.235 61.251 16.356 1.00 19.33 124 LEU B CA 1
ATOM 3151 C C . LEU B 1 124 ? 14.412 59.753 16.516 1.00 18.69 124 LEU B C 1
ATOM 3152 O O . LEU B 1 124 ? 15.249 59.156 15.853 1.00 21.16 124 LEU B O 1
ATOM 3157 N N . SER B 1 125 ? 13.631 59.143 17.405 1.00 18.12 125 SER B N 1
ATOM 3158 C CA . SER B 1 125 ? 13.802 57.734 17.723 1.00 19.36 125 SER B CA 1
ATOM 3159 C C . SER B 1 125 ? 13.666 56.834 16.505 1.00 18.17 125 SER B C 1
ATOM 3160 O O . SER B 1 125 ? 14.287 55.774 16.453 1.00 20.54 125 SER B O 1
ATOM 3163 N N . PHE B 1 126 ? 12.942 57.310 15.489 1.00 20.42 126 PHE B N 1
ATOM 3164 C CA . PHE B 1 126 ? 12.717 56.540 14.258 1.00 21.01 126 PHE B CA 1
ATOM 3165 C C . PHE B 1 126 ? 13.967 56.355 13.393 1.00 21.77 126 PHE B C 1
ATOM 3166 O O . PHE B 1 126 ? 14.068 55.382 12.641 1.00 22.34 126 PHE B O 1
ATOM 3174 N N . PHE B 1 127 ? 14.963 57.214 13.615 1.00 21.08 127 PHE B N 1
ATOM 3175 C CA . PHE B 1 127 ? 16.321 57.033 13.103 1.00 19.21 127 PHE B CA 1
ATOM 3176 C C . PHE B 1 127 ? 16.886 55.637 13.433 1.00 18.82 127 PHE B C 1
ATOM 3177 O O . PHE B 1 127 ? 17.694 55.091 12.674 1.00 19.39 127 PHE B O 1
ATOM 3185 N N . GLY B 1 128 ? 16.409 55.035 14.523 1.00 16.78 128 GLY B N 1
ATOM 3186 C CA . GLY B 1 128 ? 16.896 53.727 14.918 1.00 17.72 128 GLY B CA 1
ATOM 3187 C C . GLY B 1 128 ? 16.479 52.610 13.971 1.00 21.08 128 GLY B C 1
ATOM 3188 O O . GLY B 1 128 ? 16.943 51.473 14.103 1.00 20.01 128 GLY B O 1
ATOM 3189 N N . ASP B 1 129 ? 15.555 52.924 13.061 1.00 23.02 129 ASP B N 1
ATOM 3190 C CA . ASP B 1 129 ? 15.068 51.978 12.063 1.00 23.47 129 ASP B CA 1
ATOM 3191 C C . ASP B 1 129 ? 14.508 50.701 12.690 1.00 24.04 129 ASP B C 1
ATOM 3192 O O . ASP B 1 129 ? 14.837 49.588 12.275 1.00 23.92 129 ASP B O 1
ATOM 3197 N N . GLY B 1 130 ? 13.673 50.868 13.707 1.00 23.49 130 GLY B N 1
ATOM 3198 C CA . GLY B 1 130 ? 13.118 49.721 14.396 1.00 24.06 130 GLY B CA 1
ATOM 3199 C C . GLY B 1 130 ? 13.985 49.127 15.493 1.00 26.20 130 GLY B C 1
ATOM 3200 O O . GLY B 1 130 ? 13.518 48.258 16.226 1.00 26.82 130 GLY B O 1
ATOM 3201 N N . TYR B 1 131 ? 15.235 49.576 15.622 1.00 26.32 131 TYR B N 1
ATOM 3202 C CA . TYR B 1 131 ? 16.110 49.068 16.682 1.00 26.15 131 TYR B CA 1
ATOM 3203 C C . TYR B 1 131 ? 16.120 49.972 17.911 1.00 24.67 131 TYR B C 1
ATOM 3204 O O . TYR B 1 131 ? 16.780 49.663 18.903 1.00 24.27 131 TYR B O 1
ATOM 3213 N N . GLN B 1 132 ? 15.455 51.117 17.819 1.00 22.37 132 GLN B N 1
ATOM 3214 C CA . GLN B 1 132 ? 15.370 52.019 18.957 1.00 24.62 132 GLN B CA 1
ATOM 3215 C C . GLN B 1 132 ? 14.524 51.406 20.068 1.00 26.55 132 GLN B C 1
ATOM 3216 O O . GLN B 1 132 ? 13.636 50.589 19.816 1.00 25.73 132 GLN B O 1
ATOM 3222 N N . GLU B 1 133 ? 14.849 51.765 21.300 1.00 27.45 133 GLU B N 1
ATOM 3223 C CA . GLU B 1 133 ? 14.255 51.139 22.465 1.00 30.49 133 GLU B CA 1
ATOM 3224 C C . GLU B 1 133 ? 13.930 52.209 23.493 1.00 30.31 133 GLU B C 1
ATOM 3225 O O . GLU B 1 133 ? 14.711 53.130 23.708 1.00 28.55 133 GLU B O 1
ATOM 3231 N N . GLU B 1 134 ? 12.702 52.164 23.994 1.00 32.09 134 GLU B N 1
ATOM 3232 C CA . GLU B 1 134 ? 12.250 53.061 25.046 1.00 34.15 134 GLU B CA 1
ATOM 3233 C C . GLU B 1 134 ? 12.809 52.617 26.398 1.00 33.90 134 GLU B C 1
ATOM 3234 O O . GLU B 1 134 ? 13.042 51.431 26.626 1.00 33.97 134 GLU B O 1
ATOM 3240 N N . ASP B 1 135 ? 13.083 53.583 27.268 1.00 33.49 135 ASP B N 1
ATOM 3241 C CA . ASP B 1 135 ? 13.699 53.297 28.555 1.00 33.69 135 ASP B CA 1
ATOM 3242 C C . ASP B 1 135 ? 13.384 54.413 29.547 1.00 32.59 135 ASP B C 1
ATOM 3243 O O . ASP B 1 135 ? 12.679 55.373 29.223 1.00 28.90 135 ASP B O 1
ATOM 3248 N N . GLU B 1 136 ? 13.849 54.243 30.776 1.00 32.91 136 GLU B N 1
ATOM 3249 C CA . GLU B 1 136 ? 13.660 55.253 31.796 1.00 35.77 136 GLU B CA 1
ATOM 3250 C C . GLU B 1 136 ? 14.982 55.511 32.497 1.00 35.02 136 GLU B C 1
ATOM 3251 O O . GLU B 1 136 ? 15.680 54.575 32.891 1.00 35.11 136 GLU B O 1
ATOM 3257 N N . LEU B 1 137 ? 15.341 56.784 32.614 1.00 34.06 137 LEU B N 1
ATOM 3258 C CA . LEU B 1 137 ? 16.594 57.165 33.242 1.00 33.52 137 LEU B CA 1
ATOM 3259 C C . LEU B 1 137 ? 16.304 58.266 34.242 1.00 32.38 137 LEU B C 1
ATOM 3260 O O . LEU B 1 137 ? 15.789 59.318 33.874 1.00 32.47 137 LEU B O 1
ATOM 3265 N N . ASP B 1 138 ? 16.542 57.971 35.519 1.00 33.30 138 ASP B N 1
ATOM 3266 C CA . ASP B 1 138 ? 16.248 58.898 36.615 1.00 33.58 138 ASP B CA 1
ATOM 3267 C C . ASP B 1 138 ? 14.809 59.424 36.528 1.00 32.26 138 ASP B C 1
ATOM 3268 O O . ASP B 1 138 ? 14.570 60.627 36.630 1.00 31.47 138 ASP B O 1
ATOM 3273 N N . GLY B 1 139 ? 13.868 58.516 36.267 1.00 31.62 139 GLY B N 1
ATOM 3274 C CA . GLY B 1 139 ? 12.462 58.881 36.215 1.00 31.30 139 GLY B CA 1
ATOM 3275 C C . GLY B 1 139 ? 12.019 59.475 34.892 1.00 31.61 139 GLY B C 1
ATOM 3276 O O . GLY B 1 139 ? 10.832 59.728 34.674 1.00 32.67 139 GLY B O 1
ATOM 3277 N N . ARG B 1 140 ? 12.975 59.663 33.984 1.00 29.28 140 ARG B N 1
ATOM 3278 C CA . ARG B 1 140 ? 12.695 60.254 32.683 1.00 27.69 140 ARG B CA 1
ATOM 3279 C C . ARG B 1 140 ? 12.412 59.197 31.629 1.00 24.94 140 ARG B C 1
ATOM 3280 O O . ARG B 1 140 ? 13.060 58.157 31.599 1.00 24.34 140 ARG B O 1
ATOM 3288 N N . LYS B 1 141 ? 11.422 59.460 30.782 1.00 25.10 141 LYS B N 1
ATOM 3289 C CA . LYS B 1 141 ? 11.192 58.616 29.623 1.00 25.54 141 LYS B CA 1
ATOM 3290 C C . LYS B 1 141 ? 12.205 58.994 28.556 1.00 23.41 141 LYS B C 1
ATOM 3291 O O . LYS B 1 141 ? 12.232 60.139 28.108 1.00 24.02 141 LYS B O 1
ATOM 3297 N N . VAL B 1 142 ? 13.047 58.042 28.168 1.00 22.00 142 VAL B N 1
ATOM 3298 C CA . VAL B 1 142 ? 14.093 58.303 27.180 1.00 21.88 142 VAL B CA 1
ATOM 3299 C C . VAL B 1 142 ? 14.079 57.258 26.066 1.00 22.75 142 VAL B C 1
ATOM 3300 O O . VAL B 1 142 ? 13.453 56.205 26.200 1.00 23.02 142 VAL B O 1
ATOM 3304 N N . TRP B 1 143 ? 14.701 57.599 24.939 1.00 22.34 143 TRP B N 1
ATOM 3305 C CA . TRP B 1 143 ? 14.864 56.677 23.817 1.00 20.21 143 TRP B CA 1
ATOM 3306 C C . TRP B 1 143 ? 16.337 56.365 23.623 1.00 18.83 143 TRP B C 1
ATOM 3307 O O . TRP B 1 143 ? 17.180 57.261 23.687 1.00 18.98 143 TRP B O 1
ATOM 3318 N N . LYS B 1 144 ? 16.646 55.080 23.506 1.00 18.77 144 LYS B N 1
ATOM 3319 C CA . LYS B 1 144 ? 17.996 54.625 23.227 1.00 18.37 144 LYS B CA 1
ATOM 3320 C C . LYS B 1 144 ? 18.101 54.232 21.754 1.00 19.60 144 LYS B C 1
ATOM 3321 O O . LYS B 1 144 ? 17.459 53.282 21.313 1.00 20.66 144 LYS B O 1
ATOM 3327 N N . ILE B 1 145 ? 18.810 55.055 20.984 1.00 20.24 145 ILE B N 1
ATOM 3328 C CA . ILE B 1 145 ? 18.885 54.940 19.524 1.00 18.22 145 ILE B CA 1
ATOM 3329 C C . ILE B 1 145 ? 20.267 54.410 19.136 1.00 18.21 145 ILE B C 1
ATOM 3330 O O . ILE B 1 145 ? 21.273 55.057 19.412 1.00 18.95 145 ILE B O 1
ATOM 3335 N N . PRO B 1 146 ? 20.341 53.180 18.585 1.00 18.84 146 PRO B N 1
ATOM 3336 C CA . PRO B 1 146 ? 21.638 52.615 18.197 1.00 16.98 146 PRO B CA 1
ATOM 3337 C C . PRO B 1 146 ? 22.300 53.470 17.132 1.00 16.74 146 PRO B C 1
ATOM 3338 O O . PRO B 1 146 ? 21.650 53.877 16.165 1.00 18.54 146 PRO B O 1
ATOM 3342 N N . VAL B 1 147 ? 23.540 53.873 17.391 1.00 17.02 147 VAL B N 1
ATOM 3343 C CA . VAL B 1 147 ? 24.341 54.596 16.405 1.00 14.73 147 VAL B CA 1
ATOM 3344 C C . VAL B 1 147 ? 25.719 53.958 16.321 1.00 14.43 147 VAL B C 1
ATOM 3345 O O . VAL B 1 147 ? 26.044 53.070 17.119 1.00 15.23 147 VAL B O 1
ATOM 3349 N N . VAL B 1 148 ? 26.503 54.355 15.317 1.00 15.37 148 VAL B N 1
ATOM 3350 C CA . VAL B 1 148 ? 27.793 53.715 15.052 1.00 14.24 148 VAL B CA 1
ATOM 3351 C C . VAL B 1 148 ? 28.790 53.835 16.226 1.00 14.49 148 VAL B C 1
ATOM 3352 O O . VAL B 1 148 ? 29.575 52.925 16.470 1.00 14.22 148 VAL B O 1
ATOM 3356 N N . GLU B 1 149 ? 28.632 54.878 17.038 1.00 13.47 149 GLU B N 1
ATOM 3357 C CA . GLU B 1 149 ? 29.458 55.071 18.226 1.00 16.53 149 GLU B CA 1
ATOM 3358 C C . GLU B 1 149 ? 29.026 54.148 19.370 1.00 16.34 149 GLU B C 1
ATOM 3359 O O . GLU B 1 149 ? 29.833 53.821 20.242 1.00 19.42 149 GLU B O 1
ATOM 3365 N N . GLY B 1 150 ? 27.774 53.695 19.331 1.00 16.76 150 GLY B N 1
ATOM 3366 C CA . GLY B 1 150 ? 27.179 52.974 20.446 1.00 16.62 150 GLY B CA 1
ATOM 3367 C C . GLY B 1 150 ? 25.691 53.275 20.569 1.00 17.44 150 GLY B C 1
ATOM 3368 O O . GLY B 1 150 ? 24.869 52.733 19.834 1.00 19.90 150 GLY B O 1
ATOM 3369 N N . GLU B 1 151 ? 25.346 54.209 21.446 1.00 17.53 151 GLU B N 1
ATOM 3370 C CA . GLU B 1 151 ? 23.958 54.594 21.651 1.00 19.09 151 GLU B CA 1
ATOM 3371 C C . GLU B 1 151 ? 23.810 56.095 21.784 1.00 19.07 151 GLU B C 1
ATOM 3372 O O . GLU B 1 151 ? 24.659 56.762 22.376 1.00 20.35 151 GLU B O 1
ATOM 3378 N N . PHE B 1 152 ? 22.731 56.622 21.220 1.00 16.66 152 PHE B N 1
ATOM 3379 C CA . PHE B 1 152 ? 22.315 57.985 21.498 1.00 18.12 152 PHE B CA 1
ATOM 3380 C C . PHE B 1 152 ? 21.124 57.969 22.450 1.00 18.87 152 PHE B C 1
ATOM 3381 O O . PHE B 1 152 ? 20.153 57.252 22.217 1.00 19.04 152 PHE B O 1
ATOM 3389 N N . ILE B 1 153 ? 21.220 58.744 23.530 1.00 18.67 153 ILE B N 1
ATOM 3390 C CA . ILE B 1 153 ? 20.137 58.872 24.496 1.00 17.22 153 ILE B CA 1
ATOM 3391 C C . ILE B 1 153 ? 19.474 60.224 24.324 1.00 16.24 153 ILE B C 1
ATOM 3392 O O . ILE B 1 153 ? 20.143 61.261 24.386 1.00 16.09 153 ILE B O 1
ATOM 3397 N N . VAL B 1 154 ? 18.158 60.223 24.145 1.00 16.19 154 VAL B N 1
ATOM 3398 C CA . VAL B 1 154 ? 17.409 61.478 24.081 1.00 16.92 154 VAL B CA 1
ATOM 3399 C C . VAL B 1 154 ? 16.070 61.366 24.804 1.00 16.88 154 VAL B C 1
ATOM 3400 O O . VAL B 1 154 ? 15.376 60.356 24.691 1.00 17.62 154 VAL B O 1
ATOM 3404 N N . GLU B 1 155 ? 15.722 62.400 25.558 1.00 16.71 155 GLU B N 1
ATOM 3405 C CA . GLU B 1 155 ? 14.452 62.413 26.260 1.00 18.38 155 GLU B CA 1
ATOM 3406 C C . GLU B 1 155 ? 13.299 62.439 25.256 1.00 19.32 155 GLU B C 1
ATOM 3407 O O . GLU B 1 155 ? 13.365 63.126 24.238 1.00 19.63 155 GLU B O 1
ATOM 3413 N N . ASP B 1 156 ? 12.253 61.670 25.547 1.00 21.15 156 ASP B N 1
ATOM 3414 C CA . ASP B 1 156 ? 11.097 61.560 24.669 1.00 21.11 156 ASP B CA 1
ATOM 3415 C C . ASP B 1 156 ? 10.497 62.922 24.307 1.00 20.43 156 ASP B C 1
ATOM 3416 O O . ASP B 1 156 ? 10.270 63.202 23.135 1.00 22.77 156 ASP B O 1
ATOM 3421 N N . SER B 1 157 ? 10.271 63.778 25.298 1.00 20.96 157 SER B N 1
ATOM 3422 C CA . SER B 1 157 ? 9.675 65.082 25.035 1.00 23.05 157 SER B CA 1
ATOM 3423 C C . SER B 1 157 ? 10.364 66.243 25.759 1.00 23.30 157 SER B C 1
ATOM 3424 O O . SER B 1 157 ? 11.072 66.055 26.752 1.00 22.47 157 SER B O 1
ATOM 3427 N N . PHE B 1 158 ? 10.124 67.447 25.249 1.00 22.57 158 PHE B N 1
ATOM 3428 C CA . PHE B 1 158 ? 10.783 68.657 25.709 1.00 21.65 158 PHE B CA 1
ATOM 3429 C C . PHE B 1 158 ? 9.723 69.720 25.965 1.00 22.57 158 PHE B C 1
ATOM 3430 O O . PHE B 1 158 ? 8.846 69.944 25.127 1.00 22.96 158 PHE B O 1
ATOM 3438 N N . GLY B 1 159 ? 9.827 70.393 27.104 1.00 22.58 159 GLY B N 1
ATOM 3439 C CA . GLY B 1 159 ? 8.842 71.398 27.468 1.00 23.17 159 GLY B CA 1
ATOM 3440 C C . GLY B 1 159 ? 9.003 72.711 26.728 1.00 23.79 159 GLY B C 1
ATOM 3441 O O . GLY B 1 159 ? 10.116 73.105 26.383 1.00 24.54 159 GLY B O 1
ATOM 3442 N N . ILE B 1 160 ? 7.896 73.400 26.502 1.00 24.05 160 ILE B N 1
ATOM 3443 C CA . ILE B 1 160 ? 7.916 74.680 25.806 1.00 24.06 160 ILE B CA 1
ATOM 3444 C C . ILE B 1 160 ? 7.195 75.707 26.667 1.00 23.81 160 ILE B C 1
ATOM 3445 O O . ILE B 1 160 ? 6.254 75.373 27.371 1.00 23.34 160 ILE B O 1
ATOM 3450 N N . THR B 1 161 ? 7.748 76.911 26.728 1.00 25.39 161 THR B N 1
ATOM 3451 C CA . THR B 1 161 ? 7.143 78.003 27.479 1.00 26.41 161 THR B CA 1
ATOM 3452 C C . THR B 1 161 ? 7.088 79.242 26.598 1.00 26.66 161 THR B C 1
ATOM 3453 O O . THR B 1 161 ? 7.646 79.253 25.502 1.00 27.19 161 THR B O 1
ATOM 3457 N N . THR B 1 162 ? 6.326 80.239 27.036 1.00 26.87 162 THR B N 1
ATOM 3458 C CA . THR B 1 162 ? 6.370 81.562 26.430 1.00 26.12 162 THR B CA 1
ATOM 3459 C C . THR B 1 162 ? 7.295 82.402 27.297 1.00 26.79 162 THR B C 1
ATOM 3460 O O . THR B 1 162 ? 7.013 82.625 28.482 1.00 26.51 162 THR B O 1
ATOM 3464 N N . GLY B 1 163 ? 8.472 82.696 26.756 1.00 26.25 163 GLY B N 1
ATOM 3465 C CA . GLY B 1 163 ? 9.423 83.532 27.456 1.00 23.85 163 GLY B CA 1
ATOM 3466 C C . GLY B 1 163 ? 9.466 84.940 26.908 1.00 23.05 163 GLY B C 1
ATOM 3467 O O . GLY B 1 163 ? 8.579 85.363 26.170 1.00 23.09 163 GLY B O 1
ATOM 3468 N N . VAL B 1 164 ? 10.525 85.655 27.258 1.00 23.47 164 VAL B N 1
ATOM 3469 C CA . VAL B 1 164 ? 10.698 87.053 26.885 1.00 23.55 164 VAL B CA 1
ATOM 3470 C C . VAL B 1 164 ? 11.908 87.187 25.969 1.00 23.80 164 VAL B C 1
ATOM 3471 O O . VAL B 1 164 ? 13.002 86.733 26.301 1.00 25.05 164 VAL B O 1
ATOM 3475 N N . ALA B 1 165 ? 11.719 87.834 24.830 1.00 22.59 165 ALA B N 1
ATOM 3476 C CA . ALA B 1 165 ? 12.809 88.049 23.894 1.00 24.28 165 ALA B CA 1
ATOM 3477 C C . ALA B 1 165 ? 13.061 89.541 23.664 1.00 23.64 165 ALA B C 1
ATOM 3478 O O . ALA B 1 165 ? 12.123 90.332 23.622 1.00 25.88 165 ALA B O 1
ATOM 3480 N N . GLY B 1 166 ? 14.330 89.928 23.594 1.00 21.16 166 GLY B N 1
ATOM 3481 C CA . GLY B 1 166 ? 14.666 91.273 23.175 1.00 20.01 166 GLY B CA 1
ATOM 3482 C C . GLY B 1 166 ? 14.797 92.278 24.306 1.00 21.79 166 GLY B C 1
ATOM 3483 O O . GLY B 1 166 ? 14.851 93.484 24.054 1.00 20.55 166 GLY B O 1
ATOM 3484 N N . GLY B 1 167 ? 14.857 91.801 25.548 1.00 19.24 167 GLY B N 1
ATOM 3485 C CA . GLY B 1 167 ? 15.420 92.620 26.611 1.00 18.45 167 GLY B CA 1
ATOM 3486 C C . GLY B 1 167 ? 16.784 93.130 26.160 1.00 19.29 167 GLY B C 1
ATOM 3487 O O . GLY B 1 167 ? 17.473 92.456 25.397 1.00 20.12 167 GLY B O 1
ATOM 3488 N N . ASN B 1 168 ? 17.150 94.341 26.551 1.00 18.59 168 ASN B N 1
ATOM 3489 C CA . ASN B 1 168 ? 18.341 94.961 25.999 1.00 19.01 168 ASN B CA 1
ATOM 3490 C C . ASN B 1 168 ? 18.762 96.207 26.765 1.00 20.80 168 ASN B C 1
ATOM 3491 O O . ASN B 1 168 ? 17.950 96.835 27.453 1.00 22.18 168 ASN B O 1
ATOM 3496 N N . PHE B 1 169 ? 20.038 96.553 26.636 1.00 19.59 169 PHE B N 1
ATOM 3497 C CA . PHE B 1 169 ? 20.521 97.884 26.966 1.00 18.29 169 PHE B CA 1
ATOM 3498 C C . PHE B 1 169 ? 21.676 98.263 26.044 1.00 19.37 169 PHE B C 1
ATOM 3499 O O . PHE B 1 169 ? 22.290 97.397 25.418 1.00 18.96 169 PHE B O 1
ATOM 3507 N N . TYR B 1 170 ? 21.837 99.565 25.833 1.00 19.21 170 TYR B N 1
ATOM 3508 C CA . TYR B 1 170 ? 22.936 100.108 25.051 1.00 21.53 170 TYR B CA 1
ATOM 3509 C C . TYR B 1 170 ? 24.056 100.589 25.974 1.00 22.17 170 TYR B C 1
ATOM 3510 O O . TYR B 1 170 ? 23.804 101.283 26.959 1.00 22.59 170 TYR B O 1
ATOM 3519 N N . ILE B 1 171 ? 25.293 100.257 25.624 1.00 21.24 171 ILE B N 1
ATOM 3520 C CA . ILE B 1 171 ? 26.457 100.819 26.290 1.00 19.91 171 ILE B CA 1
ATOM 3521 C C . ILE B 1 171 ? 27.057 101.899 25.396 1.00 20.80 171 ILE B C 1
ATOM 3522 O O . ILE B 1 171 ? 27.485 101.617 24.278 1.00 22.12 171 ILE B O 1
ATOM 3527 N N . MET B 1 172 ? 27.013 103.145 25.849 1.00 19.93 172 MET B N 1
ATOM 3528 C CA . MET B 1 172 ? 27.705 104.228 25.153 1.00 21.38 172 MET B CA 1
ATOM 3529 C C . MET B 1 172 ? 29.030 104.562 25.821 1.00 21.96 172 MET B C 1
ATOM 3530 O O . MET B 1 172 ? 29.081 104.843 27.020 1.00 21.64 172 MET B O 1
ATOM 3535 N N . ALA B 1 173 ? 30.097 104.545 25.031 1.00 20.48 173 ALA B N 1
ATOM 3536 C CA . ALA B 1 173 ? 31.443 104.666 25.557 1.00 19.90 173 ALA B CA 1
ATOM 3537 C C . ALA B 1 173 ? 32.251 105.637 24.722 1.00 20.97 173 ALA B C 1
ATOM 3538 O O . ALA B 1 173 ? 31.876 105.966 23.599 1.00 20.82 173 ALA B O 1
ATOM 3540 N N . GLU B 1 174 ? 33.419 105.998 25.241 1.00 19.60 174 GLU B N 1
ATOM 3541 C CA . GLU B 1 174 ? 34.276 107.003 24.635 1.00 20.99 174 GLU B CA 1
ATOM 3542 C C . GLU B 1 174 ? 35.011 106.468 23.418 1.00 21.11 174 GLU B C 1
ATOM 3543 O O . GLU B 1 174 ? 35.564 107.238 22.639 1.00 22.01 174 GLU B O 1
ATOM 3549 N N . SER B 1 175 ? 35.164 105.149 23.359 1.00 20.94 175 SER B N 1
ATOM 3550 C CA . SER B 1 175 ? 35.870 104.510 22.260 1.00 19.47 175 SER B CA 1
ATOM 3551 C C . SER B 1 175 ? 35.337 103.101 22.019 1.00 17.92 175 SER B C 1
ATOM 3552 O O . SER B 1 175 ? 34.560 102.570 22.825 1.00 17.69 175 SER B O 1
ATOM 3555 N N . GLN B 1 176 ? 35.703 102.530 20.877 1.00 16.62 176 GLN B N 1
ATOM 3556 C CA . GLN B 1 176 ? 35.375 101.141 20.580 1.00 16.87 176 GLN B CA 1
ATOM 3557 C C . GLN B 1 176 ? 35.999 100.163 21.598 1.00 16.27 176 GLN B C 1
ATOM 3558 O O . GLN B 1 176 ? 35.292 99.319 22.149 1.00 17.44 176 GLN B O 1
ATOM 3564 N N . PRO B 1 177 ? 37.319 100.286 21.890 1.00 16.63 177 PRO B N 1
ATOM 3565 C CA . PRO B 1 177 ? 37.902 99.357 22.868 1.00 16.39 177 PRO B CA 1
ATOM 3566 C C . PRO B 1 177 ? 37.288 99.464 24.266 1.00 15.04 177 PRO B C 1
ATOM 3567 O O . PRO B 1 177 ? 37.002 98.445 24.896 1.00 16.39 177 PRO B O 1
ATOM 3571 N N . ALA B 1 178 ? 36.996 100.691 24.695 1.00 16.28 178 ALA B N 1
ATOM 3572 C CA . ALA B 1 178 ? 36.347 100.919 25.985 1.00 15.95 178 ALA B CA 1
ATOM 3573 C C . ALA B 1 178 ? 34.959 100.300 26.000 1.00 15.70 178 ALA B C 1
ATOM 3574 O O . ALA B 1 178 ? 34.615 99.563 26.923 1.00 16.99 178 ALA B O 1
ATOM 3576 N N . GLY B 1 179 ? 34.205 100.500 24.917 1.00 14.41 179 GLY B N 1
ATOM 3577 C CA . GLY B 1 179 ? 32.881 99.921 24.820 1.00 12.95 179 GLY B CA 1
ATOM 3578 C C . GLY B 1 179 ? 32.903 98.403 24.845 1.00 12.49 179 GLY B C 1
ATOM 3579 O O . GLY B 1 179 ? 32.063 97.779 25.491 1.00 14.16 179 GLY B O 1
ATOM 3580 N N . LEU B 1 180 ? 33.881 97.803 24.175 1.00 13.78 180 LEU B N 1
ATOM 3581 C CA . LEU B 1 180 ? 33.957 96.344 24.102 1.00 14.87 180 LEU B CA 1
ATOM 3582 C C . LEU B 1 180 ? 34.394 95.696 25.432 1.00 14.98 180 LEU B C 1
ATOM 3583 O O . LEU B 1 180 ? 33.858 94.648 25.818 1.00 14.51 180 LEU B O 1
ATOM 3588 N N . GLN B 1 181 ? 35.272 96.373 26.177 1.00 16.29 181 GLN B N 1
ATOM 3589 C CA . GLN B 1 181 ? 35.649 95.905 27.511 1.00 16.08 181 GLN B CA 1
ATOM 3590 C C . GLN B 1 181 ? 34.454 95.953 28.469 1.00 15.87 181 GLN B C 1
ATOM 3591 O O . GLN B 1 181 ? 34.184 94.989 29.183 1.00 15.72 181 GLN B O 1
ATOM 3597 N N . ALA B 1 182 ? 33.685 97.035 28.415 1.00 15.89 182 ALA B N 1
ATOM 3598 C CA . ALA B 1 182 ? 32.475 97.138 29.226 1.00 16.17 182 ALA B CA 1
ATOM 3599 C C . ALA B 1 182 ? 31.476 96.055 28.845 1.00 15.88 182 ALA B C 1
ATOM 3600 O O . ALA B 1 182 ? 30.898 95.398 29.717 1.00 15.77 182 ALA B O 1
ATOM 3602 N N . ALA B 1 183 ? 31.350 95.809 27.538 1.00 15.40 183 ALA B N 1
ATOM 3603 C CA . ALA B 1 183 ? 30.352 94.874 27.027 1.00 14.41 183 ALA B CA 1
ATOM 3604 C C . ALA B 1 183 ? 30.649 93.426 27.428 1.00 14.25 183 ALA B C 1
ATOM 3605 O O . ALA B 1 183 ? 29.739 92.697 27.827 1.00 12.32 183 ALA B O 1
ATOM 3607 N N . GLU B 1 184 ? 31.912 93.011 27.357 1.00 14.73 184 GLU B N 1
ATOM 3608 C CA . GLU B 1 184 ? 32.240 91.633 27.704 1.00 14.39 184 GLU B CA 1
ATOM 3609 C C . GLU B 1 184 ? 32.054 91.373 29.201 1.00 14.25 184 GLU B C 1
ATOM 3610 O O . GLU B 1 184 ? 31.579 90.309 29.594 1.00 12.06 184 GLU B O 1
ATOM 3616 N N . ALA B 1 185 ? 32.402 92.359 30.034 1.00 15.53 185 ALA B N 1
ATOM 3617 C CA . ALA B 1 185 ? 32.163 92.257 31.482 1.00 15.18 185 ALA B CA 1
ATOM 3618 C C . ALA B 1 185 ? 30.678 92.113 31.763 1.00 12.52 185 ALA B C 1
ATOM 3619 O O . ALA B 1 185 ? 30.273 91.333 32.621 1.00 13.03 185 ALA B O 1
ATOM 3621 N N . ALA B 1 186 ? 29.867 92.851 31.011 1.00 12.03 186 ALA B N 1
ATOM 3622 C CA . ALA B 1 186 ? 28.425 92.721 31.098 1.00 12.42 186 ALA B CA 1
ATOM 3623 C C . ALA B 1 186 ? 27.948 91.284 30.818 1.00 14.23 186 ALA B C 1
ATOM 3624 O O . ALA B 1 186 ? 27.145 90.728 31.573 1.00 15.32 186 ALA B O 1
ATOM 3626 N N . VAL B 1 187 ? 28.436 90.685 29.734 1.00 15.55 187 VAL B N 1
ATOM 3627 C CA . VAL B 1 187 ? 28.046 89.327 29.346 1.00 12.80 187 VAL B CA 1
ATOM 3628 C C . VAL B 1 187 ? 28.588 88.286 30.333 1.00 13.08 187 VAL B C 1
ATOM 3629 O O . VAL B 1 187 ? 27.922 87.289 30.631 1.00 13.27 187 VAL B O 1
ATOM 3633 N N . ASP B 1 188 ? 29.760 88.566 30.901 1.00 14.24 188 ASP B N 1
ATOM 3634 C CA . ASP B 1 188 ? 30.321 87.723 31.958 1.00 14.53 188 ASP B CA 1
ATOM 3635 C C . ASP B 1 188 ? 29.394 87.643 33.180 1.00 15.55 188 ASP B C 1
ATOM 3636 O O . ASP B 1 188 ? 29.181 86.560 33.730 1.00 16.68 188 ASP B O 1
ATOM 3641 N N . ALA B 1 189 ? 28.736 88.756 33.506 1.00 14.95 189 ALA B N 1
ATOM 3642 C CA . ALA B 1 189 ? 27.722 88.769 34.560 1.00 15.69 189 ALA B CA 1
ATOM 3643 C C . ALA B 1 189 ? 26.470 87.985 34.158 1.00 15.70 189 ALA B C 1
ATOM 3644 O O . ALA B 1 189 ? 25.954 87.178 34.933 1.00 15.82 189 ALA B O 1
ATOM 3646 N N . ILE B 1 190 ? 25.998 88.203 32.935 1.00 16.03 190 ILE B N 1
ATOM 3647 C CA . ILE B 1 190 ? 24.781 87.541 32.460 1.00 17.06 190 ILE B CA 1
ATOM 3648 C C . ILE B 1 190 ? 24.898 86.012 32.447 1.00 18.17 190 ILE B C 1
ATOM 3649 O O . ILE B 1 190 ? 23.905 85.310 32.644 1.00 20.41 190 ILE B O 1
ATOM 3654 N N . LYS B 1 191 ? 26.121 85.506 32.291 1.00 18.80 191 LYS B N 1
ATOM 3655 C CA . LYS B 1 191 ? 26.395 84.069 32.341 1.00 19.22 191 LYS B CA 1
ATOM 3656 C C . LYS B 1 191 ? 25.869 83.469 33.634 1.00 19.16 191 LYS B C 1
ATOM 3657 O O . LYS B 1 191 ? 25.500 82.293 33.682 1.00 18.79 191 LYS B O 1
ATOM 3663 N N . GLY B 1 192 ? 25.954 84.255 34.704 1.00 19.29 192 GLY B N 1
ATOM 3664 C CA . GLY B 1 192 ? 25.560 83.774 36.016 1.00 21.63 192 GLY B CA 1
ATOM 3665 C C . GLY B 1 192 ? 24.067 83.760 36.305 1.00 21.92 192 GLY B C 1
ATOM 3666 O O . GLY B 1 192 ? 23.649 83.237 37.342 1.00 22.26 192 GLY B O 1
ATOM 3667 N N . VAL B 1 193 ? 23.262 84.347 35.417 1.00 22.01 193 VAL B N 1
ATOM 3668 C CA . VAL B 1 193 ? 21.809 84.387 35.610 1.00 21.56 193 VAL B CA 1
ATOM 3669 C C . VAL B 1 193 ? 21.132 83.173 34.976 1.00 22.98 193 VAL B C 1
ATOM 3670 O O . VAL B 1 193 ? 21.175 82.988 33.763 1.00 23.92 193 VAL B O 1
ATOM 3674 N N . GLU B 1 194 ? 20.510 82.342 35.799 1.00 22.98 194 GLU B N 1
ATOM 3675 C CA . GLU B 1 194 ? 19.807 81.178 35.283 1.00 25.88 194 GLU B CA 1
ATOM 3676 C C . GLU B 1 194 ? 18.584 81.585 34.457 1.00 24.22 194 GLU B C 1
ATOM 3677 O O . GLU B 1 194 ? 17.854 82.502 34.833 1.00 24.46 194 GLU B O 1
ATOM 3683 N N . GLY B 1 195 ? 18.348 80.871 33.358 1.00 22.69 195 GLY B N 1
ATOM 3684 C CA . GLY B 1 195 ? 17.158 81.104 32.555 1.00 21.20 195 GLY B CA 1
ATOM 3685 C C . GLY B 1 195 ? 17.238 82.267 31.587 1.00 20.84 195 GLY B C 1
ATOM 3686 O O . GLY B 1 195 ? 16.225 82.644 31.004 1.00 20.92 195 GLY B O 1
ATOM 3687 N N . ALA B 1 196 ? 18.417 82.859 31.426 1.00 19.14 196 ALA B N 1
ATOM 3688 C CA . ALA B 1 196 ? 18.608 83.939 30.458 1.00 18.02 196 ALA B CA 1
ATOM 3689 C C . ALA B 1 196 ? 19.790 83.629 29.548 1.00 18.86 196 ALA B C 1
ATOM 3690 O O . ALA B 1 196 ? 20.742 82.964 29.968 1.00 16.85 196 ALA B O 1
ATOM 3692 N N . TYR B 1 197 ? 19.727 84.114 28.310 1.00 18.32 197 TYR B N 1
ATOM 3693 C CA . TYR B 1 197 ? 20.824 83.950 27.353 1.00 17.95 197 TYR B CA 1
ATOM 3694 C C . TYR B 1 197 ? 20.940 85.140 26.406 1.00 18.14 197 TYR B C 1
ATOM 3695 O O . TYR B 1 197 ? 20.007 85.943 26.295 1.00 19.42 197 TYR B O 1
ATOM 3704 N N . ALA B 1 198 ? 22.121 85.297 25.810 1.00 15.54 198 ALA B N 1
ATOM 3705 C CA . ALA B 1 198 ? 22.436 86.446 24.968 1.00 15.33 198 ALA B CA 1
ATOM 3706 C C . ALA B 1 198 ? 22.889 85.958 23.602 1.00 17.18 198 ALA B C 1
ATOM 3707 O O . ALA B 1 198 ? 24.030 85.512 23.440 1.00 17.45 198 ALA B O 1
ATOM 3709 N N . PRO B 1 199 ? 21.977 85.962 22.610 1.00 17.96 199 PRO B N 1
ATOM 3710 C CA . PRO B 1 199 ? 22.117 85.136 21.400 1.00 17.91 199 PRO B CA 1
ATOM 3711 C C . PRO B 1 199 ? 23.100 85.653 20.345 1.00 16.44 199 PRO B C 1
ATOM 3712 O O . PRO B 1 199 ? 23.517 84.906 19.469 1.00 19.15 199 PRO B O 1
ATOM 3716 N N . PHE B 1 200 ? 23.517 86.906 20.456 1.00 16.84 200 PHE B N 1
ATOM 3717 C CA . PHE B 1 200 ? 24.440 87.472 19.482 1.00 17.22 200 PHE B CA 1
ATOM 3718 C C . PHE B 1 200 ? 25.880 87.014 19.730 1.00 17.34 200 PHE B C 1
ATOM 3719 O O . PHE B 1 200 ? 26.140 86.334 20.720 1.00 17.91 200 PHE B O 1
ATOM 3727 N N . PRO B 1 201 ? 26.787 87.232 18.757 1.00 17.10 201 PRO B N 1
ATOM 3728 C CA . PRO B 1 201 ? 28.160 86.718 18.881 1.00 16.24 201 PRO B CA 1
ATOM 3729 C C . PRO B 1 201 ? 28.900 87.284 20.099 1.00 16.49 201 PRO B C 1
ATOM 3730 O O . PRO B 1 201 ? 29.142 88.490 20.191 1.00 16.47 201 PRO B O 1
ATOM 3734 N N . GLY B 1 202 ? 29.224 86.404 21.045 1.00 14.40 202 GLY B N 1
ATOM 3735 C CA . GLY B 1 202 ? 29.878 86.842 22.265 1.00 14.96 202 GLY B CA 1
ATOM 3736 C C . GLY B 1 202 ? 28.919 87.591 23.169 1.00 16.13 202 GLY B C 1
ATOM 3737 O O . GLY B 1 202 ? 29.352 88.337 24.051 1.00 18.00 202 GLY B O 1
ATOM 3738 N N . GLY B 1 203 ? 27.618 87.436 22.900 1.00 16.38 203 GLY B N 1
ATOM 3739 C CA . GLY B 1 203 ? 26.574 88.137 23.634 1.00 15.05 203 GLY B CA 1
ATOM 3740 C C . GLY B 1 203 ? 26.311 89.565 23.180 1.00 14.38 203 GLY B C 1
ATOM 3741 O O . GLY B 1 203 ? 25.416 90.217 23.711 1.00 16.02 203 GLY B O 1
ATOM 3742 N N . ILE B 1 204 ? 27.055 90.031 22.173 1.00 14.18 204 ILE B N 1
ATOM 3743 C CA . ILE B 1 204 ? 27.165 91.459 21.862 1.00 15.34 204 ILE B CA 1
ATOM 3744 C C . ILE B 1 204 ? 26.765 91.811 20.421 1.00 16.62 204 ILE B C 1
ATOM 3745 O O . ILE B 1 204 ? 27.208 91.162 19.473 1.00 16.76 204 ILE B O 1
ATOM 3750 N N . VAL B 1 205 ? 25.998 92.890 20.265 1.00 16.66 205 VAL B N 1
ATOM 3751 C CA . VAL B 1 205 ? 25.535 93.344 18.950 1.00 17.56 205 VAL B CA 1
ATOM 3752 C C . VAL B 1 205 ? 26.309 94.579 18.515 1.00 17.42 205 VAL B C 1
ATOM 3753 O O . VAL B 1 205 ? 26.179 95.650 19.120 1.00 17.73 205 VAL B O 1
ATOM 3757 N N . ALA B 1 206 ? 27.110 94.419 17.463 1.00 18.33 206 ALA B N 1
ATOM 3758 C CA . ALA B 1 206 ? 27.943 95.497 16.928 1.00 18.52 206 ALA B CA 1
ATOM 3759 C C . ALA B 1 206 ? 27.184 96.345 15.888 1.00 18.44 206 ALA B C 1
ATOM 3760 O O . ALA B 1 206 ? 27.645 97.416 15.499 1.00 17.07 206 ALA B O 1
ATOM 3762 N N . SER B 1 207 ? 26.020 95.866 15.462 1.00 17.65 207 SER B N 1
ATOM 3763 C CA . SER B 1 207 ? 25.295 96.515 14.379 1.00 18.54 207 SER B CA 1
ATOM 3764 C C . SER B 1 207 ? 23.813 96.575 14.669 1.00 20.06 207 SER B C 1
ATOM 3765 O O . SER B 1 207 ? 23.005 95.981 13.952 1.00 23.14 207 SER B O 1
ATOM 3768 N N . ALA B 1 208 ? 23.453 97.317 15.713 1.00 20.52 208 ALA B N 1
ATOM 3769 C CA . ALA B 1 208 ? 22.055 97.465 16.094 1.00 23.74 208 ALA B CA 1
ATOM 3770 C C . ALA B 1 208 ? 21.288 98.158 14.970 1.00 24.08 208 ALA B C 1
ATOM 3771 O O . ALA B 1 208 ? 21.831 99.008 14.256 1.00 24.31 208 ALA B O 1
ATOM 3773 N N . SER B 1 209 ? 20.039 97.765 14.794 1.00 23.75 209 SER B N 1
ATOM 3774 C CA . SER B 1 209 ? 19.266 98.268 13.674 1.00 25.20 209 SER B CA 1
ATOM 3775 C C . SER B 1 209 ? 17.962 98.953 14.082 1.00 26.63 209 SER B C 1
ATOM 3776 O O . SER B 1 209 ? 17.539 98.886 15.245 1.00 28.13 209 SER B O 1
ATOM 3779 N N . LYS B 1 210 ? 17.399 99.705 13.135 1.00 25.56 210 LYS B N 1
ATOM 3780 C CA . LYS B 1 210 ? 16.062 100.270 13.256 1.00 25.00 210 LYS B CA 1
ATOM 3781 C C . LYS B 1 210 ? 15.080 99.537 12.343 1.00 26.01 210 LYS B C 1
ATOM 3782 O O . LYS B 1 210 ? 15.474 98.913 11.359 1.00 27.49 210 LYS B O 1
ATOM 3788 N N . VAL B 1 211 ? 13.809 99.566 12.711 1.00 26.77 211 VAL B N 1
ATOM 3789 C CA . VAL B 1 211 ? 12.743 99.083 11.840 1.00 28.80 211 VAL B CA 1
ATOM 3790 C C . VAL B 1 211 ? 12.723 99.915 10.558 1.00 27.93 211 VAL B C 1
ATOM 3791 O O . VAL B 1 211 ? 12.682 101.148 10.605 1.00 27.24 211 VAL B O 1
ATOM 3795 N N . GLY B 1 212 ? 12.899 99.241 9.429 1.00 27.33 212 GLY B N 1
ATOM 3796 C CA . GLY B 1 212 ? 12.730 99.893 8.143 1.00 26.92 212 GLY B CA 1
ATOM 3797 C C . GLY B 1 212 ? 13.967 100.614 7.655 1.00 26.49 212 GLY B C 1
ATOM 3798 O O . GLY B 1 212 ? 15.061 100.397 8.173 1.00 24.25 212 GLY B O 1
ATOM 3799 N N . SER B 1 213 ? 13.769 101.518 6.694 1.00 25.42 213 SER B N 1
ATOM 3800 C CA . SER B 1 213 ? 14.855 102.211 6.004 1.00 26.33 213 SER B CA 1
ATOM 3801 C C . SER B 1 213 ? 14.342 103.537 5.440 1.00 27.64 213 SER B C 1
ATOM 3802 O O . SER B 1 213 ? 13.274 103.576 4.831 1.00 29.42 213 SER B O 1
ATOM 3805 N N . LYS B 1 214 ? 15.100 104.615 5.630 1.00 28.74 214 LYS B N 1
ATOM 3806 C CA . LYS B 1 214 ? 14.727 105.918 5.072 1.00 31.36 214 LYS B CA 1
ATOM 3807 C C . LYS B 1 214 ? 14.802 105.910 3.552 1.00 30.13 214 LYS B C 1
ATOM 3808 O O . LYS B 1 214 ? 13.946 106.486 2.881 1.00 31.83 214 LYS B O 1
ATOM 3814 N N . GLN B 1 215 ? 15.772 105.172 3.022 1.00 28.97 215 GLN B N 1
ATOM 3815 C CA . GLN B 1 215 ? 16.175 105.296 1.625 1.00 26.97 215 GLN B CA 1
ATOM 3816 C C . GLN B 1 215 ? 15.570 104.221 0.745 1.00 27.65 215 GLN B C 1
ATOM 3817 O O . GLN B 1 215 ? 15.469 104.399 -0.471 1.00 25.92 215 GLN B O 1
ATOM 3823 N N . TYR B 1 216 ? 15.369 103.042 1.325 1.00 25.43 216 TYR B N 1
ATOM 3824 C CA . TYR B 1 216 ? 15.153 101.840 0.533 1.00 27.30 216 TYR B CA 1
ATOM 3825 C C . TYR B 1 216 ? 13.870 101.160 0.939 1.00 30.21 216 TYR B C 1
ATOM 3826 O O . TYR B 1 216 ? 13.800 100.496 1.978 1.00 30.71 216 TYR B O 1
ATOM 3835 N N . ASP B 1 217 ? 12.886 101.239 0.055 1.00 30.79 217 ASP B N 1
ATOM 3836 C CA . ASP B 1 217 ? 11.571 100.691 0.332 1.00 31.94 217 ASP B CA 1
ATOM 3837 C C . ASP B 1 217 ? 11.547 99.166 0.298 1.00 30.78 217 ASP B C 1
ATOM 3838 O O . ASP B 1 217 ? 10.520 98.540 0.539 1.00 33.26 217 ASP B O 1
ATOM 3843 N N . PHE B 1 218 ? 12.700 98.572 0.036 1.00 31.25 218 PHE B N 1
ATOM 3844 C CA . PHE B 1 218 ? 12.828 97.126 0.057 1.00 31.20 218 PHE B CA 1
ATOM 3845 C C . PHE B 1 218 ? 13.573 96.603 1.287 1.00 31.06 218 PHE B C 1
ATOM 3846 O O . PHE B 1 218 ? 13.908 95.430 1.332 1.00 33.88 218 PHE B O 1
ATOM 3854 N N . LEU B 1 219 ? 13.872 97.467 2.256 1.00 31.22 219 LEU B N 1
ATOM 3855 C CA . LEU B 1 219 ? 14.564 97.037 3.474 1.00 30.04 219 LEU B CA 1
ATOM 3856 C C . LEU B 1 219 ? 13.640 97.012 4.676 1.00 29.58 219 LEU B C 1
ATOM 3857 O O . LEU B 1 219 ? 13.153 98.058 5.101 1.00 30.67 219 LEU B O 1
ATOM 3862 N N . PRO B 1 220 ? 13.504 95.842 5.329 1.00 29.68 220 PRO B N 1
ATOM 3863 C CA . PRO B 1 220 ? 12.696 95.693 6.551 1.00 28.08 220 PRO B CA 1
ATOM 3864 C C . PRO B 1 220 ? 13.369 96.307 7.780 1.00 27.84 220 PRO B C 1
ATOM 3865 O O . PRO B 1 220 ? 12.716 96.610 8.783 1.00 28.11 220 PRO B O 1
ATOM 3869 N N . ALA B 1 221 ? 14.684 96.460 7.696 1.00 25.06 221 ALA B N 1
ATOM 3870 C CA . ALA B 1 221 ? 15.461 97.069 8.761 1.00 25.60 221 ALA B CA 1
ATOM 3871 C C . ALA B 1 221 ? 16.769 97.553 8.166 1.00 24.16 221 ALA B C 1
ATOM 3872 O O . ALA B 1 221 ? 17.173 97.115 7.086 1.00 24.68 221 ALA B O 1
ATOM 3874 N N . SER B 1 222 ? 17.412 98.485 8.861 1.00 22.78 222 SER B N 1
ATOM 3875 C CA . SER B 1 222 ? 18.678 99.056 8.417 1.00 21.50 222 SER B CA 1
ATOM 3876 C C . SER B 1 222 ? 19.431 99.518 9.658 1.00 20.58 222 SER B C 1
ATOM 3877 O O . SER B 1 222 ? 18.879 99.501 10.755 1.00 19.90 222 SER B O 1
ATOM 3880 N N . THR B 1 223 ? 20.649 100.011 9.477 1.00 19.51 223 THR B N 1
ATOM 3881 C CA . THR B 1 223 ? 21.453 100.468 10.600 1.00 20.80 223 THR B CA 1
ATOM 3882 C C . THR B 1 223 ? 20.744 101.561 11.402 1.00 23.32 223 THR B C 1
ATOM 3883 O O . THR B 1 223 ? 20.042 102.403 10.839 1.00 23.63 223 THR B O 1
ATOM 3887 N N . ASN B 1 224 ? 20.813 101.473 12.726 1.00 22.16 224 ASN B N 1
ATOM 3888 C CA . ASN B 1 224 ? 20.291 102.550 13.556 1.00 23.03 224 ASN B CA 1
ATOM 3889 C C . ASN B 1 224 ? 21.231 103.750 13.510 1.00 23.93 224 ASN B C 1
ATOM 3890 O O . ASN B 1 224 ? 22.070 103.930 14.392 1.00 23.67 224 ASN B O 1
ATOM 3895 N N . ASP B 1 225 ? 21.022 104.615 12.523 1.00 24.27 225 ASP B N 1
ATOM 3896 C CA . ASP B 1 225 ? 21.935 105.725 12.247 1.00 26.79 225 ASP B CA 1
ATOM 3897 C C . ASP B 1 225 ? 21.905 106.835 13.309 1.00 24.80 225 ASP B C 1
ATOM 3898 O O . ASP B 1 225 ? 22.849 107.616 13.426 1.00 24.96 225 ASP B O 1
ATOM 3903 N N . ALA B 1 226 ? 20.861 106.840 14.132 1.00 24.69 226 ALA B N 1
ATOM 3904 C CA . ALA B 1 226 ? 20.785 107.737 15.277 1.00 25.47 226 ALA B CA 1
ATOM 3905 C C . ALA B 1 226 ? 21.930 107.460 16.251 1.00 28.07 226 ALA B C 1
ATOM 3906 O O . ALA B 1 226 ? 22.470 108.377 16.857 1.00 28.68 226 ALA B O 1
ATOM 3908 N N . TYR B 1 227 ? 22.348 106.202 16.338 1.00 29.70 227 TYR B N 1
ATOM 3909 C CA . TYR B 1 227 ? 23.417 105.812 17.251 1.00 28.70 227 TYR B CA 1
ATOM 3910 C C . TYR B 1 227 ? 24.717 105.474 16.542 1.00 28.57 227 TYR B C 1
ATOM 3911 O O . TYR B 1 227 ? 25.606 104.879 17.147 1.00 28.21 227 TYR B O 1
ATOM 3920 N N . CYS B 1 228 ? 24.820 105.822 15.261 1.00 26.42 228 CYS B N 1
ATOM 3921 C CA . CYS B 1 228 ? 26.027 105.544 14.492 1.00 25.85 228 CYS B CA 1
ATOM 3922 C C . CYS B 1 228 ? 27.037 106.660 14.629 1.00 28.13 228 CYS B C 1
ATOM 3923 O O . CYS B 1 228 ? 26.785 107.788 14.206 1.00 27.00 228 CYS B O 1
ATOM 3926 N N . PRO B 1 229 ? 28.203 106.361 15.222 1.00 29.46 229 PRO B N 1
ATOM 3927 C CA . PRO B 1 229 ? 29.161 107.433 15.500 1.00 30.67 229 PRO B CA 1
ATOM 3928 C C . PRO B 1 229 ? 29.747 108.080 14.247 1.00 31.33 229 PRO B C 1
ATOM 3929 O O . PRO B 1 229 ? 30.089 109.259 14.262 1.00 33.49 229 PRO B O 1
ATOM 3933 N N . THR B 1 230 ? 29.780 107.343 13.144 1.00 31.84 230 THR B N 1
ATOM 3934 C CA . THR B 1 230 ? 30.369 107.875 11.925 1.00 33.43 230 THR B CA 1
ATOM 3935 C C . THR B 1 230 ? 29.354 108.618 11.060 1.00 33.97 230 THR B C 1
ATOM 3936 O O . THR B 1 230 ? 29.717 109.228 10.055 1.00 36.12 230 THR B O 1
ATOM 3940 N N . VAL B 1 231 ? 28.088 108.586 11.463 1.00 34.41 231 VAL B N 1
ATOM 3941 C CA . VAL B 1 231 ? 27.040 109.290 10.736 1.00 33.75 231 VAL B CA 1
ATOM 3942 C C . VAL B 1 231 ? 26.879 110.702 11.275 1.00 35.32 231 VAL B C 1
ATOM 3943 O O . VAL B 1 231 ? 26.597 110.907 12.446 1.00 33.36 231 VAL B O 1
ATOM 3947 N N . GLU B 1 232 ? 27.141 111.667 10.406 1.00 40.57 232 GLU B N 1
ATOM 3948 C CA . GLU B 1 232 ? 27.076 113.082 10.730 1.00 46.79 232 GLU B CA 1
ATOM 3949 C C . GLU B 1 232 ? 25.792 113.489 11.454 1.00 47.80 232 GLU B C 1
ATOM 3950 O O . GLU B 1 232 ? 25.827 114.307 12.373 1.00 48.13 232 GLU B O 1
ATOM 3956 N N . ASP B 1 233 ? 24.681 112.852 11.098 1.00 49.43 233 ASP B N 1
ATOM 3957 C CA . ASP B 1 233 ? 23.382 113.220 11.653 1.00 52.54 233 ASP B CA 1
ATOM 3958 C C . ASP B 1 233 ? 22.927 112.323 12.812 1.00 52.89 233 ASP B C 1
ATOM 3959 O O . ASP B 1 233 ? 21.723 112.086 12.979 1.00 55.01 233 ASP B O 1
ATOM 3964 N N . ASN B 1 234 ? 23.871 111.855 13.631 1.00 50.78 234 ASN B N 1
ATOM 3965 C CA . ASN B 1 234 ? 23.525 111.001 14.768 1.00 47.94 234 ASN B CA 1
ATOM 3966 C C . ASN B 1 234 ? 23.088 111.806 15.992 1.00 47.78 234 ASN B C 1
ATOM 3967 O O . ASN B 1 234 ? 23.324 113.012 16.072 1.00 49.00 234 ASN B O 1
ATOM 3972 N N . GLU B 1 235 ? 22.535 111.105 16.978 1.00 47.11 235 GLU B N 1
ATOM 3973 C CA . GLU B 1 235 ? 21.968 111.714 18.177 1.00 46.01 235 GLU B CA 1
ATOM 3974 C C . GLU B 1 235 ? 22.717 111.266 19.439 1.00 44.79 235 GLU B C 1
ATOM 3975 O O . GLU B 1 235 ? 22.131 111.167 20.525 1.00 46.62 235 GLU B O 1
ATOM 3981 N N . LEU B 1 236 ? 24.022 111.051 19.307 1.00 42.43 236 LEU B N 1
ATOM 3982 C CA . LEU B 1 236 ? 24.819 110.497 20.397 1.00 39.57 236 LEU B CA 1
ATOM 3983 C C . LEU B 1 236 ? 25.260 111.617 21.330 1.00 40.03 236 LEU B C 1
ATOM 3984 O O . LEU B 1 236 ? 25.479 112.750 20.890 1.00 39.73 236 LEU B O 1
ATOM 3989 N N . PRO B 1 237 ? 25.383 111.319 22.636 1.00 39.61 237 PRO B N 1
ATOM 3990 C CA . PRO B 1 237 ? 25.944 112.273 23.597 1.00 40.53 237 PRO B CA 1
ATOM 3991 C C . PRO B 1 237 ? 27.324 112.790 23.212 1.00 41.67 237 PRO B C 1
ATOM 3992 O O . PRO B 1 237 ? 28.032 112.196 22.389 1.00 40.09 237 PRO B O 1
ATOM 3996 N N . GLU B 1 238 ? 27.694 113.915 23.812 1.00 42.83 238 GLU B N 1
ATOM 3997 C CA . GLU B 1 238 ? 29.046 114.426 23.695 1.00 44.48 238 GLU B CA 1
ATOM 3998 C C . GLU B 1 238 ? 30.029 113.372 24.197 1.00 42.06 238 GLU B C 1
ATOM 3999 O O . GLU B 1 238 ? 29.801 112.737 25.232 1.00 40.96 238 GLU B O 1
ATOM 4005 N N . GLY B 1 239 ? 31.003 113.051 23.355 1.00 40.05 239 GLY B N 1
ATOM 4006 C CA . GLY B 1 239 ? 32.079 112.178 23.780 1.00 39.45 239 GLY B CA 1
ATOM 4007 C C . GLY B 1 239 ? 31.868 110.701 23.505 1.00 37.64 239 GLY B C 1
ATOM 4008 O O . GLY B 1 239 ? 32.782 109.906 23.737 1.00 39.01 239 GLY B O 1
ATOM 4009 N N . VAL B 1 240 ? 30.688 110.328 23.006 1.00 35.41 240 VAL B N 1
ATOM 4010 C CA . VAL B 1 240 ? 30.413 108.934 22.643 1.00 31.76 240 VAL B CA 1
ATOM 4011 C C . VAL B 1 240 ? 30.931 108.603 21.243 1.00 31.53 240 VAL B C 1
ATOM 4012 O O . VAL B 1 240 ? 30.519 109.218 20.258 1.00 32.57 240 VAL B O 1
ATOM 4016 N N . LYS B 1 241 ? 31.870 107.661 21.171 1.00 29.39 241 LYS B N 1
ATOM 4017 C CA . LYS B 1 241 ? 32.475 107.274 19.899 1.00 27.99 241 LYS B CA 1
ATOM 4018 C C . LYS B 1 241 ? 32.154 105.841 19.492 1.00 24.52 241 LYS B C 1
ATOM 4019 O O . LYS B 1 241 ? 32.563 105.385 18.432 1.00 24.70 241 LYS B O 1
ATOM 4025 N N . CYS B 1 242 ? 31.401 105.138 20.325 1.00 23.65 242 CYS B N 1
ATOM 4026 C CA . CYS B 1 242 ? 31.043 103.757 20.036 1.00 22.78 242 CYS B CA 1
ATOM 4027 C C . CYS B 1 242 ? 29.861 103.345 20.892 1.00 21.53 242 CYS B C 1
ATOM 4028 O O . CYS B 1 242 ? 29.766 103.733 22.053 1.00 21.65 242 CYS B O 1
ATOM 4031 N N . VAL B 1 243 ? 28.906 102.658 20.276 1.00 20.59 243 VAL B N 1
ATOM 4032 C CA . VAL B 1 243 ? 27.787 102.080 21.004 1.00 20.02 243 VAL B CA 1
ATOM 4033 C C . VAL B 1 243 ? 27.742 100.567 20.759 1.00 20.24 243 VAL B C 1
ATOM 4034 O O . VAL B 1 243 ? 28.063 100.090 19.671 1.00 19.39 243 VAL B O 1
ATOM 4038 N N . TYR B 1 244 ? 27.439 99.816 21.813 1.00 20.26 244 TYR B N 1
ATOM 4039 C CA . TYR B 1 244 ? 27.182 98.382 21.708 1.00 18.91 244 TYR B CA 1
ATOM 4040 C C . TYR B 1 244 ? 25.816 98.116 22.297 1.00 17.59 244 TYR B C 1
ATOM 4041 O O . TYR B 1 244 ? 25.388 98.800 23.223 1.00 18.94 244 TYR B O 1
ATOM 4050 N N . GLU B 1 245 ? 25.143 97.096 21.788 1.00 17.59 245 GLU B N 1
ATOM 4051 C CA . GLU B 1 245 ? 23.906 96.660 22.399 1.00 17.69 245 GLU B CA 1
ATOM 4052 C C . GLU B 1 245 ? 24.028 95.232 22.921 1.00 17.14 245 GLU B C 1
ATOM 4053 O O . GLU B 1 245 ? 24.707 94.408 22.325 1.00 19.16 245 GLU B O 1
ATOM 4059 N N . ILE B 1 246 ? 23.452 94.976 24.088 1.00 16.01 246 ILE B N 1
ATOM 4060 C CA . ILE B 1 246 ? 23.311 93.612 24.582 1.00 17.73 246 ILE B CA 1
ATOM 4061 C C . ILE B 1 246 ? 21.836 93.199 24.538 1.00 16.98 246 ILE B C 1
ATOM 4062 O O . ILE B 1 246 ? 20.983 93.830 25.151 1.00 19.12 246 ILE B O 1
ATOM 4067 N N . VAL B 1 247 ? 21.541 92.125 23.820 1.00 17.16 247 VAL B N 1
ATOM 4068 C CA . VAL B 1 247 ? 20.185 91.592 23.764 1.00 18.56 247 VAL B CA 1
ATOM 4069 C C . VAL B 1 247 ? 20.068 90.336 24.651 1.00 20.08 247 VAL B C 1
ATOM 4070 O O . VAL B 1 247 ? 20.958 89.472 24.647 1.00 20.90 247 VAL B O 1
ATOM 4074 N N . ILE B 1 248 ? 18.991 90.254 25.432 1.00 19.29 248 ILE B N 1
ATOM 4075 C CA . ILE B 1 248 ? 18.822 89.190 26.423 1.00 19.62 248 ILE B CA 1
ATOM 4076 C C . ILE B 1 248 ? 17.453 88.543 26.261 1.00 20.59 248 ILE B C 1
ATOM 4077 O O . ILE B 1 248 ? 16.435 89.229 26.283 1.00 20.58 248 ILE B O 1
ATOM 4082 N N . ASN B 1 249 ? 17.434 87.231 26.043 1.00 17.52 249 ASN B N 1
ATOM 4083 C CA . ASN B 1 249 ? 16.185 86.473 26.014 1.00 18.89 249 ASN B CA 1
ATOM 4084 C C . ASN B 1 249 ? 16.147 85.635 27.293 1.00 20.13 249 ASN B C 1
ATOM 4085 O O . ASN B 1 249 ? 17.198 85.328 27.854 1.00 20.67 249 ASN B O 1
ATOM 4090 N N . GLY B 1 250 ? 14.957 85.242 27.739 1.00 18.86 250 GLY B N 1
ATOM 4091 C CA . GLY B 1 250 ? 14.843 84.526 29.000 1.00 18.52 250 GLY B CA 1
ATOM 4092 C C . GLY B 1 250 ? 13.557 83.735 29.154 1.00 21.60 250 GLY B C 1
ATOM 4093 O O . GLY B 1 250 ? 12.609 83.935 28.401 1.00 21.92 250 GLY B O 1
ATOM 4094 N N . LEU B 1 251 ? 13.524 82.835 30.132 1.00 21.03 251 LEU B N 1
ATOM 4095 C CA . LEU B 1 251 ? 12.343 82.007 30.396 1.00 22.15 251 LEU B CA 1
ATOM 4096 C C . LEU B 1 251 ? 11.130 82.839 30.795 1.00 22.35 251 LEU B C 1
ATOM 4097 O O . LEU B 1 251 ? 9.991 82.398 30.664 1.00 23.73 251 LEU B O 1
ATOM 4102 N N . ASN B 1 252 ? 11.399 83.962 31.447 1.00 23.58 252 ASN B N 1
ATOM 4103 C CA . ASN B 1 252 ? 10.355 84.822 31.974 1.00 23.93 252 ASN B CA 1
ATOM 4104 C C . ASN B 1 252 ? 10.910 86.228 32.187 1.00 25.61 252 ASN B C 1
ATOM 4105 O O . ASN B 1 252 ? 12.121 86.447 32.109 1.00 24.51 252 ASN B O 1
ATOM 4110 N N . GLU B 1 253 ? 10.027 87.165 32.514 1.00 26.88 253 GLU B N 1
ATOM 4111 C CA . GLU B 1 253 ? 10.390 88.572 32.640 1.00 28.33 253 GLU B CA 1
ATOM 4112 C C . GLU B 1 253 ? 11.417 88.843 33.742 1.00 26.94 253 GLU B C 1
ATOM 4113 O O . GLU B 1 253 ? 12.324 89.655 33.566 1.00 25.30 253 GLU B O 1
ATOM 4119 N N . GLU B 1 254 ? 11.267 88.166 34.874 1.00 26.42 254 GLU B N 1
ATOM 4120 C CA . GLU B 1 254 ? 12.193 88.328 35.987 1.00 29.92 254 GLU B CA 1
ATOM 4121 C C . GLU B 1 254 ? 13.627 87.947 35.626 1.00 28.20 254 GLU B C 1
ATOM 4122 O O . GLU B 1 254 ? 14.560 88.677 35.949 1.00 27.87 254 GLU B O 1
ATOM 4128 N N . ALA B 1 255 ? 13.788 86.817 34.939 1.00 25.99 255 ALA B N 1
ATOM 4129 C CA . ALA B 1 255 ? 15.102 86.331 34.505 1.00 23.67 255 ALA B CA 1
ATOM 4130 C C . ALA B 1 255 ? 15.769 87.342 33.574 1.00 23.41 255 ALA B C 1
ATOM 4131 O O . ALA B 1 255 ? 16.975 87.593 33.671 1.00 22.96 255 ALA B O 1
ATOM 4133 N N . VAL B 1 256 ? 14.952 88.010 32.764 1.00 21.77 256 VAL B N 1
ATOM 4134 C CA . VAL B 1 256 ? 15.447 89.017 31.837 1.00 20.42 256 VAL B CA 1
ATOM 4135 C C . VAL B 1 256 ? 15.787 90.296 32.594 1.00 20.69 256 VAL B C 1
ATOM 4136 O O . VAL B 1 256 ? 16.838 90.890 32.363 1.00 19.83 256 VAL B O 1
ATOM 4140 N N . LYS B 1 257 ? 14.981 90.624 33.599 1.00 20.78 257 LYS B N 1
ATOM 4141 C CA . LYS B 1 257 ? 15.220 91.819 34.395 1.00 22.27 257 LYS B CA 1
ATOM 4142 C C . LYS B 1 257 ? 16.513 91.696 35.190 1.00 22.59 257 LYS B C 1
ATOM 4143 O O . LYS B 1 257 ? 17.310 92.638 35.250 1.00 22.81 257 LYS B O 1
ATOM 4149 N N . GLU B 1 258 ? 16.759 90.499 35.712 1.00 22.74 258 GLU B N 1
ATOM 4150 C CA . GLU B 1 258 ? 17.951 90.242 36.505 1.00 23.74 258 GLU B CA 1
ATOM 4151 C C . GLU B 1 258 ? 19.211 90.278 35.639 1.00 22.98 258 GLU B C 1
ATOM 4152 O O . GLU B 1 258 ? 20.217 90.868 36.039 1.00 23.17 258 GLU B O 1
ATOM 4158 N N . ALA B 1 259 ? 19.121 89.742 34.420 1.00 20.70 259 ALA B N 1
ATOM 4159 C CA . ALA B 1 259 ? 20.250 89.774 33.489 1.00 19.99 259 ALA B CA 1
ATOM 4160 C C . ALA B 1 259 ? 20.611 91.203 33.098 1.00 19.25 259 ALA B C 1
ATOM 4161 O O . ALA B 1 259 ? 21.789 91.567 33.050 1.00 20.66 259 ALA B O 1
ATOM 4163 N N . MET B 1 260 ? 19.594 92.027 32.862 1.00 18.87 260 MET B N 1
ATOM 4164 C CA . MET B 1 260 ? 19.805 93.433 32.575 1.00 17.67 260 MET B CA 1
ATOM 4165 C C . MET B 1 260 ? 20.409 94.149 33.777 1.00 17.22 260 MET B C 1
ATOM 4166 O O . MET B 1 260 ? 21.290 94.980 33.621 1.00 19.51 260 MET B O 1
ATOM 4171 N N . ARG B 1 261 ? 19.936 93.818 34.975 1.00 19.35 261 ARG B N 1
ATOM 4172 C CA . ARG B 1 261 ? 20.443 94.449 36.189 1.00 20.74 261 ARG B CA 1
ATOM 4173 C C . ARG B 1 261 ? 21.932 94.177 36.411 1.00 21.40 261 ARG B C 1
ATOM 4174 O O . ARG B 1 261 ? 22.731 95.114 36.487 1.00 20.85 261 ARG B O 1
ATOM 4182 N N . VAL B 1 262 ? 22.316 92.903 36.430 1.00 20.60 262 VAL B N 1
ATOM 4183 C CA . VAL B 1 262 ? 23.716 92.551 36.670 1.00 19.72 262 VAL B CA 1
ATOM 4184 C C . VAL B 1 262 ? 24.628 92.924 35.492 1.00 18.75 262 VAL B C 1
ATOM 4185 O O . VAL B 1 262 ? 25.775 93.324 35.700 1.00 17.06 262 VAL B O 1
ATOM 4189 N N . GLY B 1 263 ? 24.110 92.859 34.269 1.00 16.74 263 GLY B N 1
ATOM 4190 C CA . GLY B 1 263 ? 24.905 93.300 33.130 1.00 17.53 263 GLY B CA 1
ATOM 4191 C C . GLY B 1 263 ? 25.243 94.784 33.160 1.00 17.90 263 GLY B C 1
ATOM 4192 O O . GLY B 1 263 ? 26.358 95.194 32.837 1.00 16.80 263 GLY B O 1
ATOM 4193 N N . ILE B 1 264 ? 24.272 95.605 33.541 1.00 18.41 264 ILE B N 1
ATOM 4194 C CA . ILE B 1 264 ? 24.478 97.043 33.582 1.00 18.59 264 ILE B CA 1
ATOM 4195 C C . ILE B 1 264 ? 25.455 97.420 34.696 1.00 19.53 264 ILE B C 1
ATOM 4196 O O . ILE B 1 264 ? 26.394 98.192 34.472 1.00 19.53 264 ILE B O 1
ATOM 4201 N N . GLU B 1 265 ? 25.311 96.780 35.852 1.00 18.90 265 GLU B N 1
ATOM 4202 C CA . GLU B 1 265 ? 26.224 97.014 36.964 1.00 21.74 265 GLU B CA 1
ATOM 4203 C C . GLU B 1 265 ? 27.665 96.631 36.645 1.00 20.34 265 GLU B C 1
ATOM 4204 O O . GLU B 1 265 ? 28.594 97.365 36.989 1.00 19.73 265 GLU B O 1
ATOM 4210 N N . ALA B 1 266 ? 27.839 95.529 35.917 1.00 18.80 266 ALA B N 1
ATOM 4211 C CA . ALA B 1 266 ? 29.166 95.058 35.533 1.00 17.09 266 ALA B CA 1
ATOM 4212 C C . ALA B 1 266 ? 29.785 96.001 34.523 1.00 17.70 266 ALA B C 1
ATOM 4213 O O . ALA B 1 266 ? 30.947 96.392 34.669 1.00 17.88 266 ALA B O 1
ATOM 4215 N N . ALA B 1 267 ? 28.980 96.433 33.553 1.00 16.37 267 ALA B N 1
ATOM 4216 C CA . ALA B 1 267 ? 29.436 97.356 32.510 1.00 18.44 267 ALA B CA 1
ATOM 4217 C C . ALA B 1 267 ? 29.902 98.672 33.119 1.00 17.84 267 ALA B C 1
ATOM 4218 O O . ALA B 1 267 ? 30.930 99.225 32.731 1.00 18.23 267 ALA B O 1
ATOM 4220 N N . CYS B 1 268 ? 29.219 99.081 34.182 1.00 20.04 268 CYS B N 1
ATOM 4221 C CA . CYS B 1 268 ? 29.459 100.378 34.779 1.00 21.65 268 CYS B CA 1
ATOM 4222 C C . CYS B 1 268 ? 30.722 100.412 35.628 1.00 21.75 268 CYS B C 1
ATOM 4223 O O . CYS B 1 268 ? 31.206 101.495 35.960 1.00 22.72 268 CYS B O 1
ATOM 4226 N N . GLN B 1 269 ? 31.309 99.241 35.886 1.00 19.96 269 GLN B N 1
ATOM 4227 C CA . GLN B 1 269 ? 32.581 99.167 36.603 1.00 20.43 269 GLN B CA 1
ATOM 4228 C C . GLN B 1 269 ? 33.761 99.444 35.702 1.00 20.63 269 GLN B C 1
ATOM 4229 O O . GLN B 1 269 ? 34.872 99.649 36.175 1.00 22.43 269 GLN B O 1
ATOM 4235 N N . GLN B 1 270 ? 33.536 99.385 34.397 1.00 19.50 270 GLN B N 1
ATOM 4236 C CA . GLN B 1 270 ? 34.634 99.474 33.452 1.00 19.21 270 GLN B CA 1
ATOM 4237 C C . GLN B 1 270 ? 34.838 100.897 32.976 1.00 20.31 270 GLN B C 1
ATOM 4238 O O . GLN B 1 270 ? 33.896 101.692 32.941 1.00 22.27 270 GLN B O 1
ATOM 4244 N N . PRO B 1 271 ? 36.091 101.257 32.664 1.00 21.20 271 PRO B N 1
ATOM 4245 C CA . PRO B 1 271 ? 36.470 102.620 32.286 1.00 20.66 271 PRO B CA 1
ATOM 4246 C C . PRO B 1 271 ? 35.952 103.058 30.914 1.00 22.63 271 PRO B C 1
ATOM 4247 O O . PRO B 1 271 ? 35.930 102.277 29.954 1.00 23.16 271 PRO B O 1
ATOM 4251 N N . GLY B 1 272 ? 35.581 104.332 30.824 1.00 22.78 272 GLY B N 1
ATOM 4252 C CA . GLY B 1 272 ? 35.259 104.927 29.542 1.00 21.18 272 GLY B CA 1
ATOM 4253 C C . GLY B 1 272 ? 33.802 104.791 29.137 1.00 22.00 272 GLY B C 1
ATOM 4254 O O . GLY B 1 272 ? 33.459 105.110 28.001 1.00 22.61 272 GLY B O 1
ATOM 4255 N N . VAL B 1 273 ? 32.957 104.284 30.031 1.00 19.67 273 VAL B N 1
ATOM 4256 C CA . VAL B 1 273 ? 31.518 104.229 29.774 1.00 20.34 273 VAL B CA 1
ATOM 4257 C C . VAL B 1 273 ? 30.838 105.558 30.119 1.00 22.09 273 VAL B C 1
ATOM 4258 O O . VAL B 1 273 ? 30.925 106.039 31.249 1.00 22.29 273 VAL B O 1
ATOM 4262 N N . VAL B 1 274 ? 30.164 106.144 29.133 1.00 22.45 274 VAL B N 1
ATOM 4263 C CA . VAL B 1 274 ? 29.540 107.453 29.272 1.00 23.33 274 VAL B CA 1
ATOM 4264 C C . VAL B 1 274 ? 28.088 107.343 29.735 1.00 24.42 274 VAL B C 1
ATOM 4265 O O . VAL B 1 274 ? 27.656 108.063 30.640 1.00 25.50 274 VAL B O 1
ATOM 4269 N N . LYS B 1 275 ? 27.345 106.423 29.135 1.00 24.45 275 LYS B N 1
ATOM 4270 C CA . LYS B 1 275 ? 25.903 106.374 29.324 1.00 24.00 275 LYS B CA 1
ATOM 4271 C C . LYS B 1 275 ? 25.340 104.979 29.030 1.00 22.92 275 LYS B C 1
ATOM 4272 O O . LYS B 1 275 ? 25.816 104.276 28.138 1.00 21.21 275 LYS B O 1
ATOM 4278 N N . ILE B 1 276 ? 24.348 104.577 29.816 1.00 22.28 276 ILE B N 1
ATOM 4279 C CA . ILE B 1 276 ? 23.565 103.382 29.536 1.00 23.49 276 ILE B CA 1
ATOM 4280 C C . ILE B 1 276 ? 22.169 103.784 29.058 1.00 24.58 276 ILE B C 1
ATOM 4281 O O . ILE B 1 276 ? 21.474 104.567 29.709 1.00 25.03 276 ILE B O 1
ATOM 4286 N N . SER B 1 277 ? 21.789 103.298 27.883 1.00 25.43 277 SER B N 1
ATOM 4287 C CA . SER B 1 277 ? 20.442 103.508 27.382 1.00 25.14 277 SER B CA 1
ATOM 4288 C C . SER B 1 277 ? 19.788 102.157 27.102 1.00 26.00 277 SER B C 1
ATOM 4289 O O . SER B 1 277 ? 20.253 101.130 27.589 1.00 24.31 277 SER B O 1
ATOM 4292 N N . ALA B 1 278 ? 18.655 102.179 26.406 1.00 26.67 278 ALA B N 1
ATOM 4293 C CA . ALA B 1 278 ? 17.970 100.965 25.974 1.00 26.62 278 ALA B CA 1
ATOM 4294 C C . ALA B 1 278 ? 17.125 101.286 24.750 1.00 29.16 278 ALA B C 1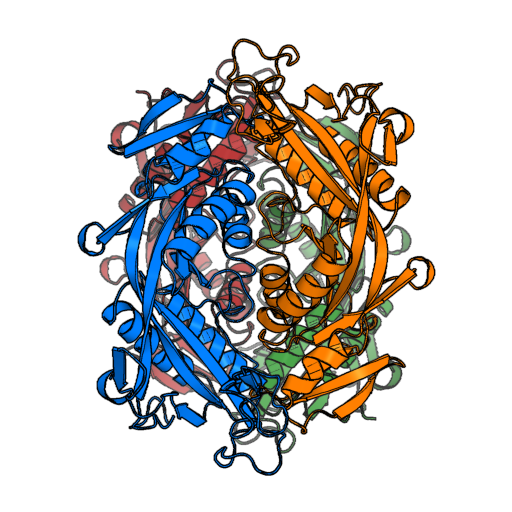
ATOM 4295 O O . ALA B 1 278 ? 16.899 102.460 24.426 1.00 29.62 278 ALA B O 1
ATOM 4297 N N . GLY B 1 279 ? 16.753 100.245 24.018 1.00 30.23 279 GLY B N 1
ATOM 4298 C CA . GLY B 1 279 ? 15.997 100.429 22.796 1.00 30.94 279 GLY B CA 1
ATOM 4299 C C . GLY B 1 279 ? 14.551 100.013 22.954 1.00 32.75 279 GLY B C 1
ATOM 4300 O O . GLY B 1 279 ? 14.244 98.996 23.583 1.00 29.88 279 GLY B O 1
ATOM 4301 N N . ASN B 1 280 ? 13.655 100.835 22.410 1.00 34.95 280 ASN B N 1
ATOM 4302 C CA . ASN B 1 280 ? 12.233 100.519 22.388 1.00 37.26 280 ASN B CA 1
ATOM 4303 C C . ASN B 1 280 ? 11.573 100.945 21.077 1.00 38.57 280 ASN B C 1
ATOM 4304 O O . ASN B 1 280 ? 12.228 101.476 20.172 1.00 37.31 280 ASN B O 1
ATOM 4309 N N . PHE B 1 281 ? 10.298 100.595 20.945 1.00 40.38 281 PHE B N 1
ATOM 4310 C CA . PHE B 1 281 ? 9.502 100.966 19.782 1.00 42.97 281 PHE B CA 1
ATOM 4311 C C . PHE B 1 281 ? 8.329 101.857 20.184 1.00 43.56 281 PHE B C 1
ATOM 4312 O O . PHE B 1 281 ? 7.224 101.720 19.659 1.00 44.66 281 PHE B O 1
ATOM 4320 N N . GLY B 1 282 ? 8.565 102.719 21.169 1.00 43.33 282 GLY B N 1
ATOM 4321 C CA . GLY B 1 282 ? 7.568 103.693 21.569 1.00 45.04 282 GLY B CA 1
ATOM 4322 C C . GLY B 1 282 ? 6.347 103.054 22.193 1.00 47.23 282 GLY B C 1
ATOM 4323 O O . GLY B 1 282 ? 5.258 103.631 22.175 1.00 48.89 282 GLY B O 1
ATOM 4324 N N . GLY B 1 283 ? 6.525 101.846 22.720 1.00 47.49 283 GLY B N 1
ATOM 4325 C CA . GLY B 1 283 ? 5.432 101.136 23.364 1.00 49.45 283 GLY B CA 1
ATOM 4326 C C . GLY B 1 283 ? 4.465 100.502 22.383 1.00 50.73 283 GLY B C 1
ATOM 4327 O O . GLY B 1 283 ? 3.474 99.900 22.794 1.00 52.52 283 GLY B O 1
ATOM 4328 N N . LYS B 1 284 ? 4.823 100.522 21.099 1.00 51.00 284 LYS B N 1
ATOM 4329 C CA . LYS B 1 284 ? 3.929 100.100 20.026 1.00 52.63 284 LYS B CA 1
ATOM 4330 C C . LYS B 1 284 ? 3.856 98.585 19.843 1.00 53.31 284 LYS B C 1
ATOM 4331 O O . LYS B 1 284 ? 2.771 97.999 19.860 1.00 55.22 284 LYS B O 1
ATOM 4337 N N . LEU B 1 285 ? 5.022 97.959 19.713 1.00 52.75 285 LEU B N 1
ATOM 4338 C CA . LEU B 1 285 ? 5.137 96.617 19.153 1.00 50.48 285 LEU B CA 1
ATOM 4339 C C . LEU B 1 285 ? 5.072 95.466 20.156 1.00 49.69 285 LEU B C 1
ATOM 4340 O O . LEU B 1 285 ? 4.519 94.409 19.850 1.00 51.18 285 LEU B O 1
ATOM 4345 N N . GLY B 1 286 ? 5.716 95.632 21.309 1.00 47.20 286 GLY B N 1
ATOM 4346 C CA . GLY B 1 286 ? 6.024 94.488 22.154 1.00 44.92 286 GLY B CA 1
ATOM 4347 C C . GLY B 1 286 ? 5.188 94.365 23.410 1.00 43.07 286 GLY B C 1
ATOM 4348 O O . GLY B 1 286 ? 4.593 95.344 23.850 1.00 45.52 286 GLY B O 1
ATOM 4349 N N . GLN B 1 287 ? 5.289 93.214 24.068 1.00 41.48 287 GLN B N 1
ATOM 4350 C CA . GLN B 1 287 ? 4.443 92.886 25.216 1.00 40.25 287 GLN B CA 1
ATOM 4351 C C . GLN B 1 287 ? 5.029 93.358 26.544 1.00 39.85 287 GLN B C 1
ATOM 4352 O O . GLN B 1 287 ? 4.367 93.272 27.579 1.00 39.68 287 GLN B O 1
ATOM 4358 N N . TYR B 1 288 ? 6.299 93.757 26.528 1.00 38.95 288 TYR B N 1
ATOM 4359 C CA . TYR B 1 288 ? 7.007 94.108 27.754 1.00 38.69 288 TYR B CA 1
ATOM 4360 C C . TYR B 1 288 ? 7.740 95.430 27.619 1.00 39.56 288 TYR B C 1
ATOM 4361 O O . TYR B 1 288 ? 8.341 95.715 26.582 1.00 40.75 288 TYR B O 1
ATOM 4370 N N . GLU B 1 289 ? 7.597 96.275 28.634 1.00 39.20 289 GLU B N 1
ATOM 4371 C CA . GLU B 1 289 ? 8.441 97.454 28.784 1.00 39.22 289 GLU B CA 1
ATOM 4372 C C . GLU B 1 289 ? 9.216 97.310 30.080 1.00 37.49 289 GLU B C 1
ATOM 4373 O O . GLU B 1 289 ? 8.638 96.992 31.125 1.00 37.57 289 GLU B O 1
ATOM 4379 N N . ILE B 1 290 ? 10.535 97.443 29.994 1.00 33.90 290 ILE B N 1
ATOM 4380 C CA . ILE B 1 290 ? 11.378 97.214 31.153 1.00 30.37 290 ILE B CA 1
ATOM 4381 C C . ILE B 1 290 ? 12.225 98.445 31.416 1.00 29.84 290 ILE B C 1
ATOM 4382 O O . ILE B 1 290 ? 13.184 98.734 30.694 1.00 27.02 290 ILE B O 1
ATOM 4387 N N . HIS B 1 291 ? 11.729 99.262 32.343 1.00 29.82 291 HIS B N 1
ATOM 4388 C CA . HIS B 1 291 ? 12.343 100.541 32.666 1.00 32.13 291 HIS B CA 1
ATOM 4389 C C . HIS B 1 291 ? 13.627 100.357 33.459 1.00 30.96 291 HIS B C 1
ATOM 4390 O O . HIS B 1 291 ? 13.656 99.666 34.481 1.00 30.57 291 HIS B O 1
ATOM 4397 N N . LEU B 1 292 ? 14.693 100.984 32.976 1.00 32.27 292 LEU B N 1
ATOM 4398 C CA . LEU B 1 292 ? 16.020 100.801 33.559 1.00 33.48 292 LEU B CA 1
ATOM 4399 C C . LEU B 1 292 ? 16.086 101.240 35.021 1.00 34.53 292 LEU B C 1
ATOM 4400 O O . LEU B 1 292 ? 16.744 100.595 35.846 1.00 34.93 292 LEU B O 1
ATOM 4405 N N . HIS B 1 293 ? 15.350 102.297 35.349 1.00 34.77 293 HIS B N 1
ATOM 4406 C CA . HIS B 1 293 ? 15.377 102.843 36.698 1.00 35.89 293 HIS B CA 1
ATOM 4407 C C . HIS B 1 293 ? 14.724 101.912 37.705 1.00 36.03 293 HIS B C 1
ATOM 4408 O O . HIS B 1 293 ? 15.125 101.882 38.864 1.00 35.24 293 HIS B O 1
ATOM 4415 N N . ASP B 1 294 ? 13.861 101.029 37.214 1.00 37.97 294 ASP B N 1
ATOM 4416 C CA . ASP B 1 294 ? 13.195 100.053 38.067 1.00 41.37 294 ASP B CA 1
ATOM 4417 C C . ASP B 1 294 ? 14.064 98.876 38.484 1.00 40.87 294 ASP B C 1
ATOM 4418 O O . ASP B 1 294 ? 13.811 98.254 39.516 1.00 40.64 294 ASP B O 1
ATOM 4423 N N . LEU B 1 295 ? 15.069 98.561 37.672 1.00 42.04 295 LEU B N 1
ATOM 4424 C CA . LEU B 1 295 ? 15.995 97.461 37.964 1.00 42.69 295 LEU B CA 1
ATOM 4425 C C . LEU B 1 295 ? 16.747 97.690 39.271 1.00 44.35 295 LEU B C 1
ATOM 4426 O O . LEU B 1 295 ? 17.189 96.740 39.924 1.00 45.56 295 LEU B O 1
ATOM 4431 N N . PHE B 1 296 ? 17.004 98.959 39.566 1.00 44.47 296 PHE B N 1
ATOM 4432 C CA . PHE B 1 296 ? 17.832 99.334 40.692 1.00 45.25 296 PHE B CA 1
ATOM 4433 C C . PHE B 1 296 ? 16.974 99.980 41.775 1.00 48.68 296 PHE B C 1
ATOM 4434 O O . PHE B 1 296 ? 16.288 100.987 41.477 1.00 53.39 296 PHE B O 1
ATOM 4443 N N . MET C 1 1 ? 31.625 46.309 47.279 1.00 32.27 1 MET C N 1
ATOM 4444 C CA . MET C 1 1 ? 30.896 47.482 46.728 1.00 32.17 1 MET C CA 1
ATOM 4445 C C . MET C 1 1 ? 31.185 47.697 45.241 1.00 31.42 1 MET C C 1
ATOM 4446 O O . MET C 1 1 ? 32.317 47.525 44.779 1.00 28.96 1 MET C O 1
ATOM 4451 N N . GLU C 1 2 ? 30.138 48.058 44.505 1.00 31.39 2 GLU C N 1
ATOM 4452 C CA . GLU C 1 2 ? 30.238 48.410 43.093 1.00 31.33 2 GLU C CA 1
ATOM 4453 C C . GLU C 1 2 ? 29.471 49.701 42.862 1.00 29.24 2 GLU C C 1
ATOM 4454 O O . GLU C 1 2 ? 28.462 49.948 43.519 1.00 29.25 2 GLU C O 1
ATOM 4460 N N . ILE C 1 3 ? 30.019 50.577 42.025 1.00 28.67 3 ILE C N 1
ATOM 4461 C CA . ILE C 1 3 ? 29.263 51.713 41.508 1.00 26.94 3 ILE C CA 1
ATOM 4462 C C . ILE C 1 3 ? 29.186 51.575 39.998 1.00 27.03 3 ILE C C 1
ATOM 4463 O O . ILE C 1 3 ? 30.212 51.545 39.317 1.00 25.13 3 ILE C O 1
ATOM 4468 N N . ASN C 1 4 ? 27.976 51.357 39.497 1.00 27.13 4 ASN C N 1
ATOM 4469 C CA . ASN C 1 4 ? 27.773 51.138 38.070 1.00 28.31 4 ASN C CA 1
ATOM 4470 C C . ASN C 1 4 ? 28.626 49.950 37.613 1.00 27.20 4 ASN C C 1
ATOM 4471 O O . ASN C 1 4 ? 29.233 49.981 36.540 1.00 29.67 4 ASN C O 1
ATOM 4476 N N . GLY C 1 5 ? 28.753 48.946 38.479 1.00 26.54 5 GLY C N 1
ATOM 4477 C CA . GLY C 1 5 ? 29.462 47.736 38.107 1.00 22.45 5 GLY C CA 1
ATOM 4478 C C . GLY C 1 5 ? 30.968 47.821 38.249 1.00 22.36 5 GLY C C 1
ATOM 4479 O O . GLY C 1 5 ? 31.675 46.861 37.966 1.00 24.92 5 GLY C O 1
ATOM 4480 N N . VAL C 1 6 ? 31.471 48.981 38.655 1.00 22.22 6 VAL C N 1
ATOM 4481 C CA . VAL C 1 6 ? 32.900 49.151 38.920 1.00 22.30 6 VAL C CA 1
ATOM 4482 C C . VAL C 1 6 ? 33.195 48.795 40.382 1.00 21.31 6 VAL C C 1
ATOM 4483 O O . VAL C 1 6 ? 32.623 49.397 41.289 1.00 22.56 6 VAL C O 1
ATOM 4487 N N . GLU C 1 7 ? 34.148 47.894 40.613 1.00 20.79 7 GLU C N 1
ATOM 4488 C CA . GLU C 1 7 ? 34.517 47.533 41.981 1.00 23.72 7 GLU C CA 1
ATOM 4489 C C . GLU C 1 7 ? 35.263 48.663 42.679 1.00 22.48 7 GLU C C 1
ATOM 4490 O O . GLU C 1 7 ? 36.254 49.186 42.161 1.00 21.18 7 GLU C O 1
ATOM 4496 N N . ILE C 1 8 ? 34.761 49.046 43.850 1.00 21.43 8 ILE C N 1
ATOM 4497 C CA . ILE C 1 8 ? 35.432 50.020 44.697 1.00 21.41 8 ILE C CA 1
ATOM 4498 C C . ILE C 1 8 ? 36.174 49.222 45.762 1.00 23.28 8 ILE C C 1
ATOM 4499 O O . ILE C 1 8 ? 35.546 48.529 46.565 1.00 23.50 8 ILE C O 1
ATOM 4504 N N . GLU C 1 9 ? 37.502 49.246 45.711 1.00 21.62 9 GLU C N 1
ATOM 4505 C CA . GLU C 1 9 ? 38.310 48.525 46.685 1.00 22.73 9 GLU C CA 1
ATOM 4506 C C . GLU C 1 9 ? 38.077 49.011 48.120 1.00 23.63 9 GLU C C 1
ATOM 4507 O O . GLU C 1 9 ? 37.825 50.198 48.359 1.00 22.16 9 GLU C O 1
ATOM 4513 N N . ASP C 1 10 ? 38.085 48.081 49.067 1.00 24.51 10 ASP C N 1
ATOM 4514 C CA . ASP C 1 10 ? 37.927 48.455 50.467 1.00 26.31 10 ASP C CA 1
ATOM 4515 C C . ASP C 1 10 ? 39.267 48.868 51.054 1.00 25.31 10 ASP C C 1
ATOM 4516 O O . ASP C 1 10 ? 40.013 48.052 51.615 1.00 24.62 10 ASP C O 1
ATOM 4521 N N . THR C 1 11 ? 39.587 50.140 50.859 1.00 23.41 11 THR C N 1
ATOM 4522 C CA . THR C 1 11 ? 40.829 50.702 51.339 1.00 21.17 11 THR C CA 1
ATOM 4523 C C . THR C 1 11 ? 40.606 52.190 51.577 1.00 18.35 11 THR C C 1
ATOM 4524 O O . THR C 1 11 ? 39.464 52.647 51.642 1.00 19.17 11 THR C O 1
ATOM 4528 N N . PHE C 1 12 ? 41.680 52.907 51.860 1.00 17.90 12 PHE C N 1
ATOM 4529 C CA . PHE C 1 12 ? 41.564 54.309 52.208 1.00 16.97 12 PHE C CA 1
ATOM 4530 C C . PHE C 1 12 ? 42.710 55.085 51.588 1.00 15.98 12 PHE C C 1
ATOM 4531 O O . PHE C 1 12 ? 43.782 54.526 51.316 1.00 16.22 12 PHE C O 1
ATOM 4539 N N . ALA C 1 13 ? 42.456 56.353 51.283 1.00 16.66 13 ALA C N 1
ATOM 4540 C CA . ALA C 1 13 ? 43.527 57.268 50.931 1.00 17.06 13 ALA C CA 1
ATOM 4541 C C . ALA C 1 13 ? 44.105 57.830 52.234 1.00 19.08 13 ALA C C 1
ATOM 4542 O O . ALA C 1 13 ? 43.357 58.177 53.149 1.00 21.06 13 ALA C O 1
ATOM 4544 N N . GLU C 1 14 ? 45.430 57.870 52.337 1.00 20.73 14 GLU C N 1
ATOM 4545 C CA . GLU C 1 14 ? 46.092 58.551 53.447 1.00 19.44 14 GLU C CA 1
ATOM 4546 C C . GLU C 1 14 ? 46.548 59.951 53.040 1.00 19.20 14 GLU C C 1
ATOM 4547 O O . GLU C 1 14 ? 47.379 60.101 52.150 1.00 21.19 14 GLU C O 1
ATOM 4553 N N . ALA C 1 15 ? 46.013 60.967 53.708 1.00 17.89 15 ALA C N 1
ATOM 4554 C CA . ALA C 1 15 ? 46.334 62.350 53.391 1.00 18.46 15 ALA C CA 1
ATOM 4555 C C . ALA C 1 15 ? 47.090 63.044 54.529 1.00 20.80 15 ALA C C 1
ATOM 4556 O O . ALA C 1 15 ? 47.194 62.518 55.642 1.00 21.82 15 ALA C O 1
ATOM 4558 N N . PHE C 1 16 ? 47.539 64.263 54.265 1.00 18.91 16 PHE C N 1
ATOM 4559 C CA . PHE C 1 16 ? 48.453 64.946 55.160 1.00 21.46 16 PHE C CA 1
ATOM 4560 C C . PHE C 1 16 ? 48.012 66.384 55.379 1.00 22.25 16 PHE C C 1
ATOM 4561 O O . PHE C 1 16 ? 47.216 66.918 54.614 1.00 22.10 16 PHE C O 1
ATOM 4569 N N . GLU C 1 17 ? 48.516 66.998 56.444 1.00 22.38 17 GLU C N 1
ATOM 4570 C CA . GLU C 1 17 ? 48.360 68.431 56.640 1.00 22.99 17 GLU C CA 1
ATOM 4571 C C . GLU C 1 17 ? 49.340 69.190 55.756 1.00 21.64 17 GLU C C 1
ATOM 4572 O O . GLU C 1 17 ? 50.455 68.724 55.495 1.00 22.41 17 GLU C O 1
ATOM 4578 N N . ALA C 1 18 ? 48.872 70.318 55.233 1.00 19.98 18 ALA C N 1
ATOM 4579 C CA . ALA C 1 18 ? 49.687 71.215 54.426 1.00 19.09 18 ALA C CA 1
ATOM 4580 C C . ALA C 1 18 ? 49.126 72.608 54.651 1.00 18.90 18 ALA C C 1
ATOM 4581 O O . ALA C 1 18 ? 47.936 72.758 54.904 1.00 21.13 18 ALA C O 1
ATOM 4583 N N . LYS C 1 19 ? 49.988 73.617 54.638 1.00 18.79 19 LYS C N 1
ATOM 4584 C CA . LYS C 1 19 ? 49.540 75.003 54.746 1.00 20.62 19 LYS C CA 1
ATOM 4585 C C . LYS C 1 19 ? 48.935 75.441 53.418 1.00 20.65 19 LYS C C 1
ATOM 4586 O O . LYS C 1 19 ? 49.477 75.131 52.355 1.00 19.65 19 LYS C O 1
ATOM 4592 N N . MET C 1 20 ? 47.831 76.175 53.487 1.00 18.83 20 MET C N 1
ATOM 4593 C CA . MET C 1 20 ? 47.174 76.636 52.282 1.00 20.34 20 MET C CA 1
ATOM 4594 C C . MET C 1 20 ? 46.685 78.066 52.325 1.00 20.55 20 MET C C 1
ATOM 4595 O O . MET C 1 20 ? 46.352 78.590 53.386 1.00 19.82 20 MET C O 1
ATOM 4600 N N . ALA C 1 21 ? 46.768 78.724 51.172 1.00 18.35 21 ALA C N 1
ATOM 4601 C CA . ALA C 1 21 ? 46.164 80.032 50.960 1.00 15.88 21 ALA C CA 1
ATOM 4602 C C . ALA C 1 21 ? 45.087 79.932 49.865 1.00 16.36 21 ALA C C 1
ATOM 4603 O O . ALA C 1 21 ? 45.056 78.975 49.095 1.00 14.28 21 ALA C O 1
ATOM 4605 N N . ARG C 1 22 ? 44.169 80.893 49.853 1.00 16.78 22 ARG C N 1
ATOM 4606 C CA . ARG C 1 22 ? 43.101 80.940 48.857 1.00 17.71 22 ARG C CA 1
ATOM 4607 C C . ARG C 1 22 ? 42.892 82.380 48.363 1.00 18.00 22 ARG C C 1
ATOM 4608 O O . ARG C 1 22 ? 42.653 83.291 49.156 1.00 19.38 22 ARG C O 1
ATOM 4616 N N . VAL C 1 23 ? 43.126 82.600 47.071 1.00 16.66 23 VAL C N 1
ATOM 4617 C CA . VAL C 1 23 ? 43.166 83.945 46.505 1.00 16.13 23 VAL C CA 1
ATOM 4618 C C . VAL C 1 23 ? 42.078 84.134 45.435 1.00 17.19 23 VAL C C 1
ATOM 4619 O O . VAL C 1 23 ? 41.853 83.260 44.595 1.00 15.56 23 VAL C O 1
ATOM 4623 N N . LEU C 1 24 ? 41.342 85.231 45.538 1.00 15.09 24 LEU C N 1
ATOM 4624 C CA . LEU C 1 24 ? 40.443 85.642 44.474 1.00 14.84 24 LEU C CA 1
ATOM 4625 C C . LEU C 1 24 ? 41.181 86.566 43.502 1.00 14.98 24 LEU C C 1
ATOM 4626 O O . LEU C 1 24 ? 41.777 87.561 43.909 1.00 14.40 24 LEU C O 1
ATOM 4631 N N . ILE C 1 25 ? 41.216 86.185 42.226 1.00 13.35 25 ILE C N 1
ATOM 4632 C CA . ILE C 1 25 ? 41.752 87.064 41.190 1.00 12.67 25 ILE C CA 1
ATOM 4633 C C . ILE C 1 25 ? 40.611 87.628 40.341 1.00 13.40 25 ILE C C 1
ATOM 4634 O O . ILE C 1 25 ? 39.772 86.880 39.835 1.00 16.54 25 ILE C O 1
ATOM 4639 N N . THR C 1 26 ? 40.525 88.955 40.255 1.00 12.45 26 THR C N 1
ATOM 4640 C CA . THR C 1 26 ? 39.541 89.592 39.382 1.00 13.20 26 THR C CA 1
ATOM 4641 C C . THR C 1 26 ? 40.269 90.290 38.243 1.00 12.89 26 THR C C 1
ATOM 4642 O O . THR C 1 26 ? 41.482 90.535 38.319 1.00 13.38 26 THR C O 1
ATOM 4646 N N . ALA C 1 27 ? 39.535 90.581 37.176 1.00 12.85 27 ALA C N 1
ATOM 4647 C CA . ALA C 1 27 ? 40.109 91.224 35.993 1.00 13.18 27 ALA C CA 1
ATOM 4648 C C . ALA C 1 27 ? 38.967 91.849 35.187 1.00 14.19 27 ALA C C 1
ATOM 4649 O O . ALA C 1 27 ? 37.802 91.733 35.573 1.00 11.99 27 ALA C O 1
ATOM 4651 N N . ALA C 1 28 ? 39.305 92.533 34.097 1.00 14.25 28 ALA C N 1
ATOM 4652 C CA . ALA C 1 28 ? 38.311 93.233 33.280 1.00 14.47 28 ALA C CA 1
ATOM 4653 C C . ALA C 1 28 ? 37.300 92.265 32.667 1.00 13.25 28 ALA C C 1
ATOM 4654 O O . ALA C 1 28 ? 36.158 92.631 32.430 1.00 15.85 28 ALA C O 1
ATOM 4656 N N . SER C 1 29 ? 37.733 91.028 32.437 1.00 15.17 29 SER C N 1
ATOM 4657 C CA . SER C 1 29 ? 36.868 89.970 31.924 1.00 13.07 29 SER C CA 1
ATOM 4658 C C . SER C 1 29 ? 37.292 88.645 32.538 1.00 14.02 29 SER C C 1
ATOM 4659 O O . SER C 1 29 ? 38.418 88.502 33.023 1.00 14.29 29 SER C O 1
ATOM 4662 N N . HIS C 1 30 ? 36.451 87.636 32.370 1.00 12.73 30 HIS C N 1
ATOM 4663 C CA . HIS C 1 30 ? 36.787 86.279 32.764 1.00 14.89 30 HIS C CA 1
ATOM 4664 C C . HIS C 1 30 ? 38.008 85.749 32.001 1.00 13.40 30 HIS C C 1
ATOM 4665 O O . HIS C 1 30 ? 38.865 85.066 32.574 1.00 13.12 30 HIS C O 1
ATOM 4672 N N . LYS C 1 31 ? 38.097 86.093 30.719 1.00 12.48 31 LYS C N 1
ATOM 4673 C CA . LYS C 1 31 ? 39.248 85.728 29.905 1.00 12.32 31 LYS C CA 1
ATOM 4674 C C . LYS C 1 31 ? 40.558 86.206 30.533 1.00 12.64 31 LYS C C 1
ATOM 4675 O O . LYS C 1 31 ? 41.524 85.454 30.629 1.00 13.10 31 LYS C O 1
ATOM 4681 N N . TRP C 1 32 ? 40.591 87.458 30.959 1.00 11.91 32 TRP C N 1
ATOM 4682 C CA . TRP C 1 32 ? 41.817 88.018 31.498 1.00 12.68 32 TRP C CA 1
ATOM 4683 C C . TRP C 1 32 ? 42.100 87.512 32.912 1.00 12.76 32 TRP C C 1
ATOM 4684 O O . TRP C 1 32 ? 43.257 87.271 33.244 1.00 15.07 32 TRP C O 1
ATOM 4695 N N . ALA C 1 33 ? 41.051 87.217 33.680 1.00 11.66 33 ALA C N 1
ATOM 4696 C CA . ALA C 1 33 ? 41.219 86.571 34.989 1.00 11.96 33 ALA C CA 1
ATOM 4697 C C . ALA C 1 33 ? 41.885 85.198 34.842 1.00 13.83 33 ALA C C 1
ATOM 4698 O O . ALA C 1 33 ? 42.829 84.876 35.573 1.00 12.94 33 ALA C O 1
ATOM 4700 N N . MET C 1 34 ? 41.494 84.452 33.807 1.00 12.22 34 MET C N 1
ATOM 4701 C CA . MET C 1 34 ? 42.030 83.111 33.565 1.00 12.63 34 MET C CA 1
ATOM 4702 C C . MET C 1 34 ? 43.477 83.150 33.070 1.00 12.59 34 MET C C 1
ATOM 4703 O O . MET C 1 34 ? 44.262 82.245 33.352 1.00 13.41 34 MET C O 1
ATOM 4708 N N . ILE C 1 35 ? 43.811 84.185 32.294 1.00 12.37 35 ILE C N 1
ATOM 4709 C CA . ILE C 1 35 ? 45.188 84.437 31.866 1.00 13.89 35 ILE C CA 1
ATOM 4710 C C . ILE C 1 35 ? 46.131 84.550 33.074 1.00 14.21 35 ILE C C 1
ATOM 4711 O O . ILE C 1 35 ? 47.166 83.880 33.127 1.00 12.62 35 ILE C O 1
ATOM 4716 N N . ALA C 1 36 ? 45.726 85.346 34.062 1.00 12.41 36 ALA C N 1
ATOM 4717 C CA . ALA C 1 36 ? 46.529 85.563 35.269 1.00 13.65 36 ALA C CA 1
ATOM 4718 C C . ALA C 1 36 ? 46.564 84.295 36.131 1.00 13.48 36 ALA C C 1
ATOM 4719 O O . ALA C 1 36 ? 47.634 83.853 36.579 1.00 13.96 36 ALA C O 1
ATOM 4721 N N . VAL C 1 37 ? 45.417 83.625 36.205 1.00 14.35 37 VAL C N 1
ATOM 4722 C CA . VAL C 1 37 ? 45.259 82.396 36.971 1.00 15.42 37 VAL C CA 1
ATOM 4723 C C . VAL C 1 37 ? 46.121 81.253 36.440 1.00 16.01 37 VAL C C 1
ATOM 4724 O O . VAL C 1 37 ? 46.771 80.550 37.215 1.00 14.61 37 VAL C O 1
ATOM 4728 N N . LYS C 1 38 ? 46.199 81.120 35.118 1.00 14.70 38 LYS C N 1
ATOM 4729 C CA . LYS C 1 38 ? 46.987 80.044 34.523 1.00 15.65 38 LYS C CA 1
ATOM 4730 C C . LYS C 1 38 ? 48.490 80.237 34.723 1.00 13.74 38 LYS C C 1
ATOM 4731 O O . LYS C 1 38 ? 49.217 79.279 34.991 1.00 14.06 38 LYS C O 1
ATOM 4737 N N . GLU C 1 39 ? 48.939 81.487 34.701 1.00 14.54 39 GLU C N 1
ATOM 4738 C CA . GLU C 1 39 ? 50.340 81.790 34.987 1.00 14.45 39 GLU C CA 1
ATOM 4739 C C . GLU C 1 39 ? 50.651 81.536 36.461 1.00 15.30 39 GLU C C 1
ATOM 4740 O O . GLU C 1 39 ? 51.653 80.887 36.794 1.00 16.82 39 GLU C O 1
ATOM 4746 N N . ALA C 1 40 ? 49.768 82.017 37.332 1.00 14.88 40 ALA C N 1
ATOM 4747 C CA . ALA C 1 40 ? 49.993 81.970 38.776 1.00 13.91 40 ALA C CA 1
ATOM 4748 C C . ALA C 1 40 ? 49.962 80.548 39.347 1.00 15.18 40 ALA C C 1
ATOM 4749 O O . ALA C 1 40 ? 50.580 80.284 40.381 1.00 15.98 40 ALA C O 1
ATOM 4751 N N . THR C 1 41 ? 49.300 79.625 38.651 1.00 14.55 41 THR C N 1
ATOM 4752 C CA . THR C 1 41 ? 49.110 78.271 39.167 1.00 15.47 41 THR C CA 1
ATOM 4753 C C . THR C 1 41 ? 49.948 77.218 38.447 1.00 13.88 41 THR C C 1
ATOM 4754 O O . THR C 1 41 ? 49.867 76.041 38.786 1.00 15.97 41 THR C O 1
ATOM 4758 N N . GLY C 1 42 ? 50.688 77.626 37.423 1.00 13.90 42 GLY C N 1
ATOM 4759 C CA . GLY C 1 42 ? 51.549 76.700 36.701 1.00 14.44 42 GLY C CA 1
ATOM 4760 C C . GLY C 1 42 ? 52.815 76.351 37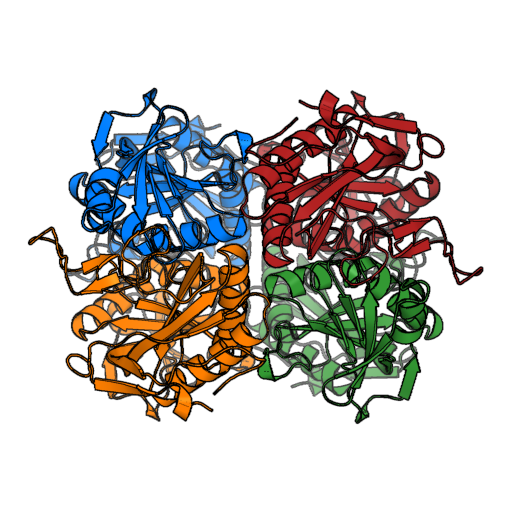.465 1.00 16.75 42 GLY C C 1
ATOM 4761 O O . GLY C 1 42 ? 53.085 76.942 38.511 1.00 16.31 42 GLY C O 1
ATOM 4762 N N . PHE C 1 43 ? 53.612 75.438 36.913 1.00 16.98 43 PHE C N 1
ATOM 4763 C CA . PHE C 1 43 ? 54.768 74.856 37.612 1.00 17.31 43 PHE C CA 1
ATOM 4764 C C . PHE C 1 43 ? 54.379 74.580 39.077 1.00 17.58 43 PHE C C 1
ATOM 4765 O O . PHE C 1 43 ? 54.926 75.180 40.001 1.00 18.64 43 PHE C O 1
ATOM 4773 N N . GLY C 1 44 ? 53.357 73.753 39.273 1.00 16.65 44 GLY C N 1
ATOM 4774 C CA . GLY C 1 44 ? 52.731 73.673 40.579 1.00 15.73 44 GLY C CA 1
ATOM 4775 C C . GLY C 1 44 ? 51.964 72.396 40.827 1.00 14.66 44 GLY C C 1
ATOM 4776 O O . GLY C 1 44 ? 50.921 72.411 41.475 1.00 15.42 44 GLY C O 1
ATOM 4777 N N . THR C 1 45 ? 52.525 71.278 40.376 1.00 15.07 45 THR C N 1
ATOM 4778 C CA . THR C 1 45 ? 51.879 69.974 40.526 1.00 16.02 45 THR C CA 1
ATOM 4779 C C . THR C 1 45 ? 52.162 69.304 41.880 1.00 18.17 45 THR C C 1
ATOM 4780 O O . THR C 1 45 ? 51.277 68.668 42.460 1.00 16.58 45 THR C O 1
ATOM 4784 N N . SER C 1 46 ? 53.416 69.397 42.327 1.00 19.18 46 SER C N 1
ATOM 4785 C CA . SER C 1 46 ? 53.920 68.629 43.464 1.00 20.25 46 SER C CA 1
ATOM 4786 C C . SER C 1 46 ? 55.065 69.381 44.142 1.00 21.61 46 SER C C 1
ATOM 4787 O O . SER C 1 46 ? 55.937 69.905 43.463 1.00 22.35 46 SER C O 1
ATOM 4790 N N . VAL C 1 47 ? 55.065 69.437 45.471 1.00 22.60 47 VAL C N 1
ATOM 4791 C CA . VAL C 1 47 ? 56.155 70.099 46.197 1.00 25.22 47 VAL C CA 1
ATOM 4792 C C . VAL C 1 47 ? 57.468 69.337 46.082 1.00 27.87 47 VAL C C 1
ATOM 4793 O O . VAL C 1 47 ? 58.518 69.863 46.452 1.00 29.33 47 VAL C O 1
ATOM 4797 N N . ILE C 1 48 ? 57.415 68.118 45.549 1.00 28.67 48 ILE C N 1
ATOM 4798 C CA . ILE C 1 48 ? 58.624 67.326 45.338 1.00 30.63 48 ILE C CA 1
ATOM 4799 C C . ILE C 1 48 ? 59.654 68.014 44.436 1.00 31.25 48 ILE C C 1
ATOM 4800 O O . ILE C 1 48 ? 60.806 68.155 44.829 1.00 33.59 48 ILE C O 1
ATOM 4805 N N . MET C 1 49 ? 59.257 68.430 43.238 1.00 29.38 49 MET C N 1
ATOM 4806 C CA . MET C 1 49 ? 60.180 69.139 42.355 1.00 29.81 49 MET C CA 1
ATOM 4807 C C . MET C 1 49 ? 59.675 70.496 41.885 1.00 26.72 49 MET C C 1
ATOM 4808 O O . MET C 1 49 ? 60.345 71.165 41.105 1.00 26.51 49 MET C O 1
ATOM 4813 N N . CYS C 1 50 ? 58.455 70.853 42.278 1.00 23.91 50 CYS C N 1
ATOM 4814 C CA . CYS C 1 50 ? 57.892 72.171 41.973 1.00 21.86 50 CYS C CA 1
ATOM 4815 C C . CYS C 1 50 ? 57.926 73.055 43.235 1.00 21.86 50 CYS C C 1
ATOM 4816 O O . CYS C 1 50 ? 57.922 72.542 44.367 1.00 21.22 50 CYS C O 1
ATOM 4819 N N . PRO C 1 51 ? 57.841 74.387 43.053 1.00 20.72 51 PRO C N 1
ATOM 4820 C CA . PRO C 1 51 ? 57.875 75.336 44.175 1.00 20.69 51 PRO C CA 1
ATOM 4821 C C . PRO C 1 51 ? 56.635 75.318 45.066 1.00 20.50 51 PRO C C 1
ATOM 4822 O O . PRO C 1 51 ? 56.674 75.823 46.185 1.00 21.61 51 PRO C O 1
ATOM 4826 N N . ALA C 1 52 ? 55.538 74.759 44.565 1.00 19.96 52 ALA C N 1
ATOM 4827 C CA . ALA C 1 52 ? 54.265 74.761 45.280 1.00 17.49 52 ALA C CA 1
ATOM 4828 C C . ALA C 1 52 ? 53.282 73.768 44.651 1.00 18.36 52 ALA C C 1
ATOM 4829 O O . ALA C 1 52 ? 53.550 73.205 43.587 1.00 17.74 52 ALA C O 1
ATOM 4831 N N . GLU C 1 53 ? 52.182 73.503 45.354 1.00 15.49 53 GLU C N 1
ATOM 4832 C CA . GLU C 1 53 ? 51.046 72.803 44.762 1.00 15.65 53 GLU C CA 1
ATOM 4833 C C . GLU C 1 53 ? 49.861 73.750 44.631 1.00 16.43 53 GLU C C 1
ATOM 4834 O O . GLU C 1 53 ? 49.290 74.197 45.632 1.00 16.14 53 GLU C O 1
ATOM 4840 N N . ALA C 1 54 ? 49.522 74.090 43.389 1.00 12.88 54 ALA C N 1
ATOM 4841 C CA . ALA C 1 54 ? 48.560 75.159 43.115 1.00 13.14 54 ALA C CA 1
ATOM 4842 C C . ALA C 1 54 ? 47.508 74.717 42.106 1.00 13.55 54 ALA C C 1
ATOM 4843 O O . ALA C 1 54 ? 47.750 73.817 41.312 1.00 14.73 54 ALA C O 1
ATOM 4845 N N . GLY C 1 55 ? 46.317 75.304 42.189 1.00 14.38 55 GLY C N 1
ATOM 4846 C CA . GLY C 1 55 ? 45.292 75.016 41.206 1.00 14.26 55 GLY C CA 1
ATOM 4847 C C . GLY C 1 55 ? 44.082 75.919 41.333 1.00 15.46 55 GLY C C 1
ATOM 4848 O O . GLY C 1 55 ? 43.993 76.756 42.239 1.00 12.86 55 GLY C O 1
ATOM 4849 N N . ILE C 1 56 ? 43.148 75.756 40.409 1.00 14.05 56 ILE C N 1
ATOM 4850 C CA . ILE C 1 56 ? 41.929 76.544 40.411 1.00 14.76 56 ILE C CA 1
ATOM 4851 C C . ILE C 1 56 ? 40.932 75.849 41.312 1.00 13.08 56 ILE C C 1
ATOM 4852 O O . ILE C 1 56 ? 40.816 74.628 41.289 1.00 14.79 56 ILE C O 1
ATOM 4857 N N . ASP C 1 57 ? 40.229 76.626 42.118 1.00 14.51 57 ASP C N 1
ATOM 4858 C CA . ASP C 1 57 ? 39.177 76.079 42.951 1.00 16.86 57 ASP C CA 1
ATOM 4859 C C . ASP C 1 57 ? 37.850 76.345 42.259 1.00 17.44 57 ASP C C 1
ATOM 4860 O O . ASP C 1 57 ? 37.140 75.421 41.871 1.00 19.12 57 ASP C O 1
ATOM 4865 N N . CYS C 1 58 ? 37.513 77.617 42.124 1.00 18.53 58 CYS C N 1
ATOM 4866 C CA . CYS C 1 58 ? 36.248 77.987 41.533 1.00 19.83 58 CYS C CA 1
ATOM 4867 C C . CYS C 1 58 ? 36.502 78.758 40.234 1.00 18.42 58 CYS C C 1
ATOM 4868 O O . CYS C 1 58 ? 37.068 79.854 40.241 1.00 16.77 58 CYS C O 1
ATOM 4871 N N . GLY C 1 59 ? 36.105 78.149 39.119 1.00 17.06 59 GLY C N 1
ATOM 4872 C CA . GLY C 1 59 ? 36.464 78.658 37.811 1.00 16.55 59 GLY C CA 1
ATOM 4873 C C . GLY C 1 59 ? 35.744 79.935 37.437 1.00 17.54 59 GLY C C 1
ATOM 4874 O O . GLY C 1 59 ? 36.237 80.667 36.601 1.00 17.86 59 GLY C O 1
ATOM 4875 N N . TYR C 1 60 ? 34.602 80.210 38.058 1.00 18.33 60 TYR C N 1
ATOM 4876 C CA . TYR C 1 60 ? 33.828 81.419 37.765 1.00 19.93 60 TYR C CA 1
ATOM 4877 C C . TYR C 1 60 ? 33.168 81.999 39.016 1.00 20.51 60 TYR C C 1
ATOM 4878 O O . TYR C 1 60 ? 32.310 81.365 39.638 1.00 22.70 60 TYR C O 1
ATOM 4887 N N . VAL C 1 61 ? 33.521 83.243 39.323 1.00 18.98 61 VAL C N 1
ATOM 4888 C CA . VAL C 1 61 ? 32.930 83.984 40.431 1.00 17.05 61 VAL C CA 1
ATOM 4889 C C . VAL C 1 61 ? 32.211 85.187 39.826 1.00 15.94 61 VAL C C 1
ATOM 4890 O O . VAL C 1 61 ? 32.827 86.003 39.156 1.00 15.91 61 VAL C O 1
ATOM 4894 N N . PRO C 1 62 ? 30.886 85.276 40.013 1.00 17.64 62 PRO C N 1
ATOM 4895 C CA . PRO C 1 62 ? 30.129 86.348 39.357 1.00 20.24 62 PRO C CA 1
ATOM 4896 C C . PRO C 1 62 ? 30.567 87.718 39.836 1.00 19.79 62 PRO C C 1
ATOM 4897 O O . PRO C 1 62 ? 30.995 87.869 40.985 1.00 18.90 62 PRO C O 1
ATOM 4901 N N . PRO C 1 63 ? 30.554 88.718 38.938 1.00 20.47 63 PRO C N 1
ATOM 4902 C CA . PRO C 1 63 ? 30.929 90.097 39.272 1.00 21.24 63 PRO C CA 1
ATOM 4903 C C . PRO C 1 63 ? 30.246 90.636 40.534 1.00 23.43 63 PRO C C 1
ATOM 4904 O O . PRO C 1 63 ? 30.896 91.247 41.374 1.00 22.15 63 PRO C O 1
ATOM 4908 N N . GLU C 1 64 ? 28.990 90.259 40.742 1.00 23.03 64 GLU C N 1
ATOM 4909 C CA . GLU C 1 64 ? 28.248 90.776 41.874 1.00 28.51 64 GLU C CA 1
ATOM 4910 C C . GLU C 1 64 ? 28.727 90.193 43.202 1.00 29.24 64 GLU C C 1
ATOM 4911 O O . GLU C 1 64 ? 28.296 90.634 44.267 1.00 32.68 64 GLU C O 1
ATOM 4917 N N . GLU C 1 65 ? 29.629 89.220 43.146 1.00 28.25 65 GLU C N 1
ATOM 4918 C CA . GLU C 1 65 ? 30.140 88.608 44.369 1.00 28.46 65 GLU C CA 1
ATOM 4919 C C . GLU C 1 65 ? 31.600 88.934 44.666 1.00 26.25 65 GLU C C 1
ATOM 4920 O O . GLU C 1 65 ? 32.168 88.425 45.627 1.00 29.60 65 GLU C O 1
ATOM 4926 N N . THR C 1 66 ? 32.201 89.793 43.853 1.00 22.72 66 THR C N 1
ATOM 4927 C CA . THR C 1 66 ? 33.585 90.195 44.057 1.00 19.38 66 THR C CA 1
ATOM 4928 C C . THR C 1 66 ? 33.638 91.604 44.656 1.00 19.57 66 THR C C 1
ATOM 4929 O O . THR C 1 66 ? 32.710 92.388 44.495 1.00 20.14 66 THR C O 1
ATOM 4933 N N . PRO C 1 67 ? 34.726 91.941 45.362 1.00 21.19 67 PRO C N 1
ATOM 4934 C CA . PRO C 1 67 ? 34.735 93.239 46.049 1.00 21.48 67 PRO C CA 1
ATOM 4935 C C . PRO C 1 67 ? 34.787 94.440 45.109 1.00 21.87 67 PRO C C 1
ATOM 4936 O O . PRO C 1 67 ? 34.462 95.559 45.510 1.00 21.98 67 PRO C O 1
ATOM 4940 N N . ASP C 1 68 ? 35.118 94.206 43.844 1.00 19.10 68 ASP C N 1
ATOM 4941 C CA . ASP C 1 68 ? 35.238 95.313 42.902 1.00 18.31 68 ASP C CA 1
ATOM 4942 C C . ASP C 1 68 ? 34.192 95.250 41.792 1.00 18.20 68 ASP C C 1
ATOM 4943 O O . ASP C 1 68 ? 34.222 96.046 40.863 1.00 19.98 68 ASP C O 1
ATOM 4948 N N . GLY C 1 69 ? 33.276 94.291 41.888 1.00 18.05 69 GLY C N 1
ATOM 4949 C CA . GLY C 1 69 ? 32.248 94.129 40.871 1.00 18.16 69 GLY C CA 1
ATOM 4950 C C . GLY C 1 69 ? 32.742 93.692 39.495 1.00 18.11 69 GLY C C 1
ATOM 4951 O O . GLY C 1 69 ? 32.106 94.000 38.480 1.00 16.00 69 GLY C O 1
ATOM 4952 N N . ARG C 1 70 ? 33.884 93.014 39.453 1.00 16.46 70 ARG C N 1
ATOM 4953 C CA . ARG C 1 70 ? 34.443 92.512 38.196 1.00 17.35 70 ARG C CA 1
ATOM 4954 C C . ARG C 1 70 ? 34.464 90.987 38.213 1.00 17.52 70 ARG C C 1
ATOM 4955 O O . ARG C 1 70 ? 34.337 90.366 39.270 1.00 17.38 70 ARG C O 1
ATOM 4963 N N . PRO C 1 71 ? 34.552 90.355 37.031 1.00 17.48 71 PRO C N 1
ATOM 4964 C CA . PRO C 1 71 ? 34.643 88.886 36.976 1.00 17.48 71 PRO C CA 1
ATOM 4965 C C . PRO C 1 71 ? 35.884 88.317 37.702 1.00 15.81 71 PRO C C 1
ATOM 4966 O O . PRO C 1 71 ? 36.975 88.874 37.600 1.00 14.89 71 PRO C O 1
ATOM 4970 N N . GLY C 1 72 ? 35.708 87.192 38.391 1.00 15.13 72 GLY C N 1
ATOM 4971 C CA . GLY C 1 72 ? 36.814 86.588 39.111 1.00 15.39 72 GLY C CA 1
ATOM 4972 C C . GLY C 1 72 ? 36.905 85.070 39.064 1.00 14.97 72 GLY C C 1
ATOM 4973 O O . GLY C 1 72 ? 36.035 84.374 38.513 1.00 12.93 72 GLY C O 1
ATOM 4974 N N . VAL C 1 73 ? 37.989 84.567 39.653 1.00 14.12 73 VAL C N 1
ATOM 4975 C CA . VAL C 1 73 ? 38.317 83.138 39.716 1.00 12.65 73 VAL C CA 1
ATOM 4976 C C . VAL C 1 73 ? 39.051 82.961 41.049 1.00 13.55 73 VAL C C 1
ATOM 4977 O O . VAL C 1 73 ? 39.886 83.799 41.401 1.00 15.24 73 VAL C O 1
ATOM 4981 N N . THR C 1 74 ? 38.784 81.881 41.774 1.00 13.86 74 THR C N 1
ATOM 4982 C CA . THR C 1 74 ? 39.559 81.607 42.979 1.00 14.42 74 THR C CA 1
ATOM 4983 C C . THR C 1 74 ? 40.557 80.471 42.779 1.00 13.49 74 THR C C 1
ATOM 4984 O O . THR C 1 74 ? 40.261 79.463 42.126 1.00 12.20 74 THR C O 1
ATOM 4988 N N . ILE C 1 75 ? 41.768 80.696 43.270 1.00 11.60 75 ILE C N 1
ATOM 4989 C CA . ILE C 1 75 ? 42.837 79.711 43.213 1.00 12.49 75 ILE C CA 1
ATOM 4990 C C . ILE C 1 75 ? 43.294 79.347 44.631 1.00 13.16 75 ILE C C 1
ATOM 4991 O O . ILE C 1 75 ? 43.089 80.107 45.578 1.00 13.19 75 ILE C O 1
ATOM 4996 N N . MET C 1 76 ? 43.873 78.160 44.772 1.00 13.88 76 MET C N 1
ATOM 4997 C CA . MET C 1 76 ? 44.525 77.768 46.006 1.00 14.22 76 MET C CA 1
ATOM 4998 C C . MET C 1 76 ? 45.990 77.423 45.774 1.00 15.64 76 MET C C 1
ATOM 4999 O O . MET C 1 76 ? 46.373 76.969 44.694 1.00 14.16 76 MET C O 1
ATOM 5004 N N . ILE C 1 77 ? 46.819 77.838 46.725 1.00 14.81 77 ILE C N 1
ATOM 5005 C CA . ILE C 1 77 ? 48.242 77.551 46.706 1.00 14.64 77 ILE C CA 1
ATOM 5006 C C . ILE C 1 77 ? 48.599 76.880 48.035 1.00 15.96 77 ILE C C 1
ATOM 5007 O O . ILE C 1 77 ? 48.145 77.315 49.094 1.00 16.00 77 ILE C O 1
ATOM 5012 N N . GLY C 1 78 ? 49.361 75.794 47.971 1.00 15.02 78 GLY C N 1
ATOM 5013 C CA . GLY C 1 78 ? 49.667 75.020 49.163 1.00 16.55 78 GLY C CA 1
ATOM 5014 C C . GLY C 1 78 ? 51.116 74.573 49.239 1.00 18.86 78 GLY C C 1
ATOM 5015 O O . GLY C 1 78 ? 51.835 74.559 48.231 1.00 17.90 78 GLY C O 1
ATOM 5016 N N . HIS C 1 79 ? 51.565 74.275 50.455 1.00 19.48 79 HIS C N 1
ATOM 5017 C CA . HIS C 1 79 ? 52.922 73.788 50.708 1.00 19.06 79 HIS C CA 1
ATOM 5018 C C . HIS C 1 79 ? 52.934 73.231 52.119 1.00 18.40 79 HIS C C 1
ATOM 5019 O O . HIS C 1 79 ? 52.189 73.702 52.966 1.00 18.35 79 HIS C O 1
ATOM 5026 N N . ASN C 1 80 ? 53.778 72.239 52.383 1.00 18.65 80 ASN C N 1
ATOM 5027 C CA . ASN C 1 80 ? 53.863 71.689 53.738 1.00 22.76 80 ASN C CA 1
ATOM 5028 C C . ASN C 1 80 ? 54.564 72.652 54.696 1.00 22.51 80 ASN C C 1
ATOM 5029 O O . ASN C 1 80 ? 54.254 72.689 55.883 1.00 24.64 80 ASN C O 1
ATOM 5034 N N . ASP C 1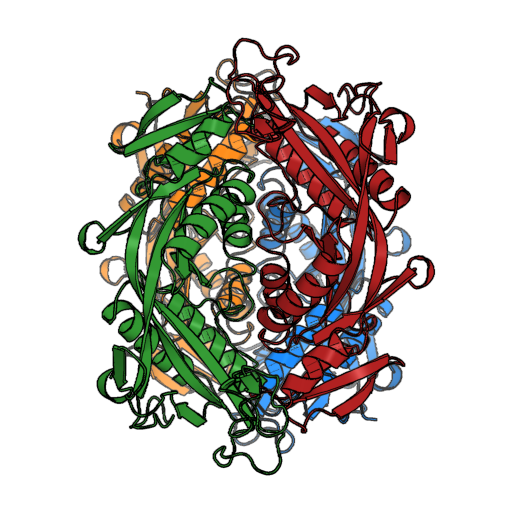 81 ? 55.386 73.528 54.131 1.00 22.99 81 ASP C N 1
ATOM 5035 C CA . ASP C 1 81 ? 56.177 74.501 54.877 1.00 24.60 81 ASP C CA 1
ATOM 5036 C C . ASP C 1 81 ? 55.513 75.877 54.784 1.00 25.79 81 ASP C C 1
ATOM 5037 O O . ASP C 1 81 ? 55.459 76.468 53.702 1.00 25.98 81 ASP C O 1
ATOM 5042 N N . GLU C 1 82 ? 55.162 76.434 55.942 1.00 24.69 82 GLU C N 1
ATOM 5043 C CA . GLU C 1 82 ? 54.445 77.699 56.028 1.00 24.75 82 GLU C CA 1
ATOM 5044 C C . GLU C 1 82 ? 55.261 78.867 55.501 1.00 24.32 82 GLU C C 1
ATOM 5045 O O . GLU C 1 82 ? 54.715 79.797 54.901 1.00 23.74 82 GLU C O 1
ATOM 5051 N N . ASP C 1 83 ? 56.567 78.825 55.728 1.00 24.17 83 ASP C N 1
ATOM 5052 C CA . ASP C 1 83 ? 57.456 79.863 55.221 1.00 25.40 83 ASP C CA 1
ATOM 5053 C C . ASP C 1 83 ? 57.627 79.797 53.711 1.00 23.73 83 ASP C C 1
ATOM 5054 O O . ASP C 1 83 ? 57.785 80.829 53.065 1.00 20.85 83 ASP C O 1
ATOM 5059 N N . GLU C 1 84 ? 57.647 78.583 53.159 1.00 23.32 84 GLU C N 1
ATOM 5060 C CA . GLU C 1 84 ? 57.712 78.414 51.707 1.00 23.22 84 GLU C CA 1
ATOM 5061 C C . GLU C 1 84 ? 56.431 78.887 51.059 1.00 21.09 84 GLU C C 1
ATOM 5062 O O . GLU C 1 84 ? 56.473 79.516 50.004 1.00 19.42 84 GLU C O 1
ATOM 5068 N N . LEU C 1 85 ? 55.309 78.671 51.747 1.00 19.37 85 LEU C N 1
ATOM 5069 C CA . LEU C 1 85 ? 54.018 79.133 51.267 1.00 18.16 85 LEU C CA 1
ATOM 5070 C C . LEU C 1 85 ? 53.997 80.648 51.141 1.00 20.00 85 LEU C C 1
ATOM 5071 O O . LEU C 1 85 ? 53.632 81.184 50.099 1.00 17.85 85 LEU C O 1
ATOM 5076 N N . LYS C 1 86 ? 54.448 81.337 52.187 1.00 19.34 86 LYS C N 1
ATOM 5077 C CA . LYS C 1 86 ? 54.439 82.793 52.205 1.00 19.59 86 LYS C CA 1
ATOM 5078 C C . LYS C 1 86 ? 55.303 83.385 51.092 1.00 19.07 86 LYS C C 1
ATOM 5079 O O . LYS C 1 86 ? 54.913 84.340 50.418 1.00 20.34 86 LYS C O 1
ATOM 5085 N N . GLU C 1 87 ? 56.415 82.721 50.816 1.00 20.59 87 GLU C N 1
ATOM 5086 C CA . GLU C 1 87 ? 57.349 83.140 49.785 1.00 22.62 87 GLU C CA 1
ATOM 5087 C C . GLU C 1 87 ? 56.706 82.924 48.400 1.00 22.05 87 GLU C C 1
ATOM 5088 O O . GLU C 1 87 ? 56.819 83.772 47.513 1.00 19.90 87 GLU C O 1
ATOM 5094 N N . GLN C 1 88 ? 56.020 81.789 48.247 1.00 20.57 88 GLN C N 1
ATOM 5095 C CA . GLN C 1 88 ? 55.298 81.444 47.020 1.00 20.32 88 GLN C CA 1
ATOM 5096 C C . GLN C 1 88 ? 54.147 82.413 46.734 1.00 19.57 88 GLN C C 1
ATOM 5097 O O . GLN C 1 88 ? 53.959 82.841 45.594 1.00 20.09 88 GLN C O 1
ATOM 5103 N N . LEU C 1 89 ? 53.427 82.810 47.779 1.00 17.30 89 LEU C N 1
ATOM 5104 C CA . LEU C 1 89 ? 52.380 83.812 47.652 1.00 18.08 89 LEU C CA 1
ATOM 5105 C C . LEU C 1 89 ? 52.945 85.108 47.089 1.00 17.42 89 LEU C C 1
ATOM 5106 O O . LEU C 1 89 ? 52.405 85.671 46.143 1.00 16.76 89 LEU C O 1
ATOM 5111 N N . LEU C 1 90 ? 54.047 85.561 47.674 1.00 16.67 90 LEU C N 1
ATOM 5112 C CA . LEU C 1 90 ? 54.687 86.798 47.269 1.00 18.31 90 LEU C CA 1
ATOM 5113 C C . LEU C 1 90 ? 55.125 86.740 45.810 1.00 17.98 90 LEU C C 1
ATOM 5114 O O . LEU C 1 90 ? 54.854 87.659 45.035 1.00 18.17 90 LEU C O 1
ATOM 5119 N N . ASP C 1 91 ? 55.888 85.702 45.480 1.00 17.02 91 ASP C N 1
ATOM 5120 C CA . ASP C 1 91 ? 56.430 85.509 44.141 1.00 18.46 91 ASP C CA 1
ATOM 5121 C C . ASP C 1 91 ? 55.349 85.388 43.074 1.00 17.70 91 ASP C C 1
ATOM 5122 O O . ASP C 1 91 ? 55.456 85.992 42.005 1.00 17.65 91 ASP C O 1
ATOM 5127 N N . ARG C 1 92 ? 54.359 84.543 43.340 1.00 16.36 92 ARG C N 1
ATOM 5128 C CA . ARG C 1 92 ? 53.315 84.252 42.359 1.00 17.03 92 ARG C CA 1
ATOM 5129 C C . ARG C 1 92 ? 52.347 85.410 42.141 1.00 16.64 92 ARG C C 1
ATOM 5130 O O . ARG C 1 92 ? 52.009 85.725 41.004 1.00 16.87 92 ARG C O 1
ATOM 5138 N N . ILE C 1 93 ? 51.967 86.100 43.210 1.00 15.66 93 ILE C N 1
ATOM 5139 C CA . ILE C 1 93 ? 51.100 87.259 43.059 1.00 15.14 93 ILE C CA 1
ATOM 5140 C C . ILE C 1 93 ? 51.892 88.426 42.461 1.00 16.55 93 ILE C C 1
ATOM 5141 O O . ILE C 1 93 ? 51.443 89.050 41.496 1.00 15.53 93 ILE C O 1
ATOM 5146 N N . GLY C 1 94 ? 53.155 88.547 42.867 1.00 16.58 94 GLY C N 1
ATOM 5147 C CA . GLY C 1 94 ? 53.963 89.679 42.458 1.00 15.54 94 GLY C CA 1
ATOM 5148 C C . GLY C 1 94 ? 54.418 89.589 41.013 1.00 16.28 94 GLY C C 1
ATOM 5149 O O . GLY C 1 94 ? 54.387 90.583 40.301 1.00 17.68 94 GLY C O 1
ATOM 5150 N N . GLN C 1 95 ? 54.751 88.388 40.558 1.00 17.72 95 GLN C N 1
ATOM 5151 C CA . GLN C 1 95 ? 55.247 88.209 39.201 1.00 18.47 95 GLN C CA 1
ATOM 5152 C C . GLN C 1 95 ? 54.265 87.635 38.174 1.00 17.37 95 GLN C C 1
ATOM 5153 O O . GLN C 1 95 ? 54.510 87.732 36.967 1.00 16.16 95 GLN C O 1
ATOM 5159 N N . CYS C 1 96 ? 53.139 87.101 38.640 1.00 15.80 96 CYS C N 1
ATOM 5160 C CA . CYS C 1 96 ? 52.169 86.474 37.745 1.00 15.32 96 CYS C CA 1
ATOM 5161 C C . CYS C 1 96 ? 50.803 87.155 37.757 1.00 16.22 96 CYS C C 1
ATOM 5162 O O . CYS C 1 96 ? 49.992 86.931 36.865 1.00 17.33 96 CYS C O 1
ATOM 5165 N N . VAL C 1 97 ? 50.544 87.999 38.748 1.00 14.83 97 VAL C N 1
ATOM 5166 C CA . VAL C 1 97 ? 49.237 88.622 38.849 1.00 14.25 97 VAL C CA 1
ATOM 5167 C C . VAL C 1 97 ? 49.340 90.139 38.783 1.00 15.67 97 VAL C C 1
ATOM 5168 O O . VAL C 1 97 ? 48.588 90.789 38.059 1.00 16.67 97 VAL C O 1
ATOM 5172 N N . MET C 1 98 ? 50.324 90.700 39.472 1.00 16.41 98 MET C N 1
ATOM 5173 C CA . MET C 1 98 ? 50.565 92.135 39.375 1.00 16.82 98 MET C CA 1
ATOM 5174 C C . MET C 1 98 ? 50.933 92.526 37.940 1.00 14.79 98 MET C C 1
ATOM 5175 O O . MET C 1 98 ? 50.553 93.592 37.454 1.00 14.80 98 MET C O 1
ATOM 5180 N N . THR C 1 99 ? 51.664 91.645 37.271 1.00 14.34 99 THR C N 1
ATOM 5181 C CA . THR C 1 99 ? 52.130 91.882 35.915 1.00 14.85 99 THR C CA 1
ATOM 5182 C C . THR C 1 99 ? 51.053 91.624 34.854 1.00 16.32 99 THR C C 1
ATOM 5183 O O . THR C 1 99 ? 51.226 92.004 33.699 1.00 16.84 99 THR C O 1
ATOM 5187 N N . ALA C 1 100 ? 50.028 90.853 35.217 1.00 16.01 100 ALA C N 1
ATOM 5188 C CA . ALA C 1 100 ? 48.956 90.461 34.292 1.00 15.84 100 ALA C CA 1
ATOM 5189 C C . ALA C 1 100 ? 47.947 91.584 34.039 1.00 14.73 100 ALA C C 1
ATOM 5190 O O . ALA C 1 100 ? 47.458 92.203 34.982 1.00 15.38 100 ALA C O 1
ATOM 5192 N N . PRO C 1 101 ? 47.542 91.781 32.770 1.00 15.63 101 PRO C N 1
ATOM 5193 C CA . PRO C 1 101 ? 46.629 92.878 32.417 1.00 14.29 101 PRO C CA 1
ATOM 5194 C C . PRO C 1 101 ? 45.331 92.921 33.217 1.00 11.96 101 PRO C C 1
ATOM 5195 O O . PRO C 1 101 ? 44.605 91.933 33.308 1.00 12.91 101 PRO C O 1
ATOM 5199 N N . THR C 1 102 ? 45.121 94.051 33.891 1.00 11.18 102 THR C N 1
ATOM 5200 C CA . THR C 1 102 ? 43.908 94.365 34.657 1.00 14.17 102 THR C CA 1
ATOM 5201 C C . THR C 1 102 ? 43.661 93.540 35.924 1.00 14.82 102 THR C C 1
ATOM 5202 O O . THR C 1 102 ? 42.672 93.763 36.611 1.00 17.82 102 THR C O 1
ATOM 5206 N N . ALA C 1 103 ? 44.506 92.550 36.202 1.00 15.61 103 ALA C N 1
ATOM 5207 C CA . ALA C 1 103 ? 44.250 91.641 37.314 1.00 15.06 103 ALA C CA 1
ATOM 5208 C C . ALA C 1 103 ? 44.459 92.299 38.687 1.00 17.31 103 ALA C C 1
ATOM 5209 O O . ALA C 1 103 ? 45.369 93.123 38.857 1.00 17.69 103 ALA C O 1
ATOM 5211 N N . SER C 1 104 ? 43.545 92.008 39.613 1.00 15.54 104 SER C N 1
ATOM 5212 C CA . SER C 1 104 ? 43.677 92.365 41.027 1.00 14.92 104 SER C CA 1
ATOM 5213 C C . SER C 1 104 ? 43.669 91.084 41.874 1.00 16.94 104 SER C C 1
ATOM 5214 O O . SER C 1 104 ? 43.216 90.034 41.419 1.00 16.55 104 SER C O 1
ATOM 5217 N N . ALA C 1 105 ? 44.096 91.179 43.131 1.00 15.79 105 ALA C N 1
ATOM 5218 C CA . ALA C 1 105 ? 44.161 90.000 43.989 1.00 12.07 105 ALA C CA 1
ATOM 5219 C C . ALA C 1 105 ? 43.598 90.308 45.364 1.00 13.19 105 ALA C C 1
ATOM 5220 O O . ALA C 1 105 ? 43.995 91.285 45.988 1.00 14.90 105 ALA C O 1
ATOM 5222 N N . PHE C 1 106 ? 42.635 89.498 45.789 1.00 12.76 106 PHE C N 1
ATOM 5223 C CA . PHE C 1 106 ? 41.996 89.615 47.094 1.00 15.16 106 PHE C CA 1
ATOM 5224 C C . PHE C 1 106 ? 42.056 88.296 47.862 1.00 16.70 106 PHE C C 1
ATOM 5225 O O . PHE C 1 106 ? 42.154 87.218 47.275 1.00 14.70 106 PHE C O 1
ATOM 5233 N N . ASP C 1 107 ? 41.908 88.388 49.180 1.00 17.07 107 ASP C N 1
ATOM 5234 C CA . ASP C 1 107 ? 41.925 87.217 50.045 1.00 18.14 107 ASP C CA 1
ATOM 5235 C C . ASP C 1 107 ? 40.597 86.469 49.908 1.00 16.30 107 ASP C C 1
ATOM 5236 O O . ASP C 1 107 ? 39.544 87.087 49.862 1.00 18.13 107 ASP C O 1
ATOM 5241 N N . ALA C 1 108 ? 40.645 85.146 49.807 1.00 15.84 108 ALA C N 1
ATOM 5242 C CA . ALA C 1 108 ? 39.410 84.358 49.815 1.00 15.24 108 ALA C CA 1
ATOM 5243 C C . ALA C 1 108 ? 39.499 83.174 50.771 1.00 17.06 108 ALA C C 1
ATOM 5244 O O . ALA C 1 108 ? 38.822 82.173 50.595 1.00 16.76 108 ALA C O 1
ATOM 5246 N N . MET C 1 109 ? 40.311 83.310 51.814 1.00 19.12 109 MET C N 1
ATOM 5247 C CA . MET C 1 109 ? 40.312 82.339 52.899 1.00 19.55 109 MET C CA 1
ATOM 5248 C C . MET C 1 109 ? 39.070 82.542 53.746 1.00 20.49 109 MET C C 1
ATOM 5249 O O . MET C 1 109 ? 38.861 83.619 54.288 1.00 22.45 109 MET C O 1
ATOM 5254 N N . PRO C 1 110 ? 38.211 81.515 53.856 1.00 21.82 110 PRO C N 1
ATOM 5255 C CA . PRO C 1 110 ? 37.037 81.639 54.733 1.00 25.06 110 PRO C CA 1
ATOM 5256 C C . PRO C 1 110 ? 37.453 81.957 56.172 1.00 28.09 110 PRO C C 1
ATOM 5257 O O . PRO C 1 110 ? 38.430 81.400 56.683 1.00 27.56 110 PRO C O 1
ATOM 5261 N N . GLU C 1 111 ? 36.746 82.907 56.781 1.00 31.24 111 GLU C N 1
ATOM 5262 C CA . GLU C 1 111 ? 37.040 83.391 58.130 1.00 34.55 111 GLU C CA 1
ATOM 5263 C C . GLU C 1 111 ? 37.156 82.240 59.134 1.00 32.51 111 GLU C C 1
ATOM 5264 O O . GLU C 1 111 ? 38.091 82.198 59.931 1.00 32.41 111 GLU C O 1
ATOM 5270 N N . ALA C 1 112 ? 36.335 81.215 58.934 1.00 31.28 112 ALA C N 1
ATOM 5271 C CA . ALA C 1 112 ? 36.306 80.057 59.815 1.00 31.20 112 ALA C CA 1
ATOM 5272 C C . ALA C 1 112 ? 37.486 79.108 59.631 1.00 31.19 112 ALA C C 1
ATOM 5273 O O . ALA C 1 112 ? 37.676 78.193 60.432 1.00 32.65 112 ALA C O 1
ATOM 5275 N N . GLU C 1 113 ? 38.221 79.265 58.534 1.00 29.51 113 GLU C N 1
ATOM 5276 C CA . GLU C 1 113 ? 39.375 78.410 58.262 1.00 27.51 113 GLU C CA 1
ATOM 5277 C C . GLU C 1 113 ? 40.662 79.092 58.690 1.00 24.36 113 GLU C C 1
ATOM 5278 O O . GLU C 1 113 ? 41.688 78.444 58.860 1.00 23.09 113 GLU C O 1
ATOM 5284 N N . LYS C 1 114 ? 40.617 80.413 58.789 1.00 24.49 114 LYS C N 1
ATOM 5285 C CA . LYS C 1 114 ? 41.827 81.203 58.961 1.00 26.25 114 LYS C CA 1
ATOM 5286 C C . LYS C 1 114 ? 42.510 80.920 60.304 1.00 27.13 114 LYS C C 1
ATOM 5287 O O . LYS C 1 114 ? 41.861 80.892 61.350 1.00 27.81 114 LYS C O 1
ATOM 5293 N N . GLU C 1 115 ? 43.795 80.593 60.243 1.00 25.64 115 GLU C N 1
ATOM 5294 C CA . GLU C 1 115 ? 44.583 80.300 61.430 1.00 26.78 115 GLU C CA 1
ATOM 5295 C C . GLU C 1 115 ? 45.661 81.348 61.591 1.00 29.89 115 GLU C C 1
ATOM 5296 O O . GLU C 1 115 ? 46.082 81.656 62.703 1.00 32.30 115 GLU C O 1
ATOM 5302 N N . ASP C 1 116 ? 46.152 81.834 60.462 1.00 31.01 116 ASP C N 1
ATOM 5303 C CA . ASP C 1 116 ? 47.231 82.803 60.435 1.00 33.13 116 ASP C CA 1
ATOM 5304 C C . ASP C 1 116 ? 47.009 83.700 59.212 1.00 31.87 116 ASP C C 1
ATOM 5305 O O . ASP C 1 116 ? 45.993 83.580 58.525 1.00 28.70 116 ASP C O 1
ATOM 5310 N N . GLU C 1 117 ? 47.890 84.670 59.018 1.00 30.04 117 GLU C N 1
ATOM 5311 C CA . GLU C 1 117 ? 47.836 85.521 57.847 1.00 30.17 117 GLU C CA 1
ATOM 5312 C C . GLU C 1 117 ? 49.196 86.136 57.597 1.00 28.61 117 GLU C C 1
ATOM 5313 O O . GLU C 1 117 ? 50.082 86.080 58.451 1.00 30.74 117 GLU C O 1
ATOM 5319 N N . ASP C 1 118 ? 49.392 86.629 56.385 1.00 25.23 118 ASP C N 1
ATOM 5320 C CA . ASP C 1 118 ? 50.648 87.246 56.007 1.00 23.01 118 ASP C CA 1
ATOM 5321 C C . ASP C 1 118 ? 50.288 88.459 55.179 1.00 21.74 118 ASP C C 1
ATOM 5322 O O . ASP C 1 118 ? 49.359 88.407 54.381 1.00 23.88 118 ASP C O 1
ATOM 5327 N N . ARG C 1 119 ? 50.990 89.560 55.406 1.00 20.43 119 ARG C N 1
ATOM 5328 C CA . ARG C 1 119 ? 50.685 90.814 54.740 1.00 19.26 119 ARG C CA 1
ATOM 5329 C C . ARG C 1 119 ? 51.374 90.870 53.381 1.00 19.78 119 ARG C C 1
ATOM 5330 O O . ARG C 1 119 ? 52.296 91.657 53.170 1.00 19.84 119 ARG C O 1
ATOM 5338 N N . VAL C 1 120 ? 50.915 90.023 52.459 1.00 19.41 120 VAL C N 1
ATOM 5339 C CA . VAL C 1 120 ? 51.542 89.908 51.146 1.00 17.34 120 VAL C CA 1
ATOM 5340 C C . VAL C 1 120 ? 51.322 91.180 50.336 1.00 14.96 120 VAL C C 1
ATOM 5341 O O . VAL C 1 120 ? 52.241 91.674 49.687 1.00 16.96 120 VAL C O 1
ATOM 5345 N N . GLY C 1 121 ? 50.125 91.748 50.456 1.00 14.73 121 GLY C N 1
ATOM 5346 C CA . GLY C 1 121 ? 49.816 92.993 49.786 1.00 17.03 121 GLY C CA 1
ATOM 5347 C C . GLY C 1 121 ? 50.672 94.126 50.309 1.00 18.78 121 GLY C C 1
ATOM 5348 O O . GLY C 1 121 ? 51.121 94.971 49.536 1.00 18.87 121 GLY C O 1
ATOM 5349 N N . TYR C 1 122 ? 50.937 94.123 51.619 1.00 20.28 122 TYR C N 1
ATOM 5350 C CA . TYR C 1 122 ? 51.762 95.158 52.237 1.00 19.37 122 TYR C CA 1
ATOM 5351 C C . TYR C 1 122 ? 53.184 95.078 51.706 1.00 16.57 122 TYR C C 1
ATOM 5352 O O . TYR C 1 122 ? 53.754 96.084 51.283 1.00 14.93 122 TYR C O 1
ATOM 5361 N N . LYS C 1 123 ? 53.710 93.858 51.649 1.00 16.98 123 LYS C N 1
ATOM 5362 C CA . LYS C 1 123 ? 55.051 93.620 51.140 1.00 17.91 123 LYS C CA 1
ATOM 5363 C C . LYS C 1 123 ? 55.206 94.009 49.669 1.00 19.03 123 LYS C C 1
ATOM 5364 O O . LYS C 1 123 ? 56.229 94.581 49.288 1.00 20.62 123 LYS C O 1
ATOM 5370 N N . LEU C 1 124 ? 54.164 93.779 48.869 1.00 19.12 124 LEU C N 1
ATOM 5371 C CA . LEU C 1 124 ? 54.191 94.163 47.450 1.00 18.89 124 LEU C CA 1
ATOM 5372 C C . LEU C 1 124 ? 54.097 95.669 47.231 1.00 15.95 124 LEU C C 1
ATOM 5373 O O . LEU C 1 124 ? 54.561 96.175 46.213 1.00 17.55 124 LEU C O 1
ATOM 5378 N N . SER C 1 125 ? 53.407 96.364 48.133 1.00 15.00 125 SER C N 1
ATOM 5379 C CA . SER C 1 125 ? 53.107 97.781 47.950 1.00 15.39 125 SER C CA 1
ATOM 5380 C C . SER C 1 125 ? 54.345 98.668 47.863 1.00 16.87 125 SER C C 1
ATOM 5381 O O . SER C 1 125 ? 54.306 99.740 47.254 1.00 17.25 125 SER C O 1
ATOM 5384 N N . PHE C 1 126 ? 55.472 98.169 48.366 1.00 18.73 126 PHE C N 1
ATOM 5385 C CA . PHE C 1 126 ? 56.730 98.904 48.292 1.00 20.26 126 PHE C CA 1
ATOM 5386 C C . PHE C 1 126 ? 57.204 99.084 46.861 1.00 20.30 126 PHE C C 1
ATOM 5387 O O . PHE C 1 126 ? 57.942 100.023 46.558 1.00 19.52 126 PHE C O 1
ATOM 5395 N N . PHE C 1 127 ? 56.685 98.243 45.968 1.00 20.97 127 PHE C N 1
ATOM 5396 C CA . PHE C 1 127 ? 56.924 98.381 44.534 1.00 19.33 127 PHE C CA 1
ATOM 5397 C C . PHE C 1 127 ? 56.502 99.770 44.032 1.00 19.12 127 PHE C C 1
ATOM 5398 O O . PHE C 1 127 ? 57.089 100.288 43.079 1.00 18.93 127 PHE C O 1
ATOM 5406 N N . GLY C 1 128 ? 55.540 100.387 44.719 1.00 16.91 128 GLY C N 1
ATOM 5407 C CA . GLY C 1 128 ? 55.087 101.723 44.355 1.00 19.26 128 GLY C CA 1
ATOM 5408 C C . GLY C 1 128 ? 56.137 102.825 44.491 1.00 21.46 128 GLY C C 1
ATOM 5409 O O . GLY C 1 128 ? 55.936 103.945 44.013 1.00 21.59 128 GLY C O 1
ATOM 5410 N N . ASP C 1 129 ? 57.242 102.512 45.168 1.00 22.51 129 ASP C N 1
ATOM 5411 C CA . ASP C 1 129 ? 58.353 103.444 45.370 1.00 22.94 129 ASP C CA 1
ATOM 5412 C C . ASP C 1 129 ? 57.913 104.761 45.995 1.00 23.23 129 ASP C C 1
ATOM 5413 O O . ASP C 1 129 ? 58.342 105.839 45.575 1.00 22.59 129 ASP C O 1
ATOM 5418 N N . GLY C 1 130 ? 57.067 104.666 47.010 1.00 22.44 130 GLY C N 1
ATOM 5419 C CA . GLY C 1 130 ? 56.602 105.862 47.681 1.00 23.63 130 GLY C CA 1
ATOM 5420 C C . GLY C 1 130 ? 55.265 106.380 47.195 1.00 23.63 130 GLY C C 1
ATOM 5421 O O . GLY C 1 130 ? 54.644 107.201 47.869 1.00 23.62 130 GLY C O 1
ATOM 5422 N N . TYR C 1 131 ? 54.798 105.902 46.044 1.00 22.97 131 TYR C N 1
ATOM 5423 C CA . TYR C 1 131 ? 53.546 106.409 45.491 1.00 23.45 131 TYR C CA 1
ATOM 5424 C C . TYR C 1 131 ? 52.340 105.541 45.817 1.00 22.62 131 TYR C C 1
ATOM 5425 O O . TYR C 1 131 ? 51.206 105.918 45.535 1.00 23.71 131 TYR C O 1
ATOM 5434 N N . GLN C 1 132 ? 52.597 104.374 46.399 1.00 23.32 132 GLN C N 1
ATOM 5435 C CA . GLN C 1 132 ? 51.546 103.444 46.804 1.00 23.76 132 GLN C CA 1
ATOM 5436 C C . GLN C 1 132 ? 50.679 104.058 47.895 1.00 26.63 132 GLN C C 1
ATOM 5437 O O . GLN C 1 132 ? 51.175 104.791 48.753 1.00 29.88 132 GLN C O 1
ATOM 5443 N N . GLU C 1 133 ? 49.376 103.822 47.824 1.00 27.53 133 GLU C N 1
ATOM 5444 C CA . GLU C 1 133 ? 48.476 104.355 48.828 1.00 29.23 133 GLU C CA 1
ATOM 5445 C C . GLU C 1 133 ? 47.497 103.312 49.342 1.00 27.93 133 GLU C C 1
ATOM 5446 O O . GLU C 1 133 ? 47.121 102.383 48.637 1.00 26.47 133 GLU C O 1
ATOM 5452 N N . GLU C 1 134 ? 47.176 103.423 50.618 1.00 27.38 134 GLU C N 1
ATOM 5453 C CA . GLU C 1 134 ? 46.210 102.553 51.257 1.00 29.51 134 GLU C CA 1
ATOM 5454 C C . GLU C 1 134 ? 44.796 102.968 50.875 1.00 29.91 134 GLU C C 1
ATOM 5455 O O . GLU C 1 134 ? 44.532 104.142 50.630 1.00 31.93 134 GLU C O 1
ATOM 5461 N N . ASP C 1 135 ? 43.881 102.009 50.850 1.00 29.12 135 ASP C N 1
ATOM 5462 C CA . ASP C 1 135 ? 42.481 102.313 50.609 1.00 29.05 135 ASP C CA 1
ATOM 5463 C C . ASP C 1 135 ? 41.598 101.227 51.191 1.00 27.97 135 ASP C C 1
ATOM 5464 O O . ASP C 1 135 ? 42.083 100.258 51.770 1.00 26.50 135 ASP C O 1
ATOM 5469 N N . GLU C 1 136 ? 40.298 101.477 51.166 1.00 28.36 136 GLU C N 1
ATOM 5470 C CA . GLU C 1 136 ? 39.331 100.505 51.613 1.00 31.00 136 GLU C CA 1
ATOM 5471 C C . GLU C 1 136 ? 38.408 100.189 50.448 1.00 31.83 136 GLU C C 1
ATOM 5472 O O . GLU C 1 136 ? 38.025 101.079 49.684 1.00 32.34 136 GLU C O 1
ATOM 5478 N N . LEU C 1 137 ? 38.195 98.901 50.221 1.00 30.87 137 LEU C N 1
ATOM 5479 C CA . LEU C 1 137 ? 37.330 98.446 49.152 1.00 30.54 137 LEU C CA 1
ATOM 5480 C C . LEU C 1 137 ? 36.457 97.320 49.679 1.00 31.34 137 LEU C C 1
ATOM 5481 O O . LEU C 1 137 ? 36.961 96.274 50.094 1.00 30.36 137 LEU C O 1
ATOM 5486 N N . ASP C 1 138 ? 35.151 97.582 49.737 1.00 31.76 138 ASP C N 1
ATOM 5487 C CA . ASP C 1 138 ? 34.180 96.616 50.234 1.00 33.57 138 ASP C CA 1
ATOM 5488 C C . ASP C 1 138 ? 34.566 96.187 51.649 1.00 34.04 138 ASP C C 1
ATOM 5489 O O . ASP C 1 138 ? 34.498 95.002 51.987 1.00 34.44 138 ASP C O 1
ATOM 5494 N N . GLY C 1 139 ? 35.072 97.148 52.426 1.00 34.37 139 GLY C N 1
ATOM 5495 C CA . GLY C 1 139 ? 35.487 96.885 53.796 1.00 33.25 139 GLY C CA 1
ATOM 5496 C C . GLY C 1 139 ? 36.818 96.165 53.948 1.00 32.63 139 GLY C C 1
ATOM 5497 O O . GLY C 1 139 ? 37.163 95.716 55.042 1.00 34.25 139 GLY C O 1
ATOM 5498 N N . ARG C 1 140 ? 37.556 96.029 52.851 1.00 30.17 140 ARG C N 1
ATOM 5499 C CA . ARG C 1 140 ? 38.868 95.394 52.885 1.00 26.40 140 ARG C CA 1
ATOM 5500 C C . ARG C 1 140 ? 39.945 96.458 52.823 1.00 24.12 140 ARG C C 1
ATOM 5501 O O . ARG C 1 140 ? 39.802 97.455 52.120 1.00 22.63 140 ARG C O 1
ATOM 5509 N N . LYS C 1 141 ? 41.038 96.218 53.537 1.00 24.46 141 LYS C N 1
ATOM 5510 C CA . LYS C 1 141 ? 42.224 97.059 53.439 1.00 25.42 141 LYS C CA 1
ATOM 5511 C C . LYS C 1 141 ? 43.021 96.625 52.218 1.00 23.09 141 LYS C C 1
ATOM 5512 O O . LYS C 1 141 ? 43.424 95.464 52.106 1.00 21.21 141 LYS C O 1
ATOM 5518 N N . VAL C 1 142 ? 43.206 97.561 51.293 1.00 21.30 142 VAL C N 1
ATOM 5519 C CA . VAL C 1 142 ? 43.868 97.287 50.028 1.00 22.08 142 VAL C CA 1
ATOM 5520 C C . VAL C 1 142 ? 44.958 98.314 49.762 1.00 21.56 142 VAL C C 1
ATOM 5521 O O . VAL C 1 142 ? 44.934 99.414 50.310 1.00 23.82 142 VAL C O 1
ATOM 5525 N N . TRP C 1 143 ? 45.925 97.932 48.940 1.00 21.40 143 TRP C N 1
ATOM 5526 C CA . TRP C 1 143 ? 46.938 98.849 48.450 1.00 19.92 143 TRP C CA 1
ATOM 5527 C C . TRP C 1 143 ? 46.702 99.116 46.971 1.00 20.22 143 TRP C C 1
ATOM 5528 O O . TRP C 1 143 ? 46.349 98.208 46.221 1.00 21.49 143 TRP C O 1
ATOM 5539 N N . LYS C 1 144 ? 46.716 100.388 46.602 1.00 19.93 144 LYS C N 1
ATOM 5540 C CA . LYS C 1 144 ? 46.715 100.780 45.202 1.00 20.60 144 LYS C CA 1
ATOM 5541 C C . LYS C 1 144 ? 48.146 101.106 44.829 1.00 20.22 144 LYS C C 1
ATOM 5542 O O . LYS C 1 144 ? 48.742 102.038 45.362 1.00 20.88 144 LYS C O 1
ATOM 5548 N N . ILE C 1 145 ? 48.733 100.243 44.016 1.00 19.05 145 ILE C N 1
ATOM 5549 C CA . ILE C 1 145 ? 50.123 100.374 43.624 1.00 20.02 145 ILE C CA 1
ATOM 5550 C C . ILE C 1 145 ? 50.216 100.899 42.196 1.00 21.71 145 ILE C C 1
ATOM 5551 O O . ILE C 1 145 ? 49.806 100.227 41.243 1.00 22.24 145 ILE C O 1
ATOM 5556 N N . PRO C 1 146 ? 50.691 102.137 42.029 1.00 20.75 146 PRO C N 1
ATOM 5557 C CA . PRO C 1 146 ? 50.688 102.707 40.679 1.00 21.28 146 PRO C CA 1
ATOM 5558 C C . PRO C 1 146 ? 51.588 101.906 39.737 1.00 19.98 146 PRO C C 1
ATOM 5559 O O . PRO C 1 146 ? 52.692 101.510 40.113 1.00 17.99 146 PRO C O 1
ATOM 5563 N N . VAL C 1 147 ? 51.045 101.543 38.574 1.00 19.40 147 VAL C N 1
ATOM 5564 C CA . VAL C 1 147 ? 51.780 100.772 37.575 1.00 18.61 147 VAL C CA 1
ATOM 5565 C C . VAL C 1 147 ? 51.547 101.387 36.204 1.00 17.81 147 VAL C C 1
ATOM 5566 O O . VAL C 1 147 ? 50.696 102.266 36.060 1.00 18.40 147 VAL C O 1
ATOM 5570 N N . VAL C 1 148 ? 52.333 100.962 35.215 1.00 17.34 148 VAL C N 1
ATOM 5571 C CA . VAL C 1 148 ? 52.267 101.553 33.874 1.00 18.24 148 VAL C CA 1
ATOM 5572 C C . VAL C 1 148 ? 50.880 101.443 33.252 1.00 19.02 148 VAL C C 1
ATOM 5573 O O . VAL C 1 148 ? 50.406 102.366 32.594 1.00 19.48 148 VAL C O 1
ATOM 5577 N N . GLU C 1 149 ? 50.170 100.379 33.597 1.00 21.25 149 GLU C N 1
ATOM 5578 C CA . GLU C 1 149 ? 48.798 100.218 33.154 1.00 23.22 149 GLU C CA 1
ATOM 5579 C C . GLU C 1 149 ? 47.863 101.222 33.829 1.00 25.28 149 GLU C C 1
ATOM 5580 O O . GLU C 1 149 ? 46.841 101.608 33.258 1.00 27.55 149 GLU C O 1
ATOM 5586 N N . GLY C 1 150 ? 48.217 101.640 35.042 1.00 24.50 150 GLY C N 1
ATOM 5587 C CA . GLY C 1 150 ? 47.327 102.448 35.856 1.00 22.98 150 GLY C CA 1
ATOM 5588 C C . GLY C 1 150 ? 47.552 102.161 37.334 1.00 24.84 150 GLY C C 1
ATOM 5589 O O . GLY C 1 150 ? 48.480 102.697 37.943 1.00 25.03 150 GLY C O 1
ATOM 5590 N N . GLU C 1 151 ? 46.761 101.245 37.885 1.00 24.56 151 GLU C N 1
ATOM 5591 C CA . GLU C 1 151 ? 46.872 100.860 39.289 1.00 25.28 151 GLU C CA 1
ATOM 5592 C C . GLU C 1 151 ? 46.746 99.358 39.404 1.00 24.34 151 GLU C C 1
ATOM 5593 O O . GLU C 1 151 ? 45.953 98.745 38.695 1.00 28.37 151 GLU C O 1
ATOM 5599 N N . PHE C 1 152 ? 47.518 98.763 40.301 1.00 21.86 152 PHE C N 1
ATOM 5600 C CA . PHE C 1 152 ? 47.288 97.382 40.697 1.00 18.56 152 PHE C CA 1
ATOM 5601 C C . PHE C 1 152 ? 46.721 97.361 42.113 1.00 19.51 152 PHE C C 1
ATOM 5602 O O . PHE C 1 152 ? 47.294 97.961 43.023 1.00 19.65 152 PHE C O 1
ATOM 5610 N N . ILE C 1 153 ? 45.564 96.727 42.281 1.00 17.67 153 ILE C N 1
ATOM 5611 C CA . ILE C 1 153 ? 44.932 96.596 43.591 1.00 17.45 153 ILE C CA 1
ATOM 5612 C C . ILE C 1 153 ? 45.199 95.222 44.197 1.00 19.61 153 ILE C C 1
ATOM 5613 O O . ILE C 1 153 ? 44.894 94.183 43.590 1.00 17.28 153 ILE C O 1
ATOM 5618 N N . VAL C 1 154 ? 45.665 95.223 45.445 1.00 19.26 154 VAL C N 1
ATOM 5619 C CA . VAL C 1 154 ? 45.920 93.983 46.176 1.00 17.53 154 VAL C CA 1
ATOM 5620 C C . VAL C 1 154 ? 45.566 94.155 47.649 1.00 18.96 154 VAL C C 1
ATOM 5621 O O . VAL C 1 154 ? 45.790 95.216 48.233 1.00 18.50 154 VAL C O 1
ATOM 5625 N N . GLU C 1 155 ? 44.867 93.166 48.194 1.00 17.16 155 GLU C N 1
ATOM 5626 C CA . GLU C 1 155 ? 44.488 93.190 49.594 1.00 18.04 155 GLU C CA 1
ATOM 5627 C C . GLU C 1 155 ? 45.730 93.133 50.496 1.00 18.75 155 GLU C C 1
ATOM 5628 O O . GLU C 1 155 ? 46.758 92.544 50.139 1.00 18.92 155 GLU C O 1
ATOM 5634 N N . ASP C 1 156 ? 45.671 93.858 51.609 1.00 19.83 156 ASP C N 1
ATOM 5635 C CA . ASP C 1 156 ? 46.829 93.997 52.497 1.00 18.14 156 ASP C CA 1
ATOM 5636 C C . ASP C 1 156 ? 47.343 92.632 52.959 1.00 16.90 156 ASP C C 1
ATOM 5637 O O . ASP C 1 156 ? 48.533 92.353 52.867 1.00 20.22 156 ASP C O 1
ATOM 5642 N N . SER C 1 157 ? 46.451 91.780 53.440 1.00 17.75 157 SER C N 1
ATOM 5643 C CA . SER C 1 157 ? 46.871 90.491 53.965 1.00 19.12 157 SER C CA 1
ATOM 5644 C C . SER C 1 157 ? 46.012 89.326 53.461 1.00 19.97 157 SER C C 1
ATOM 5645 O O . SER C 1 157 ? 44.851 89.505 53.081 1.00 19.10 157 SER C O 1
ATOM 5648 N N . PHE C 1 158 ? 46.562 88.119 53.589 1.00 20.41 158 PHE C N 1
ATOM 5649 C CA . PHE C 1 158 ? 45.917 86.894 53.131 1.00 20.99 158 PHE C CA 1
ATOM 5650 C C . PHE C 1 158 ? 45.913 85.869 54.252 1.00 19.30 158 PHE C C 1
ATOM 5651 O O . PHE C 1 158 ? 46.932 85.661 54.905 1.00 20.64 158 PHE C O 1
ATOM 5659 N N . GLY C 1 159 ? 44.773 85.211 54.444 1.00 18.02 159 GLY C N 1
ATOM 5660 C CA . GLY C 1 159 ? 44.667 84.186 55.462 1.00 19.52 159 GLY C CA 1
ATOM 5661 C C . GLY C 1 159 ? 45.335 82.876 55.091 1.00 20.96 159 GLY C C 1
ATOM 5662 O O . GLY C 1 159 ? 45.364 82.486 53.923 1.00 20.51 159 GLY C O 1
ATOM 5663 N N . ILE C 1 160 ? 45.867 82.187 56.095 1.00 19.94 160 ILE C N 1
ATOM 5664 C CA . ILE C 1 160 ? 46.498 80.895 55.901 1.00 19.80 160 ILE C CA 1
ATOM 5665 C C . ILE C 1 160 ? 45.748 79.905 56.778 1.00 21.44 160 ILE C C 1
ATOM 5666 O O . ILE C 1 160 ? 45.231 80.275 57.834 1.00 21.34 160 ILE C O 1
ATOM 5671 N N . THR C 1 161 ? 45.659 78.659 56.322 1.00 20.26 161 THR C N 1
ATOM 5672 C CA . THR C 1 161 ? 45.031 77.598 57.098 1.00 19.02 161 THR C CA 1
ATOM 5673 C C . THR C 1 161 ? 45.860 76.336 56.964 1.00 18.65 161 THR C C 1
ATOM 5674 O O . THR C 1 161 ? 46.787 76.280 56.158 1.00 18.39 161 THR C O 1
ATOM 5678 N N . THR C 1 162 ? 45.601 75.385 57.850 1.00 19.09 162 THR C N 1
ATOM 5679 C CA . THR C 1 162 ? 46.140 74.046 57.728 1.00 20.48 162 THR C CA 1
ATOM 5680 C C . THR C 1 162 ? 45.086 73.219 57.007 1.00 20.05 162 THR C C 1
ATOM 5681 O O . THR C 1 162 ? 43.988 73.007 57.531 1.00 20.11 162 THR C O 1
ATOM 5685 N N . GLY C 1 163 ? 45.363 72.924 55.741 1.00 20.28 163 GLY C N 1
ATOM 5686 C CA . GLY C 1 163 ? 44.445 72.141 54.933 1.00 17.43 163 GLY C CA 1
ATOM 5687 C C . GLY C 1 163 ? 44.839 70.680 54.853 1.00 18.97 163 GLY C C 1
ATOM 5688 O O . GLY C 1 163 ? 45.633 70.188 55.661 1.00 18.68 163 GLY C O 1
ATOM 5689 N N . VAL C 1 164 ? 44.331 70.004 53.828 1.00 17.20 164 VAL C N 1
ATOM 5690 C CA . VAL C 1 164 ? 44.557 68.581 53.633 1.00 16.22 164 VAL C CA 1
ATOM 5691 C C . VAL C 1 164 ? 45.147 68.363 52.239 1.00 19.32 164 VAL C C 1
ATOM 5692 O O . VAL C 1 164 ? 44.589 68.832 51.252 1.00 20.79 164 VAL C O 1
ATOM 5696 N N . ALA C 1 165 ? 46.361 67.823 52.196 1.00 18.83 165 ALA C N 1
ATOM 5697 C CA . ALA C 1 165 ? 47.048 67.516 50.946 1.00 19.43 165 ALA C CA 1
ATOM 5698 C C . ALA C 1 165 ? 47.133 66.005 50.685 1.00 20.64 165 ALA C C 1
ATOM 5699 O O . ALA C 1 165 ? 47.395 65.218 51.598 1.00 22.54 165 ALA C O 1
ATOM 5701 N N . GLY C 1 166 ? 46.833 65.600 49.452 1.00 18.24 166 GLY C N 1
ATOM 5702 C CA . GLY C 1 166 ? 47.142 64.249 49.031 1.00 16.32 166 GLY C CA 1
ATOM 5703 C C . GLY C 1 166 ? 45.999 63.254 49.167 1.00 16.16 166 GLY C C 1
ATOM 5704 O O . GLY C 1 166 ? 46.247 62.048 49.171 1.00 18.71 166 GLY C O 1
ATOM 5705 N N . GLY C 1 167 ? 44.756 63.731 49.273 1.00 15.10 167 GLY C N 1
ATOM 5706 C CA . GLY C 1 167 ? 43.620 62.855 49.015 1.00 16.90 167 GLY C CA 1
ATOM 5707 C C . GLY C 1 167 ? 43.758 62.307 47.596 1.00 18.13 167 GLY C C 1
ATOM 5708 O O . GLY C 1 167 ? 44.332 62.971 46.737 1.00 17.30 167 GLY C O 1
ATOM 5709 N N . ASN C 1 168 ? 43.414 61.039 47.388 1.00 18.63 168 ASN C N 1
ATOM 5710 C CA . ASN C 1 168 ? 43.676 60.411 46.097 1.00 17.02 168 ASN C CA 1
ATOM 5711 C C . ASN C 1 168 ? 42.772 59.230 45.810 1.00 17.32 168 ASN C C 1
ATOM 5712 O O . ASN C 1 168 ? 42.124 58.703 46.711 1.00 17.47 168 ASN C O 1
ATOM 5717 N N . PHE C 1 169 ? 42.665 58.876 44.531 1.00 14.91 169 PHE C N 1
ATOM 5718 C CA . PHE C 1 169 ? 42.145 57.573 44.143 1.00 14.32 169 PHE C CA 1
ATOM 5719 C C . PHE C 1 169 ? 42.730 57.165 42.797 1.00 15.01 169 PHE C C 1
ATOM 5720 O O . PHE C 1 169 ? 43.254 58.003 42.073 1.00 16.49 169 PHE C O 1
ATOM 5728 N N . TYR C 1 170 ? 42.818 55.859 42.575 1.00 14.82 170 TYR C N 1
ATOM 5729 C CA . TYR C 1 170 ? 43.306 55.314 41.316 1.00 16.55 170 TYR C CA 1
ATOM 5730 C C . TYR C 1 170 ? 42.163 54.795 40.461 1.00 16.01 170 TYR C C 1
ATOM 5731 O O . TYR C 1 170 ? 41.254 54.130 40.967 1.00 16.98 170 TYR C O 1
ATOM 5740 N N . ILE C 1 171 ? 42.181 55.161 39.178 1.00 16.06 171 ILE C N 1
ATOM 5741 C CA . ILE C 1 171 ? 41.259 54.607 38.184 1.00 14.56 171 ILE C CA 1
ATOM 5742 C C . ILE C 1 171 ? 41.991 53.533 37.386 1.00 14.89 171 ILE C C 1
ATOM 5743 O O . ILE C 1 171 ? 43.023 53.801 36.759 1.00 15.76 171 ILE C O 1
ATOM 5748 N N . MET C 1 172 ? 41.475 52.312 37.445 1.00 15.66 172 MET C N 1
ATOM 5749 C CA . MET C 1 172 ? 42.081 51.189 36.742 1.00 17.17 172 MET C CA 1
ATOM 5750 C C . MET C 1 172 ? 41.176 50.837 35.561 1.00 17.37 172 MET C C 1
ATOM 5751 O O . MET C 1 172 ? 39.987 50.573 35.757 1.00 16.27 172 MET C O 1
ATOM 5756 N N . ALA C 1 173 ? 41.710 50.918 34.341 1.00 13.93 173 ALA C N 1
ATOM 5757 C CA . ALA C 1 173 ? 40.876 50.801 33.154 1.00 12.91 173 ALA C CA 1
ATOM 5758 C C . ALA C 1 173 ? 41.422 49.787 32.168 1.00 13.62 173 ALA C C 1
ATOM 5759 O O . ALA C 1 173 ? 42.587 49.406 32.236 1.00 14.84 173 ALA C O 1
ATOM 5761 N N . GLU C 1 174 ? 40.561 49.350 31.254 1.00 15.04 174 GLU C N 1
ATOM 5762 C CA . GLU C 1 174 ? 40.914 48.354 30.246 1.00 17.45 174 GLU C CA 1
ATOM 5763 C C . GLU C 1 174 ? 41.873 48.882 29.185 1.00 17.63 174 GLU C C 1
ATOM 5764 O O . GLU C 1 174 ? 42.455 48.111 28.424 1.00 19.12 174 GLU C O 1
ATOM 5770 N N . SER C 1 175 ? 42.004 50.199 29.099 1.00 17.35 175 SER C N 1
ATOM 5771 C CA . SER C 1 175 ? 42.920 50.808 28.141 1.00 16.54 175 SER C CA 1
ATOM 5772 C C . SER C 1 175 ? 43.263 52.222 28.579 1.00 14.55 175 SER C C 1
ATOM 5773 O O . SER C 1 175 ? 42.536 52.824 29.366 1.00 14.59 175 SER C O 1
ATOM 5776 N N . GLN C 1 176 ? 44.223 52.822 27.893 1.00 13.58 176 GLN C N 1
ATOM 5777 C CA . GLN C 1 176 ? 44.591 54.197 28.177 1.00 13.62 176 GLN C CA 1
ATOM 5778 C C . GLN C 1 176 ? 43.478 55.190 27.794 1.00 12.01 176 GLN C C 1
ATOM 5779 O O . GLN C 1 176 ? 43.135 56.047 28.594 1.00 11.76 176 GLN C O 1
ATOM 5785 N N . PRO C 1 177 ? 42.885 55.068 26.589 1.00 12.97 177 PRO C N 1
ATOM 5786 C CA . PRO C 1 177 ? 41.808 56.020 26.251 1.00 11.41 177 PRO C CA 1
ATOM 5787 C C . PRO C 1 177 ? 40.609 55.921 27.186 1.00 10.66 177 PRO C C 1
ATOM 5788 O O . PRO C 1 177 ? 40.024 56.938 27.542 1.00 12.27 177 PRO C O 1
ATOM 5792 N N . ALA C 1 178 ? 40.283 54.702 27.621 1.00 9.83 178 ALA C N 1
ATOM 5793 C CA . ALA C 1 178 ? 39.165 54.481 28.542 1.00 11.88 178 ALA C CA 1
ATOM 5794 C C . ALA C 1 178 ? 39.490 55.086 29.905 1.00 11.56 178 ALA C C 1
ATOM 5795 O O . ALA C 1 178 ? 38.653 55.743 30.508 1.00 9.83 178 ALA C O 1
ATOM 5797 N N . GLY C 1 179 ? 40.710 54.834 30.379 1.00 12.43 179 GLY C N 1
ATOM 5798 C CA . GLY C 1 179 ? 41.203 55.456 31.606 1.00 14.53 179 GLY C CA 1
ATOM 5799 C C . GLY C 1 179 ? 41.157 56.969 31.602 1.00 12.15 179 GLY C C 1
ATOM 5800 O O . GLY C 1 179 ? 40.674 57.582 32.554 1.00 11.36 179 GLY C O 1
ATOM 5801 N N . LEU C 1 180 ? 41.639 57.575 30.522 1.00 12.92 180 LEU C N 1
ATOM 5802 C CA . LEU C 1 180 ? 41.663 59.031 30.395 1.00 10.81 180 LEU C CA 1
ATOM 5803 C C . LEU C 1 180 ? 40.281 59.676 30.283 1.00 10.41 180 LEU C C 1
ATOM 5804 O O . LEU C 1 180 ? 40.041 60.732 30.851 1.00 9.38 180 LEU C O 1
ATOM 5809 N N . GLN C 1 181 ? 39.365 59.045 29.559 1.00 10.29 181 GLN C N 1
ATOM 5810 C CA . GLN C 1 181 ? 38.007 59.558 29.476 1.00 10.90 181 GLN C CA 1
ATOM 5811 C C . GLN C 1 181 ? 37.338 59.526 30.861 1.00 11.72 181 GLN C C 1
ATOM 5812 O O . GLN C 1 181 ? 36.688 60.483 31.271 1.00 12.83 181 GLN C O 1
ATOM 5818 N N . ALA C 1 182 ? 37.550 58.442 31.599 1.00 11.58 182 ALA C N 1
ATOM 5819 C CA . ALA C 1 182 ? 37.041 58.343 32.962 1.00 11.76 182 ALA C CA 1
ATOM 5820 C C . ALA C 1 182 ? 37.690 59.385 33.886 1.00 11.15 182 ALA C C 1
ATOM 5821 O O . ALA C 1 182 ? 36.988 60.051 34.651 1.00 11.95 182 ALA C O 1
ATOM 5823 N N . ALA C 1 183 ? 39.006 59.569 33.743 1.00 12.47 183 ALA C N 1
ATOM 5824 C CA . ALA C 1 183 ? 39.781 60.518 34.547 1.00 10.92 183 ALA C CA 1
ATOM 5825 C C . ALA C 1 183 ? 39.344 61.964 34.348 1.00 11.44 183 ALA C C 1
ATOM 5826 O O . ALA C 1 183 ? 39.203 62.710 35.319 1.00 12.07 183 ALA C O 1
ATOM 5828 N N . GLU C 1 184 ? 39.095 62.361 33.103 1.00 11.00 184 GLU C N 1
ATOM 5829 C CA . GLU C 1 184 ? 38.654 63.726 32.864 1.00 11.00 184 GLU C CA 1
ATOM 5830 C C . GLU C 1 184 ? 37.248 63.999 33.402 1.00 9.39 184 GLU C C 1
ATOM 5831 O O . GLU C 1 184 ? 36.997 65.081 33.930 1.00 9.53 184 GLU C O 1
ATOM 5837 N N . ALA C 1 185 ? 36.347 63.027 33.288 1.00 10.04 185 ALA C N 1
ATOM 5838 C CA . ALA C 1 185 ? 35.017 63.141 33.857 1.00 10.15 185 ALA C CA 1
ATOM 5839 C C . ALA C 1 185 ? 35.076 63.349 35.365 1.00 11.50 185 ALA C C 1
ATOM 5840 O O . ALA C 1 185 ? 34.288 64.112 35.919 1.00 11.12 185 ALA C O 1
ATOM 5842 N N . ALA C 1 186 ? 35.980 62.630 36.016 1.00 12.82 186 ALA C N 1
ATOM 5843 C CA . ALA C 1 186 ? 36.221 62.793 37.444 1.00 12.12 186 ALA C CA 1
ATOM 5844 C C . ALA C 1 186 ? 36.667 64.215 37.774 1.00 12.68 186 ALA C C 1
ATOM 5845 O O . ALA C 1 186 ? 36.120 64.840 38.674 1.00 13.13 186 ALA C O 1
ATOM 5847 N N . VAL C 1 187 ? 37.611 64.746 37.002 1.00 11.89 187 VAL C N 1
ATOM 5848 C CA . VAL C 1 187 ? 38.110 66.098 37.243 1.00 11.34 187 VAL C CA 1
ATOM 5849 C C . VAL C 1 187 ? 37.044 67.159 36.945 1.00 12.81 187 VAL C C 1
ATOM 5850 O O . VAL C 1 187 ? 36.908 68.137 37.690 1.00 11.84 187 VAL C O 1
ATOM 5854 N N . ASP C 1 188 ? 36.179 66.888 35.970 1.00 12.02 188 ASP C N 1
ATOM 5855 C CA . ASP C 1 188 ? 35.060 67.791 35.665 1.00 11.46 188 ASP C CA 1
ATOM 5856 C C . ASP C 1 188 ? 34.112 67.935 36.851 1.00 9.80 188 ASP C C 1
ATOM 5857 O O . ASP C 1 188 ? 33.565 69.014 37.083 1.00 14.03 188 ASP C O 1
ATOM 5862 N N . ALA C 1 189 ? 33.882 66.833 37.562 1.00 10.78 189 ALA C N 1
ATOM 5863 C CA . ALA C 1 189 ? 33.083 66.840 38.787 1.00 11.77 189 ALA C CA 1
ATOM 5864 C C . ALA C 1 189 ? 33.790 67.549 39.957 1.00 11.43 189 ALA C C 1
ATOM 5865 O O . ALA C 1 189 ? 33.177 68.306 40.692 1.00 13.62 189 ALA C O 1
ATOM 5867 N N . ILE C 1 190 ? 35.064 67.252 40.154 1.00 12.36 190 ILE C N 1
ATOM 5868 C CA . ILE C 1 190 ? 35.867 67.913 41.184 1.00 14.13 190 ILE C CA 1
ATOM 5869 C C . ILE C 1 190 ? 35.881 69.438 41.030 1.00 15.44 190 ILE C C 1
ATOM 5870 O O . ILE C 1 190 ? 35.859 70.163 42.027 1.00 15.30 190 ILE C O 1
ATOM 5875 N N . LYS C 1 191 ? 35.797 69.927 39.792 1.00 16.56 191 LYS C N 1
ATOM 5876 C CA . LYS C 1 191 ? 35.722 71.369 39.532 1.00 17.21 191 LYS C CA 1
ATOM 5877 C C . LYS C 1 191 ? 34.563 72.060 40.247 1.00 17.00 191 LYS C C 1
ATOM 5878 O O . LYS C 1 191 ? 34.660 73.239 40.579 1.00 17.01 191 LYS C O 1
ATOM 5884 N N . GLY C 1 192 ? 33.468 71.332 40.453 1.00 15.80 192 GLY C N 1
ATOM 5885 C CA . GLY C 1 192 ? 32.315 71.893 41.133 1.00 16.98 192 GLY C CA 1
ATOM 5886 C C . GLY C 1 192 ? 32.363 71.883 42.660 1.00 19.38 192 GLY C C 1
ATOM 5887 O O . GLY C 1 192 ? 31.427 72.372 43.297 1.00 20.57 192 GLY C O 1
ATOM 5888 N N . VAL C 1 193 ? 33.461 71.403 43.248 1.00 18.41 193 VAL C N 1
ATOM 5889 C CA . VAL C 1 193 ? 33.576 71.283 44.711 1.00 17.12 193 VAL C CA 1
ATOM 5890 C C . VAL C 1 193 ? 34.374 72.457 45.277 1.00 17.79 193 VAL C C 1
ATOM 5891 O O . VAL C 1 193 ? 35.555 72.632 44.964 1.00 16.19 193 VAL C O 1
ATOM 5895 N N . GLU C 1 194 ? 33.717 73.254 46.115 1.00 19.63 194 GLU C N 1
ATOM 5896 C CA . GLU C 1 194 ? 34.314 74.463 46.669 1.00 20.82 194 GLU C CA 1
ATOM 5897 C C . GLU C 1 194 ? 35.386 74.084 47.673 1.00 19.63 194 GLU C C 1
ATOM 5898 O O . GLU C 1 194 ? 35.199 73.165 48.465 1.00 20.41 194 GLU C O 1
ATOM 5904 N N . GLY C 1 195 ? 36.542 74.726 47.569 1.00 18.25 195 GLY C N 1
ATOM 5905 C CA . GLY C 1 195 ? 37.609 74.487 48.525 1.00 17.62 195 GLY C CA 1
ATOM 5906 C C . GLY C 1 195 ? 38.498 73.295 48.220 1.00 18.57 195 GLY C C 1
ATOM 5907 O O . GLY C 1 195 ? 39.340 72.947 49.039 1.00 17.66 195 GLY C O 1
ATOM 5908 N N . ALA C 1 196 ? 38.353 72.692 47.036 1.00 16.70 196 ALA C N 1
ATOM 5909 C CA . ALA C 1 196 ? 39.203 71.571 46.635 1.00 15.57 196 ALA C CA 1
ATOM 5910 C C . ALA C 1 196 ? 39.785 71.826 45.251 1.00 16.21 196 ALA C C 1
ATOM 5911 O O . ALA C 1 196 ? 39.174 72.512 44.434 1.00 15.53 196 ALA C O 1
ATOM 5913 N N . TYR C 1 197 ? 41.017 71.371 45.041 1.00 13.96 197 TYR C N 1
ATOM 5914 C CA . TYR C 1 197 ? 41.690 71.540 43.764 1.00 13.57 197 TYR C CA 1
ATOM 5915 C C . TYR C 1 197 ? 42.567 70.334 43.477 1.00 14.71 197 TYR C C 1
ATOM 5916 O O . TYR C 1 197 ? 42.908 69.573 44.388 1.00 15.02 197 TYR C O 1
ATOM 5925 N N . ALA C 1 198 ? 42.834 70.105 42.193 1.00 13.68 198 ALA C N 1
ATOM 5926 C CA . ALA C 1 198 ? 43.644 68.982 41.736 1.00 12.54 198 ALA C CA 1
ATOM 5927 C C . ALA C 1 198 ? 44.871 69.525 40.995 1.00 14.27 198 ALA C C 1
ATOM 5928 O O . ALA C 1 198 ? 44.756 70.046 39.884 1.00 14.68 198 ALA C O 1
ATOM 5930 N N . PRO C 1 199 ? 46.039 69.531 41.659 1.00 13.34 199 PRO C N 1
ATOM 5931 C CA . PRO C 1 199 ? 47.182 70.316 41.172 1.00 12.68 199 PRO C CA 1
ATOM 5932 C C . PRO C 1 199 ? 47.924 69.748 39.949 1.00 11.06 199 PRO C C 1
ATOM 5933 O O . PRO C 1 199 ? 48.742 70.435 39.352 1.00 13.71 199 PRO C O 1
ATOM 5937 N N . PHE C 1 200 ? 47.687 68.493 39.598 1.00 11.72 200 PHE C N 1
ATOM 5938 C CA . PHE C 1 200 ? 48.417 67.898 38.488 1.00 13.35 200 PHE C CA 1
ATOM 5939 C C . PHE C 1 200 ? 47.846 68.347 37.141 1.00 12.47 200 PHE C C 1
ATOM 5940 O O . PHE C 1 200 ? 46.839 69.062 37.112 1.00 12.39 200 PHE C O 1
ATOM 5948 N N . PRO C 1 201 ? 48.587 68.120 36.031 1.00 13.22 201 PRO C N 1
ATOM 5949 C CA . PRO C 1 201 ? 48.157 68.718 34.749 1.00 12.94 201 PRO C CA 1
ATOM 5950 C C . PRO C 1 201 ? 46.808 68.145 34.284 1.00 11.82 201 PRO C C 1
ATOM 5951 O O . PRO C 1 201 ? 46.620 66.921 34.205 1.00 13.46 201 PRO C O 1
ATOM 5955 N N . G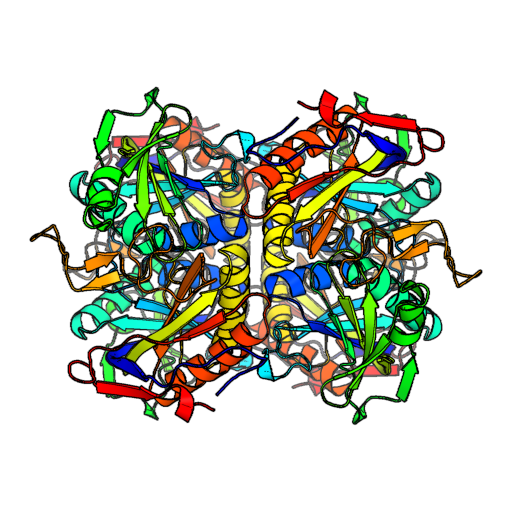LY C 1 202 ? 45.828 69.024 34.134 1.00 11.14 202 GLY C N 1
ATOM 5956 C CA . GLY C 1 202 ? 44.460 68.586 33.917 1.00 12.44 202 GLY C CA 1
ATOM 5957 C C . GLY C 1 202 ? 43.836 67.839 35.091 1.00 13.59 202 GLY C C 1
ATOM 5958 O O . GLY C 1 202 ? 42.839 67.154 34.907 1.00 14.41 202 GLY C O 1
ATOM 5959 N N . GLY C 1 203 ? 44.442 67.944 36.275 1.00 13.72 203 GLY C N 1
ATOM 5960 C CA . GLY C 1 203 ? 43.959 67.227 37.454 1.00 11.01 203 GLY C CA 1
ATOM 5961 C C . GLY C 1 203 ? 44.441 65.785 37.581 1.00 13.72 203 GLY C C 1
ATOM 5962 O O . GLY C 1 203 ? 44.112 65.096 38.554 1.00 13.65 203 GLY C O 1
ATOM 5963 N N . ILE C 1 204 ? 45.241 65.317 36.614 1.00 13.22 204 ILE C N 1
ATOM 5964 C CA . ILE C 1 204 ? 45.494 63.886 36.433 1.00 11.23 204 ILE C CA 1
ATOM 5965 C C . ILE C 1 204 ? 46.983 63.558 36.507 1.00 12.14 204 ILE C C 1
ATOM 5966 O O . ILE C 1 204 ? 47.801 64.249 35.899 1.00 11.78 204 ILE C O 1
ATOM 5971 N N . VAL C 1 205 ? 47.316 62.474 37.206 1.00 12.64 205 VAL C N 1
ATOM 5972 C CA . VAL C 1 205 ? 48.694 61.987 37.305 1.00 14.06 205 VAL C CA 1
ATOM 5973 C C . VAL C 1 205 ? 48.905 60.783 36.377 1.00 12.50 205 VAL C C 1
ATOM 5974 O O . VAL C 1 205 ? 48.298 59.731 36.565 1.00 13.75 205 VAL C O 1
ATOM 5978 N N . ALA C 1 206 ? 49.724 60.967 35.355 1.00 12.89 206 ALA C N 1
ATOM 5979 C CA . ALA C 1 206 ? 50.045 59.898 34.421 1.00 14.41 206 ALA C CA 1
ATOM 5980 C C . ALA C 1 206 ? 51.199 59.030 34.924 1.00 15.54 206 ALA C C 1
ATOM 5981 O O . ALA C 1 206 ? 51.365 57.891 34.475 1.00 16.24 206 ALA C O 1
ATOM 5983 N N . SER C 1 207 ? 51.981 59.561 35.862 1.00 15.83 207 SER C N 1
ATOM 5984 C CA . SER C 1 207 ? 53.197 58.896 36.321 1.00 14.89 207 SER C CA 1
ATOM 5985 C C . SER C 1 207 ? 53.261 58.795 37.856 1.00 16.50 207 SER C C 1
ATOM 5986 O O . SER C 1 207 ? 54.210 59.282 38.478 1.00 18.96 207 SER C O 1
ATOM 5989 N N . ALA C 1 208 ? 52.317 58.054 38.438 1.00 15.87 208 ALA C N 1
ATOM 5990 C CA . ALA C 1 208 ? 52.274 57.836 39.887 1.00 16.96 208 ALA C CA 1
ATOM 5991 C C . ALA C 1 208 ? 53.562 57.166 40.358 1.00 18.57 208 ALA C C 1
ATOM 5992 O O . ALA C 1 208 ? 54.080 56.251 39.714 1.00 20.44 208 ALA C O 1
ATOM 5994 N N . SER C 1 209 ? 54.139 57.701 41.425 1.00 22.54 209 SER C N 1
ATOM 5995 C CA . SER C 1 209 ? 55.418 57.203 41.909 1.00 24.01 209 SER C CA 1
ATOM 5996 C C . SER C 1 209 ? 55.302 56.407 43.201 1.00 24.13 209 SER C C 1
ATOM 5997 O O . SER C 1 209 ? 54.222 56.306 43.797 1.00 24.64 209 SER C O 1
ATOM 6000 N N . LYS C 1 210 ? 56.411 55.791 43.586 1.00 23.95 210 LYS C N 1
ATOM 6001 C CA . LYS C 1 210 ? 56.543 55.185 44.898 1.00 25.55 210 LYS C CA 1
ATOM 6002 C C . LYS C 1 210 ? 57.699 55.860 45.619 1.00 26.84 210 LYS C C 1
ATOM 6003 O O . LYS C 1 210 ? 58.499 56.565 44.998 1.00 26.19 210 LYS C O 1
ATOM 6009 N N . VAL C 1 211 ? 57.741 55.699 46.939 1.00 28.70 211 VAL C N 1
ATOM 6010 C CA . VAL C 1 211 ? 58.835 56.221 47.754 1.00 28.06 211 VAL C CA 1
ATOM 6011 C C . VAL C 1 211 ? 60.114 55.443 47.465 1.00 27.54 211 VAL C C 1
ATOM 6012 O O . VAL C 1 211 ? 60.100 54.215 47.413 1.00 28.23 211 VAL C O 1
ATOM 6016 N N . GLY C 1 212 ? 61.182 56.167 47.148 1.00 28.67 212 GLY C N 1
ATOM 6017 C CA . GLY C 1 212 ? 62.463 55.533 46.907 1.00 31.36 212 GLY C CA 1
ATOM 6018 C C . GLY C 1 212 ? 62.514 54.736 45.618 1.00 32.67 212 GLY C C 1
ATOM 6019 O O . GLY C 1 212 ? 61.707 54.960 44.718 1.00 33.38 212 GLY C O 1
ATOM 6020 N N . SER C 1 213 ? 63.345 53.694 45.607 1.00 33.66 213 SER C N 1
ATOM 6021 C CA . SER C 1 213 ? 63.804 53.055 44.372 1.00 33.18 213 SER C CA 1
ATOM 6022 C C . SER C 1 213 ? 64.510 51.730 44.705 1.00 35.15 213 SER C C 1
ATOM 6023 O O . SER C 1 213 ? 65.324 51.680 45.621 1.00 38.06 213 SER C O 1
ATOM 6026 N N . LYS C 1 214 ? 64.157 50.652 44.011 1.00 36.40 214 LYS C N 1
ATOM 6027 C CA . LYS C 1 214 ? 64.803 49.352 44.231 1.00 41.25 214 LYS C CA 1
ATOM 6028 C C . LYS C 1 214 ? 66.224 49.293 43.665 1.00 43.28 214 LYS C C 1
ATOM 6029 O O . LYS C 1 214 ? 67.053 48.510 44.138 1.00 45.94 214 LYS C O 1
ATOM 6035 N N . GLN C 1 215 ? 66.473 50.069 42.612 1.00 42.92 215 GLN C N 1
ATOM 6036 C CA . GLN C 1 215 ? 67.735 50.023 41.880 1.00 41.47 215 GLN C CA 1
ATOM 6037 C C . GLN C 1 215 ? 68.700 51.131 42.264 1.00 40.88 215 GLN C C 1
ATOM 6038 O O . GLN C 1 215 ? 69.909 50.978 42.112 1.00 41.87 215 GLN C O 1
ATOM 6044 N N . TYR C 1 216 ? 68.157 52.289 42.624 1.00 40.23 216 TYR C N 1
ATOM 6045 C CA . TYR C 1 216 ? 68.950 53.503 42.725 1.00 40.38 216 TYR C CA 1
ATOM 6046 C C . TYR C 1 216 ? 68.838 54.085 44.109 1.00 43.41 216 TYR C C 1
ATOM 6047 O O . TYR C 1 216 ? 67.740 54.361 44.593 1.00 44.93 216 TYR C O 1
ATOM 6056 N N . ASP C 1 217 ? 69.991 54.293 44.731 1.00 45.59 217 ASP C N 1
ATOM 6057 C CA . ASP C 1 217 ? 70.050 54.813 46.085 1.00 47.53 217 ASP C CA 1
ATOM 6058 C C . ASP C 1 217 ? 69.809 56.318 46.086 1.00 46.37 217 ASP C C 1
ATOM 6059 O O . ASP C 1 217 ? 69.458 56.895 47.113 1.00 48.84 217 ASP C O 1
ATOM 6064 N N . PHE C 1 218 ? 69.911 56.934 44.914 1.00 44.19 218 PHE C N 1
ATOM 6065 C CA . PHE C 1 218 ? 69.892 58.385 44.821 1.00 41.99 218 PHE C CA 1
ATOM 6066 C C . PHE C 1 218 ? 68.527 58.989 44.506 1.00 40.93 218 PHE C C 1
ATOM 6067 O O . PHE C 1 218 ? 68.375 60.209 44.522 1.00 41.80 218 PHE C O 1
ATOM 6075 N N . LEU C 1 219 ? 67.539 58.141 44.224 1.00 39.58 219 LEU C N 1
ATOM 6076 C CA . LEU C 1 219 ? 66.182 58.604 43.916 1.00 37.16 219 LEU C CA 1
ATOM 6077 C C . LEU C 1 219 ? 65.304 58.678 45.163 1.00 35.44 219 LEU C C 1
ATOM 6078 O O . LEU C 1 219 ? 65.065 57.659 45.813 1.00 37.00 219 LEU C O 1
ATOM 6083 N N . PRO C 1 220 ? 64.689 59.847 45.416 1.00 34.04 220 PRO C N 1
ATOM 6084 C CA . PRO C 1 220 ? 63.667 60.006 46.457 1.00 33.66 220 PRO C CA 1
ATOM 6085 C C . PRO C 1 220 ? 62.362 59.297 46.125 1.00 33.19 220 PRO C C 1
ATOM 6086 O O . PRO C 1 220 ? 61.548 59.045 47.014 1.00 34.47 220 PRO C O 1
ATOM 6090 N N . ALA C 1 221 ? 62.147 59.035 44.835 1.00 30.93 221 ALA C N 1
ATOM 6091 C CA . ALA C 1 221 ? 60.898 58.457 44.334 1.00 27.44 221 ALA C CA 1
ATOM 6092 C C . ALA C 1 221 ? 61.117 57.914 42.921 1.00 25.91 221 ALA C C 1
ATOM 6093 O O . ALA C 1 221 ? 62.032 58.341 42.218 1.00 25.02 221 ALA C O 1
ATOM 6095 N N . SER C 1 222 ? 60.324 56.923 42.536 1.00 23.39 222 SER C N 1
ATOM 6096 C CA . SER C 1 222 ? 60.463 56.317 41.219 1.00 21.92 222 SER C CA 1
ATOM 6097 C C . SER C 1 222 ? 59.107 55.799 40.794 1.00 21.11 222 SER C C 1
ATOM 6098 O O . SER C 1 222 ? 58.136 55.944 41.525 1.00 21.01 222 SER C O 1
ATOM 6101 N N . THR C 1 223 ? 59.031 55.235 39.594 1.00 22.94 223 THR C N 1
ATOM 6102 C CA . THR C 1 223 ? 57.758 54.772 39.056 1.00 22.50 223 THR C CA 1
ATOM 6103 C C . THR C 1 223 ? 57.150 53.681 39.945 1.00 23.73 223 THR C C 1
ATOM 6104 O O . THR C 1 223 ? 57.874 52.890 40.553 1.00 25.15 223 THR C O 1
ATOM 6108 N N . ASN C 1 224 ? 55.837 53.735 40.137 1.00 22.65 224 ASN C N 1
ATOM 6109 C CA . ASN C 1 224 ? 55.158 52.711 40.915 1.00 23.24 224 ASN C CA 1
ATOM 6110 C C . ASN C 1 224 ? 54.916 51.484 40.035 1.00 24.09 224 ASN C C 1
ATOM 6111 O O . ASN C 1 224 ? 53.840 51.321 39.450 1.00 22.27 224 ASN C O 1
ATOM 6116 N N . ASP C 1 225 ? 55.921 50.616 39.962 1.00 25.41 225 ASP C N 1
ATOM 6117 C CA . ASP C 1 225 ? 55.916 49.516 39.005 1.00 25.90 225 ASP C CA 1
ATOM 6118 C C . ASP C 1 225 ? 54.927 48.404 39.328 1.00 25.97 225 ASP C C 1
ATOM 6119 O O . ASP C 1 225 ? 54.560 47.630 38.449 1.00 27.20 225 ASP C O 1
ATOM 6124 N N . ALA C 1 226 ? 54.402 48.403 40.549 1.00 24.79 226 ALA C N 1
ATOM 6125 C CA . ALA C 1 226 ? 53.294 47.518 40.887 1.00 25.56 226 ALA C CA 1
ATOM 6126 C C . ALA C 1 226 ? 52.110 47.805 39.965 1.00 26.18 226 ALA C C 1
ATOM 6127 O O . ALA C 1 226 ? 51.378 46.896 39.580 1.00 26.80 226 ALA C O 1
ATOM 6129 N N . TYR C 1 227 ? 51.959 49.070 39.579 1.00 25.13 227 TYR C N 1
ATOM 6130 C CA . TYR C 1 227 ? 50.809 49.508 38.791 1.00 23.77 227 TYR C CA 1
ATOM 6131 C C . TYR C 1 227 ? 51.180 49.900 37.364 1.00 23.50 227 TYR C C 1
ATOM 6132 O O . TYR C 1 227 ? 50.416 50.602 36.697 1.00 22.09 227 TYR C O 1
ATOM 6141 N N . CYS C 1 228 ? 52.379 49.519 36.927 1.00 22.11 228 CYS C N 1
ATOM 6142 C CA . CYS C 1 228 ? 52.826 49.821 35.568 1.00 23.44 228 CYS C CA 1
ATOM 6143 C C . CYS C 1 228 ? 52.461 48.691 34.623 1.00 23.62 228 CYS C C 1
ATOM 6144 O O . CYS C 1 228 ? 53.018 47.603 34.710 1.00 24.00 228 CYS C O 1
ATOM 6147 N N . PRO C 1 229 ? 51.533 48.947 33.685 1.00 26.02 229 PRO C N 1
ATOM 6148 C CA . PRO C 1 229 ? 50.973 47.853 32.882 1.00 26.99 229 PRO C CA 1
ATOM 6149 C C . PRO C 1 229 ? 51.992 47.203 31.940 1.00 28.28 229 PRO C C 1
ATOM 6150 O O . PRO C 1 229 ? 51.737 46.120 31.408 1.00 29.22 229 PRO C O 1
ATOM 6154 N N . THR C 1 230 ? 53.134 47.865 31.730 1.00 28.40 230 THR C N 1
ATOM 6155 C CA . THR C 1 230 ? 54.180 47.335 30.856 1.00 29.85 230 THR C CA 1
ATOM 6156 C C . THR C 1 230 ? 55.309 46.668 31.630 1.00 30.83 230 THR C C 1
ATOM 6157 O O . THR C 1 230 ? 56.287 46.227 31.039 1.00 31.57 230 THR C O 1
ATOM 6161 N N . VAL C 1 231 ? 55.199 46.643 32.953 1.00 32.68 231 VAL C N 1
ATOM 6162 C CA . VAL C 1 231 ? 56.183 45.967 33.789 1.00 34.57 231 VAL C CA 1
ATOM 6163 C C . VAL C 1 231 ? 55.709 44.543 34.040 1.00 37.45 231 VAL C C 1
ATOM 6164 O O . VAL C 1 231 ? 54.667 44.332 34.655 1.00 37.66 231 VAL C O 1
ATOM 6168 N N . GLU C 1 232 ? 56.474 43.577 33.530 1.00 42.70 232 GLU C N 1
ATOM 6169 C CA . GLU C 1 232 ? 56.065 42.174 33.457 1.00 47.76 232 GLU C CA 1
ATOM 6170 C C . GLU C 1 232 ? 55.516 41.626 34.773 1.00 48.70 232 GLU C C 1
ATOM 6171 O O . GLU C 1 232 ? 54.582 40.821 34.785 1.00 49.14 232 GLU C O 1
ATOM 6177 N N . ASP C 1 233 ? 56.064 42.106 35.881 1.00 50.31 233 ASP C N 1
ATOM 6178 C CA . ASP C 1 233 ? 55.640 41.650 37.195 1.00 53.27 233 ASP C CA 1
ATOM 6179 C C . ASP C 1 233 ? 54.958 42.760 37.988 1.00 53.11 233 ASP C C 1
ATOM 6180 O O . ASP C 1 233 ? 55.417 43.133 39.073 1.00 54.81 233 ASP C O 1
ATOM 6185 N N . ASN C 1 234 ? 53.866 43.290 37.437 1.00 50.86 234 ASN C N 1
ATOM 6186 C CA . ASN C 1 234 ? 53.010 44.234 38.159 1.00 47.39 234 ASN C CA 1
ATOM 6187 C C . ASN C 1 234 ? 51.893 43.518 38.922 1.00 46.75 234 ASN C C 1
ATOM 6188 O O . ASN C 1 234 ? 51.630 42.332 38.697 1.00 48.76 234 ASN C O 1
ATOM 6193 N N . GLU C 1 235 ? 51.211 44.259 39.790 1.00 44.36 235 GLU C N 1
ATOM 6194 C CA . GLU C 1 235 ? 50.120 43.716 40.588 1.00 42.06 235 GLU C CA 1
ATOM 6195 C C . GLU C 1 235 ? 48.742 44.187 40.136 1.00 39.68 235 GLU C C 1
ATOM 6196 O O . GLU C 1 235 ? 47.826 44.290 40.954 1.00 40.62 235 GLU C O 1
ATOM 6202 N N . LEU C 1 236 ? 48.594 44.494 38.850 1.00 36.46 236 LEU C N 1
ATOM 6203 C CA . LEU C 1 236 ? 47.297 44.905 38.315 1.00 34.28 236 LEU C CA 1
ATOM 6204 C C . LEU C 1 236 ? 46.345 43.726 38.102 1.00 34.03 236 LEU C C 1
ATOM 6205 O O . LEU C 1 236 ? 46.761 42.651 37.654 1.00 34.84 236 LEU C O 1
ATOM 6210 N N . PRO C 1 237 ? 45.042 43.936 38.369 1.00 33.41 237 PRO C N 1
ATOM 6211 C CA . PRO C 1 237 ? 43.986 42.959 38.070 1.00 34.64 237 PRO C CA 1
ATOM 6212 C C . PRO C 1 237 ? 43.984 42.557 36.606 1.00 35.69 237 PRO C C 1
ATOM 6213 O O . PRO C 1 237 ? 44.518 43.268 35.751 1.00 34.79 237 PRO C O 1
ATOM 6217 N N . GLU C 1 238 ? 43.381 41.410 36.325 1.00 38.66 238 GLU C N 1
ATOM 6218 C CA . GLU C 1 238 ? 43.179 40.968 34.955 1.00 39.96 238 GLU C CA 1
ATOM 6219 C C . GLU C 1 238 ? 42.342 41.995 34.203 1.00 36.51 238 GLU C C 1
ATOM 6220 O O . GLU C 1 238 ? 41.369 42.538 34.738 1.00 34.81 238 GLU C O 1
ATOM 6226 N N . GLY C 1 239 ? 42.800 42.338 33.006 1.00 35.35 239 GLY C N 1
ATOM 6227 C CA . GLY C 1 239 ? 42.037 43.228 32.149 1.00 32.73 239 GLY C CA 1
ATOM 6228 C C . GLY C 1 239 ? 42.473 44.674 32.232 1.00 28.91 239 GLY C C 1
ATOM 6229 O O . GLY C 1 239 ? 42.152 45.472 31.354 1.00 30.24 239 GLY C O 1
ATOM 6230 N N . VAL C 1 240 ? 43.178 45.023 33.304 1.00 25.46 240 VAL C N 1
ATOM 6231 C CA . VAL C 1 240 ? 43.611 46.391 33.523 1.00 22.67 240 VAL C CA 1
ATOM 6232 C C . VAL C 1 240 ? 44.895 46.690 32.753 1.00 23.89 240 VAL C C 1
ATOM 6233 O O . VAL C 1 240 ? 45.944 46.094 33.009 1.00 26.88 240 VAL C O 1
ATOM 6237 N N . LYS C 1 241 ? 44.801 47.617 31.802 1.00 22.39 241 LYS C N 1
ATOM 6238 C CA . LYS C 1 241 ? 45.935 47.974 30.954 1.00 21.33 241 LYS C CA 1
ATOM 6239 C C . LYS C 1 241 ? 46.416 49.419 31.154 1.00 20.27 241 LYS C C 1
ATOM 6240 O O . LYS C 1 241 ? 47.402 49.844 30.552 1.00 20.56 241 LYS C O 1
ATOM 6246 N N . CYS C 1 242 ? 45.694 50.186 31.966 1.00 17.61 242 CYS C N 1
ATOM 6247 C CA . CYS C 1 242 ? 46.091 51.558 32.272 1.00 16.25 242 CYS C CA 1
ATOM 6248 C C . CYS C 1 242 ? 45.644 51.928 33.678 1.00 13.79 242 CYS C C 1
ATOM 6249 O O . CYS C 1 242 ? 44.561 51.543 34.105 1.00 13.47 242 CYS C O 1
ATOM 6252 N N . VAL C 1 243 ? 46.492 52.663 34.391 1.00 14.84 243 VAL C N 1
ATOM 6253 C CA . VAL C 1 243 ? 46.104 53.282 35.657 1.00 14.50 243 VAL C CA 1
ATOM 6254 C C . VAL C 1 243 ? 46.352 54.794 35.627 1.00 12.65 243 VAL C C 1
ATOM 6255 O O . VAL C 1 243 ? 47.407 55.252 35.193 1.00 14.53 243 VAL C O 1
ATOM 6259 N N . TYR C 1 244 ? 45.405 55.559 36.154 1.00 13.39 244 TYR C N 1
ATOM 6260 C CA . TYR C 1 244 ? 45.600 56.987 36.389 1.00 13.98 244 TYR C CA 1
ATOM 6261 C C . TYR C 1 244 ? 45.373 57.263 37.868 1.00 13.33 244 TYR C C 1
ATOM 6262 O O . TYR C 1 244 ? 44.484 56.665 38.478 1.00 14.46 244 TYR C O 1
ATOM 6271 N N . GLU C 1 245 ? 46.077 58.254 38.403 1.00 14.38 245 GLU C N 1
ATOM 6272 C CA . GLU C 1 245 ? 45.784 58.721 39.749 1.00 13.95 245 GLU C CA 1
ATOM 6273 C C . GLU C 1 245 ? 45.253 60.155 39.737 1.00 14.58 245 GLU C C 1
ATOM 6274 O O . GLU C 1 245 ? 45.760 61.006 39.007 1.00 15.57 245 GLU C O 1
ATOM 6280 N N . ILE C 1 246 ? 44.218 60.411 40.535 1.00 13.02 246 ILE C N 1
ATOM 6281 C CA . ILE C 1 246 ? 43.748 61.771 40.782 1.00 12.46 246 ILE C CA 1
ATOM 6282 C C . ILE C 1 246 ? 44.188 62.160 42.198 1.00 14.61 246 ILE C C 1
ATOM 6283 O O . ILE C 1 246 ? 43.948 61.421 43.147 1.00 11.82 246 ILE C O 1
ATOM 6288 N N . VAL C 1 247 ? 44.901 63.277 42.308 1.00 13.19 247 VAL C N 1
ATOM 6289 C CA . VAL C 1 247 ? 45.328 63.798 43.599 1.00 12.84 247 VAL C CA 1
ATOM 6290 C C . VAL C 1 247 ? 44.555 65.068 43.921 1.00 13.32 247 VAL C C 1
ATOM 6291 O O . VAL C 1 247 ? 44.435 65.961 43.077 1.00 14.19 247 VAL C O 1
ATOM 6295 N N . ILE C 1 248 ? 44.044 65.151 45.147 1.00 13.21 248 ILE C N 1
ATOM 6296 C CA . ILE C 1 248 ? 43.196 66.261 45.574 1.00 14.39 248 ILE C CA 1
ATOM 6297 C C . ILE C 1 248 ? 43.739 66.872 46.865 1.00 14.53 248 ILE C C 1
ATOM 6298 O O . ILE C 1 248 ? 44.060 66.155 47.819 1.00 14.17 248 ILE C O 1
ATOM 6303 N N . ASN C 1 249 ? 43.851 68.195 46.869 1.00 14.12 249 ASN C N 1
ATOM 6304 C CA . ASN C 1 249 ? 44.136 68.970 48.077 1.00 13.30 249 ASN C CA 1
ATOM 6305 C C . ASN C 1 249 ? 42.897 69.797 48.408 1.00 16.62 249 ASN C C 1
ATOM 6306 O O . ASN C 1 249 ? 42.125 70.150 47.510 1.00 14.79 249 ASN C O 1
ATOM 6311 N N . GLY C 1 250 ? 42.762 70.218 49.662 1.00 14.00 250 GLY C N 1
ATOM 6312 C CA . GLY C 1 250 ? 41.590 70.990 50.034 1.00 14.77 250 GLY C CA 1
ATOM 6313 C C . GLY C 1 250 ? 41.744 71.802 51.311 1.00 17.73 250 GLY C C 1
ATOM 6314 O O . GLY C 1 250 ? 42.727 71.643 52.040 1.00 17.33 250 GLY C O 1
ATOM 6315 N N . LEU C 1 251 ? 40.756 72.648 51.583 1.00 17.97 251 LEU C N 1
ATOM 6316 C CA . LEU C 1 251 ? 40.778 73.556 52.728 1.00 19.30 251 LEU C CA 1
ATOM 6317 C C . LEU C 1 251 ? 40.642 72.767 54.024 1.00 19.94 251 LEU C C 1
ATOM 6318 O O . LEU C 1 251 ? 41.155 73.174 55.070 1.00 18.35 251 LEU C O 1
ATOM 6323 N N . ASN C 1 252 ? 39.929 71.650 53.938 1.00 19.33 252 ASN C N 1
ATOM 6324 C CA . ASN C 1 252 ? 39.624 70.816 55.092 1.00 19.81 252 ASN C CA 1
ATOM 6325 C C . ASN C 1 252 ? 39.263 69.421 54.614 1.00 22.02 252 ASN C C 1
ATOM 6326 O O . ASN C 1 252 ? 39.140 69.178 53.407 1.00 20.05 252 ASN C O 1
ATOM 6331 N N . GLU C 1 253 ? 39.081 68.509 55.564 1.00 21.12 253 GLU C N 1
ATOM 6332 C CA . GLU C 1 253 ? 38.847 67.113 55.247 1.00 22.23 253 GLU C CA 1
ATOM 6333 C C . GLU C 1 253 ? 37.549 66.900 54.485 1.00 20.38 253 GLU C C 1
ATOM 6334 O O . GLU C 1 253 ? 37.494 66.077 53.581 1.00 21.60 253 GLU C O 1
ATOM 6340 N N . GLU C 1 254 ? 36.506 67.628 54.852 1.00 19.91 254 GLU C N 1
ATOM 6341 C CA . GLU C 1 254 ? 35.210 67.443 54.217 1.00 24.05 254 GLU C CA 1
ATOM 6342 C C . GLU C 1 254 ? 35.234 67.843 52.738 1.00 21.64 254 GLU C C 1
ATOM 6343 O O . GLU C 1 254 ? 34.560 67.228 51.923 1.00 21.93 254 GLU C O 1
ATOM 6349 N N . ALA C 1 255 ? 35.980 68.891 52.406 1.00 19.47 255 ALA C N 1
ATOM 6350 C CA . ALA C 1 255 ? 36.128 69.321 51.021 1.00 18.49 255 ALA C CA 1
ATOM 6351 C C . ALA C 1 255 ? 36.804 68.218 50.218 1.00 18.02 255 ALA C C 1
ATOM 6352 O O . ALA C 1 255 ? 36.351 67.878 49.130 1.00 20.06 255 ALA C O 1
ATOM 6354 N N . VAL C 1 256 ? 37.842 67.613 50.788 1.00 16.57 256 VAL C N 1
ATOM 6355 C CA . VAL C 1 256 ? 38.584 66.555 50.109 1.00 16.03 256 VAL C CA 1
ATOM 6356 C C . VAL C 1 256 ? 37.754 65.268 49.969 1.00 17.09 256 VAL C C 1
ATOM 6357 O O . VAL C 1 256 ? 37.731 64.651 48.902 1.00 15.28 256 VAL C O 1
ATOM 6361 N N . LYS C 1 257 ? 36.992 64.924 51.001 1.00 16.70 257 LYS C N 1
ATOM 6362 C CA . LYS C 1 257 ? 36.066 63.792 50.927 1.00 18.21 257 LYS C CA 1
ATOM 6363 C C . LYS C 1 257 ? 34.994 63.980 49.846 1.00 16.45 257 LYS C C 1
ATOM 6364 O O . LYS C 1 257 ? 34.697 63.054 49.090 1.00 15.90 257 LYS C O 1
ATOM 6370 N N . GLU C 1 258 ? 34.405 65.168 49.800 1.00 14.98 258 GLU C N 1
ATOM 6371 C CA . GLU C 1 258 ? 33.390 65.501 48.808 1.00 17.49 258 GLU C CA 1
ATOM 6372 C C . GLU C 1 258 ? 33.916 65.393 47.367 1.00 16.68 258 GLU C C 1
ATOM 6373 O O . GLU C 1 258 ? 33.303 64.733 46.529 1.00 15.46 258 GLU C O 1
ATOM 6379 N N . ALA C 1 259 ? 35.097 65.948 47.126 1.00 14.58 259 ALA C N 1
ATOM 6380 C CA . ALA C 1 259 ? 35.750 65.845 45.828 1.00 17.03 259 ALA C CA 1
ATOM 6381 C C . ALA C 1 259 ? 36.042 64.390 45.427 1.00 17.37 259 ALA C C 1
ATOM 6382 O O . ALA C 1 259 ? 35.801 64.000 44.286 1.00 17.32 259 ALA C O 1
ATOM 6384 N N . MET C 1 260 ? 36.444 63.560 46.385 1.00 16.34 260 MET C N 1
ATOM 6385 C CA . MET C 1 260 ? 36.675 62.145 46.113 1.00 15.01 260 MET C CA 1
ATOM 6386 C C . MET C 1 260 ? 35.388 61.397 45.799 1.00 16.59 260 MET C C 1
ATOM 6387 O O . MET C 1 260 ? 35.346 60.579 44.883 1.00 14.46 260 MET C O 1
ATOM 6392 N N . ARG C 1 261 ? 34.314 61.737 46.506 1.00 16.21 261 ARG C N 1
ATOM 6393 C CA . ARG C 1 261 ? 33.021 61.121 46.258 1.00 16.37 261 ARG C CA 1
ATOM 6394 C C . ARG C 1 261 ? 32.519 61.416 44.836 1.00 17.49 261 ARG C C 1
ATOM 6395 O O . ARG C 1 261 ? 32.191 60.492 44.092 1.00 18.70 261 ARG C O 1
ATOM 6403 N N . VAL C 1 262 ? 32.487 62.691 44.450 1.00 15.72 262 VAL C N 1
ATOM 6404 C CA . VAL C 1 262 ? 31.928 63.067 43.151 1.00 15.56 262 VAL C CA 1
ATOM 6405 C C . VAL C 1 262 ? 32.867 62.684 42.004 1.00 14.51 262 VAL C C 1
ATOM 6406 O O . VAL C 1 262 ? 32.405 62.350 40.916 1.00 13.75 262 VAL C O 1
ATOM 6410 N N . GLY C 1 263 ? 34.171 62.676 42.280 1.00 13.19 263 GLY C N 1
ATOM 6411 C CA . GLY C 1 263 ? 35.158 62.239 41.308 1.00 13.14 263 GLY C CA 1
ATOM 6412 C C . GLY C 1 263 ? 35.043 60.768 40.977 1.00 14.25 263 GLY C C 1
ATOM 6413 O O . GLY C 1 263 ? 35.063 60.373 39.811 1.00 14.00 263 GLY C O 1
ATOM 6414 N N . ILE C 1 264 ? 34.887 59.942 42.007 1.00 13.41 264 ILE C N 1
ATOM 6415 C CA . ILE C 1 264 ? 34.744 58.508 41.821 1.00 15.50 264 ILE C CA 1
ATOM 6416 C C . ILE C 1 264 ? 33.416 58.156 41.132 1.00 16.36 264 ILE C C 1
ATOM 6417 O O . ILE C 1 264 ? 33.381 57.326 40.217 1.00 15.42 264 ILE C O 1
ATOM 6422 N N . GLU C 1 265 ? 32.339 58.828 41.525 1.00 16.32 265 GLU C N 1
ATOM 6423 C CA . GLU C 1 265 ? 31.041 58.552 40.931 1.00 19.24 265 GLU C CA 1
ATOM 6424 C C . GLU C 1 265 ? 31.047 58.843 39.430 1.00 18.09 265 GLU C C 1
ATOM 6425 O O . GLU C 1 265 ? 30.617 57.997 38.637 1.00 18.77 265 GLU C O 1
ATOM 6431 N N . ALA C 1 266 ? 31.601 59.996 39.052 1.00 14.57 266 ALA C N 1
ATOM 6432 C CA . ALA C 1 266 ? 31.662 60.410 37.648 1.00 14.14 266 ALA C CA 1
ATOM 6433 C C . ALA C 1 266 ? 32.530 59.467 36.819 1.00 14.77 266 ALA C C 1
ATOM 6434 O O . ALA C 1 266 ? 32.173 59.112 35.697 1.00 16.50 266 ALA C O 1
ATOM 6436 N N . ALA C 1 267 ? 33.682 59.093 37.363 1.00 13.52 267 ALA C N 1
ATOM 6437 C CA . ALA C 1 267 ? 34.576 58.155 36.704 1.00 14.12 267 ALA C CA 1
ATOM 6438 C C . ALA C 1 267 ? 33.863 56.831 36.453 1.00 15.52 267 ALA C C 1
ATOM 6439 O O . ALA C 1 267 ? 34.054 56.218 35.404 1.00 16.20 267 ALA C O 1
ATOM 6441 N N . CYS C 1 268 ? 33.021 56.405 37.388 1.00 13.38 268 CYS C N 1
ATOM 6442 C CA . CYS C 1 268 ? 32.388 55.101 37.284 1.00 14.89 268 CYS C CA 1
ATOM 6443 C C . CYS C 1 268 ? 31.251 55.057 36.280 1.00 15.61 268 CYS C C 1
ATOM 6444 O O . CYS C 1 268 ? 30.779 53.972 35.944 1.00 17.43 268 CYS C O 1
ATOM 6447 N N . GLN C 1 269 ? 30.826 56.224 35.801 1.00 15.86 269 GLN C N 1
ATOM 6448 C CA . GLN C 1 269 ? 29.820 56.300 34.738 1.00 17.41 269 GLN C CA 1
ATOM 6449 C C . GLN C 1 269 ? 30.402 56.049 33.335 1.00 19.17 269 GLN C C 1
ATOM 6450 O O . GLN C 1 269 ? 29.656 55.841 32.375 1.00 21.55 269 GLN C O 1
ATOM 6456 N N . GLN C 1 270 ? 31.724 56.116 33.212 1.00 17.73 270 GLN C N 1
ATOM 6457 C CA . GLN C 1 270 ? 32.377 56.056 31.908 1.00 16.50 270 GLN C CA 1
ATOM 6458 C C . GLN C 1 270 ? 32.765 54.621 31.582 1.00 18.41 270 GLN C C 1
ATOM 6459 O O . GLN C 1 270 ? 32.973 53.816 32.491 1.00 21.27 270 GLN C O 1
ATOM 6465 N N . PRO C 1 271 ? 32.816 54.258 30.282 1.00 16.83 271 PRO C N 1
ATOM 6466 C CA . PRO C 1 271 ? 33.032 52.859 29.891 1.00 17.13 271 PRO C CA 1
ATOM 6467 C C . PRO C 1 271 ? 34.474 52.383 30.059 1.00 14.71 271 PRO C C 1
ATOM 6468 O O . PRO C 1 271 ? 35.409 53.165 29.954 1.00 17.93 271 PRO C O 1
ATOM 6472 N N . GLY C 1 272 ? 34.636 51.102 30.375 1.00 14.89 272 GLY C N 1
ATOM 6473 C CA . GLY C 1 272 ? 35.955 50.497 30.413 1.00 14.51 272 GLY C CA 1
ATOM 6474 C C . GLY C 1 272 ? 36.700 50.654 31.724 1.00 14.35 272 GLY C C 1
ATOM 6475 O O . GLY C 1 272 ? 37.904 50.410 31.791 1.00 14.92 272 GLY C O 1
ATOM 6476 N N . VAL C 1 273 ? 36.009 51.121 32.763 1.00 17.02 273 VAL C N 1
ATOM 6477 C CA . VAL C 1 273 ? 36.621 51.226 34.081 1.00 17.17 273 VAL C CA 1
ATOM 6478 C C . VAL C 1 273 ? 36.418 49.913 34.832 1.00 19.12 273 VAL C C 1
ATOM 6479 O O . VAL C 1 273 ? 35.310 49.366 34.858 1.00 19.98 273 VAL C O 1
ATOM 6483 N N . VAL C 1 274 ? 37.516 49.371 35.353 1.00 20.51 274 VAL C N 1
ATOM 6484 C CA . VAL C 1 274 ? 37.524 48.056 35.999 1.00 20.79 274 VAL C CA 1
ATOM 6485 C C . VAL C 1 274 ? 37.397 48.170 37.527 1.00 22.77 274 VAL C C 1
ATOM 6486 O O . VAL C 1 274 ? 36.566 47.502 38.147 1.00 24.46 274 VAL C O 1
ATOM 6490 N N . LYS C 1 275 ? 38.169 49.074 38.121 1.00 21.54 275 LYS C N 1
ATOM 6491 C CA . LYS C 1 275 ? 38.307 49.122 39.571 1.00 20.26 275 LYS C CA 1
ATOM 6492 C C . LYS C 1 275 ? 38.752 50.509 40.007 1.00 19.70 275 LYS C C 1
ATOM 6493 O O . LYS C 1 275 ? 39.528 51.165 39.305 1.00 18.99 275 LYS C O 1
ATOM 6499 N N . ILE C 1 276 ? 38.296 50.921 41.188 1.00 17.73 276 ILE C N 1
ATOM 6500 C CA . ILE C 1 276 ? 38.791 52.126 41.849 1.00 18.21 276 ILE C CA 1
ATOM 6501 C C . ILE C 1 276 ? 39.550 51.728 43.123 1.00 19.12 276 ILE C C 1
ATOM 6502 O O . ILE C 1 276 ? 39.088 50.871 43.881 1.00 18.88 276 ILE C O 1
ATOM 6507 N N . SER C 1 277 ? 40.723 52.313 43.327 1.00 17.55 277 SER C N 1
ATOM 6508 C CA . SER C 1 277 ? 41.497 52.074 44.541 1.00 17.68 277 SER C CA 1
ATOM 6509 C C . SER C 1 277 ? 42.072 53.389 45.074 1.00 17.17 277 SER C C 1
ATOM 6510 O O . SER C 1 277 ? 41.649 54.463 44.665 1.00 15.67 277 SER C O 1
ATOM 6513 N N . ALA C 1 278 ? 42.902 53.302 46.110 1.00 16.66 278 ALA C N 1
ATOM 6514 C CA . ALA C 1 278 ? 43.522 54.489 46.686 1.00 15.69 278 ALA C CA 1
ATOM 6515 C C . ALA C 1 278 ? 44.840 54.114 47.349 1.00 14.56 278 ALA C C 1
ATOM 6516 O O . ALA C 1 278 ? 45.150 52.935 47.507 1.00 18.05 278 ALA C O 1
ATOM 6518 N N . GLY C 1 279 ? 45.655 55.115 47.650 1.00 15.02 279 GLY C N 1
ATOM 6519 C CA . GLY C 1 279 ? 46.991 54.846 48.139 1.00 16.15 279 GLY C CA 1
ATOM 6520 C C . GLY C 1 279 ? 47.194 55.284 49.575 1.00 19.00 279 GLY C C 1
ATOM 6521 O O . GLY C 1 279 ? 46.808 56.391 49.962 1.00 19.21 279 GLY C O 1
ATOM 6522 N N . ASN C 1 280 ? 47.832 54.425 50.359 1.00 20.41 280 ASN C N 1
ATOM 6523 C CA . ASN C 1 280 ? 48.128 54.745 51.750 1.00 20.36 280 ASN C CA 1
ATOM 6524 C C . ASN C 1 280 ? 49.459 54.139 52.210 1.00 22.42 280 ASN C C 1
ATOM 6525 O O . ASN C 1 280 ? 50.137 53.438 51.450 1.00 20.66 280 ASN C O 1
ATOM 6530 N N . PHE C 1 281 ? 49.853 54.482 53.436 1.00 21.92 281 PHE C N 1
ATOM 6531 C CA . PHE C 1 281 ? 51.042 53.924 54.072 1.00 23.21 281 PHE C CA 1
ATOM 6532 C C . PHE C 1 281 ? 50.657 53.213 55.370 1.00 24.34 281 PHE C C 1
ATOM 6533 O O . PHE C 1 281 ? 51.298 53.391 56.409 1.00 23.56 281 PHE C O 1
ATOM 6541 N N . GLY C 1 282 ? 49.550 52.480 55.315 1.00 23.78 282 GLY C N 1
ATOM 6542 C CA . GLY C 1 282 ? 49.109 51.693 56.449 1.00 25.06 282 GLY C CA 1
ATOM 6543 C C . GLY C 1 282 ? 48.442 52.512 57.535 1.00 26.36 282 GLY C C 1
ATOM 6544 O O . GLY C 1 282 ? 48.022 51.955 58.546 1.00 28.11 282 GLY C O 1
ATOM 6545 N N . GLY C 1 283 ? 48.336 53.825 57.327 1.00 24.31 283 GLY C N 1
ATOM 6546 C CA . GLY C 1 283 ? 47.826 54.718 58.356 1.00 25.05 283 GLY C CA 1
ATOM 6547 C C . GLY C 1 283 ? 48.917 55.230 59.281 1.00 24.53 283 GLY C C 1
ATOM 6548 O O . GLY C 1 283 ? 48.649 56.023 60.176 1.00 27.00 283 GLY C O 1
ATOM 6549 N N . LYS C 1 284 ? 50.169 54.944 58.924 1.00 24.86 284 LYS C N 1
ATOM 6550 C CA . LYS C 1 284 ? 51.309 55.152 59.804 1.00 24.25 284 LYS C CA 1
ATOM 6551 C C . LYS C 1 284 ? 52.040 56.474 59.596 1.00 25.89 284 LYS C C 1
ATOM 6552 O O . LYS C 1 284 ? 52.990 56.769 60.324 1.00 26.92 284 LYS C O 1
ATOM 6558 N N . LEU C 1 285 ? 51.654 57.233 58.570 1.00 24.85 285 LEU C N 1
ATOM 6559 C CA . LEU C 1 285 ? 52.417 58.412 58.155 1.00 23.27 285 LEU C CA 1
ATOM 6560 C C . LEU C 1 285 ? 51.623 59.718 58.112 1.00 23.96 285 LEU C C 1
ATOM 6561 O O . LEU C 1 285 ? 52.130 60.777 58.473 1.00 25.99 285 LEU C O 1
ATOM 6566 N N . GLY C 1 286 ? 50.357 59.633 57.723 1.00 24.55 286 GLY C N 1
ATOM 6567 C CA . GLY C 1 286 ? 49.591 60.831 57.455 1.00 24.17 286 GLY C CA 1
ATOM 6568 C C . GLY C 1 286 ? 48.596 61.131 58.546 1.00 25.26 286 GLY C C 1
ATOM 6569 O O . GLY C 1 286 ? 48.445 60.351 59.483 1.00 28.04 286 GLY C O 1
ATOM 6570 N N . GLN C 1 287 ? 47.903 62.253 58.418 1.00 24.31 287 GLN C N 1
ATOM 6571 C CA . GLN C 1 287 ? 47.020 62.726 59.474 1.00 24.85 287 GLN C CA 1
ATOM 6572 C C . GLN C 1 287 ? 45.566 62.394 59.203 1.00 25.47 287 GLN C C 1
ATOM 6573 O O . GLN C 1 287 ? 44.709 62.620 60.061 1.00 25.54 287 GLN C O 1
ATOM 6579 N N . TYR C 1 288 ? 45.287 61.905 57.993 1.00 24.77 288 TYR C N 1
ATOM 6580 C CA . TYR C 1 288 ? 43.913 61.650 57.556 1.00 23.29 288 TYR C CA 1
ATOM 6581 C C . TYR C 1 288 ? 43.790 60.297 56.872 1.00 22.84 288 TYR C C 1
ATOM 6582 O O . TYR C 1 288 ? 44.709 59.864 56.174 1.00 22.20 288 TYR C O 1
ATOM 6591 N N . GLU C 1 289 ? 42.733 59.570 57.220 1.00 22.94 289 GLU C N 1
ATOM 6592 C CA . GLU C 1 289 ? 42.380 58.321 56.552 1.00 25.04 289 GLU C CA 1
ATOM 6593 C C . GLU C 1 289 ? 40.983 58.465 55.980 1.00 27.19 289 GLU C C 1
ATOM 6594 O O . GLU C 1 289 ? 40.010 58.558 56.727 1.00 28.46 289 GLU C O 1
ATOM 6600 N N . ILE C 1 290 ? 40.883 58.476 54.655 1.00 26.80 290 ILE C N 1
ATOM 6601 C CA . ILE C 1 290 ? 39.592 58.600 53.993 1.00 25.08 290 ILE C CA 1
ATOM 6602 C C . ILE C 1 290 ? 39.238 57.251 53.373 1.00 23.75 290 ILE C C 1
ATOM 6603 O O . ILE C 1 290 ? 39.860 56.826 52.405 1.00 22.33 290 ILE C O 1
ATOM 6608 N N . HIS C 1 291 ? 38.353 56.516 54.040 1.00 22.58 291 HIS C N 1
ATOM 6609 C CA . HIS C 1 291 ? 37.942 55.202 53.567 1.00 22.16 291 HIS C CA 1
ATOM 6610 C C . HIS C 1 291 ? 36.950 55.332 52.425 1.00 21.22 291 HIS C C 1
ATOM 6611 O O . HIS C 1 291 ? 35.941 56.022 52.542 1.00 22.35 291 HIS C O 1
ATOM 6618 N N . LEU C 1 292 ? 37.296 54.735 51.292 1.00 21.30 292 LEU C N 1
ATOM 6619 C CA . LEU C 1 292 ? 36.473 54.809 50.095 1.00 19.76 292 LEU C CA 1
ATOM 6620 C C . LEU C 1 292 ? 35.026 54.388 50.331 1.00 20.07 292 LEU C C 1
ATOM 6621 O O . LEU C 1 292 ? 34.100 55.083 49.916 1.00 20.10 292 LEU C O 1
ATOM 6626 N N . HIS C 1 293 ? 34.830 53.271 51.030 1.00 22.14 293 HIS C N 1
ATOM 6627 C CA . HIS C 1 293 ? 33.485 52.770 51.311 1.00 24.00 293 HIS C CA 1
ATOM 6628 C C . HIS C 1 293 ? 32.613 53.722 52.144 1.00 26.22 293 HIS C C 1
ATOM 6629 O O . HIS C 1 293 ? 31.386 53.710 52.034 1.00 27.79 293 HIS C O 1
ATOM 6636 N N . ASP C 1 294 ? 33.249 54.577 52.939 1.00 27.96 294 ASP C N 1
ATOM 6637 C CA . ASP C 1 294 ? 32.518 55.531 53.766 1.00 30.10 294 ASP C CA 1
ATOM 6638 C C . ASP C 1 294 ? 32.089 56.769 52.996 1.00 30.52 294 ASP C C 1
ATOM 6639 O O . ASP C 1 294 ? 31.398 57.627 53.543 1.00 30.90 294 ASP C O 1
ATOM 6644 N N . LEU C 1 295 ? 32.572 56.909 51.764 1.00 29.08 295 LEU C N 1
ATOM 6645 C CA . LEU C 1 295 ? 32.176 58.032 50.926 1.00 28.34 295 LEU C CA 1
ATOM 6646 C C . LEU C 1 295 ? 30.749 57.857 50.442 1.00 29.22 295 LEU C C 1
ATOM 6647 O O . LEU C 1 295 ? 30.012 58.833 50.289 1.00 30.79 295 LEU C O 1
ATOM 6652 N N . PHE C 1 296 ? 30.358 56.605 50.227 1.00 30.93 296 PHE C N 1
ATOM 6653 C CA . PHE C 1 296 ? 29.070 56.289 49.625 1.00 33.74 296 PHE C CA 1
ATOM 6654 C C . PHE C 1 296 ? 28.232 55.473 50.609 1.00 37.98 296 PHE C C 1
ATOM 6655 O O . PHE C 1 296 ? 27.637 54.448 50.195 1.00 42.29 296 PHE C O 1
ATOM 6664 N N . MET D 1 1 ? 59.086 109.316 12.475 1.00 32.19 1 MET D N 1
ATOM 6665 C CA . MET D 1 1 ? 58.433 108.164 11.804 1.00 32.74 1 MET D CA 1
ATOM 6666 C C . MET D 1 1 ? 57.060 107.931 12.414 1.00 32.72 1 MET D C 1
ATOM 6667 O O . MET D 1 1 ? 56.851 108.192 13.597 1.00 31.82 1 MET D O 1
ATOM 6672 N N . GLU D 1 2 ? 56.103 107.573 11.563 1.00 34.12 2 GLU D N 1
ATOM 6673 C CA . GLU D 1 2 ? 54.759 107.199 11.997 1.00 36.65 2 GLU D CA 1
ATOM 6674 C C . GLU D 1 2 ? 54.317 105.946 11.250 1.00 36.42 2 GLU D C 1
ATOM 6675 O O . GLU D 1 2 ? 54.669 105.762 10.084 1.00 37.53 2 GLU D O 1
ATOM 6681 N N . ILE D 1 3 ? 53.670 105.027 11.964 1.00 35.08 3 ILE D N 1
ATOM 6682 C CA . ILE D 1 3 ? 52.984 103.907 11.330 1.00 32.74 3 ILE D CA 1
ATOM 6683 C C . ILE D 1 3 ? 51.502 104.037 11.609 1.00 32.71 3 ILE D C 1
ATOM 6684 O O . ILE D 1 3 ? 51.079 104.070 12.766 1.00 31.34 3 ILE D O 1
ATOM 6689 N N . ASN D 1 4 ? 50.731 104.212 10.541 1.00 32.08 4 ASN D N 1
ATOM 6690 C CA . ASN D 1 4 ? 49.295 104.404 10.653 1.00 32.76 4 ASN D CA 1
ATOM 6691 C C . ASN D 1 4 ? 48.991 105.594 11.562 1.00 32.89 4 ASN D C 1
ATOM 6692 O O . ASN D 1 4 ? 48.048 105.569 12.357 1.00 34.53 4 ASN D O 1
ATOM 6697 N N . GLY D 1 5 ? 49.819 106.630 11.450 1.00 32.08 5 GLY D N 1
ATOM 6698 C CA . GLY D 1 5 ? 49.642 107.817 12.264 1.00 31.46 5 GLY D CA 1
ATOM 6699 C C . GLY D 1 5 ? 50.061 107.654 13.714 1.00 31.30 5 GLY D C 1
ATOM 6700 O O . GLY D 1 5 ? 49.788 108.527 14.536 1.00 32.97 5 GLY D O 1
ATOM 6701 N N . VAL D 1 6 ? 50.712 106.536 14.041 1.00 30.82 6 VAL D N 1
ATOM 6702 C CA . VAL D 1 6 ? 51.251 106.332 15.384 1.00 28.85 6 VAL D CA 1
ATOM 6703 C C . VAL D 1 6 ? 52.748 106.636 15.389 1.00 29.05 6 VAL D C 1
ATOM 6704 O O . VAL D 1 6 ? 53.510 106.062 14.610 1.00 27.49 6 VAL D O 1
ATOM 6708 N N . GLU D 1 7 ? 53.150 107.592 16.223 1.00 30.16 7 GLU D N 1
ATOM 6709 C CA . GLU D 1 7 ? 54.553 107.974 16.333 1.00 32.47 7 GLU D CA 1
ATOM 6710 C C . GLU D 1 7 ? 55.432 106.836 16.877 1.00 31.06 7 GLU D C 1
ATOM 6711 O O . GLU D 1 7 ? 55.149 106.258 17.929 1.00 28.59 7 GLU D O 1
ATOM 6717 N N . ILE D 1 8 ? 56.432 106.452 16.089 1.00 30.38 8 ILE D N 1
ATOM 6718 C CA . ILE D 1 8 ? 57.435 105.478 16.510 1.00 30.09 8 ILE D CA 1
ATOM 6719 C C . ILE D 1 8 ? 58.657 106.230 17.042 1.00 31.88 8 ILE D C 1
ATOM 6720 O O . ILE D 1 8 ? 59.388 106.878 16.285 1.00 31.16 8 ILE D O 1
ATOM 6725 N N . GLU D 1 9 ? 58.814 106.227 18.357 1.00 32.62 9 GLU D N 1
ATOM 6726 C CA . GLU D 1 9 ? 59.928 106.918 18.981 1.00 34.19 9 GLU D CA 1
ATOM 6727 C C . GLU D 1 9 ? 61.250 106.373 18.472 1.00 35.62 9 GLU D C 1
ATOM 6728 O O . GLU D 1 9 ? 61.428 105.163 18.317 1.00 34.32 9 GLU D O 1
ATOM 6734 N N . ASP D 1 10 ? 62.141 107.283 18.106 1.00 37.54 10 ASP D N 1
ATOM 6735 C CA . ASP D 1 10 ? 63.491 106.895 17.733 1.00 39.00 10 ASP D CA 1
ATOM 6736 C C . ASP D 1 10 ? 64.304 106.548 18.986 1.00 37.90 10 ASP D C 1
ATOM 6737 O O . ASP D 1 10 ? 64.852 107.431 19.658 1.00 37.95 10 ASP D O 1
ATOM 6742 N N . THR D 1 11 ? 64.276 105.268 19.348 1.00 34.35 11 THR D N 1
ATOM 6743 C CA . THR D 1 11 ? 64.979 104.778 20.521 1.00 31.04 11 THR D CA 1
ATOM 6744 C C . THR D 1 11 ? 65.319 103.305 20.315 1.00 31.19 11 THR D C 1
ATOM 6745 O O . THR D 1 11 ? 65.239 102.798 19.192 1.00 29.94 11 THR D O 1
ATOM 6749 N N . PHE D 1 12 ? 65.832 102.658 21.353 1.00 31.31 12 PHE D N 1
ATOM 6750 C CA . PHE D 1 12 ? 66.166 101.245 21.251 1.00 31.92 12 PHE D CA 1
ATOM 6751 C C . PHE D 1 12 ? 65.737 100.439 22.468 1.00 31.01 12 PHE D C 1
ATOM 6752 O O . PHE D 1 12 ? 65.621 100.971 23.583 1.00 30.59 12 PHE D O 1
ATOM 6760 N N . ALA D 1 13 ? 65.349 99.194 22.210 1.00 28.47 13 ALA D N 1
ATOM 6761 C CA . ALA D 1 13 ? 65.206 98.202 23.264 1.00 26.97 13 ALA D CA 1
ATOM 6762 C C . ALA D 1 13 ? 66.586 97.618 23.515 1.00 26.89 13 ALA D C 1
ATOM 6763 O O . ALA D 1 13 ? 67.324 97.328 22.571 1.00 25.33 13 ALA D O 1
ATOM 6765 N N . GLU D 1 14 ? 66.924 97.443 24.790 1.00 27.63 14 GLU D N 1
ATOM 6766 C CA . GLU D 1 14 ? 68.211 96.886 25.176 1.00 30.64 14 GLU D CA 1
ATOM 6767 C C . GLU D 1 14 ? 68.036 95.461 25.693 1.00 31.35 14 GLU D C 1
ATOM 6768 O O . GLU D 1 14 ? 67.461 95.247 26.759 1.00 33.82 14 GLU D O 1
ATOM 6774 N N . ALA D 1 15 ? 68.541 94.494 24.935 1.00 29.67 15 ALA D N 1
ATOM 6775 C CA . ALA D 1 15 ? 68.335 93.090 25.249 1.00 28.82 15 ALA D CA 1
ATOM 6776 C C . ALA D 1 15 ? 69.577 92.485 25.898 1.00 30.45 15 ALA D C 1
ATOM 6777 O O . ALA D 1 15 ? 70.591 93.158 26.080 1.00 31.75 15 ALA D O 1
ATOM 6779 N N . PHE D 1 16 ? 69.488 91.209 26.251 1.00 29.67 16 PHE D N 1
ATOM 6780 C CA . PHE D 1 16 ? 70.520 90.552 27.028 1.00 28.09 16 PHE D CA 1
ATOM 6781 C C . PHE D 1 16 ? 70.700 89.152 26.488 1.00 29.14 16 PHE D C 1
ATOM 6782 O O . PHE D 1 16 ? 69.769 88.577 25.937 1.00 29.27 16 PHE D O 1
ATOM 6790 N N . GLU D 1 17 ? 71.888 88.589 26.669 1.00 29.43 17 GLU D N 1
ATOM 6791 C CA . GLU D 1 17 ? 72.105 87.174 26.394 1.00 31.31 17 GLU D CA 1
ATOM 6792 C C . GLU D 1 17 ? 71.440 86.329 27.477 1.00 29.33 17 GLU D C 1
ATOM 6793 O O . GLU D 1 17 ? 71.356 86.744 28.628 1.00 29.50 17 GLU D O 1
ATOM 6799 N N . ALA D 1 18 ? 70.898 85.185 27.079 1.00 27.66 18 ALA D N 1
ATOM 6800 C CA . ALA D 1 18 ? 70.310 84.242 28.015 1.00 26.66 18 ALA D CA 1
ATOM 6801 C C . ALA D 1 18 ? 70.369 82.862 27.398 1.00 26.60 18 ALA D C 1
ATOM 6802 O O . ALA D 1 18 ? 70.352 82.721 26.177 1.00 27.00 18 ALA D O 1
ATOM 6804 N N . LYS D 1 19 ? 70.523 81.852 28.244 1.00 24.81 19 LYS D N 1
ATOM 6805 C CA . LYS D 1 19 ? 70.533 80.476 27.777 1.00 24.98 19 LYS D CA 1
ATOM 6806 C C . LYS D 1 19 ? 69.107 80.008 27.525 1.00 24.09 19 LYS D C 1
ATOM 6807 O O . LYS D 1 19 ? 68.197 80.356 28.280 1.00 22.11 19 LYS D O 1
ATOM 6813 N N . MET D 1 20 ? 68.930 79.204 26.483 1.00 24.15 20 MET D N 1
ATOM 6814 C CA . MET D 1 20 ? 67.602 78.797 26.037 1.00 24.01 20 MET D CA 1
ATOM 6815 C C . MET D 1 20 ? 67.537 77.384 25.494 1.00 21.81 20 MET D C 1
ATOM 6816 O O . MET D 1 20 ? 68.467 76.919 24.846 1.00 20.70 20 MET D O 1
ATOM 6821 N N . ALA D 1 21 ? 66.472 76.676 25.862 1.00 20.15 21 ALA D N 1
ATOM 6822 C CA . ALA D 1 21 ? 66.139 75.383 25.269 1.00 17.36 21 ALA D CA 1
ATOM 6823 C C . ALA D 1 21 ? 64.790 75.509 24.562 1.00 16.90 21 ALA D C 1
ATOM 6824 O O . ALA D 1 21 ? 64.048 76.469 24.788 1.00 16.12 21 ALA D O 1
ATOM 6826 N N . ARG D 1 22 ? 64.509 74.567 23.671 1.00 17.40 22 ARG D N 1
ATOM 6827 C CA . ARG D 1 22 ? 63.259 74.565 22.927 1.00 17.01 22 ARG D CA 1
ATOM 6828 C C . ARG D 1 22 ? 62.749 73.141 22.812 1.00 17.16 22 ARG D C 1
ATOM 6829 O O . ARG D 1 22 ? 63.450 72.261 22.302 1.00 19.57 22 ARG D O 1
ATOM 6837 N N . VAL D 1 23 ? 61.541 72.907 23.311 1.00 16.27 23 VAL D N 1
ATOM 6838 C CA . VAL D 1 23 ? 61.044 71.544 23.507 1.00 16.17 23 VAL D CA 1
ATOM 6839 C C . VAL D 1 23 ? 59.743 71.329 22.727 1.00 16.59 23 VAL D C 1
ATOM 6840 O O . VAL D 1 23 ? 58.891 72.213 22.677 1.00 16.70 23 VAL D O 1
ATOM 6844 N N . LEU D 1 24 ? 59.671 70.210 22.008 1.00 16.26 24 LEU D N 1
ATOM 6845 C CA . LEU D 1 24 ? 58.439 69.782 21.356 1.00 13.99 24 LEU D CA 1
ATOM 6846 C C . LEU D 1 24 ? 57.659 68.848 22.282 1.00 11.83 24 LEU D C 1
ATOM 6847 O O . LEU D 1 24 ? 58.150 67.789 22.683 1.00 10.96 24 LEU D O 1
ATOM 6852 N N . ILE D 1 25 ? 56.461 69.271 22.666 1.00 11.45 25 ILE D N 1
ATOM 6853 C CA . ILE D 1 25 ? 55.585 68.411 23.449 1.00 11.12 25 ILE D CA 1
ATOM 6854 C C . ILE D 1 25 ? 54.499 67.843 22.547 1.00 11.56 25 ILE D C 1
ATOM 6855 O O . ILE D 1 25 ? 53.785 68.588 21.888 1.00 14.12 25 ILE D O 1
ATOM 6860 N N . THR D 1 26 ? 54.428 66.521 22.463 1.00 10.17 26 THR D N 1
ATOM 6861 C CA . THR D 1 26 ? 53.338 65.870 21.757 1.00 11.18 26 THR D CA 1
ATOM 6862 C C . THR D 1 26 ? 52.406 65.174 22.746 1.00 11.89 26 THR D C 1
ATOM 6863 O O . THR D 1 26 ? 52.765 64.943 23.899 1.00 13.34 26 THR D O 1
ATOM 6867 N N . ALA D 1 27 ? 51.188 64.888 22.312 1.00 11.84 27 ALA D N 1
ATOM 6868 C CA . ALA D 1 27 ? 50.195 64.225 23.161 1.00 10.66 27 ALA D CA 1
ATOM 6869 C C . ALA D 1 27 ? 49.145 63.557 22.274 1.00 11.58 27 ALA D C 1
ATOM 6870 O O . ALA D 1 27 ? 49.240 63.606 21.042 1.00 12.34 27 ALA D O 1
ATOM 6872 N N . ALA D 1 28 ? 48.193 62.874 22.901 1.00 10.89 28 ALA D N 1
ATOM 6873 C CA . ALA D 1 28 ? 47.134 62.182 22.171 1.00 12.42 28 ALA D CA 1
ATOM 6874 C C . ALA D 1 28 ? 46.341 63.139 21.268 1.00 13.97 28 ALA D C 1
ATOM 6875 O O . ALA D 1 28 ? 45.934 62.775 20.158 1.00 14.29 28 ALA D O 1
ATOM 6877 N N . SER D 1 29 ? 46.173 64.369 21.738 1.00 10.81 29 SER D N 1
ATOM 6878 C CA . SER D 1 29 ? 45.477 65.406 20.997 1.00 11.89 29 SER D CA 1
ATOM 6879 C C . SER D 1 29 ? 46.176 66.724 21.244 1.00 12.74 29 SER D C 1
ATOM 6880 O O . SER D 1 29 ? 46.957 66.858 22.185 1.00 11.57 29 SER D O 1
ATOM 6883 N N . HIS D 1 30 ? 45.748 67.738 20.509 1.00 10.74 30 HIS D N 1
ATOM 6884 C CA . HIS D 1 30 ? 46.270 69.077 20.679 1.00 11.65 30 HIS D CA 1
ATOM 6885 C C . HIS D 1 30 ? 45.803 69.636 22.029 1.00 10.40 30 HIS D C 1
ATOM 6886 O O . HIS D 1 30 ? 46.528 70.390 22.681 1.00 9.98 30 HIS D O 1
ATOM 6893 N N . LYS D 1 31 ? 44.599 69.245 22.443 1.00 9.38 31 LYS D N 1
ATOM 6894 C CA . LYS D 1 31 ? 44.068 69.585 23.767 1.00 11.08 31 LYS D CA 1
ATOM 6895 C C . LYS D 1 31 ? 44.995 69.110 24.920 1.00 11.07 31 LYS D C 1
ATOM 6896 O O . LYS D 1 31 ? 45.346 69.905 25.800 1.00 9.76 31 LYS D O 1
ATOM 6902 N N . TRP D 1 32 ? 45.334 67.825 24.944 1.00 10.10 32 TRP D N 1
ATOM 6903 C CA . TRP D 1 32 ? 46.251 67.307 25.962 1.00 11.33 32 TRP D CA 1
ATOM 6904 C C . TRP D 1 32 ? 47.683 67.834 25.876 1.00 14.43 32 TRP D C 1
ATOM 6905 O O . TRP D 1 32 ? 48.354 67.959 26.907 1.00 15.70 32 TRP D O 1
ATOM 6916 N N . ALA D 1 33 ? 48.151 68.159 24.665 1.00 11.85 33 ALA D N 1
ATOM 6917 C CA . ALA D 1 33 ? 49.439 68.846 24.503 1.00 12.35 33 ALA D CA 1
ATOM 6918 C C . ALA D 1 33 ? 49.428 70.197 25.200 1.00 12.23 33 ALA D C 1
ATOM 6919 O O . ALA D 1 33 ? 50.331 70.505 25.971 1.00 10.56 33 ALA D O 1
ATOM 6921 N N . MET D 1 34 ? 48.337 70.942 25.041 1.00 11.25 34 MET D N 1
ATOM 6922 C CA . MET D 1 34 ? 48.222 72.272 25.623 1.00 11.63 34 MET D CA 1
ATOM 6923 C C . MET D 1 34 ? 48.107 72.219 27.156 1.00 10.70 34 MET D C 1
ATOM 6924 O O . MET D 1 34 ? 48.658 73.072 27.845 1.00 12.86 34 MET D O 1
ATOM 6929 N N . ILE D 1 35 ? 47.466 71.172 27.667 1.00 10.01 35 ILE D N 1
ATOM 6930 C CA . ILE D 1 35 ? 47.363 70.944 29.112 1.00 12.24 35 ILE D CA 1
ATOM 6931 C C . ILE D 1 35 ? 48.767 70.842 29.709 1.00 11.56 35 ILE D C 1
ATOM 6932 O O . ILE D 1 35 ? 49.115 71.591 30.632 1.00 11.51 35 ILE D O 1
ATOM 6937 N N . ALA D 1 36 ? 49.609 70.020 29.091 1.00 9.27 36 ALA D N 1
ATOM 6938 C CA . ALA D 1 36 ? 50.986 69.832 29.554 1.00 11.98 36 ALA D CA 1
ATOM 6939 C C . ALA D 1 36 ? 51.806 71.113 29.379 1.00 12.75 36 ALA D C 1
ATOM 6940 O O . ALA D 1 36 ? 52.525 71.537 30.290 1.00 11.04 36 ALA D O 1
ATOM 6942 N N . VAL D 1 37 ? 51.551 71.812 28.273 1.00 10.92 37 VAL D N 1
ATOM 6943 C CA . VAL D 1 37 ? 52.277 73.021 27.927 1.00 12.78 37 VAL D CA 1
ATOM 6944 C C . VAL D 1 37 ? 51.992 74.176 28.903 1.00 14.77 37 VAL D C 1
ATOM 6945 O O . VAL D 1 37 ? 52.931 74.839 29.371 1.00 13.50 37 VAL D O 1
ATOM 6949 N N . LYS D 1 38 ? 50.723 74.371 29.254 1.00 14.07 38 LYS D N 1
ATOM 6950 C CA . LYS D 1 38 ? 50.334 75.440 30.163 1.00 15.63 38 LYS D CA 1
ATOM 6951 C C . LYS D 1 38 ? 50.906 75.209 31.566 1.00 16.19 38 LYS D C 1
ATOM 6952 O O . LYS D 1 38 ? 51.317 76.154 32.246 1.00 14.99 38 LYS D O 1
ATOM 6958 N N . GLU D 1 39 ? 50.977 73.949 31.984 1.00 15.42 39 GLU D N 1
ATOM 6959 C CA . GLU D 1 39 ? 51.594 73.632 33.269 1.00 16.53 39 GLU D CA 1
ATOM 6960 C C . GLU D 1 39 ? 53.115 73.853 33.244 1.00 16.25 39 GLU D C 1
ATOM 6961 O O . GLU D 1 39 ? 53.678 74.477 34.150 1.00 17.61 39 GLU D O 1
ATOM 6967 N N . ALA D 1 40 ? 53.767 73.348 32.199 1.00 14.85 40 ALA D N 1
ATOM 6968 C CA . ALA D 1 40 ? 55.212 73.428 32.079 1.00 13.57 40 ALA D CA 1
ATOM 6969 C C . ALA D 1 40 ? 55.747 74.850 31.921 1.00 15.49 40 ALA D C 1
ATOM 6970 O O . ALA D 1 40 ? 56.926 75.096 32.196 1.00 15.98 40 ALA D O 1
ATOM 6972 N N . THR D 1 41 ? 54.925 75.776 31.428 1.00 14.28 41 THR D N 1
ATOM 6973 C CA . THR D 1 41 ? 55.435 77.109 31.119 1.00 13.26 41 THR D CA 1
ATOM 6974 C C . THR D 1 41 ? 54.905 78.185 32.059 1.00 12.31 41 THR D C 1
ATOM 6975 O O . THR D 1 41 ? 55.297 79.347 31.968 1.00 14.67 41 THR D O 1
ATOM 6979 N N . GLY D 1 42 ? 54.052 77.784 32.992 1.00 11.60 42 GLY D N 1
ATOM 6980 C CA . GLY D 1 42 ? 53.531 78.719 33.974 1.00 12.60 42 GLY D CA 1
ATOM 6981 C C . GLY D 1 42 ? 54.562 79.059 35.037 1.00 15.02 42 GLY D C 1
ATOM 6982 O O . GLY D 1 42 ? 55.661 78.510 35.031 1.00 13.79 42 GLY D O 1
ATOM 6983 N N . PHE D 1 43 ? 54.220 79.990 35.926 1.00 16.79 43 PHE D N 1
ATOM 6984 C CA . PHE D 1 43 ? 55.166 80.530 36.911 1.00 17.36 43 PHE D CA 1
ATOM 6985 C C . PHE D 1 43 ? 56.537 80.802 36.259 1.00 18.31 43 PHE D C 1
ATOM 6986 O O . PHE D 1 43 ? 57.575 80.271 36.687 1.00 15.93 43 PHE D O 1
ATOM 6994 N N . GLY D 1 44 ? 56.483 81.510 35.126 1.00 16.93 44 GLY D N 1
ATOM 6995 C CA . GLY D 1 44 ? 57.658 81.717 34.301 1.00 16.29 44 GLY D CA 1
ATOM 6996 C C . GLY D 1 44 ? 57.610 83.006 33.502 1.00 15.14 44 GLY D C 1
ATOM 6997 O O . GLY D 1 44 ? 57.965 83.020 32.328 1.00 14.90 44 GLY D O 1
ATOM 6998 N N . THR D 1 45 ? 57.303 84.112 34.164 1.00 15.79 45 THR D N 1
ATOM 6999 C CA . THR D 1 45 ? 57.300 85.404 33.500 1.00 17.80 45 THR D CA 1
ATOM 7000 C C . THR D 1 45 ? 58.675 86.071 33.505 1.00 19.70 45 THR D C 1
ATOM 7001 O O . THR D 1 45 ? 59.089 86.642 32.496 1.00 20.23 45 THR D O 1
ATOM 7005 N N . SER D 1 46 ? 59.381 85.985 34.632 1.00 19.40 46 SER D N 1
ATOM 7006 C CA . SER D 1 46 ? 60.626 86.728 34.821 1.00 21.74 46 SER D CA 1
ATOM 7007 C C . SER D 1 46 ? 61.522 85.995 35.807 1.00 22.77 46 SER D C 1
ATOM 7008 O O . SER D 1 46 ? 61.032 85.477 36.806 1.00 23.35 46 SER D O 1
ATOM 7011 N N . VAL D 1 47 ? 62.832 85.975 35.552 1.00 24.30 47 VAL D N 1
ATOM 7012 C CA . VAL D 1 47 ? 63.746 85.265 36.451 1.00 28.32 47 VAL D CA 1
ATOM 7013 C C . VAL D 1 47 ? 63.978 86.008 37.765 1.00 30.54 47 VAL D C 1
ATOM 7014 O O . VAL D 1 47 ? 64.704 85.520 38.632 1.00 31.94 47 VAL D O 1
ATOM 7018 N N . ILE D 1 48 ? 63.337 87.162 37.931 1.00 30.51 48 ILE D N 1
ATOM 7019 C CA . ILE D 1 48 ? 63.522 87.948 39.140 1.00 32.80 48 ILE D CA 1
ATOM 7020 C C . ILE D 1 48 ? 62.831 87.335 40.359 1.00 32.97 48 ILE D C 1
ATOM 7021 O O . ILE D 1 48 ? 63.450 87.210 41.411 1.00 34.24 48 ILE D O 1
ATOM 7026 N N . MET D 1 49 ? 61.554 86.983 40.234 1.00 31.95 49 MET D N 1
ATOM 7027 C CA . MET D 1 49 ? 60.894 86.185 41.270 1.00 32.05 49 MET D CA 1
ATOM 7028 C C . MET D 1 49 ? 60.341 84.852 40.778 1.00 29.13 49 MET D C 1
ATOM 7029 O O . MET D 1 49 ? 59.694 84.149 41.549 1.00 29.59 49 MET D O 1
ATOM 7034 N N . CYS D 1 50 ? 60.464 84.571 39.482 1.00 25.65 50 CYS D N 1
ATOM 7035 C CA . CYS D 1 50 ? 60.094 83.252 38.948 1.00 24.51 50 CYS D CA 1
ATOM 7036 C C . CYS D 1 50 ? 61.332 82.401 38.667 1.00 22.22 50 CYS D C 1
ATOM 7037 O O . CYS D 1 50 ? 62.405 82.927 38.385 1.00 23.72 50 CYS D O 1
ATOM 7040 N N . PRO D 1 51 ? 61.171 81.070 38.654 1.00 20.49 51 PRO D N 1
ATOM 7041 C CA . PRO D 1 51 ? 62.321 80.175 38.501 1.00 19.14 51 PRO D CA 1
ATOM 7042 C C . PRO D 1 51 ? 62.872 80.103 37.069 1.00 19.19 51 PRO D C 1
ATOM 7043 O O . PRO D 1 51 ? 63.978 79.590 36.858 1.00 20.21 51 PRO D O 1
ATOM 7047 N N . ALA D 1 52 ? 62.110 80.605 36.097 1.00 17.59 52 ALA D N 1
ATOM 7048 C CA . ALA D 1 52 ? 62.543 80.633 34.691 1.00 17.66 52 ALA D CA 1
ATOM 7049 C C . ALA D 1 52 ? 61.710 81.607 33.875 1.00 18.13 52 ALA D C 1
ATOM 7050 O O . ALA D 1 52 ? 60.756 82.194 34.381 1.00 17.67 52 ALA D O 1
ATOM 7052 N N . GLU D 1 53 ? 62.112 81.807 32.622 1.00 18.18 53 GLU D N 1
ATOM 7053 C CA . GLU D 1 53 ? 61.291 82.517 31.645 1.00 18.54 53 GLU D CA 1
ATOM 7054 C C . GLU D 1 53 ? 60.857 81.565 30.526 1.00 18.42 53 GLU D C 1
ATOM 7055 O O . GLU D 1 53 ? 61.679 81.111 29.730 1.00 19.11 53 GLU D O 1
ATOM 7061 N N . ALA D 1 54 ? 59.578 81.192 30.543 1.00 17.78 54 ALA D N 1
ATOM 7062 C CA . ALA D 1 54 ? 59.045 80.169 29.642 1.00 19.47 54 ALA D CA 1
ATOM 7063 C C . ALA D 1 54 ? 57.806 80.639 28.859 1.00 17.46 54 ALA D C 1
ATOM 7064 O O . ALA D 1 54 ? 57.086 81.541 29.287 1.00 18.19 54 ALA D O 1
ATOM 7066 N N . GLY D 1 55 ? 57.524 79.972 27.746 1.00 17.24 55 GLY D N 1
ATOM 7067 C CA . GLY D 1 55 ? 56.360 80.334 26.955 1.00 15.60 55 GLY D CA 1
ATOM 7068 C C . GLY D 1 55 ? 56.222 79.498 25.698 1.00 15.45 55 GLY D C 1
ATOM 7069 O O . GLY D 1 55 ? 57.122 78.739 25.339 1.00 14.94 55 GLY D O 1
ATOM 7070 N N . ILE D 1 56 ? 55.075 79.622 25.040 1.00 15.14 56 ILE D N 1
ATOM 7071 C CA . ILE D 1 56 ? 54.801 78.861 23.830 1.00 17.06 56 ILE D CA 1
ATOM 7072 C C . ILE D 1 56 ? 55.428 79.589 22.655 1.00 16.47 56 ILE D C 1
ATOM 7073 O O . ILE D 1 56 ? 55.392 80.809 22.588 1.00 17.06 56 ILE D O 1
ATOM 7078 N N . ASP D 1 57 ? 56.079 78.829 21.786 1.00 17.51 57 ASP D N 1
ATOM 7079 C CA . ASP D 1 57 ? 56.608 79.358 20.541 1.00 18.36 57 ASP D CA 1
ATOM 7080 C C . ASP D 1 57 ? 55.586 79.059 19.436 1.00 19.52 57 ASP D C 1
ATOM 7081 O O . ASP D 1 57 ? 54.863 79.961 19.002 1.00 19.52 57 ASP D O 1
ATOM 7086 N N . CYS D 1 58 ? 55.536 77.803 18.995 1.00 19.06 58 CYS D N 1
ATOM 7087 C CA . CYS D 1 58 ? 54.593 77.370 17.966 1.00 19.44 58 CYS D CA 1
ATOM 7088 C C . CYS D 1 58 ? 53.423 76.652 18.608 1.00 15.39 58 CYS D C 1
ATOM 7089 O O . CYS D 1 58 ? 53.589 75.568 19.163 1.00 16.11 58 CYS D O 1
ATOM 7092 N N . GLY D 1 59 ? 52.243 77.260 18.517 1.00 13.62 59 GLY D N 1
ATOM 7093 C CA . GLY D 1 59 ? 51.069 76.716 19.171 1.00 13.20 59 GLY D CA 1
ATOM 7094 C C . GLY D 1 59 ? 50.510 75.451 18.539 1.00 16.63 59 GLY D C 1
ATOM 7095 O O . GLY D 1 59 ? 49.744 74.735 19.177 1.00 18.01 59 GLY D O 1
ATOM 7096 N N . TYR D 1 60 ? 50.851 75.182 17.280 1.00 15.00 60 TYR D N 1
ATOM 7097 C CA . TYR D 1 60 ? 50.343 73.993 16.611 1.00 17.82 60 TYR D CA 1
ATOM 7098 C C . TYR D 1 60 ? 51.408 73.431 15.691 1.00 17.50 60 TYR D C 1
ATOM 7099 O O . TYR D 1 60 ? 51.927 74.126 14.821 1.00 21.11 60 TYR D O 1
ATOM 7108 N N . VAL D 1 61 ? 51.779 72.185 15.931 1.00 14.96 61 VAL D N 1
ATOM 7109 C CA . VAL D 1 61 ? 52.731 71.499 15.077 1.00 14.33 61 VAL D CA 1
ATOM 7110 C C . VAL D 1 61 ? 51.987 70.281 14.547 1.00 15.58 61 VAL D C 1
ATOM 7111 O O . VAL D 1 61 ? 51.447 69.501 15.323 1.00 14.93 61 VAL D O 1
ATOM 7115 N N . PRO D 1 62 ? 51.775 70.216 13.219 1.00 17.73 62 PRO D N 1
ATOM 7116 C CA . PRO D 1 62 ? 50.984 69.110 12.661 1.00 16.71 62 PRO D CA 1
ATOM 7117 C C . PRO D 1 62 ? 51.595 67.737 12.956 1.00 13.99 62 PRO D C 1
ATOM 7118 O O . PRO D 1 62 ? 52.815 67.594 13.024 1.00 13.83 62 PRO D O 1
ATOM 7122 N N . PRO D 1 63 ? 50.745 66.713 13.157 1.00 14.75 63 PRO D N 1
ATOM 7123 C CA . PRO D 1 63 ? 51.204 65.352 13.452 1.00 16.82 63 PRO D CA 1
ATOM 7124 C C . PRO D 1 63 ? 52.294 64.842 12.511 1.00 19.28 63 PRO D C 1
ATOM 7125 O O . PRO D 1 63 ? 53.282 64.254 12.952 1.00 20.23 63 PRO D O 1
ATOM 7129 N N . GLU D 1 64 ? 52.173 65.150 11.229 1.00 21.74 64 GLU D N 1
ATOM 7130 C CA . GLU D 1 64 ? 53.111 64.596 10.274 1.00 24.08 64 GLU D CA 1
ATOM 7131 C C . GLU D 1 64 ? 54.481 65.250 10.345 1.00 23.12 64 GLU D C 1
ATOM 7132 O O . GLU D 1 64 ? 55.412 64.780 9.711 1.00 26.20 64 GLU D O 1
ATOM 7138 N N . GLU D 1 65 ? 54.626 66.284 11.165 1.00 20.52 65 GLU D N 1
ATOM 7139 C CA . GLU D 1 65 ? 55.932 66.893 11.381 1.00 22.51 65 GLU D CA 1
ATOM 7140 C C . GLU D 1 65 ? 56.580 66.547 12.722 1.00 21.93 65 GLU D C 1
ATOM 7141 O O . GLU D 1 65 ? 57.680 67.011 13.017 1.00 24.29 65 GLU D O 1
ATOM 7147 N N . THR D 1 66 ? 55.917 65.730 13.531 1.00 19.75 66 THR D N 1
ATOM 7148 C CA . THR D 1 66 ? 56.492 65.294 14.796 1.00 16.97 66 THR D CA 1
ATOM 7149 C C . THR D 1 66 ? 57.148 63.920 14.666 1.00 17.98 66 THR D C 1
ATOM 7150 O O . THR D 1 66 ? 56.816 63.140 13.770 1.00 19.85 66 THR D O 1
ATOM 7154 N N . PRO D 1 67 ? 58.033 63.572 15.610 1.00 15.99 67 PRO D N 1
ATOM 7155 C CA . PRO D 1 67 ? 58.728 62.286 15.558 1.00 16.66 67 PRO D CA 1
ATOM 7156 C C . PRO D 1 67 ? 57.798 61.093 15.698 1.00 16.71 67 PRO D C 1
ATOM 7157 O O . PRO D 1 67 ? 58.095 60.010 15.204 1.00 18.84 67 PRO D O 1
ATOM 7161 N N . ASP D 1 68 ? 56.659 61.301 16.350 1.00 15.92 68 ASP D N 1
ATOM 7162 C CA . ASP D 1 68 ? 55.785 60.193 16.718 1.00 14.62 68 ASP D CA 1
ATOM 7163 C C . ASP D 1 68 ? 54.426 60.257 16.023 1.00 12.31 68 ASP D C 1
ATOM 7164 O O . ASP D 1 68 ? 53.549 59.441 16.290 1.00 14.00 68 ASP D O 1
ATOM 7169 N N . GLY D 1 69 ? 54.248 61.260 15.170 1.00 12.57 69 GLY D N 1
ATOM 7170 C CA . GLY D 1 69 ? 53.048 61.340 14.358 1.00 13.60 69 GLY D CA 1
ATOM 7171 C C . GLY D 1 69 ? 51.828 61.733 15.161 1.00 14.53 69 GLY D C 1
ATOM 7172 O O . GLY D 1 69 ? 50.704 61.367 14.813 1.00 13.16 69 GLY D O 1
ATOM 7173 N N . ARG D 1 70 ? 52.064 62.462 16.254 1.00 12.89 70 ARG D N 1
ATOM 7174 C CA . ARG D 1 70 ? 50.999 62.946 17.127 1.00 12.60 70 ARG D CA 1
ATOM 7175 C C . ARG D 1 70 ? 51.004 64.477 17.160 1.00 12.43 70 ARG D C 1
ATOM 7176 O O . ARG D 1 70 ? 52.030 65.094 16.867 1.00 13.60 70 ARG D O 1
ATOM 7184 N N . PRO D 1 71 ? 49.847 65.112 17.445 1.00 12.56 71 PRO D N 1
ATOM 7185 C CA . PRO D 1 71 ? 49.802 66.586 17.457 1.00 13.78 71 PRO D CA 1
ATOM 7186 C C . PRO D 1 71 ? 50.785 67.161 18.490 1.00 14.97 71 PRO D C 1
ATOM 7187 O O . PRO D 1 71 ? 50.995 66.557 19.552 1.00 15.55 71 PRO D O 1
ATOM 7191 N N . GLY D 1 72 ? 51.390 68.307 18.168 1.00 15.90 72 GLY D N 1
ATOM 7192 C CA . GLY D 1 72 ? 52.402 68.892 19.031 1.00 15.56 72 GLY D CA 1
ATOM 7193 C C . GLY D 1 72 ? 52.328 70.397 19.248 1.00 14.74 72 GLY D C 1
ATOM 7194 O O . GLY D 1 72 ? 51.579 71.119 18.580 1.00 14.30 72 GLY D O 1
ATOM 7195 N N . VAL D 1 73 ? 53.146 70.869 20.191 1.00 13.12 73 VAL D N 1
ATOM 7196 C CA . VAL D 1 73 ? 53.271 72.284 20.532 1.00 13.32 73 VAL D CA 1
ATOM 7197 C C . VAL D 1 73 ? 54.747 72.479 20.888 1.00 13.57 73 VAL D C 1
ATOM 7198 O O . VAL D 1 73 ? 55.335 71.624 21.553 1.00 14.69 73 VAL D O 1
ATOM 7202 N N . THR D 1 74 ? 55.361 73.579 20.464 1.00 13.04 74 THR D N 1
ATOM 7203 C CA . THR D 1 74 ? 56.732 73.847 20.901 1.00 14.52 74 THR D CA 1
ATOM 7204 C C . THR D 1 74 ? 56.775 75.011 21.876 1.00 14.64 74 THR D C 1
ATOM 7205 O O . THR D 1 74 ? 56.084 76.016 21.712 1.00 13.38 74 THR D O 1
ATOM 7209 N N . ILE D 1 75 ? 57.537 74.798 22.947 1.00 15.73 75 ILE D N 1
ATOM 7210 C CA . ILE D 1 75 ? 57.739 75.777 24.006 1.00 15.02 75 ILE D CA 1
ATOM 7211 C C . ILE D 1 75 ? 59.232 76.119 24.093 1.00 14.77 75 ILE D C 1
ATOM 7212 O O . ILE D 1 75 ? 60.087 75.410 23.544 1.00 15.03 75 ILE D O 1
ATOM 7217 N N . MET D 1 76 ? 59.531 77.238 24.728 1.00 16.35 76 MET D N 1
ATOM 7218 C CA . MET D 1 76 ? 60.915 77.619 24.990 1.00 17.56 76 MET D CA 1
ATOM 7219 C C . MET D 1 76 ? 61.105 77.984 26.453 1.00 16.90 76 MET D C 1
ATOM 7220 O O . MET D 1 76 ? 60.203 78.535 27.090 1.00 16.78 76 MET D O 1
ATOM 7225 N N . ILE D 1 77 ? 62.227 77.546 27.009 1.00 17.93 77 ILE D N 1
ATOM 7226 C CA . ILE D 1 77 ? 62.557 77.823 28.399 1.00 20.14 77 ILE D CA 1
ATOM 7227 C C . ILE D 1 77 ? 63.885 78.584 28.457 1.00 20.60 77 ILE D C 1
ATOM 7228 O O . ILE D 1 77 ? 64.835 78.233 27.762 1.00 22.74 77 ILE D O 1
ATOM 7233 N N . GLY D 1 78 ? 63.904 79.685 29.198 1.00 20.98 78 GLY D N 1
ATOM 7234 C CA . GLY D 1 78 ? 65.094 80.513 29.264 1.00 21.88 78 GLY D CA 1
ATOM 7235 C C . GLY D 1 78 ? 65.539 80.824 30.683 1.00 22.86 78 GLY D C 1
ATOM 7236 O O . GLY D 1 78 ? 64.727 80.803 31.617 1.00 23.28 78 GLY D O 1
ATOM 7237 N N . HIS D 1 79 ? 66.843 81.029 30.847 1.00 24.12 79 HIS D N 1
ATOM 7238 C CA . HIS D 1 79 ? 67.429 81.566 32.082 1.00 24.44 79 HIS D CA 1
ATOM 7239 C C . HIS D 1 79 ? 68.813 82.116 31.736 1.00 25.49 79 HIS D C 1
ATOM 7240 O O . HIS D 1 79 ? 69.439 81.668 30.778 1.00 24.37 79 HIS D O 1
ATOM 7247 N N . ASN D 1 80 ? 69.250 83.138 32.466 1.00 29.05 80 ASN D N 1
ATOM 7248 C CA . ASN D 1 80 ? 70.580 83.726 32.260 1.00 32.05 80 ASN D CA 1
ATOM 7249 C C . ASN D 1 80 ? 71.707 82.806 32.744 1.00 32.20 80 ASN D C 1
ATOM 7250 O O . ASN D 1 80 ? 72.834 82.871 32.247 1.00 31.99 80 ASN D O 1
ATOM 7255 N N . ASP D 1 81 ? 71.368 81.915 33.674 1.00 32.21 81 ASP D N 1
ATOM 7256 C CA . ASP D 1 81 ? 72.299 80.945 34.242 1.00 33.26 81 ASP D CA 1
ATOM 7257 C C . ASP D 1 81 ? 72.053 79.567 33.608 1.00 33.86 81 ASP D C 1
ATOM 7258 O O . ASP D 1 81 ? 70.965 79.000 33.746 1.00 32.42 81 ASP D O 1
ATOM 7263 N N . GLU D 1 82 ? 73.097 78.995 33.007 1.00 33.56 82 GLU D N 1
ATOM 7264 C CA . GLU D 1 82 ? 72.988 77.721 32.302 1.00 33.81 82 GLU D CA 1
ATOM 7265 C C . GLU D 1 82 ? 72.668 76.523 33.193 1.00 32.33 82 GLU D C 1
ATOM 7266 O O . GLU D 1 82 ? 72.009 75.582 32.762 1.00 30.81 82 GLU D O 1
ATOM 7272 N N . ASP D 1 83 ? 73.166 76.537 34.423 1.00 31.47 83 ASP D N 1
ATOM 7273 C CA . ASP D 1 83 ? 72.860 75.469 35.361 1.00 31.47 83 ASP D CA 1
ATOM 7274 C C . ASP D 1 83 ? 71.450 75.582 35.905 1.00 29.07 83 ASP D C 1
ATOM 7275 O O . ASP D 1 83 ? 70.794 74.575 36.151 1.00 26.83 83 ASP D O 1
ATOM 7280 N N . GLU D 1 84 ? 71.003 76.812 36.124 1.00 28.78 84 GLU D N 1
ATOM 7281 C CA . GLU D 1 84 ? 69.612 77.064 36.465 1.00 29.26 84 GLU D CA 1
ATOM 7282 C C . GLU D 1 84 ? 68.672 76.577 35.371 1.00 26.23 84 GLU D C 1
ATOM 7283 O O . GLU D 1 84 ? 67.607 76.055 35.666 1.00 27.03 84 GLU D O 1
ATOM 7289 N N . LEU D 1 85 ? 69.064 76.760 34.114 1.00 23.38 85 LEU D N 1
ATOM 7290 C CA . LEU D 1 85 ? 68.248 76.291 32.999 1.00 23.14 85 LEU D CA 1
ATOM 7291 C C . LEU D 1 85 ? 68.136 74.763 32.947 1.00 22.30 85 LEU D C 1
ATOM 7292 O O . LEU D 1 85 ? 67.051 74.225 32.728 1.00 21.07 85 LEU D O 1
ATOM 7297 N N . LYS D 1 86 ? 69.251 74.065 33.138 1.00 23.56 86 LYS D N 1
ATOM 7298 C CA . LYS D 1 86 ? 69.250 72.603 33.107 1.00 24.12 86 LYS D CA 1
ATOM 7299 C C . LYS D 1 86 ? 68.395 72.009 34.233 1.00 23.89 86 LYS D C 1
ATOM 7300 O O . LYS D 1 86 ? 67.735 70.980 34.060 1.00 23.94 86 LYS D O 1
ATOM 7306 N N . GLU D 1 87 ? 68.427 72.667 35.386 1.00 23.45 87 GLU D N 1
ATOM 7307 C CA . GLU D 1 87 ? 67.573 72.336 36.516 1.00 25.48 87 GLU D CA 1
ATOM 7308 C C . GLU D 1 87 ? 66.095 72.506 36.159 1.00 24.12 87 GLU D C 1
ATOM 7309 O O . GLU D 1 87 ? 65.268 71.653 36.475 1.00 23.03 87 GLU D O 1
ATOM 7315 N N . GLN D 1 88 ? 65.766 73.687 35.640 1.00 22.47 88 GLN D N 1
ATOM 7316 C CA . GLN D 1 88 ? 64.410 74.018 35.204 1.00 21.52 88 GLN D CA 1
ATOM 7317 C C . GLN D 1 88 ? 63.850 73.062 34.149 1.00 20.76 88 GLN D C 1
ATOM 7318 O O . GLN D 1 88 ? 62.689 72.670 34.237 1.00 20.16 88 GLN D O 1
ATOM 7324 N N . LEU D 1 89 ? 64.684 72.650 33.194 1.00 21.22 89 LEU D N 1
ATOM 7325 C CA . LEU D 1 89 ? 64.301 71.634 32.204 1.00 22.59 89 LEU D CA 1
ATOM 7326 C C . LEU D 1 89 ? 63.928 70.327 32.894 1.00 23.04 89 LEU D C 1
ATOM 7327 O O . LEU D 1 89 ? 62.912 69.714 32.582 1.00 22.51 89 LEU D O 1
ATOM 7332 N N . LEU D 1 90 ? 64.741 69.926 33.863 1.00 22.84 90 LEU D N 1
ATOM 7333 C CA . LEU D 1 90 ? 64.528 68.674 34.565 1.00 22.08 90 LEU D CA 1
ATOM 7334 C C . LEU D 1 90 ? 63.240 68.720 35.381 1.00 19.17 90 LEU D C 1
ATOM 7335 O O . LEU D 1 90 ? 62.444 67.778 35.339 1.00 19.26 90 LEU D O 1
ATOM 7340 N N . ASP D 1 91 ? 63.049 69.806 36.127 1.00 18.52 91 ASP D N 1
ATOM 7341 C CA . ASP D 1 91 ? 61.883 69.958 37.006 1.00 17.97 91 ASP D CA 1
ATOM 7342 C C . ASP D 1 91 ? 60.580 70.133 36.229 1.00 17.33 91 ASP D C 1
ATOM 7343 O O . ASP D 1 91 ? 59.548 69.584 36.605 1.00 17.81 91 ASP D O 1
ATOM 7348 N N . ARG D 1 92 ? 60.619 70.958 35.189 1.00 17.27 92 ARG D N 1
ATOM 7349 C CA . ARG D 1 92 ? 59.419 71.263 34.419 1.00 17.92 92 ARG D CA 1
ATOM 7350 C C . ARG D 1 92 ? 58.983 70.090 33.530 1.00 17.20 92 ARG D C 1
ATOM 7351 O O . ARG D 1 92 ? 57.830 69.672 33.596 1.00 17.20 92 ARG D O 1
ATOM 7359 N N . ILE D 1 93 ? 59.936 69.419 32.885 1.00 15.53 93 ILE D N 1
ATOM 7360 C CA . ILE D 1 93 ? 59.602 68.212 32.141 1.00 15.45 93 ILE D CA 1
ATOM 7361 C C . ILE D 1 93 ? 59.251 67.048 33.075 1.00 16.49 93 ILE D C 1
ATOM 7362 O O . ILE D 1 93 ? 58.217 66.396 32.901 1.00 15.38 93 ILE D O 1
ATOM 7367 N N . GLY D 1 94 ? 60.053 66.859 34.111 1.00 14.36 94 GLY D N 1
ATOM 7368 C CA . GLY D 1 94 ? 59.816 65.771 35.043 1.00 12.42 94 GLY D CA 1
ATOM 7369 C C . GLY D 1 94 ? 58.497 65.835 35.791 1.00 13.51 94 GLY D C 1
ATOM 7370 O O . GLY D 1 94 ? 57.855 64.807 35.964 1.00 16.69 94 GLY D O 1
ATOM 7371 N N . GLN D 1 95 ? 58.056 67.026 36.189 1.00 14.91 95 GLN D N 1
ATOM 7372 C CA . GLN D 1 95 ? 56.860 67.141 37.031 1.00 18.62 95 GLN D CA 1
ATOM 7373 C C . GLN D 1 95 ? 55.649 67.805 36.371 1.00 16.78 95 GLN D C 1
ATOM 7374 O O . GLN D 1 95 ? 54.559 67.839 36.956 1.00 14.17 95 GLN D O 1
ATOM 7380 N N . CYS D 1 96 ? 55.816 68.256 35.126 1.00 16.18 96 CYS D N 1
ATOM 7381 C CA . CYS D 1 96 ? 54.724 68.903 34.400 1.00 15.52 96 CYS D CA 1
ATOM 7382 C C . CYS D 1 96 ? 54.418 68.240 33.063 1.00 15.18 96 CYS D C 1
ATOM 7383 O O . CYS D 1 96 ? 53.330 68.423 32.515 1.00 16.12 96 CYS D O 1
ATOM 7386 N N . VAL D 1 97 ? 55.376 67.487 32.535 1.00 14.14 97 VAL D N 1
ATOM 7387 C CA . VAL D 1 97 ? 55.180 66.813 31.258 1.00 15.10 97 VAL D CA 1
ATOM 7388 C C . VAL D 1 97 ? 55.162 65.291 31.393 1.00 14.80 97 VAL D C 1
ATOM 7389 O O . VAL D 1 97 ? 54.264 64.637 30.853 1.00 15.88 97 VAL D O 1
ATOM 7393 N N . MET D 1 98 ? 56.093 64.726 32.162 1.00 14.39 98 MET D N 1
ATOM 7394 C CA . MET D 1 98 ? 56.039 63.297 32.482 1.00 14.41 98 MET D CA 1
ATOM 7395 C C . MET D 1 98 ? 54.754 62.889 33.190 1.00 12.43 98 MET D C 1
ATOM 7396 O O . MET D 1 98 ? 54.213 61.804 32.941 1.00 12.46 98 MET D O 1
ATOM 7401 N N . THR D 1 99 ? 54.215 63.814 33.979 1.00 13.12 99 THR D N 1
ATOM 7402 C CA . THR D 1 99 ? 53.021 63.558 34.779 1.00 13.20 99 THR D CA 1
ATOM 7403 C C . THR D 1 99 ? 51.713 63.813 34.012 1.00 13.37 99 THR D C 1
ATOM 7404 O O . THR D 1 99 ? 50.645 63.412 34.463 1.00 14.41 99 THR D O 1
ATOM 7408 N N . ALA D 1 100 ? 51.810 64.489 32.868 1.00 13.82 100 ALA D N 1
ATOM 7409 C CA . ALA D 1 100 ? 50.634 64.900 32.098 1.00 11.64 100 ALA D CA 1
ATOM 7410 C C . ALA D 1 100 ? 50.155 63.774 31.168 1.00 11.05 100 ALA D C 1
ATOM 7411 O O . ALA D 1 100 ? 50.966 63.108 30.514 1.00 9.65 100 ALA D O 1
ATOM 7413 N N . PRO D 1 101 ? 48.830 63.541 31.124 1.00 11.96 101 PRO D N 1
ATOM 7414 C CA . PRO D 1 101 ? 48.257 62.420 30.357 1.00 12.63 101 PRO D CA 1
ATOM 7415 C C . PRO D 1 101 ? 48.723 62.405 28.894 1.00 12.40 101 PRO D C 1
ATOM 7416 O O . PRO D 1 101 ? 48.637 63.429 28.206 1.00 12.38 101 PRO D O 1
ATOM 7420 N N . THR D 1 102 ? 49.394 61.309 28.531 1.00 11.32 102 THR D N 1
ATOM 7421 C CA . THR D 1 102 ? 49.826 60.971 27.163 1.00 12.01 102 THR D CA 1
ATOM 7422 C C . THR D 1 102 ? 50.966 61.818 26.579 1.00 13.78 102 THR D C 1
ATOM 7423 O O . THR D 1 102 ? 51.391 61.582 25.439 1.00 15.26 102 THR D O 1
ATOM 7427 N N . ALA D 1 103 ? 51.485 62.771 27.349 1.00 13.40 103 ALA D N 1
ATOM 7428 C CA . ALA D 1 103 ? 52.477 63.708 26.827 1.00 12.66 103 ALA D CA 1
ATOM 7429 C C . ALA D 1 103 ? 53.886 63.113 26.724 1.00 14.42 103 ALA D C 1
ATOM 7430 O O . ALA D 1 103 ? 54.331 62.346 27.595 1.00 14.05 103 ALA D O 1
ATOM 7432 N N . SER D 1 104 ? 54.539 63.410 25.596 1.00 12.86 104 SER D N 1
ATOM 7433 C CA . SER D 1 104 ? 55.941 63.064 25.341 1.00 14.53 104 SER D CA 1
ATOM 7434 C C . SER D 1 104 ? 56.754 64.354 25.160 1.00 14.74 104 SER D C 1
ATOM 7435 O O . SER D 1 104 ? 56.196 65.424 24.863 1.00 12.40 104 SER D O 1
ATOM 7438 N N . ALA D 1 105 ? 58.071 64.255 25.316 1.00 14.50 105 ALA D N 1
ATOM 7439 C CA . ALA D 1 105 ? 58.930 65.427 25.170 1.00 15.31 105 ALA D CA 1
ATOM 7440 C C . ALA D 1 105 ? 60.143 65.132 24.300 1.00 15.82 105 ALA D C 1
ATOM 7441 O O . ALA D 1 105 ? 60.853 64.152 24.527 1.00 20.12 105 ALA D O 1
ATOM 7443 N N . PHE D 1 106 ? 60.368 65.990 23.305 1.00 14.99 106 PHE D N 1
ATOM 7444 C CA . PHE D 1 106 ? 61.456 65.838 22.345 1.00 15.75 106 PHE D CA 1
ATOM 7445 C C . PHE D 1 106 ? 62.203 67.160 22.226 1.00 16.76 106 PHE D C 1
ATOM 7446 O O . PHE D 1 106 ? 61.647 68.224 22.493 1.00 16.35 106 PHE D O 1
ATOM 7454 N N . ASP D 1 107 ? 63.429 67.090 21.726 1.00 18.57 107 ASP D N 1
ATOM 7455 C CA . ASP D 1 107 ? 64.225 68.279 21.451 1.00 18.32 107 ASP D CA 1
ATOM 7456 C C . ASP D 1 107 ? 63.726 68.986 20.185 1.00 19.56 107 ASP D C 1
ATOM 7457 O O . ASP D 1 107 ? 63.389 68.336 19.192 1.00 20.94 107 ASP D O 1
ATOM 7462 N N . ALA D 1 108 ? 63.643 70.313 20.240 1.00 18.86 108 ALA D N 1
ATOM 7463 C CA . ALA D 1 108 ? 63.250 71.107 19.075 1.00 20.45 108 ALA D CA 1
ATOM 7464 C C . ALA D 1 108 ? 64.216 72.273 18.875 1.00 20.60 108 ALA D C 1
ATOM 7465 O O . ALA D 1 108 ? 63.856 73.304 18.311 1.00 19.94 108 ALA D O 1
ATOM 7467 N N . MET D 1 109 ? 65.444 72.117 19.361 1.00 23.55 109 MET D N 1
ATOM 7468 C CA . MET D 1 109 ? 66.481 73.112 19.116 1.00 23.44 109 MET D CA 1
ATOM 7469 C C . MET D 1 109 ? 67.035 72.907 17.713 1.00 24.72 109 MET D C 1
ATOM 7470 O O . MET D 1 109 ? 67.443 71.800 17.355 1.00 25.06 109 MET D O 1
ATOM 7475 N N . PRO D 1 110 ? 66.969 73.947 16.869 1.00 26.17 110 PRO D N 1
ATOM 7476 C CA . PRO D 1 110 ? 67.602 73.889 15.548 1.00 28.87 110 PRO D CA 1
ATOM 7477 C C . PRO D 1 110 ? 69.090 73.617 15.655 1.00 30.19 110 PRO D C 1
ATOM 7478 O O . PRO D 1 110 ? 69.772 74.142 16.542 1.00 28.19 110 PRO D O 1
ATOM 7482 N N . GLU D 1 111 ? 69.570 72.748 14.773 1.00 34.79 111 GLU D N 1
ATOM 7483 C CA . GLU D 1 111 ? 70.959 72.320 14.784 1.00 38.71 111 GLU D CA 1
ATOM 7484 C C . GLU D 1 111 ? 71.892 73.510 14.608 1.00 38.39 111 GLU D C 1
ATOM 7485 O O . GLU D 1 111 ? 72.880 73.641 15.332 1.00 39.48 111 GLU D O 1
ATOM 7491 N N . ALA D 1 112 ? 71.485 74.445 13.754 1.00 37.13 112 ALA D N 1
ATOM 7492 C CA . ALA D 1 112 ? 72.252 75.663 13.517 1.00 36.65 112 ALA D CA 1
ATOM 7493 C C . ALA D 1 112 ? 72.356 76.543 14.762 1.00 36.08 112 ALA D C 1
ATOM 7494 O O . ALA D 1 112 ? 73.249 77.381 14.851 1.00 37.66 112 ALA D O 1
ATOM 7496 N N . GLU D 1 113 ? 71.447 76.360 15.714 1.00 33.71 113 GLU D N 1
ATOM 7497 C CA . GLU D 1 113 ? 71.458 77.155 16.938 1.00 33.20 113 GLU D CA 1
ATOM 7498 C C . GLU D 1 113 ? 72.176 76.452 18.077 1.00 33.02 113 GLU D C 1
ATOM 7499 O O . GLU D 1 113 ? 72.587 77.088 19.042 1.00 33.70 113 GLU D O 1
ATOM 7505 N N . LYS D 1 114 ? 72.311 75.137 17.967 1.00 33.63 114 LYS D N 1
ATOM 7506 C CA . LYS D 1 114 ? 72.737 74.314 19.086 1.00 35.37 114 LYS D CA 1
ATOM 7507 C C . LYS D 1 114 ? 74.208 74.511 19.455 1.00 35.70 114 LYS D C 1
ATOM 7508 O O . LYS D 1 114 ? 75.101 74.224 18.660 1.00 36.95 114 LYS D O 1
ATOM 7514 N N . GLU D 1 115 ? 74.437 74.975 20.681 1.00 35.21 115 GLU D N 1
ATOM 7515 C CA . GLU D 1 115 ? 75.776 75.182 21.223 1.00 34.12 115 GLU D CA 1
ATOM 7516 C C . GLU D 1 115 ? 76.151 74.105 22.238 1.00 35.28 115 GLU D C 1
ATOM 7517 O O . GLU D 1 115 ? 77.237 73.538 22.175 1.00 37.12 115 GLU D O 1
ATOM 7523 N N . ASP D 1 116 ? 75.281 73.884 23.217 1.00 35.90 116 ASP D N 1
ATOM 7524 C CA . ASP D 1 116 ? 75.515 72.882 24.256 1.00 36.18 116 ASP D CA 1
ATOM 7525 C C . ASP D 1 116 ? 74.371 71.878 24.228 1.00 34.45 116 ASP D C 1
ATOM 7526 O O . ASP D 1 116 ? 73.495 71.958 23.375 1.00 33.52 116 ASP D O 1
ATOM 7531 N N . GLU D 1 117 ? 74.412 70.897 25.117 1.00 32.82 117 GLU D N 1
ATOM 7532 C CA . GLU D 1 117 ? 73.285 70.004 25.282 1.00 33.72 117 GLU D CA 1
ATOM 7533 C C . GLU D 1 117 ? 73.318 69.355 26.647 1.00 33.72 117 GLU D C 1
ATOM 7534 O O . GLU D 1 117 ? 74.380 69.237 27.264 1.00 35.51 117 GLU D O 1
ATOM 7540 N N . ASP D 1 118 ? 72.134 69.009 27.142 1.00 30.73 118 ASP D N 1
ATOM 7541 C CA . ASP D 1 118 ? 71.980 68.413 28.455 1.00 27.08 118 ASP D CA 1
ATOM 7542 C C . ASP D 1 118 ? 71.150 67.161 28.275 1.00 25.64 118 ASP D C 1
ATOM 7543 O O . ASP D 1 118 ? 70.130 67.189 27.591 1.00 23.19 118 ASP D O 1
ATOM 7548 N N . ARG D 1 119 ? 71.589 66.063 28.884 1.00 24.54 119 ARG D N 1
ATOM 7549 C CA . ARG D 1 119 ? 70.893 64.788 28.761 1.00 23.46 119 ARG D CA 1
ATOM 7550 C C . ARG D 1 119 ? 69.750 64.670 29.766 1.00 24.49 119 ARG D C 1
ATOM 7551 O O . ARG D 1 119 ? 69.718 63.746 30.583 1.00 24.35 119 ARG D O 1
ATOM 7559 N N . VAL D 1 120 ? 68.768 65.560 29.633 1.00 23.38 120 VAL D N 1
ATOM 7560 C CA . VAL D 1 120 ? 67.614 65.605 30.536 1.00 21.94 120 VAL D CA 1
ATOM 7561 C C . VAL D 1 120 ? 66.818 64.301 30.513 1.00 21.31 120 VAL D C 1
ATOM 7562 O O . VAL D 1 120 ? 66.354 63.837 31.554 1.00 22.68 120 VAL D O 1
ATOM 7566 N N . GLY D 1 121 ? 66.637 63.734 29.321 1.00 20.45 121 GLY D N 1
ATOM 7567 C CA . GLY D 1 121 ? 65.894 62.493 29.179 1.00 21.33 121 GLY D CA 1
ATOM 7568 C C . GLY D 1 121 ? 66.596 61.309 29.815 1.00 23.15 121 GLY D C 1
ATOM 7569 O O . GLY D 1 121 ? 65.962 60.474 30.462 1.00 21.61 121 GLY D O 1
ATOM 7570 N N . TYR D 1 122 ? 67.916 61.250 29.642 1.00 23.89 122 TYR D N 1
ATOM 7571 C CA . TYR D 1 122 ? 68.747 60.290 30.355 1.00 23.99 122 TYR D CA 1
ATOM 7572 C C . TYR D 1 122 ? 68.543 60.382 31.864 1.00 23.11 122 TYR D C 1
ATOM 7573 O O . TYR D 1 122 ? 68.349 59.366 32.532 1.00 24.35 122 TYR D O 1
ATOM 7582 N N . LYS D 1 123 ? 68.564 61.602 32.393 1.00 23.31 123 LYS D N 1
ATOM 7583 C CA . LYS D 1 123 ? 68.384 61.826 33.822 1.00 22.95 123 LYS D CA 1
ATOM 7584 C C . LYS D 1 123 ? 67.017 61.365 34.340 1.00 23.07 123 LYS D C 1
ATOM 7585 O O . LYS D 1 123 ? 66.946 60.657 35.342 1.00 22.77 123 LYS D O 1
ATOM 7591 N N . LEU D 1 124 ? 65.940 61.721 33.640 1.00 20.73 124 LEU D N 1
ATOM 7592 C CA . LEU D 1 124 ? 64.597 61.264 34.026 1.00 20.84 124 LEU D CA 1
ATOM 7593 C C . LEU D 1 124 ? 64.436 59.758 33.897 1.00 18.59 124 LEU D C 1
ATOM 7594 O O . LEU D 1 124 ? 63.591 59.163 34.552 1.00 18.57 124 LEU D O 1
ATOM 7599 N N . SER D 1 125 ? 65.228 59.144 33.026 1.00 19.58 125 SER D N 1
ATOM 7600 C CA . SER D 1 125 ? 65.034 57.744 32.675 1.00 22.31 125 SER D CA 1
ATOM 7601 C C . SER D 1 125 ? 65.201 56.840 33.887 1.00 22.39 125 SER D C 1
ATOM 7602 O O . SER D 1 125 ? 64.546 55.800 33.983 1.00 22.58 125 SER D O 1
ATOM 7605 N N . PHE D 1 126 ? 65.974 57.315 34.864 1.00 23.01 126 PHE D N 1
ATOM 7606 C CA . PHE D 1 126 ? 66.176 56.592 36.121 1.00 23.72 126 PHE D CA 1
ATOM 7607 C C . PHE D 1 126 ? 64.903 56.405 36.945 1.00 24.68 126 PHE D C 1
ATOM 7608 O O . PHE D 1 126 ? 64.795 55.446 37.716 1.00 24.09 126 PHE D O 1
ATOM 7616 N N . PHE D 1 127 ? 63.892 57.232 36.665 1.00 24.20 127 PHE D N 1
ATOM 7617 C CA . PHE D 1 127 ? 62.565 57.087 37.262 1.00 22.80 127 PHE D CA 1
ATOM 7618 C C . PHE D 1 127 ? 61.956 55.712 36.941 1.00 22.37 127 PHE D C 1
ATOM 7619 O O . PHE D 1 127 ? 61.113 55.211 37.692 1.00 23.39 127 PHE D O 1
ATOM 7627 N N . GLY D 1 128 ? 62.453 55.067 35.884 1.00 22.40 128 GLY D N 1
ATOM 7628 C CA . GLY D 1 128 ? 61.947 53.760 35.495 1.00 23.49 128 GLY D CA 1
ATOM 7629 C C . GLY D 1 128 ? 62.378 52.642 36.433 1.00 25.52 128 GLY D C 1
ATOM 7630 O O . GLY D 1 128 ? 61.898 51.509 36.321 1.00 25.17 128 GLY D O 1
ATOM 7631 N N . ASP D 1 129 ? 63.302 52.970 37.339 1.00 27.55 129 ASP D N 1
ATOM 7632 C CA . ASP D 1 129 ? 63.841 52.039 38.334 1.00 26.27 129 ASP D CA 1
ATOM 7633 C C . ASP D 1 129 ? 64.360 50.743 37.707 1.00 26.02 129 ASP D C 1
ATOM 7634 O O . ASP D 1 129 ? 64.028 49.636 38.145 1.00 27.10 129 ASP D O 1
ATOM 7639 N N . GLY D 1 130 ? 65.138 50.883 36.643 1.00 25.66 130 GLY D N 1
ATOM 7640 C CA . GLY D 1 130 ? 65.690 49.712 35.988 1.00 26.05 130 GLY D CA 1
ATOM 7641 C C . GLY D 1 130 ? 64.845 49.138 34.863 1.00 26.58 130 GLY D C 1
ATOM 7642 O O . GLY D 1 130 ? 65.321 48.287 34.109 1.00 27.35 130 GLY D O 1
ATOM 7643 N N . TYR D 1 131 ? 63.605 49.605 34.735 1.00 26.74 131 TYR D N 1
ATOM 7644 C CA . TYR D 1 131 ? 62.717 49.127 33.681 1.00 26.49 131 TYR D CA 1
ATOM 7645 C C . TYR D 1 131 ? 62.737 50.029 32.452 1.00 26.50 131 TYR D C 1
ATOM 7646 O O . TYR D 1 131 ? 62.202 49.666 31.404 1.00 26.54 131 TYR D O 1
ATOM 7655 N N . GLN D 1 132 ? 63.300 51.225 32.598 1.00 25.71 132 GLN D N 1
ATOM 7656 C CA . GLN D 1 132 ? 63.433 52.149 31.477 1.00 27.53 132 GLN D CA 1
ATOM 7657 C C . GLN D 1 132 ? 64.242 51.501 30.369 1.00 29.87 132 GLN D C 1
ATOM 7658 O O . GLN D 1 132 ? 65.103 50.655 30.628 1.00 31.88 132 GLN D O 1
ATOM 7664 N N . GLU D 1 133 ? 63.992 51.919 29.137 1.00 30.02 133 GLU D N 1
ATOM 7665 C CA . GLU D 1 133 ? 64.529 51.209 27.992 1.00 30.77 133 GLU D CA 1
ATOM 7666 C C . GLU D 1 133 ? 64.861 52.190 26.885 1.00 29.58 133 GLU D C 1
ATOM 7667 O O . GLU D 1 133 ? 64.049 53.036 26.541 1.00 28.76 133 GLU D O 1
ATOM 7673 N N . GLU D 1 134 ? 66.091 52.132 26.396 1.00 28.57 134 GLU D N 1
ATOM 7674 C CA . GLU D 1 134 ? 66.521 53.012 25.326 1.00 31.85 134 GLU D CA 1
ATOM 7675 C C . GLU D 1 134 ? 65.936 52.564 23.993 1.00 30.30 134 GLU D C 1
ATOM 7676 O O . GLU D 1 134 ? 65.756 51.372 23.753 1.00 31.26 134 GLU D O 1
ATOM 7682 N N . ASP D 1 135 ? 65.605 53.526 23.142 1.00 30.35 135 ASP D N 1
ATOM 7683 C CA . ASP D 1 135 ? 65.058 53.220 21.832 1.00 31.50 135 ASP D CA 1
ATOM 7684 C C . ASP D 1 135 ? 65.383 54.323 20.829 1.00 29.90 135 ASP D C 1
ATOM 7685 O O . ASP D 1 135 ? 66.069 55.288 21.155 1.00 27.56 135 ASP D O 1
ATOM 7690 N N . GLU D 1 136 ? 65.017 54.090 19.578 1.00 29.28 136 GLU D N 1
ATOM 7691 C CA . GLU D 1 136 ? 65.226 55.060 18.516 1.00 32.05 136 GLU D CA 1
ATOM 7692 C C . GLU D 1 136 ? 63.869 55.370 17.909 1.00 30.37 136 GLU D C 1
ATOM 7693 O O . GLU D 1 136 ? 63.068 54.469 17.656 1.00 31.00 136 GLU D O 1
ATOM 7699 N N . LEU D 1 137 ? 63.630 56.644 17.640 1.00 29.59 137 LEU D N 1
ATOM 7700 C CA . LEU D 1 137 ? 62.345 57.098 17.145 1.00 28.73 137 LEU D CA 1
ATOM 7701 C C . LEU D 1 137 ? 62.587 58.225 16.149 1.00 29.38 137 LEU D C 1
ATOM 7702 O O . LEU D 1 137 ? 63.012 59.317 16.523 1.00 30.21 137 LEU D O 1
ATOM 7707 N N . ASP D 1 138 ? 62.376 57.926 14.868 1.00 31.89 138 ASP D N 1
ATOM 7708 C CA . ASP D 1 138 ? 62.609 58.889 13.796 1.00 34.51 138 ASP D CA 1
ATOM 7709 C C . ASP D 1 138 ? 64.042 59.417 13.855 1.00 34.86 138 ASP D C 1
ATOM 7710 O O . ASP D 1 138 ? 64.278 60.629 13.797 1.00 34.54 138 ASP D O 1
ATOM 7715 N N . GLY D 1 139 ? 64.983 58.495 14.060 1.00 35.06 139 GLY D N 1
ATOM 7716 C CA . GLY D 1 139 ? 66.391 58.851 14.123 1.00 33.02 139 GLY D CA 1
ATOM 7717 C C . GLY D 1 139 ? 66.844 59.333 15.490 1.00 31.87 139 GLY D C 1
ATOM 7718 O O . GLY D 1 139 ? 68.043 59.450 15.746 1.00 32.37 139 GLY D O 1
ATOM 7719 N N . ARG D 1 140 ? 65.887 59.565 16.381 1.00 29.41 140 ARG D N 1
ATOM 7720 C CA . ARG D 1 140 ? 66.174 60.135 17.690 1.00 27.18 140 ARG D CA 1
ATOM 7721 C C . ARG D 1 140 ? 66.431 59.074 18.753 1.00 25.68 140 ARG D C 1
ATOM 7722 O O . ARG D 1 140 ? 65.806 58.017 18.758 1.00 24.65 140 ARG D O 1
ATOM 7730 N N . LYS D 1 141 ? 67.378 59.354 19.635 1.00 24.98 141 LYS D N 1
ATOM 7731 C CA . LYS D 1 141 ? 67.615 58.499 20.787 1.00 25.89 141 LYS D CA 1
ATOM 7732 C C . LYS D 1 141 ? 66.633 58.863 21.900 1.00 23.73 141 LYS D C 1
ATOM 7733 O O . LYS D 1 141 ? 66.616 60.001 22.380 1.00 23.89 141 LYS D O 1
ATOM 7739 N N . VAL D 1 142 ? 65.751 57.928 22.232 1.00 22.78 142 VAL D N 1
ATOM 7740 C CA . VAL D 1 142 ? 64.735 58.167 23.254 1.00 24.24 142 VAL D CA 1
ATOM 7741 C C . VAL D 1 142 ? 64.775 57.122 24.373 1.00 22.99 142 VAL D C 1
ATOM 7742 O O . VAL D 1 142 ? 65.387 56.062 24.234 1.00 22.98 142 VAL D O 1
ATOM 7746 N N . TRP D 1 143 ? 64.170 57.475 25.504 1.00 23.68 143 TRP D N 1
ATOM 7747 C CA . TRP D 1 143 ? 64.000 56.569 26.631 1.00 21.72 143 TRP D CA 1
ATOM 7748 C C . TRP D 1 143 ? 62.524 56.271 26.795 1.00 20.86 143 TRP D C 1
ATOM 7749 O O . TRP D 1 143 ? 61.692 57.173 26.671 1.00 22.36 143 TRP D O 1
ATOM 7760 N N . LYS D 1 144 ? 62.202 54.994 26.972 1.00 20.44 144 LYS D N 1
ATOM 7761 C CA . LYS D 1 144 ? 60.836 54.560 27.237 1.00 20.59 144 LYS D CA 1
ATOM 7762 C C . LYS D 1 144 ? 60.750 54.179 28.705 1.00 20.11 144 LYS D C 1
ATOM 7763 O O . LYS D 1 144 ? 61.407 53.246 29.153 1.00 20.56 144 LYS D O 1
ATOM 7769 N N . ILE D 1 145 ? 60.070 55.024 29.467 1.00 21.07 145 ILE D N 1
ATOM 7770 C CA . ILE D 1 145 ? 59.991 54.921 30.922 1.00 20.36 145 ILE D CA 1
ATOM 7771 C C . ILE D 1 145 ? 58.599 54.388 31.270 1.00 19.68 145 ILE D C 1
ATOM 7772 O O . ILE D 1 145 ? 57.593 55.024 30.951 1.00 19.11 145 ILE D O 1
ATOM 7777 N N . PRO D 1 146 ? 58.523 53.192 31.885 1.00 20.54 146 PRO D N 1
ATOM 7778 C CA . PRO D 1 146 ? 57.215 52.654 32.271 1.00 18.53 146 PRO D CA 1
ATOM 7779 C C . PRO D 1 146 ? 56.574 53.519 33.332 1.00 17.95 146 PRO D C 1
ATOM 7780 O O . PRO D 1 146 ? 57.220 53.881 34.312 1.00 17.50 146 PRO D O 1
ATOM 7784 N N . VAL D 1 147 ? 55.349 53.957 33.062 1.00 18.12 147 VAL D N 1
ATOM 7785 C CA . VAL D 1 147 ? 54.547 54.696 34.029 1.00 15.28 147 VAL D CA 1
ATOM 7786 C C . VAL D 1 147 ? 53.184 54.026 34.116 1.00 16.08 147 VAL D C 1
ATOM 7787 O O . VAL D 1 147 ? 52.859 53.176 33.287 1.00 17.66 147 VAL D O 1
ATOM 7791 N N . VAL D 1 148 ? 52.407 54.364 35.141 1.00 16.00 148 VAL D N 1
ATOM 7792 C CA . VAL D 1 148 ? 51.112 53.711 35.369 1.00 16.10 148 VAL D CA 1
ATOM 7793 C C . VAL D 1 148 ? 50.144 53.798 34.163 1.00 16.05 148 VAL D C 1
ATOM 7794 O O . VAL D 1 148 ? 49.336 52.902 33.947 1.00 15.18 148 VAL D O 1
ATOM 7798 N N . GLU D 1 149 ? 50.269 54.849 33.355 1.00 16.79 149 GLU D N 1
ATOM 7799 C CA . GLU D 1 149 ? 49.427 55.020 32.166 1.00 17.67 149 GLU D CA 1
ATOM 7800 C C . GLU D 1 149 ? 49.904 54.131 31.010 1.00 18.37 149 GLU D C 1
ATOM 7801 O O . GLU D 1 149 ? 49.145 53.831 30.092 1.00 20.16 149 GLU D O 1
ATOM 7807 N N . GLY D 1 150 ? 51.161 53.702 31.077 1.00 18.26 150 GLY D N 1
ATOM 7808 C CA . GLY D 1 150 ? 51.794 53.030 29.959 1.00 19.32 150 GLY D CA 1
ATOM 7809 C C . GLY D 1 150 ? 53.273 53.382 29.886 1.00 20.95 150 GLY D C 1
ATOM 7810 O O . GLY D 1 150 ? 54.054 52.953 30.732 1.00 21.82 150 GLY D O 1
ATOM 7811 N N . GLU D 1 151 ? 53.669 54.138 28.863 1.00 21.67 151 GLU D N 1
ATOM 7812 C CA . GLU D 1 151 ? 55.047 54.601 28.741 1.00 23.00 151 GLU D CA 1
ATOM 7813 C C . GLU D 1 151 ? 55.104 56.108 28.575 1.00 23.19 151 GLU D C 1
ATOM 7814 O O . GLU D 1 151 ? 54.248 56.690 27.910 1.00 24.94 151 GLU D O 1
ATOM 7820 N N . PHE D 1 152 ? 56.136 56.723 29.151 1.00 20.35 152 PHE D N 1
ATOM 7821 C CA . PHE D 1 152 ? 56.503 58.103 28.845 1.00 19.15 152 PHE D CA 1
ATOM 7822 C C . PHE D 1 152 ? 57.727 58.084 27.938 1.00 18.12 152 PHE D C 1
ATOM 7823 O O . PHE D 1 152 ? 58.691 57.377 28.209 1.00 19.21 152 PHE D O 1
ATOM 7831 N N . ILE D 1 153 ? 57.648 58.795 26.820 1.00 18.72 153 ILE D N 1
ATOM 7832 C CA . ILE D 1 153 ? 58.754 58.863 25.865 1.00 17.78 153 ILE D CA 1
ATOM 7833 C C . ILE D 1 153 ? 59.424 60.216 25.995 1.00 16.21 153 ILE D C 1
ATOM 7834 O O . ILE D 1 153 ? 58.757 61.245 25.951 1.00 17.05 153 ILE D O 1
ATOM 7839 N N . VAL D 1 154 ? 60.744 60.221 26.132 1.00 17.72 154 VAL D N 1
ATOM 7840 C CA . VAL D 1 154 ? 61.482 61.478 26.222 1.00 17.17 154 VAL D CA 1
ATOM 7841 C C . VAL D 1 154 ? 62.808 61.348 25.495 1.00 16.99 154 VAL D C 1
ATOM 7842 O O . VAL D 1 154 ? 63.438 60.294 25.535 1.00 19.41 154 VAL D O 1
ATOM 7846 N N . GLU D 1 155 ? 63.185 62.381 24.755 1.00 18.24 155 GLU D N 1
ATOM 7847 C CA . GLU D 1 155 ? 64.462 62.368 24.060 1.00 18.91 155 GLU D CA 1
ATOM 7848 C C . GLU D 1 155 ? 65.623 62.410 25.047 1.00 20.14 155 GLU D C 1
ATOM 7849 O O . GLU D 1 155 ? 65.571 63.126 26.042 1.00 19.04 155 GLU D O 1
ATOM 7855 N N . ASP D 1 156 ? 66.672 61.649 24.754 1.00 21.50 156 ASP D N 1
ATOM 7856 C CA . ASP D 1 156 ? 67.840 61.561 25.630 1.00 21.34 156 ASP D CA 1
ATOM 7857 C C . ASP D 1 156 ? 68.401 62.929 26.001 1.00 18.99 156 ASP D C 1
ATOM 7858 O O . ASP D 1 156 ? 68.573 63.219 27.175 1.00 20.00 156 ASP D O 1
ATOM 7863 N N . SER D 1 157 ? 68.644 63.781 25.010 1.00 19.17 157 SER D N 1
ATOM 7864 C CA . SER D 1 157 ? 69.218 65.097 25.277 1.00 23.60 157 SER D CA 1
ATOM 7865 C C . SER D 1 157 ? 68.503 66.258 24.585 1.00 23.12 157 SER D C 1
ATOM 7866 O O . SER D 1 157 ? 67.852 66.086 23.551 1.00 24.08 157 SER D O 1
ATOM 7869 N N . PHE D 1 158 ? 68.671 67.449 25.154 1.00 21.63 158 PHE D N 1
ATOM 7870 C CA . PHE D 1 158 ? 68.051 68.663 24.649 1.00 22.14 158 PHE D CA 1
ATOM 7871 C C . PHE D 1 158 ? 69.117 69.724 24.414 1.00 22.82 158 PHE D C 1
ATOM 7872 O O . PHE D 1 158 ? 69.968 69.968 25.277 1.00 21.19 158 PHE D O 1
ATOM 7880 N N . GLY D 1 159 ? 69.075 70.324 23.227 1.00 22.47 159 GLY D N 1
ATOM 7881 C CA . GLY D 1 159 ? 70.047 71.335 22.851 1.00 22.64 159 GLY D CA 1
ATOM 7882 C C . GLY D 1 159 ? 69.863 72.648 23.589 1.00 22.27 159 GLY D C 1
ATOM 7883 O O . GLY D 1 159 ? 68.757 72.989 23.993 1.00 22.84 159 GLY D O 1
ATOM 7884 N N . ILE D 1 160 ? 70.964 73.370 23.789 1.00 21.84 160 ILE D N 1
ATOM 7885 C CA . ILE D 1 160 ? 70.944 74.664 24.455 1.00 22.54 160 ILE D CA 1
ATOM 7886 C C . ILE D 1 160 ? 71.692 75.665 23.598 1.00 22.89 160 ILE D C 1
ATOM 7887 O O . ILE D 1 160 ? 72.677 75.318 22.957 1.00 22.90 160 ILE D O 1
ATOM 7892 N N . THR D 1 161 ? 71.133 76.864 23.484 1.00 24.15 161 THR D N 1
ATOM 7893 C CA . THR D 1 161 ? 71.753 77.958 22.741 1.00 24.67 161 THR D CA 1
ATOM 7894 C C . THR D 1 161 ? 71.819 79.197 23.633 1.00 24.47 161 THR D C 1
ATOM 7895 O O . THR D 1 161 ? 71.216 79.232 24.707 1.00 23.81 161 THR D O 1
ATOM 7899 N N . THR D 1 162 ? 72.607 80.182 23.213 1.00 23.93 162 THR D N 1
ATOM 7900 C CA . THR D 1 162 ? 72.554 81.518 23.797 1.00 24.58 162 THR D CA 1
ATOM 7901 C C . THR D 1 162 ? 71.634 82.390 22.954 1.00 24.29 162 THR D C 1
ATOM 7902 O O . THR D 1 162 ? 71.948 82.716 21.806 1.00 25.05 162 THR D O 1
ATOM 7906 N N . GLY D 1 163 ? 70.439 82.634 23.474 1.00 24.06 163 GLY D N 1
ATOM 7907 C CA . GLY D 1 163 ? 69.476 83.438 22.757 1.00 22.14 163 GLY D CA 1
ATOM 7908 C C . GLY D 1 163 ? 69.459 84.873 23.233 1.00 24.06 163 GLY D C 1
ATOM 7909 O O . GLY D 1 163 ? 70.370 85.327 23.932 1.00 24.79 163 GLY D O 1
ATOM 7910 N N . VAL D 1 164 ? 68.416 85.589 22.826 1.00 23.65 164 VAL D N 1
ATOM 7911 C CA . VAL D 1 164 ? 68.254 86.997 23.134 1.00 21.52 164 VAL D CA 1
ATOM 7912 C C . VAL D 1 164 ? 67.029 87.168 24.015 1.00 22.06 164 VAL D C 1
ATOM 7913 O O . VAL D 1 164 ? 65.975 86.625 23.716 1.00 22.02 164 VAL D O 1
ATOM 7917 N N . ALA D 1 165 ? 67.231 87.727 25.200 1.00 22.05 165 ALA D N 1
ATOM 7918 C CA . ALA D 1 165 ? 66.128 87.990 26.108 1.00 22.91 165 ALA D CA 1
ATOM 7919 C C . ALA D 1 165 ? 65.939 89.477 26.382 1.00 23.49 165 ALA D C 1
ATOM 7920 O O . ALA D 1 165 ? 66.906 90.232 26.471 1.00 25.87 165 ALA D O 1
ATOM 7922 N N . GLY D 1 166 ? 64.685 89.896 26.491 1.00 21.29 166 GLY D N 1
ATOM 7923 C CA . GLY D 1 166 ? 64.405 91.251 26.907 1.00 20.24 166 GLY D CA 1
ATOM 7924 C C . GLY D 1 166 ? 64.182 92.221 25.769 1.00 21.78 166 GLY D C 1
ATOM 7925 O O . GLY D 1 166 ? 64.078 93.425 26.006 1.00 22.07 166 GLY D O 1
ATOM 7926 N N . GLY D 1 167 ? 64.094 91.718 24.540 1.00 19.53 167 GLY D N 1
ATOM 7927 C CA . GLY D 1 167 ? 63.528 92.524 23.470 1.00 20.72 167 GLY D 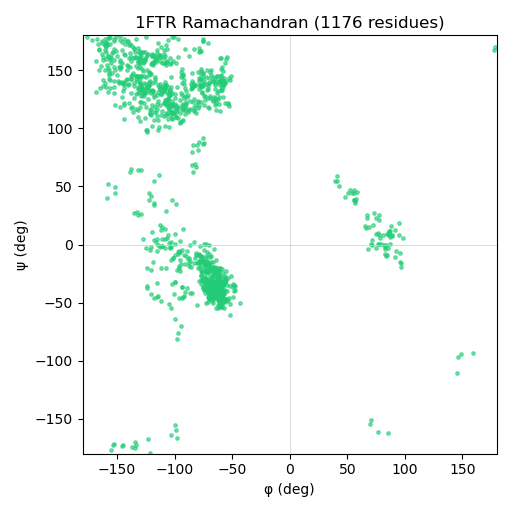CA 1
ATOM 7928 C C . GLY D 1 167 ? 62.177 93.068 23.918 1.00 21.34 167 GLY D C 1
ATOM 7929 O O . GLY D 1 167 ? 61.485 92.430 24.720 1.00 22.36 167 GLY D O 1
ATOM 7930 N N . ASN D 1 168 ? 61.866 94.308 23.553 1.00 19.66 168 ASN D N 1
ATOM 7931 C CA . ASN D 1 168 ? 60.671 94.933 24.092 1.00 18.96 168 ASN D CA 1
ATOM 7932 C C . ASN D 1 168 ? 60.216 96.138 23.291 1.00 20.31 168 ASN D C 1
ATOM 7933 O O . ASN D 1 168 ? 60.974 96.680 22.482 1.00 20.29 168 ASN D O 1
ATOM 7938 N N . PHE D 1 169 ? 58.942 96.486 23.450 1.00 19.02 169 PHE D N 1
ATOM 7939 C CA . PHE D 1 169 ? 58.464 97.822 23.133 1.00 19.03 169 PHE D CA 1
ATOM 7940 C C . PHE D 1 169 ? 57.317 98.231 24.061 1.00 18.79 169 PHE D C 1
ATOM 7941 O O . PHE D 1 169 ? 56.734 97.388 24.749 1.00 20.06 169 PHE D O 1
ATOM 7949 N N . TYR D 1 170 ? 57.114 99.542 24.194 1.00 18.86 170 TYR D N 1
ATOM 7950 C CA . TYR D 1 170 ? 56.020 100.096 24.976 1.00 19.77 170 TYR D CA 1
ATOM 7951 C C . TYR D 1 170 ? 54.925 100.598 24.055 1.00 20.27 170 TYR D C 1
ATOM 7952 O O . TYR D 1 170 ? 55.193 101.319 23.102 1.00 20.66 170 TYR D O 1
ATOM 7961 N N . ILE D 1 171 ? 53.692 100.217 24.355 1.00 20.61 171 ILE D N 1
ATOM 7962 C CA . ILE D 1 171 ? 52.520 100.776 23.693 1.00 19.14 171 ILE D CA 1
ATOM 7963 C C . ILE D 1 171 ? 51.926 101.865 24.581 1.00 19.20 171 ILE D C 1
ATOM 7964 O O . ILE D 1 171 ? 51.496 101.595 25.709 1.00 20.45 171 ILE D O 1
ATOM 7969 N N . MET D 1 172 ? 51.889 103.091 24.066 1.00 19.73 172 MET D N 1
ATOM 7970 C CA . MET D 1 172 ? 51.276 104.208 24.781 1.00 21.49 172 MET D CA 1
ATOM 7971 C C . MET D 1 172 ? 49.925 104.563 24.176 1.00 19.91 172 MET D C 1
ATOM 7972 O O . MET D 1 172 ? 49.830 104.871 22.990 1.00 19.12 172 MET D O 1
ATOM 7977 N N . ALA D 1 173 ? 48.882 104.471 24.986 1.00 16.71 173 ALA D N 1
ATOM 7978 C CA . ALA D 1 173 ? 47.526 104.596 24.490 1.00 17.19 173 ALA D CA 1
ATOM 7979 C C . ALA D 1 173 ? 46.688 105.575 25.303 1.00 18.42 173 ALA D C 1
ATOM 7980 O O . ALA D 1 173 ? 47.002 105.884 26.450 1.00 21.30 173 ALA D O 1
ATOM 7982 N N . GLU D 1 174 ? 45.561 105.972 24.727 1.00 18.25 174 GLU D N 1
ATOM 7983 C CA . GLU D 1 174 ? 44.669 106.963 25.311 1.00 20.02 174 GLU D CA 1
ATOM 7984 C C . GLU D 1 174 ? 43.911 106.452 26.532 1.00 19.36 174 GLU D C 1
ATOM 7985 O O . GLU D 1 174 ? 43.295 107.236 27.253 1.00 22.60 174 GLU D O 1
ATOM 7991 N N . SER D 1 175 ? 43.847 105.133 26.690 1.00 18.08 175 SER D N 1
ATOM 7992 C CA . SER D 1 175 ? 43.110 104.526 27.792 1.00 17.17 175 SER D CA 1
ATOM 7993 C C . SER D 1 175 ? 43.620 103.122 27.998 1.00 15.72 175 SER D C 1
ATOM 7994 O O . SER D 1 175 ? 44.350 102.594 27.157 1.00 16.90 175 SER D O 1
ATOM 7997 N N . GLN D 1 176 ? 43.210 102.500 29.096 1.00 15.17 176 GLN D N 1
ATOM 7998 C CA . GLN D 1 176 ? 43.601 101.121 29.359 1.00 15.93 176 GLN D CA 1
ATOM 7999 C C . GLN D 1 176 ? 42.961 100.129 28.375 1.00 14.32 176 GLN D C 1
ATOM 8000 O O . GLN D 1 176 ? 43.675 99.326 27.771 1.00 15.21 176 GLN D O 1
ATOM 8006 N N . PRO D 1 177 ? 41.637 100.247 28.110 1.00 15.73 177 PRO D N 1
ATOM 8007 C CA . PRO D 1 177 ? 41.022 99.349 27.121 1.00 14.93 177 PRO D CA 1
ATOM 8008 C C . PRO D 1 177 ? 41.658 99.453 25.739 1.00 16.30 177 PRO D C 1
ATOM 8009 O O . PRO D 1 177 ? 41.950 98.431 25.122 1.00 17.13 177 PRO D O 1
ATOM 8013 N N . ALA D 1 178 ? 41.996 100.675 25.321 1.00 17.04 178 ALA D N 1
ATOM 8014 C CA . ALA D 1 178 ? 42.654 100.904 24.029 1.00 15.85 178 ALA D CA 1
ATOM 8015 C C . ALA D 1 178 ? 44.049 100.296 23.996 1.00 14.74 178 ALA D C 1
ATOM 8016 O O . ALA D 1 178 ? 44.442 99.683 23.003 1.00 17.75 178 ALA D O 1
ATOM 8018 N N . GLY D 1 179 ? 44.777 100.426 25.102 1.00 14.78 179 GLY D N 1
ATOM 8019 C CA . GLY D 1 179 ? 46.124 99.890 25.158 1.00 14.06 179 GLY D CA 1
ATOM 8020 C C . GLY D 1 179 ? 46.117 98.378 25.153 1.00 14.54 179 GLY D C 1
ATOM 8021 O O . GLY D 1 179 ? 47.002 97.746 24.566 1.00 15.85 179 GLY D O 1
ATOM 8022 N N . LEU D 1 180 ? 45.100 97.787 25.792 1.00 14.53 180 LEU D N 1
ATOM 8023 C CA . LEU D 1 180 ? 45.027 96.338 25.912 1.00 15.01 180 LEU D CA 1
ATOM 8024 C C . LEU D 1 180 ? 44.556 95.661 24.624 1.00 15.42 180 LEU D C 1
ATOM 8025 O O . LEU D 1 180 ? 45.042 94.579 24.284 1.00 15.40 180 LEU D O 1
ATOM 8030 N N . GLN D 1 181 ? 43.672 96.319 23.877 1.00 16.13 181 GLN D N 1
ATOM 8031 C CA . GLN D 1 181 ? 43.264 95.794 22.574 1.00 15.57 181 GLN D CA 1
ATOM 8032 C C . GLN D 1 181 ? 44.443 95.842 21.622 1.00 15.90 181 GLN D C 1
ATOM 8033 O O . GLN D 1 181 ? 44.718 94.865 20.925 1.00 16.49 181 GLN D O 1
ATOM 8039 N N . ALA D 1 182 ? 45.218 96.923 21.679 1.00 15.74 182 ALA D N 1
ATOM 8040 C CA . ALA D 1 182 ? 46.412 97.025 20.850 1.00 14.85 182 ALA D CA 1
ATOM 8041 C C . ALA D 1 182 ? 47.475 95.999 21.253 1.00 15.13 182 ALA D C 1
ATOM 8042 O O . ALA D 1 182 ? 48.117 95.378 20.402 1.00 11.88 182 ALA D O 1
ATOM 8044 N N . ALA D 1 183 ? 47.636 95.805 22.562 1.00 14.40 183 ALA D N 1
ATOM 8045 C CA . ALA D 1 183 ? 48.639 94.888 23.082 1.00 13.52 183 ALA D CA 1
ATOM 8046 C C . ALA D 1 183 ? 48.337 93.449 22.669 1.00 13.46 183 ALA D C 1
ATOM 8047 O O . ALA D 1 183 ? 49.251 92.702 22.296 1.00 12.55 183 ALA D O 1
ATOM 8049 N N . GLU D 1 184 ? 47.073 93.048 22.737 1.00 12.66 184 GLU D N 1
ATOM 8050 C CA . GLU D 1 184 ? 46.730 91.678 22.381 1.00 13.59 184 GLU D CA 1
ATOM 8051 C C . GLU D 1 184 ? 46.892 91.398 20.884 1.00 13.41 184 GLU D C 1
ATOM 8052 O O . GLU D 1 184 ? 47.314 90.314 20.498 1.00 11.42 184 GLU D O 1
ATOM 8058 N N . ALA D 1 185 ? 46.549 92.370 20.042 1.00 14.12 185 ALA D N 1
ATOM 8059 C CA . ALA D 1 185 ? 46.798 92.254 18.603 1.00 15.03 185 ALA D CA 1
ATOM 8060 C C . ALA D 1 185 ? 48.294 92.070 18.324 1.00 15.06 185 ALA D C 1
ATOM 8061 O O . ALA D 1 185 ? 48.672 91.217 17.515 1.00 12.98 185 ALA D O 1
ATOM 8063 N N . ALA D 1 186 ? 49.135 92.778 19.081 1.00 13.71 186 ALA D N 1
ATOM 8064 C CA . ALA D 1 186 ? 50.583 92.624 18.988 1.00 12.90 186 ALA D CA 1
ATOM 8065 C C . ALA D 1 186 ? 51.029 91.187 19.292 1.00 12.31 186 ALA D C 1
ATOM 8066 O O . ALA D 1 186 ? 51.789 90.575 18.537 1.00 11.85 186 ALA D O 1
ATOM 8068 N N . VAL D 1 187 ? 50.524 90.640 20.393 1.00 13.45 187 VAL D N 1
ATOM 8069 C CA . VAL D 1 187 ? 50.850 89.278 20.799 1.00 13.09 187 VAL D CA 1
ATOM 8070 C C . VAL D 1 187 ? 50.327 88.219 19.828 1.00 12.12 187 VAL D C 1
ATOM 8071 O O . VAL D 1 187 ? 51.056 87.276 19.492 1.00 13.66 187 VAL D O 1
ATOM 8075 N N . ASP D 1 188 ? 49.145 88.454 19.260 1.00 12.90 188 ASP D N 1
ATOM 8076 C CA . ASP D 1 188 ? 48.621 87.585 18.190 1.00 13.89 188 ASP D CA 1
ATOM 8077 C C . ASP D 1 188 ? 49.545 87.533 16.960 1.00 14.32 188 ASP D C 1
ATOM 8078 O O . ASP D 1 188 ? 49.742 86.470 16.365 1.00 14.92 188 ASP D O 1
ATOM 8083 N N . ALA D 1 189 ? 50.166 88.665 16.630 1.00 15.35 189 ALA D N 1
ATOM 8084 C CA . ALA D 1 189 ? 51.190 88.708 15.587 1.00 16.26 189 ALA D CA 1
ATOM 8085 C C . ALA D 1 189 ? 52.470 87.964 15.999 1.00 16.06 189 ALA D C 1
ATOM 8086 O O . ALA D 1 189 ? 53.043 87.212 15.208 1.00 16.97 189 ALA D O 1
ATOM 8088 N N . ILE D 1 190 ? 52.889 88.137 17.252 1.00 16.96 190 ILE D N 1
ATOM 8089 C CA . ILE D 1 190 ? 54.084 87.459 17.773 1.00 17.24 190 ILE D CA 1
ATOM 8090 C C . ILE D 1 190 ? 53.975 85.922 17.768 1.00 17.24 190 ILE D C 1
ATOM 8091 O O . ILE D 1 190 ? 54.968 85.228 17.527 1.00 18.36 190 ILE D O 1
ATOM 8096 N N . LYS D 1 191 ? 52.749 85.409 17.864 1.00 16.33 191 LYS D N 1
ATOM 8097 C CA . LYS D 1 191 ? 52.508 83.968 17.839 1.00 17.42 191 LYS D CA 1
ATOM 8098 C C . LYS D 1 191 ? 53.011 83.345 16.542 1.00 17.55 191 LYS D C 1
ATOM 8099 O O . LYS D 1 191 ? 53.457 82.194 16.525 1.00 18.19 191 LYS D O 1
ATOM 8105 N N . GLY D 1 192 ? 52.951 84.120 15.463 1.00 18.56 192 GLY D N 1
ATOM 8106 C CA . GLY D 1 192 ? 53.356 83.621 14.161 1.00 19.45 192 GLY D CA 1
ATOM 8107 C C . GLY D 1 192 ? 54.854 83.630 13.876 1.00 20.42 192 GLY D C 1
ATOM 8108 O O . GLY D 1 192 ? 55.296 83.126 12.846 1.00 21.18 192 GLY D O 1
ATOM 8109 N N . VAL D 1 193 ? 55.641 84.222 14.760 1.00 21.19 193 VAL D N 1
ATOM 8110 C CA . VAL D 1 193 ? 57.079 84.291 14.541 1.00 19.51 193 VAL D CA 1
ATOM 8111 C C . VAL D 1 193 ? 57.765 83.100 15.205 1.00 21.87 193 VAL D C 1
ATOM 8112 O O . VAL D 1 193 ? 57.695 82.912 16.422 1.00 20.93 193 VAL D O 1
ATOM 8116 N N . GLU D 1 194 ? 58.384 82.258 14.394 1.00 22.06 194 GLU D N 1
ATOM 8117 C CA . GLU D 1 194 ? 59.054 81.082 14.923 1.00 25.18 194 GLU D CA 1
ATOM 8118 C C . GLU D 1 194 ? 60.328 81.455 15.691 1.00 22.76 194 GLU D C 1
ATOM 8119 O O . GLU D 1 194 ? 61.095 82.310 15.257 1.00 22.07 194 GLU D O 1
ATOM 8125 N N . GLY D 1 195 ? 60.526 80.828 16.849 1.00 22.30 195 GLY D N 1
ATOM 8126 C CA . GLY D 1 195 ? 61.736 81.050 17.622 1.00 19.39 195 GLY D CA 1
ATOM 8127 C C . GLY D 1 195 ? 61.640 82.229 18.573 1.00 20.19 195 GLY D C 1
ATOM 8128 O O . GLY D 1 195 ? 62.655 82.666 19.102 1.00 21.39 195 GLY D O 1
ATOM 8129 N N . ALA D 1 196 ? 60.437 82.759 18.782 1.00 19.19 196 ALA D N 1
ATOM 8130 C CA . ALA D 1 196 ? 60.225 83.833 19.750 1.00 18.26 196 ALA D CA 1
ATOM 8131 C C . ALA D 1 196 ? 59.034 83.535 20.665 1.00 19.09 196 ALA D C 1
ATOM 8132 O O . ALA D 1 196 ? 58.066 82.898 20.255 1.00 16.71 196 ALA D O 1
ATOM 8134 N N . TYR D 1 197 ? 59.130 83.956 21.920 1.00 18.49 197 TYR D N 1
ATOM 8135 C CA . TYR D 1 197 ? 58.013 83.832 22.851 1.00 17.86 197 TYR D CA 1
ATOM 8136 C C . TYR D 1 197 ? 57.903 85.051 23.771 1.00 17.65 197 TYR D C 1
ATOM 8137 O O . TYR D 1 197 ? 58.854 85.825 23.914 1.00 17.84 197 TYR D O 1
ATOM 8146 N N . ALA D 1 198 ? 56.693 85.295 24.255 1.00 16.33 198 ALA D N 1
ATOM 8147 C CA . ALA D 1 198 ? 56.422 86.398 25.159 1.00 17.09 198 ALA D CA 1
ATOM 8148 C C . ALA D 1 198 ? 56.027 85.842 26.534 1.00 16.23 198 ALA D C 1
ATOM 8149 O O . ALA D 1 198 ? 54.921 85.334 26.703 1.00 15.80 198 ALA D O 1
ATOM 8151 N N . PRO D 1 199 ? 56.967 85.842 27.503 1.00 17.10 199 PRO D N 1
ATOM 8152 C CA . PRO D 1 199 ? 56.808 85.080 28.750 1.00 16.06 199 PRO D CA 1
ATOM 8153 C C . PRO D 1 199 ? 55.812 85.634 29.772 1.00 14.77 199 PRO D C 1
ATOM 8154 O O . PRO D 1 199 ? 55.400 84.915 30.682 1.00 17.26 199 PRO D O 1
ATOM 8158 N N . PHE D 1 200 ? 55.439 86.903 29.652 1.00 14.52 200 PHE D N 1
ATOM 8159 C CA . PHE D 1 200 ? 54.507 87.500 30.608 1.00 16.47 200 PHE D CA 1
ATOM 8160 C C . PHE D 1 200 ? 53.069 87.080 30.346 1.00 16.87 200 PHE D C 1
ATOM 8161 O O . PHE D 1 200 ? 52.806 86.403 29.352 1.00 16.46 200 PHE D O 1
ATOM 8169 N N . PRO D 1 201 ? 52.155 87.331 31.308 1.00 16.75 201 PRO D N 1
ATOM 8170 C CA . PRO D 1 201 ? 50.803 86.767 31.214 1.00 15.91 201 PRO D CA 1
ATOM 8171 C C . PRO D 1 201 ? 50.042 87.308 30.001 1.00 15.29 201 PRO D C 1
ATOM 8172 O O . PRO D 1 201 ? 49.828 88.514 29.878 1.00 13.85 201 PRO D O 1
ATOM 8176 N N . GLY D 1 202 ? 49.723 86.401 29.075 1.00 13.45 202 GLY D N 1
ATOM 8177 C CA . GLY D 1 202 ? 49.138 86.791 27.808 1.00 13.23 202 GLY D CA 1
ATOM 8178 C C . GLY D 1 202 ? 50.115 87.542 26.929 1.00 13.42 202 GLY D C 1
ATOM 8179 O O . GLY D 1 202 ? 49.710 88.175 25.961 1.00 16.92 202 GLY D O 1
ATOM 8180 N N . GLY D 1 203 ? 51.402 87.466 27.263 1.00 12.82 203 GLY D N 1
ATOM 8181 C CA . GLY D 1 203 ? 52.447 88.141 26.502 1.00 11.63 203 GLY D CA 1
ATOM 8182 C C . GLY D 1 203 ? 52.694 89.576 26.928 1.00 12.59 203 GLY D C 1
ATOM 8183 O O . GLY D 1 203 ? 53.588 90.240 26.394 1.00 14.24 203 GLY D O 1
ATOM 8184 N N . ILE D 1 204 ? 51.947 90.039 27.938 1.00 12.27 204 ILE D N 1
ATOM 8185 C CA . ILE D 1 204 ? 51.828 91.465 28.228 1.00 14.41 204 ILE D CA 1
ATOM 8186 C C . ILE D 1 204 ? 52.218 91.819 29.667 1.00 16.05 204 ILE D C 1
ATOM 8187 O O . ILE D 1 204 ? 51.773 91.175 30.609 1.00 16.71 204 ILE D O 1
ATOM 8192 N N . VAL D 1 205 ? 53.007 92.885 29.811 1.00 16.11 205 VAL D N 1
ATOM 8193 C CA . VAL D 1 205 ? 53.484 93.371 31.109 1.00 15.44 205 VAL D CA 1
ATOM 8194 C C . VAL D 1 205 ? 52.665 94.595 31.484 1.00 14.10 205 VAL D C 1
ATOM 8195 O O . VAL D 1 205 ? 52.798 95.647 30.856 1.00 14.59 205 VAL D O 1
ATOM 8199 N N . ALA D 1 206 ? 51.885 94.484 32.553 1.00 13.15 206 ALA D N 1
ATOM 8200 C CA . ALA D 1 206 ? 51.082 95.602 33.034 1.00 13.11 206 ALA D CA 1
ATOM 8201 C C . ALA D 1 206 ? 51.815 96.439 34.095 1.00 14.40 206 ALA D C 1
ATOM 8202 O O . ALA D 1 206 ? 51.331 97.497 34.506 1.00 15.57 206 ALA D O 1
ATOM 8204 N N . SER D 1 207 ? 52.960 95.950 34.562 1.00 16.20 207 SER D N 1
ATOM 8205 C CA . SER D 1 207 ? 53.669 96.609 35.651 1.00 17.27 207 SER D CA 1
ATOM 8206 C C . SER D 1 207 ? 55.165 96.627 35.409 1.00 20.56 207 SER D C 1
ATOM 8207 O O . SER D 1 207 ? 55.937 96.079 36.197 1.00 23.09 207 SER D O 1
ATOM 8210 N N . ALA D 1 208 ? 55.573 97.291 34.330 1.00 21.08 208 ALA D N 1
ATOM 8211 C CA . ALA D 1 208 ? 56.983 97.438 34.000 1.00 22.72 208 ALA D CA 1
ATOM 8212 C C . ALA D 1 208 ? 57.723 98.152 35.130 1.00 23.93 208 ALA D C 1
ATOM 8213 O O . ALA D 1 208 ? 57.208 99.103 35.734 1.00 24.91 208 ALA D O 1
ATOM 8215 N N . SER D 1 209 ? 58.947 97.709 35.387 1.00 25.15 209 SER D N 1
ATOM 8216 C CA . SER D 1 209 ? 59.734 98.261 36.476 1.00 25.32 209 SER D CA 1
ATOM 8217 C C . SER D 1 209 ? 60.990 98.998 36.010 1.00 27.02 209 SER D C 1
ATOM 8218 O O . SER D 1 209 ? 61.374 98.939 34.835 1.00 27.65 209 SER D O 1
ATOM 8221 N N . LYS D 1 210 ? 61.565 99.771 36.922 1.00 26.15 210 LYS D N 1
ATOM 8222 C CA . LYS D 1 210 ? 62.879 100.367 36.724 1.00 25.13 210 LYS D CA 1
ATOM 8223 C C . LYS D 1 210 ? 63.895 99.666 37.627 1.00 24.05 210 LYS D C 1
ATOM 8224 O O . LYS D 1 210 ? 63.534 98.927 38.545 1.00 24.10 210 LYS D O 1
ATOM 8230 N N . VAL D 1 211 ? 65.167 99.820 37.313 1.00 23.97 211 VAL D N 1
ATOM 8231 C CA . VAL D 1 211 ? 66.199 99.310 38.198 1.00 27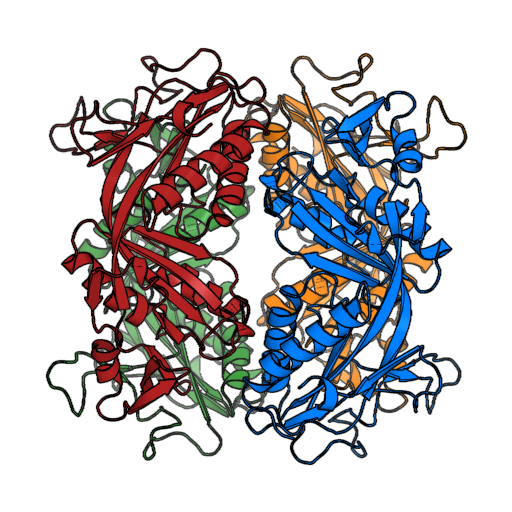.04 211 VAL D CA 1
ATOM 8232 C C . VAL D 1 211 ? 66.186 100.084 39.516 1.00 26.23 211 VAL D C 1
ATOM 8233 O O . VAL D 1 211 ? 66.244 101.316 39.525 1.00 26.47 211 VAL D O 1
ATOM 8237 N N . GLY D 1 212 ? 66.037 99.360 40.616 1.00 25.53 212 GLY D N 1
ATOM 8238 C CA . GLY D 1 212 ? 66.147 99.980 41.923 1.00 27.26 212 GLY D CA 1
ATOM 8239 C C . GLY D 1 212 ? 64.931 100.781 42.344 1.00 27.43 212 GLY D C 1
ATOM 8240 O O . GLY D 1 212 ? 63.875 100.689 41.722 1.00 28.08 212 GLY D O 1
ATOM 8241 N N . SER D 1 213 ? 65.129 101.658 43.329 1.00 26.96 213 SER D N 1
ATOM 8242 C CA . SER D 1 213 ? 64.043 102.348 44.021 1.00 27.23 213 SER D CA 1
ATOM 8243 C C . SER D 1 213 ? 64.554 103.695 44.553 1.00 29.67 213 SER D C 1
ATOM 8244 O O . SER D 1 213 ? 65.589 103.738 45.217 1.00 30.46 213 SER D O 1
ATOM 8247 N N . LYS D 1 214 ? 63.826 104.780 44.289 1.00 29.55 214 LYS D N 1
ATOM 8248 C CA . LYS D 1 214 ? 64.189 106.098 44.822 1.00 31.61 214 LYS D CA 1
ATOM 8249 C C . LYS D 1 214 ? 64.092 106.161 46.346 1.00 31.18 214 LYS D C 1
ATOM 8250 O O . LYS D 1 214 ? 64.919 106.799 46.999 1.00 31.78 214 LYS D O 1
ATOM 8256 N N . GLN D 1 215 ? 63.155 105.402 46.905 1.00 29.74 215 GLN D N 1
ATOM 8257 C CA . GLN D 1 215 ? 62.788 105.534 48.308 1.00 28.89 215 GLN D CA 1
ATOM 8258 C C . GLN D 1 215 ? 63.384 104.448 49.194 1.00 28.51 215 GLN D C 1
ATOM 8259 O O . GLN D 1 215 ? 63.625 104.680 50.376 1.00 29.58 215 GLN D O 1
ATOM 8265 N N . TYR D 1 216 ? 63.526 103.240 48.654 1.00 26.31 216 TYR D N 1
ATOM 8266 C CA . TYR D 1 216 ? 63.835 102.077 49.472 1.00 25.72 216 TYR D CA 1
ATOM 8267 C C . TYR D 1 216 ? 65.128 101.418 49.043 1.00 27.70 216 TYR D C 1
ATOM 8268 O O . TYR D 1 216 ? 65.186 100.755 48.005 1.00 27.78 216 TYR D O 1
ATOM 8277 N N . ASP D 1 217 ? 66.122 101.490 49.919 1.00 28.17 217 ASP D N 1
ATOM 8278 C CA . ASP D 1 217 ? 67.417 100.885 49.668 1.00 29.39 217 ASP D CA 1
ATOM 8279 C C . ASP D 1 217 ? 67.407 99.360 49.699 1.00 29.64 217 ASP D C 1
ATOM 8280 O O . ASP D 1 217 ? 68.411 98.719 49.405 1.00 31.64 217 ASP D O 1
ATOM 8285 N N . PHE D 1 218 ? 66.291 98.774 50.106 1.00 30.44 218 PHE D N 1
ATOM 8286 C CA . PHE D 1 218 ? 66.185 97.325 50.100 1.00 32.22 218 PHE D CA 1
ATOM 8287 C C . PHE D 1 218 ? 65.616 96.771 48.793 1.00 33.56 218 PHE D C 1
ATOM 8288 O O . PHE D 1 218 ? 65.811 95.598 48.487 1.00 34.82 218 PHE D O 1
ATOM 8296 N N . LEU D 1 219 ? 64.990 97.634 47.991 1.00 33.45 219 LEU D N 1
ATOM 8297 C CA . LEU D 1 219 ? 64.405 97.227 46.713 1.00 32.01 219 LEU D CA 1
ATOM 8298 C C . LEU D 1 219 ? 65.393 97.270 45.557 1.00 31.43 219 LEU D C 1
ATOM 8299 O O . LEU D 1 219 ? 65.862 98.342 45.181 1.00 30.28 219 LEU D O 1
ATOM 8304 N N . PRO D 1 220 ? 65.569 96.131 44.863 1.00 31.41 220 PRO D N 1
ATOM 8305 C CA . PRO D 1 220 ? 66.379 96.021 43.642 1.00 31.11 220 PRO D CA 1
ATOM 8306 C C . PRO D 1 220 ? 65.673 96.542 42.389 1.00 30.09 220 PRO D C 1
ATOM 8307 O O . PRO D 1 220 ? 66.314 96.809 41.367 1.00 32.10 220 PRO D O 1
ATOM 8311 N N . ALA D 1 221 ? 64.351 96.656 42.463 1.00 26.71 221 ALA D N 1
ATOM 8312 C CA . ALA D 1 221 ? 63.558 97.192 41.367 1.00 25.34 221 ALA D CA 1
ATOM 8313 C C . ALA D 1 221 ? 62.244 97.697 41.926 1.00 23.18 221 ALA D C 1
ATOM 8314 O O . ALA D 1 221 ? 61.819 97.295 43.010 1.00 24.60 221 ALA D O 1
ATOM 8316 N N . SER D 1 222 ? 61.568 98.533 41.151 1.00 21.97 222 SER D N 1
ATOM 8317 C CA . SER D 1 222 ? 60.314 99.131 41.587 1.00 21.92 222 SER D CA 1
ATOM 8318 C C . SER D 1 222 ? 59.533 99.610 40.362 1.00 20.51 222 SER D C 1
ATOM 8319 O O . SER D 1 222 ? 60.040 99.569 39.246 1.00 20.82 222 SER D O 1
ATOM 8322 N N . THR D 1 223 ? 58.303 100.055 40.569 1.00 19.92 223 THR D N 1
ATOM 8323 C CA . THR D 1 223 ? 57.464 100.481 39.461 1.00 20.86 223 THR D CA 1
ATOM 8324 C C . THR D 1 223 ? 58.151 101.572 38.651 1.00 22.99 223 THR D C 1
ATOM 8325 O O . THR D 1 223 ? 58.878 102.394 39.204 1.00 22.72 223 THR D O 1
ATOM 8329 N N . ASN D 1 224 ? 58.043 101.499 37.330 1.00 23.12 224 ASN D N 1
ATOM 8330 C CA . ASN D 1 224 ? 58.592 102.562 36.500 1.00 24.71 224 ASN D CA 1
ATOM 8331 C C . ASN D 1 224 ? 57.710 103.805 36.550 1.00 25.11 224 ASN D C 1
ATOM 8332 O O . ASN D 1 224 ? 56.871 104.026 35.673 1.00 25.61 224 ASN D O 1
ATOM 8337 N N . ASP D 1 225 ? 57.960 104.650 37.546 1.00 24.43 225 ASP D N 1
ATOM 8338 C CA . ASP D 1 225 ? 57.099 105.790 37.849 1.00 24.60 225 ASP D CA 1
ATOM 8339 C C . ASP D 1 225 ? 57.103 106.863 36.750 1.00 23.17 225 ASP D C 1
ATOM 8340 O O . ASP D 1 225 ? 56.158 107.644 36.622 1.00 25.04 225 ASP D O 1
ATOM 8345 N N . ALA D 1 226 ? 58.128 106.844 35.910 1.00 23.57 226 ALA D N 1
ATOM 8346 C CA . ALA D 1 226 ? 58.186 107.726 34.749 1.00 25.57 226 ALA D CA 1
ATOM 8347 C C . ALA D 1 226 ? 57.050 107.455 33.772 1.00 26.89 226 ALA D C 1
ATOM 8348 O O . ALA D 1 226 ? 56.709 108.311 32.969 1.00 28.26 226 ALA D O 1
ATOM 8350 N N . TYR D 1 227 ? 56.483 106.256 33.824 1.00 25.59 227 TYR D N 1
ATOM 8351 C CA . TYR D 1 227 ? 55.489 105.850 32.845 1.00 26.07 227 TYR D CA 1
ATOM 8352 C C . TYR D 1 227 ? 54.170 105.524 33.506 1.00 25.61 227 TYR D C 1
ATOM 8353 O O . TYR D 1 227 ? 53.321 104.863 32.906 1.00 24.36 227 TYR D O 1
ATOM 8362 N N . CYS D 1 228 ? 54.053 105.854 34.787 1.00 22.40 228 CYS D N 1
ATOM 8363 C CA . CYS D 1 228 ? 52.820 105.586 35.502 1.00 25.17 228 CYS D CA 1
ATOM 8364 C C . CYS D 1 228 ? 51.876 106.757 35.346 1.00 26.66 228 CYS D C 1
ATOM 8365 O O . CYS D 1 228 ? 52.189 107.872 35.753 1.00 28.42 228 CYS D O 1
ATOM 8368 N N . PRO D 1 229 ? 50.743 106.536 34.666 1.00 28.36 229 PRO D N 1
ATOM 8369 C CA . PRO D 1 229 ? 49.807 107.622 34.374 1.00 29.46 229 PRO D CA 1
ATOM 8370 C C . PRO D 1 229 ? 49.227 108.274 35.624 1.00 31.07 229 PRO D C 1
ATOM 8371 O O . PRO D 1 229 ? 48.818 109.430 35.584 1.00 34.13 229 PRO D O 1
ATOM 8375 N N . THR D 1 230 ? 49.226 107.554 36.744 1.00 31.72 230 THR D N 1
ATOM 8376 C CA . THR D 1 230 ? 48.649 108.083 37.978 1.00 31.87 230 THR D CA 1
ATOM 8377 C C . THR D 1 230 ? 49.677 108.770 38.879 1.00 33.41 230 THR D C 1
ATOM 8378 O O . THR D 1 230 ? 49.326 109.280 39.943 1.00 34.71 230 THR D O 1
ATOM 8382 N N . VAL D 1 231 ? 50.948 108.719 38.494 1.00 33.98 231 VAL D N 1
ATOM 8383 C CA . VAL D 1 231 ? 51.999 109.427 39.220 1.00 35.01 231 VAL D CA 1
ATOM 8384 C C . VAL D 1 231 ? 52.135 110.821 38.620 1.00 37.78 231 VAL D C 1
ATOM 8385 O O . VAL D 1 231 ? 52.399 110.974 37.434 1.00 36.61 231 VAL D O 1
ATOM 8389 N N . GLU D 1 232 ? 51.943 111.838 39.449 1.00 42.30 232 GLU D N 1
ATOM 8390 C CA . GLU D 1 232 ? 51.858 113.213 38.975 1.00 48.99 232 GLU D CA 1
ATOM 8391 C C . GLU D 1 232 ? 53.125 113.689 38.266 1.00 49.07 232 GLU D C 1
ATOM 8392 O O . GLU D 1 232 ? 53.067 114.601 37.442 1.00 50.66 232 GLU D O 1
ATOM 8398 N N . ASP D 1 233 ? 54.244 113.015 38.517 1.00 49.17 233 ASP D N 1
ATOM 8399 C CA . ASP D 1 233 ? 55.538 113.443 37.985 1.00 49.89 233 ASP D CA 1
ATOM 8400 C C . ASP D 1 233 ? 56.005 112.686 36.732 1.00 48.73 233 ASP D C 1
ATOM 8401 O O . ASP D 1 233 ? 57.149 112.862 36.296 1.00 49.88 233 ASP D O 1
ATOM 8406 N N . ASN D 1 234 ? 55.131 111.869 36.140 1.00 45.80 234 ASN D N 1
ATOM 8407 C CA . ASN D 1 234 ? 55.519 110.998 35.024 1.00 43.15 234 ASN D CA 1
ATOM 8408 C C . ASN D 1 234 ? 56.044 111.743 33.786 1.00 42.61 234 ASN D C 1
ATOM 8409 O O . ASN D 1 234 ? 55.802 112.936 33.608 1.00 44.49 234 ASN D O 1
ATOM 8414 N N . GLU D 1 235 ? 56.762 111.024 32.933 1.00 42.50 235 GLU D N 1
ATOM 8415 C CA . GLU D 1 235 ? 57.274 111.578 31.686 1.00 43.45 235 GLU D CA 1
ATOM 8416 C C . GLU D 1 235 ? 56.461 111.172 30.450 1.00 42.10 235 GLU D C 1
ATOM 8417 O O . GLU D 1 235 ? 57.013 111.016 29.361 1.00 43.32 235 GLU D O 1
ATOM 8423 N N . LEU D 1 236 ? 55.142 111.117 30.590 1.00 39.84 236 LEU D N 1
ATOM 8424 C CA . LEU D 1 236 ? 54.285 110.610 29.520 1.00 39.02 236 LEU D CA 1
ATOM 8425 C C . LEU D 1 236 ? 53.801 111.738 28.617 1.00 39.35 236 LEU D C 1
ATOM 8426 O O . LEU D 1 236 ? 53.517 112.841 29.090 1.00 39.21 236 LEU D O 1
ATOM 8431 N N . PRO D 1 237 ? 53.659 111.462 27.307 1.00 39.56 237 PRO D N 1
ATOM 8432 C CA . PRO D 1 237 ? 53.008 112.385 26.368 1.00 39.60 237 PRO D CA 1
ATOM 8433 C C . PRO D 1 237 ? 51.592 112.737 26.807 1.00 41.13 237 PRO D C 1
ATOM 8434 O O . PRO D 1 237 ? 50.964 112.000 27.571 1.00 40.24 237 PRO D O 1
ATOM 8438 N N . GLU D 1 238 ? 51.104 113.883 26.344 1.00 43.23 238 GLU D N 1
ATOM 8439 C CA . GLU D 1 238 ? 49.752 114.319 26.673 1.00 43.64 238 GLU D CA 1
ATOM 8440 C C . GLU D 1 238 ? 48.736 113.349 26.079 1.00 40.75 238 GLU D C 1
ATOM 8441 O O . GLU D 1 238 ? 48.942 112.812 24.987 1.00 40.04 238 GLU D O 1
ATOM 8447 N N . GLY D 1 239 ? 47.714 113.023 26.861 1.00 38.30 239 GLY D N 1
ATOM 8448 C CA . GLY D 1 239 ? 46.650 112.174 26.361 1.00 36.86 239 GLY D CA 1
ATOM 8449 C C . GLY D 1 239 ? 47.022 110.706 26.304 1.00 34.73 239 GLY D C 1
ATOM 8450 O O . GLY D 1 239 ? 46.462 109.958 25.504 1.00 36.49 239 GLY D O 1
ATOM 8451 N N . VAL D 1 240 ? 48.030 110.322 27.085 1.00 32.04 240 VAL D N 1
ATOM 8452 C CA . VAL D 1 240 ? 48.393 108.921 27.289 1.00 28.19 240 VAL D CA 1
ATOM 8453 C C . VAL D 1 240 ? 48.014 108.547 28.724 1.00 28.07 240 VAL D C 1
ATOM 8454 O O . VAL D 1 240 ? 48.526 109.138 29.674 1.00 31.06 240 VAL D O 1
ATOM 8458 N N . LYS D 1 241 ? 47.001 107.695 28.870 1.00 25.79 241 LYS D N 1
ATOM 8459 C CA . LYS D 1 241 ? 46.530 107.265 30.189 1.00 25.14 241 LYS D CA 1
ATOM 8460 C C . LYS D 1 241 ? 46.801 105.791 30.481 1.00 22.87 241 LYS D C 1
ATOM 8461 O O . LYS D 1 241 ? 46.236 105.229 31.419 1.00 22.26 241 LYS D O 1
ATOM 8467 N N . CYS D 1 242 ? 47.636 105.164 29.659 1.00 21.07 242 CYS D N 1
ATOM 8468 C CA . CYS D 1 242 ? 47.968 103.755 29.830 1.00 21.83 242 CYS D CA 1
ATOM 8469 C C . CYS D 1 242 ? 49.200 103.378 29.027 1.00 20.22 242 CYS D C 1
ATOM 8470 O O . CYS D 1 242 ? 49.355 103.801 27.887 1.00 20.93 242 CYS D O 1
ATOM 8473 N N . VAL D 1 243 ? 50.107 102.640 29.659 1.00 19.42 243 VAL D N 1
ATOM 8474 C CA . VAL D 1 243 ? 51.259 102.076 28.965 1.00 18.75 243 VAL D CA 1
ATOM 8475 C C . VAL D 1 243 ? 51.336 100.570 29.229 1.00 19.05 243 VAL D C 1
ATOM 8476 O O . VAL D 1 243 ? 51.087 100.120 30.346 1.00 18.08 243 VAL D O 1
ATOM 8480 N N . TYR D 1 244 ? 51.561 99.791 28.172 1.00 17.23 244 TYR D N 1
ATOM 8481 C CA . TYR D 1 244 ? 51.828 98.360 28.312 1.00 16.68 244 TYR D CA 1
ATOM 8482 C C . TYR D 1 244 ? 53.185 98.082 27.726 1.00 16.85 244 TYR D C 1
ATOM 8483 O O . TYR D 1 244 ? 53.573 98.705 26.742 1.00 16.43 244 TYR D O 1
ATOM 8492 N N . GLU D 1 245 ? 53.894 97.120 28.305 1.00 15.85 245 GLU D N 1
ATOM 8493 C CA . GLU D 1 245 ? 55.118 96.636 27.694 1.00 17.11 245 GLU D CA 1
ATOM 8494 C C . GLU D 1 245 ? 54.935 95.226 27.153 1.00 16.89 245 GLU D C 1
ATOM 8495 O O . GLU D 1 245 ? 54.277 94.401 27.768 1.00 17.30 245 GLU D O 1
ATOM 8501 N N . ILE D 1 246 ? 55.464 94.980 25.962 1.00 17.03 246 ILE D N 1
ATOM 8502 C CA . ILE D 1 246 ? 55.591 93.620 25.449 1.00 19.37 246 ILE D CA 1
ATOM 8503 C C . ILE D 1 246 ? 57.070 93.215 25.543 1.00 18.95 246 ILE D C 1
ATOM 8504 O O . ILE D 1 246 ? 57.949 93.914 25.043 1.00 20.28 246 ILE D O 1
ATOM 8509 N N . VAL D 1 247 ? 57.345 92.096 26.197 1.00 18.64 247 VAL D N 1
ATOM 8510 C CA . VAL D 1 247 ? 58.711 91.589 26.280 1.00 19.37 247 VAL D CA 1
ATOM 8511 C C . VAL D 1 247 ? 58.831 90.305 25.455 1.00 18.59 247 VAL D C 1
ATOM 8512 O O . VAL D 1 247 ? 57.955 89.437 25.516 1.00 18.55 247 VAL D O 1
ATOM 8516 N N . ILE D 1 248 ? 59.909 90.197 24.682 1.00 17.55 248 ILE D N 1
ATOM 8517 C CA . ILE D 1 248 ? 60.118 89.072 23.764 1.00 19.35 248 ILE D CA 1
ATOM 8518 C C . ILE D 1 248 ? 61.507 88.463 23.985 1.00 19.28 248 ILE D C 1
ATOM 8519 O O . ILE D 1 248 ? 62.497 89.190 24.081 1.00 19.76 248 ILE D O 1
ATOM 8524 N N . ASN D 1 249 ? 61.555 87.150 24.186 1.00 17.07 249 ASN D N 1
ATOM 8525 C CA . ASN D 1 249 ? 62.814 86.409 24.149 1.00 17.49 249 ASN D CA 1
ATOM 8526 C C . ASN D 1 249 ? 62.807 85.524 22.898 1.00 20.04 249 ASN D C 1
ATOM 8527 O O . ASN D 1 249 ? 61.743 85.141 22.422 1.00 20.29 249 ASN D O 1
ATOM 8532 N N . GLY D 1 250 ? 63.986 85.145 22.413 1.00 19.63 250 GLY D N 1
ATOM 8533 C CA . GLY D 1 250 ? 64.068 84.406 21.166 1.00 20.74 250 GLY D CA 1
ATOM 8534 C C . GLY D 1 250 ? 65.376 83.654 20.983 1.00 23.02 250 GLY D C 1
ATOM 8535 O O . GLY D 1 250 ? 66.338 83.860 21.735 1.00 22.34 250 GLY D O 1
ATOM 8536 N N . LEU D 1 251 ? 65.396 82.765 19.994 1.00 21.09 251 LEU D N 1
ATOM 8537 C CA . LEU D 1 251 ? 66.542 81.896 19.722 1.00 22.91 251 LEU D CA 1
ATOM 8538 C C . LEU D 1 251 ? 67.765 82.722 19.361 1.00 23.30 251 LEU D C 1
ATOM 8539 O O . LEU D 1 251 ? 68.900 82.341 19.645 1.00 25.25 251 LEU D O 1
ATOM 8544 N N . ASN D 1 252 ? 67.516 83.828 18.677 1.00 21.97 252 ASN D N 1
ATOM 8545 C CA . ASN D 1 252 ? 68.574 84.698 18.209 1.00 22.32 252 ASN D CA 1
ATOM 8546 C C . ASN D 1 252 ? 68.011 86.101 18.014 1.00 22.87 252 ASN D C 1
ATOM 8547 O O . ASN D 1 252 ? 66.823 86.340 18.229 1.00 23.35 252 ASN D O 1
ATOM 8552 N N . GLU D 1 253 ? 68.868 87.028 17.612 1.00 23.55 253 GLU D N 1
ATOM 8553 C CA . GLU D 1 253 ? 68.485 88.418 17.493 1.00 24.75 253 GLU D CA 1
ATOM 8554 C C . GLU D 1 253 ? 67.490 88.637 16.354 1.00 26.25 253 GLU D C 1
ATOM 8555 O O . GLU D 1 253 ? 66.556 89.435 16.482 1.00 25.81 253 GLU D O 1
ATOM 8561 N N . GLU D 1 254 ? 67.636 87.869 15.278 1.00 24.60 254 GLU D N 1
ATOM 8562 C CA . GLU D 1 254 ? 66.800 88.066 14.104 1.00 27.17 254 GLU D CA 1
ATOM 8563 C C . GLU D 1 254 ? 65.347 87.726 14.411 1.00 25.18 254 GLU D C 1
ATOM 8564 O O . GLU D 1 254 ? 64.445 88.472 14.035 1.00 23.75 254 GLU D O 1
ATOM 8570 N N . ALA D 1 255 ? 65.147 86.699 15.235 1.00 23.25 255 ALA D N 1
ATOM 8571 C CA . ALA D 1 255 ? 63.805 86.246 15.603 1.00 21.29 255 ALA D CA 1
ATOM 8572 C C . ALA D 1 255 ? 63.127 87.266 16.512 1.00 21.95 255 ALA D C 1
ATOM 8573 O O . ALA D 1 255 ? 61.907 87.466 16.442 1.00 21.74 255 ALA D O 1
ATOM 8575 N N . VAL D 1 256 ? 63.928 87.921 17.354 1.00 22.03 256 VAL D N 1
ATOM 8576 C CA . VAL D 1 256 ? 63.426 88.933 18.282 1.00 21.49 256 VAL D CA 1
ATOM 8577 C C . VAL D 1 256 ? 63.100 90.223 17.535 1.00 20.52 256 VAL D C 1
ATOM 8578 O O . VAL D 1 256 ? 62.059 90.831 17.772 1.00 19.43 256 VAL D O 1
ATOM 8582 N N . LYS D 1 257 ? 63.916 90.556 16.539 1.00 20.96 257 LYS D N 1
ATOM 8583 C CA . LYS D 1 257 ? 63.667 91.749 15.736 1.00 22.68 257 LYS D CA 1
ATOM 8584 C C . LYS D 1 257 ? 62.414 91.567 14.886 1.00 21.79 257 LYS D C 1
ATOM 8585 O O . LYS D 1 257 ? 61.617 92.491 14.731 1.00 20.69 257 LYS D O 1
ATOM 8591 N N . GLU D 1 258 ? 62.225 90.358 14.371 1.00 21.69 258 GLU D N 1
ATOM 8592 C CA . GLU D 1 258 ? 61.044 90.034 13.583 1.00 21.70 258 GLU D CA 1
ATOM 8593 C C . GLU D 1 258 ? 59.758 90.068 14.418 1.00 22.27 258 GLU D C 1
ATOM 8594 O O . GLU D 1 258 ? 58.752 90.650 13.997 1.00 21.85 258 GLU D O 1
ATOM 8600 N N . ALA D 1 259 ? 59.815 89.504 15.623 1.00 20.91 259 ALA D N 1
ATOM 8601 C CA . ALA D 1 259 ? 58.700 89.578 16.562 1.00 20.70 259 ALA D CA 1
ATOM 8602 C C . ALA D 1 259 ? 58.320 91.029 16.876 1.00 20.02 259 ALA D C 1
ATOM 8603 O O . ALA D 1 259 ? 57.144 91.390 16.851 1.00 19.86 259 ALA D O 1
ATOM 8605 N N . MET D 1 260 ? 59.322 91.866 17.144 1.00 19.31 260 MET D N 1
ATOM 8606 C CA . MET D 1 260 ? 59.085 93.276 17.447 1.00 17.73 260 MET D CA 1
ATOM 8607 C C . MET D 1 260 ? 58.453 93.999 16.259 1.00 18.26 260 MET D C 1
ATOM 8608 O O . MET D 1 260 ? 57.524 94.787 16.429 1.00 18.34 260 MET D O 1
ATOM 8613 N N . ARG D 1 261 ? 58.939 93.701 15.053 1.00 18.89 261 ARG D N 1
ATOM 8614 C CA . ARG D 1 261 ? 58.431 94.331 13.834 1.00 18.71 261 ARG D CA 1
ATOM 8615 C C . ARG D 1 261 ? 56.944 94.060 13.624 1.00 17.33 261 ARG D C 1
ATOM 8616 O O . ARG D 1 261 ? 56.151 94.996 13.516 1.00 17.26 261 ARG D O 1
ATOM 8624 N N . VAL D 1 262 ? 56.558 92.788 13.659 1.00 16.25 262 VAL D N 1
ATOM 8625 C CA . VAL D 1 262 ? 55.163 92.426 13.427 1.00 16.30 262 VAL D CA 1
ATOM 8626 C C . VAL D 1 262 ? 54.281 92.823 14.614 1.00 17.84 262 VAL D C 1
ATOM 8627 O O . VAL D 1 262 ? 53.158 93.294 14.420 1.00 17.11 262 VAL D O 1
ATOM 8631 N N . GLY D 1 263 ? 54.836 92.763 15.826 1.00 15.94 263 GLY D N 1
ATOM 8632 C CA . GLY D 1 263 ? 54.098 93.206 16.998 1.00 16.78 263 GLY D CA 1
ATOM 8633 C C . GLY D 1 263 ? 53.734 94.686 16.948 1.00 18.97 263 GLY D C 1
ATOM 8634 O O . GLY D 1 263 ? 52.594 95.073 17.226 1.00 18.07 263 GLY D O 1
ATOM 8635 N N . ILE D 1 264 ? 54.699 95.516 16.555 1.00 20.27 264 ILE D N 1
ATOM 8636 C CA . ILE D 1 264 ? 54.479 96.958 16.461 1.00 20.91 264 ILE D CA 1
ATOM 8637 C C . ILE D 1 264 ? 53.508 97.307 15.334 1.00 21.54 264 ILE D C 1
ATOM 8638 O O . ILE D 1 264 ? 52.568 98.076 15.547 1.00 22.60 264 ILE D O 1
ATOM 8643 N N . GLU D 1 265 ? 53.683 96.683 14.171 1.00 20.98 265 GLU D N 1
ATOM 8644 C CA . GLU D 1 265 ? 52.795 96.927 13.032 1.00 23.11 265 GLU D CA 1
ATOM 8645 C C . GLU D 1 265 ? 51.351 96.566 13.361 1.00 21.37 265 GLU D C 1
ATOM 8646 O O . GLU D 1 265 ? 50.452 97.385 13.178 1.00 20.75 265 GLU D O 1
ATOM 8652 N N . ALA D 1 266 ? 51.166 95.407 13.989 1.00 18.66 266 ALA D N 1
ATOM 8653 C CA . ALA D 1 266 ? 49.852 94.971 14.445 1.00 16.91 266 ALA D CA 1
ATOM 8654 C C . ALA D 1 266 ? 49.242 95.930 15.462 1.00 15.76 266 ALA D C 1
ATOM 8655 O O . ALA D 1 266 ? 48.063 96.250 15.377 1.00 16.05 266 ALA D O 1
ATOM 8657 N N . ALA D 1 267 ? 50.045 96.395 16.418 1.00 15.49 267 ALA D N 1
ATOM 8658 C CA . ALA D 1 267 ? 49.545 97.273 17.470 1.00 16.53 267 ALA D CA 1
ATOM 8659 C C . ALA D 1 267 ? 49.055 98.595 16.889 1.00 17.65 267 ALA D C 1
ATOM 8660 O O . ALA D 1 267 ? 48.015 99.110 17.296 1.00 18.58 267 ALA D O 1
ATOM 8662 N N . CYS D 1 268 ? 49.706 99.028 15.815 1.00 18.78 268 CYS D N 1
ATOM 8663 C CA . CYS D 1 268 ? 49.447 100.339 15.223 1.00 20.52 268 CYS D CA 1
ATOM 8664 C C . CYS D 1 268 ? 48.191 100.383 14.362 1.00 19.36 268 CYS D C 1
ATOM 8665 O O . CYS D 1 268 ? 47.785 101.449 13.915 1.00 20.63 268 CYS D O 1
ATOM 8668 N N . GLN D 1 269 ? 47.603 99.222 14.111 1.00 19.69 269 GLN D N 1
ATOM 8669 C CA . GLN D 1 269 ? 46.338 99.130 13.394 1.00 20.92 269 GLN D CA 1
ATOM 8670 C C . GLN D 1 269 ? 45.142 99.344 14.315 1.00 22.28 269 GLN D C 1
ATOM 8671 O O . GLN D 1 269 ? 44.026 99.574 13.850 1.00 24.66 269 GLN D O 1
ATOM 8677 N N . GLN D 1 270 ? 45.370 99.247 15.622 1.00 21.37 270 GLN D N 1
ATOM 8678 C CA . GLN D 1 270 ? 44.283 99.295 16.584 1.00 20.06 270 GLN D CA 1
ATOM 8679 C C . GLN D 1 270 ? 44.065 100.711 17.083 1.00 20.79 270 GLN D C 1
ATOM 8680 O O . GLN D 1 270 ? 45.017 101.477 17.224 1.00 23.32 270 GLN D O 1
ATOM 8686 N N . PRO D 1 271 ? 42.801 101.075 17.358 1.00 21.84 271 PRO D N 1
ATOM 8687 C CA . PRO D 1 271 ? 42.436 102.450 17.713 1.00 22.43 271 PRO D CA 1
ATOM 8688 C C . PRO D 1 271 ? 42.959 102.908 19.081 1.00 23.40 271 PRO D C 1
ATOM 8689 O O . PRO D 1 271 ? 43.109 102.105 20.004 1.00 22.91 271 PRO D O 1
ATOM 8693 N N . GLY D 1 272 ? 43.292 104.197 19.173 1.00 24.72 272 GLY D N 1
ATOM 8694 C CA . GLY D 1 272 ? 43.641 104.798 20.447 1.00 23.84 272 GLY D CA 1
ATOM 8695 C C . GLY D 1 272 ? 45.097 104.667 20.863 1.00 24.00 272 GLY D C 1
ATOM 8696 O O . GLY D 1 272 ? 45.431 104.958 22.011 1.00 24.27 272 GLY D O 1
ATOM 8697 N N . VAL D 1 273 ? 45.953 104.174 19.968 1.00 21.96 273 VAL D N 1
ATOM 8698 C CA . VAL D 1 273 ? 47.387 104.134 20.234 1.00 22.64 273 VAL D CA 1
ATOM 8699 C C . VAL D 1 273 ? 48.033 105.479 19.905 1.00 24.40 273 VAL D C 1
ATOM 8700 O O . VAL D 1 273 ? 47.897 105.995 18.795 1.00 24.72 273 VAL D O 1
ATOM 8704 N N . VAL D 1 274 ? 48.733 106.041 20.883 1.00 23.72 274 VAL D N 1
ATOM 8705 C CA . VAL D 1 274 ? 49.337 107.361 20.744 1.00 23.44 274 VAL D CA 1
ATOM 8706 C C . VAL D 1 274 ? 50.778 107.272 20.242 1.00 24.13 274 VAL D C 1
ATOM 8707 O O . VAL D 1 274 ? 51.153 107.958 19.284 1.00 23.89 274 VAL D O 1
ATOM 8711 N N . LYS D 1 275 ? 51.551 106.363 20.827 1.00 23.64 275 LYS D N 1
ATOM 8712 C CA . LYS D 1 275 ? 52.991 106.341 20.635 1.00 23.33 275 LYS D CA 1
ATOM 8713 C C . LYS D 1 275 ? 53.529 104.947 20.917 1.00 23.29 275 LYS D C 1
ATOM 8714 O O . LYS D 1 275 ? 52.969 104.222 21.731 1.00 22.61 275 LYS D O 1
ATOM 8720 N N . ILE D 1 276 ? 54.563 104.552 20.180 1.00 23.04 276 ILE D N 1
ATOM 8721 C CA . ILE D 1 276 ? 55.309 103.325 20.449 1.00 22.54 276 ILE D CA 1
ATOM 8722 C C . ILE D 1 276 ? 56.691 103.760 20.937 1.00 24.84 276 ILE D C 1
ATOM 8723 O O . ILE D 1 276 ? 57.314 104.641 20.343 1.00 26.15 276 ILE D O 1
ATOM 8728 N N . SER D 1 277 ? 57.155 103.171 22.030 1.00 24.06 277 SER D N 1
ATOM 8729 C CA . SER D 1 277 ? 58.503 103.429 22.510 1.00 23.64 277 SER D CA 1
ATOM 8730 C C . SER D 1 277 ? 59.185 102.115 22.882 1.00 24.37 277 SER D C 1
ATOM 8731 O O . SER D 1 277 ? 58.712 101.049 22.499 1.00 24.56 277 SER D O 1
ATOM 8734 N N . ALA D 1 278 ? 60.347 102.192 23.528 1.00 25.23 278 ALA D N 1
ATOM 8735 C CA . ALA D 1 278 ? 61.060 100.996 23.983 1.00 24.88 278 ALA D CA 1
ATOM 8736 C C . ALA D 1 278 ? 61.915 101.284 25.211 1.00 26.65 278 ALA D C 1
ATOM 8737 O O . ALA D 1 278 ? 62.344 102.423 25.441 1.00 26.72 278 ALA D O 1
ATOM 8739 N N . GLY D 1 279 ? 62.089 100.258 26.036 1.00 26.91 279 GLY D N 1
ATOM 8740 C CA . GLY D 1 279 ? 62.899 100.382 27.230 1.00 28.58 279 GLY D CA 1
ATOM 8741 C C . GLY D 1 279 ? 64.337 99.954 27.026 1.00 29.37 279 GLY D C 1
ATOM 8742 O O . GLY D 1 279 ? 64.615 98.864 26.517 1.00 26.26 279 GLY D O 1
ATOM 8743 N N . ASN D 1 280 ? 65.254 100.830 27.427 1.00 31.05 280 ASN D N 1
ATOM 8744 C CA . ASN D 1 280 ? 66.677 100.513 27.437 1.00 32.69 280 ASN D CA 1
ATOM 8745 C C . ASN D 1 280 ? 67.300 100.939 28.763 1.00 33.64 280 ASN D C 1
ATOM 8746 O O . ASN D 1 280 ? 66.601 101.412 29.664 1.00 31.94 280 ASN D O 1
ATOM 8751 N N . PHE D 1 281 ? 68.588 100.649 28.914 1.00 34.30 281 PHE D N 1
ATOM 8752 C CA . PHE D 1 281 ? 69.349 101.053 30.093 1.00 37.76 281 PHE D CA 1
ATOM 8753 C C . PHE D 1 281 ? 70.556 101.910 29.706 1.00 38.73 281 PHE D C 1
ATOM 8754 O O . PHE D 1 281 ? 71.653 101.729 30.234 1.00 40.01 281 PHE D O 1
ATOM 8762 N N . GLY D 1 282 ? 70.366 102.773 28.713 1.00 38.80 282 GLY D N 1
ATOM 8763 C CA . GLY D 1 282 ? 71.390 103.732 28.349 1.00 41.76 282 GLY D CA 1
ATOM 8764 C C . GLY D 1 282 ? 72.527 103.126 27.549 1.00 44.59 282 GLY D C 1
ATOM 8765 O O . GLY D 1 282 ? 73.479 103.820 27.187 1.00 46.34 282 GLY D O 1
ATOM 8766 N N . GLY D 1 283 ? 72.434 101.828 27.276 1.00 45.46 283 GLY D N 1
ATOM 8767 C CA . GLY D 1 283 ? 73.457 101.152 26.497 1.00 47.37 283 GLY D CA 1
ATOM 8768 C C . GLY D 1 283 ? 74.457 100.415 27.368 1.00 49.60 283 GLY D C 1
ATOM 8769 O O . GLY D 1 283 ? 75.357 99.749 26.850 1.00 50.46 283 GLY D O 1
ATOM 8770 N N . LYS D 1 284 ? 74.190 100.396 28.670 1.00 51.00 284 LYS D N 1
ATOM 8771 C CA . LYS D 1 284 ? 75.177 100.001 29.674 1.00 53.44 284 LYS D CA 1
ATOM 8772 C C . LYS D 1 284 ? 75.128 98.520 30.063 1.00 53.56 284 LYS D C 1
ATOM 8773 O O . LYS D 1 284 ? 76.167 97.905 30.321 1.00 54.80 284 LYS D O 1
ATOM 8779 N N . LEU D 1 285 ? 73.920 97.962 30.121 1.00 52.11 285 LEU D N 1
ATOM 8780 C CA . LEU D 1 285 ? 73.686 96.665 30.757 1.00 50.31 285 LEU D CA 1
ATOM 8781 C C . LEU D 1 285 ? 73.728 95.455 29.816 1.00 49.23 285 LEU D C 1
ATOM 8782 O O . LEU D 1 285 ? 74.312 94.416 30.151 1.00 49.70 285 LEU D O 1
ATOM 8787 N N . GLY D 1 286 ? 73.061 95.576 28.669 1.00 46.97 286 GLY D N 1
ATOM 8788 C CA . GLY D 1 286 ? 72.793 94.420 27.828 1.00 43.46 286 GLY D CA 1
ATOM 8789 C C . GLY D 1 286 ? 73.724 94.288 26.644 1.00 41.45 286 GLY D C 1
ATOM 8790 O O . GLY D 1 286 ? 74.587 95.134 26.430 1.00 42.69 286 GLY D O 1
ATOM 8791 N N . GLN D 1 287 ? 73.535 93.227 25.867 1.00 39.95 287 GLN D N 1
ATOM 8792 C CA . GLN D 1 287 ? 74.453 92.878 24.790 1.00 38.18 287 GLN D CA 1
ATOM 8793 C C . GLN D 1 287 ? 73.913 93.285 23.425 1.00 37.07 287 GLN D C 1
ATOM 8794 O O . GLN D 1 287 ? 74.625 93.198 22.422 1.00 38.42 287 GLN D O 1
ATOM 8800 N N . TYR D 1 288 ? 72.635 93.651 23.374 1.00 35.83 288 TYR D N 1
ATOM 8801 C CA . TYR D 1 288 ? 71.990 93.996 22.107 1.00 33.68 288 TYR D CA 1
ATOM 8802 C C . TYR D 1 288 ? 71.236 95.309 22.216 1.00 33.57 288 TYR D C 1
ATOM 8803 O O . TYR D 1 288 ? 70.648 95.620 23.253 1.00 34.23 288 TYR D O 1
ATOM 8812 N N . GLU D 1 289 ? 71.249 96.080 21.139 1.00 32.95 289 GLU D N 1
ATOM 8813 C CA . GLU D 1 289 ? 70.511 97.329 21.106 1.00 34.10 289 GLU D CA 1
ATOM 8814 C C . GLU D 1 289 ? 69.688 97.353 19.840 1.00 32.66 289 GLU D C 1
ATOM 8815 O O . GLU D 1 289 ? 70.231 97.442 18.749 1.00 33.42 289 GLU D O 1
ATOM 8821 N N . ILE D 1 290 ? 68.383 97.173 19.979 1.00 31.56 290 ILE D N 1
ATOM 8822 C CA . ILE D 1 290 ? 67.532 97.015 18.813 1.00 29.48 290 ILE D CA 1
ATOM 8823 C C . ILE D 1 290 ? 66.741 98.285 18.569 1.00 29.21 290 ILE D C 1
ATOM 8824 O O . ILE D 1 290 ? 65.852 98.636 19.348 1.00 28.39 290 ILE D O 1
ATOM 8829 N N . HIS D 1 291 ? 67.216 99.065 17.603 1.00 28.77 291 HIS D N 1
ATOM 8830 C CA . HIS D 1 291 ? 66.615 100.350 17.277 1.00 29.81 291 HIS D CA 1
ATOM 8831 C C . HIS D 1 291 ? 65.329 100.158 16.495 1.00 28.76 291 HIS D C 1
ATOM 8832 O O . HIS D 1 291 ? 65.287 99.418 15.522 1.00 27.39 291 HIS D O 1
ATOM 8839 N N . LEU D 1 292 ? 64.278 100.830 16.948 1.00 29.20 292 LEU D N 1
ATOM 8840 C CA . LEU D 1 292 ? 62.949 100.673 16.371 1.00 30.66 292 LEU D CA 1
ATOM 8841 C C . LEU D 1 292 ? 62.901 101.126 14.916 1.00 31.77 292 LEU D C 1
ATOM 8842 O O . LEU D 1 292 ? 62.241 100.492 14.085 1.00 32.69 292 LEU D O 1
ATOM 8847 N N . HIS D 1 293 ? 63.640 102.186 14.594 1.00 31.04 293 HIS D N 1
ATOM 8848 C CA . HIS D 1 293 ? 63.616 102.727 13.241 1.00 30.90 293 HIS D CA 1
ATOM 8849 C C . HIS D 1 293 ? 64.327 101.799 12.269 1.00 32.37 293 HIS D C 1
ATOM 8850 O O . HIS D 1 293 ? 63.974 101.745 11.094 1.00 33.95 293 HIS D O 1
ATOM 8857 N N . ASP D 1 294 ? 65.219 100.965 12.799 1.00 33.73 294 ASP D N 1
ATOM 8858 C CA . ASP D 1 294 ? 65.933 99.976 11.992 1.00 37.40 294 ASP D CA 1
ATOM 8859 C C . ASP D 1 294 ? 65.093 98.739 11.650 1.00 36.75 294 ASP D C 1
ATOM 8860 O O . ASP D 1 294 ? 65.495 97.922 10.816 1.00 37.13 294 ASP D O 1
ATOM 8865 N N . LEU D 1 295 ? 63.960 98.578 12.326 1.00 35.13 295 LEU D N 1
ATOM 8866 C CA . LEU D 1 295 ? 63.094 97.421 12.098 1.00 36.06 295 LEU D CA 1
ATOM 8867 C C . LEU D 1 295 ? 62.299 97.590 10.812 1.00 37.24 295 LEU D C 1
ATOM 8868 O O . LEU D 1 295 ? 61.851 96.610 10.211 1.00 38.17 295 LEU D O 1
ATOM 8873 N N . PHE D 1 296 ? 62.061 98.846 10.450 1.00 38.84 296 PHE D N 1
ATOM 8874 C CA . PHE D 1 296 ? 61.191 99.185 9.333 1.00 40.74 296 PHE D CA 1
ATOM 8875 C C . PHE D 1 296 ? 62.000 99.819 8.195 1.00 45.02 296 PHE D C 1
ATOM 8876 O O . PHE D 1 296 ? 61.373 100.420 7.296 1.00 48.89 296 PHE D O 1
#

Solvent-accessible surface area: 38611 Å² total; per-residue (Å²): 98,120,24,103,59,6,81,3,59,107,21,33,0,3,0,64,88,8,52,1,0,17,0,10,0,0,0,1,4,42,49,21,0,43,49,0,0,84,23,1,10,2,3,0,0,9,52,102,66,7,34,0,26,2,9,51,5,35,34,61,16,32,6,105,123,13,15,26,19,34,0,0,0,8,1,0,0,2,17,100,59,54,114,81,0,48,86,14,0,43,16,1,2,0,14,0,0,10,7,2,0,10,5,6,0,0,18,21,5,52,139,101,44,75,112,59,72,14,93,0,0,76,100,10,1,42,27,0,1,38,58,31,94,90,60,121,55,108,67,67,78,2,27,37,0,10,2,0,17,13,74,5,30,0,23,11,20,0,0,2,2,35,0,1,14,22,0,10,0,18,0,3,0,68,11,29,4,0,0,8,22,0,0,31,1,0,16,2,4,5,111,46,16,122,1,2,2,20,3,27,2,27,4,0,6,1,5,2,50,48,115,17,31,119,115,37,149,118,37,99,20,0,0,24,20,27,37,0,31,76,3,165,95,44,136,22,46,174,38,6,122,0,0,0,21,0,21,0,1,0,11,48,49,117,12,0,53,63,0,0,54,8,0,0,60,2,0,0,59,8,64,24,16,54,38,0,2,10,21,52,92,52,22,169,114,19,95,51,80,0,63,0,47,114,20,93,96,114,31,104,56,8,78,4,50,106,21,35,0,3,0,61,86,9,48,1,0,18,0,9,0,0,0,1,4,48,45,21,0,50,50,0,0,87,22,1,8,2,2,0,0,11,45,117,61,7,31,0,28,2,8,47,4,28,34,69,19,32,5,100,124,12,12,27,19,33,0,0,0,8,2,0,1,2,19,99,54,49,102,80,0,50,84,15,0,37,16,1,3,1,15,0,0,12,7,2,0,12,5,6,0,0,26,21,16,49,153,104,42,84,106,56,78,13,96,0,0,74,92,13,0,41,25,0,1,39,81,31,86,91,58,124,51,116,65,69,86,2,25,46,0,9,1,0,15,14,73,4,32,0,22,9,22,0,1,1,2,38,0,1,13,21,0,8,0,10,0,2,0,64,9,28,5,0,0,8,22,0,0,31,1,0,19,3,6,6,107,46,16,118,2,2,1,20,4,26,1,28,5,0,5,2,6,3,51,47,103,17,29,115,108,35,149,124,40,105,22,0,0,26,17,24,36,0,33,76,2,132,94,44,131,26,38,168,52,13,139,0,0,0,20,0,21,0,1,0,10,48,52,109,13,0,65,64,0,0,58,10,0,0,62,3,0,0,63,9,61,24,15,54,32,0,2,8,20,53,76,51,32,165,93,16,99,48,84,6,69,0,51,118,19,92,94,118,26,102,54,6,81,2,53,107,19,31,0,3,0,62,87,8,48,0,0,17,0,10,0,0,0,1,4,35,50,21,0,44,49,0,0,83,21,1,9,2,3,0,0,8,48,107,60,7,31,0,27,3,8,46,4,36,34,64,17,28,5,108,119,11,13,28,21,34,0,0,0,8,1,0,0,1,20,98,58,54,106,78,0,50,84,13,0,46,16,0,2,1,12,0,0,8,9,2,0,11,5,7,0,0,21,21,14,50,138,102,39,81,109,57,72,14,85,0,0,77,95,10,1,40,28,0,1,45,64,28,94,94,63,127,50,109,65,67,84,1,28,34,0,7,2,0,16,12,71,4,28,0,22,11,22,0,1,1,2,34,0,1,14,20,0,11,0,19,0,3,0,72,11,29,5,0,0,8,23,0,0,30,0,0,14,3,5,4,120,46,14,126,1,2,2,20,3,27,1,28,4,0,5,1,5,2,49,50,118,19,30,114,109,39,147,123,33,104,18,0,0,23,16,28,38,0,26,74,2,164,88,44,135,24,46,169,46,5,127,0,0,0,20,0,21,0,1,0,9,51,50,119,10,0,64,64,0,0,56,9,0,0,59,2,0,0,60,8,62,24,18,52,37,0,2,10,19,52,89,51,21,169,110,19,96,44,85,0,61,0,52,114,21,86,98,117,28,103,64,6,76,3,50,104,20,32,0,1,0,58,87,8,52,0,0,17,0,10,0,0,0,0,4,39,50,20,0,45,47,0,0,84,22,1,7,2,2,0,0,11,48,118,62,5,32,0,29,2,8,53,5,27,34,72,20,34,5,101,123,11,13,28,19,32,0,0,0,8,1,0,0,2,22,99,58,44,104,72,0,46,86,9,0,42,18,0,1,1,15,0,0,11,8,1,0,14,5,7,0,0,20,20,15,48,135,105,40,74,114,59,75,13,88,0,0,76,90,11,1,42,26,0,1,45,72,30,92,91,63,133,48,110,68,69,83,2,29,48,0,9,0,0,15,13,78,4,30,0,22,8,22,0,0,1,1,36,0,1,10,21,0,8,0,11,0,2,0,60,11,26,5,0,0,8,24,0,0,30,0,0,14,2,6,5,110,46,15,119,1,2,2,20,3,27,0,28,4,0,5,2,6,4,50,45,106,16,28,123,112,39,149,129,40,100,23,0,0,24,14,22,38,0,32,77,3,147,84,42,132,25,42,168,42,7,125,0,0,0,20,0,20,0,1,0,10,36,52,116,13,0,72,63,0,0,56,10,0,0,58,4,0,1,61,8,61,23,15,52,35,0,1,7,17,50,78,57,32,175,93,17,92,49,81,3,67,0,52,103,18,93

Foldseek 3Di:
DDQLQAAEDFFWAFKAKWKKFKKKKFFQALVLQVQLQCQLQPQAQDVPPGLWQKFWQASWDQLVRDLNSGIITMMMTIGRDPVSRLVSCLCSCLPRAQPGHGMEMEADDDPVFFDDKDQSQQVSQCVLVPVKDWDDTNNFIWIWRQDPNGTYIYTRMYGMGTWIWFLKKKWFFLDPVLRVVLQLLLLVQLSPQGFKGQRDVSQKAQFDWDADDPPDPPDRIHGPLLQAQPNPNHVDDPSGRGMMMGIMIGSYPVSSLVSLLRSVSRSSVTPGTHYMGYDDDVNPPHDDIGGPVVSD/DDFLNAAEDFFWWFWAKKKKFKKKKFFQALVLQVQLQCQLQPQAQDVPPGLWFKFWQASWDQLVPDLRSGIITMMMIIDRDPVSRLVSVLCSCLPRAQPGHGMEMEADQDPVQFDDKDQSQLVSQCVLVPVKDWDATNNFIWIWRQDPNGTYIYGRMTGMGIWIWFLKKKWFFLDPVQQVVLQLLLQVQLSPQGFKGQRDDSQKDQFDWDQDDPPDNPDRIHGPLLQAQVRPPHVDDPNGRGMMMGIMIGSYDVSSLVSLLRSVNRSSVTPGTHHMGHDDDPPPDHDDIGTPVVSD/DAFLNAAEDFFWAFWAWWKKFKKKKFFQALVLQVQLQCQLQPQAQDVPPGLWHKFWQASWDQLVRDLNSGIITMMMTIGRDPVSRLVSLLCSCLPRAQPGHGMEMEADDPPVFFDDKDQSQQVNQCQLVPPKDWDATSNFIWIWRQDPNGTYIYTRMYGMGTWIWWGKKKWFFLDDVLQVVLQLQLLVQLSPQGFKGQRPDSQKAQFDWDADDPPDNPDRIHGPQLQQLPNPDHVDDPSGRGMMMGIMIGSYDVSSLSSLLRSVNRSSVTPGTHHMGYDDDPNPDHDDIGTPVVSD/DDFLNAAEDFFWFFWAKKKKFKKKKFFQALVLQVQLQCQLQPQAQDVPPGLWQKFWQASWDQLVPDLRSGIITMMMIIGRDPVSRLVSVLCSCLPRAQPGHGMEMEADDDPVFFDDKDQSQLVSQCVLVPPKDWDATNNFIWIWRQDPNGTYIYTRMTGMGTWIWFLKKKWFFLDDVQSVVLQLLLLVQLSPQGFKGQRDDSQKAQFDWDQDDPPDPVDRIHGPLLQALPRPNHVDDPSGHGMMMGIMIGSYDVSSLSSLLRSVSRSSVTPGTHHMGYDDDPNPPHDDIGTPVVSD

CATH classification: 3.30.70.520 (+1 more: 3.30.70.520)

Organism: Methanopyrus kandleri (strain AV19 / DSM 6324 / JCM 9639 / NBRC 100938) (NCBI:txid190192)

InterPro domains:
  IPR002770 Formylmethanofuran: tetrahydromethanopterin formyltransferase Ftr, C-terminal [PF02741] (150-295)
  IPR014053 Formylmethanofuran: tetrahydromethanopterin formyltransferase Ftr [MF_00579] (1-296)
  IPR014053 Formylmethanofuran: tetrahydromethanopterin formyltransferase Ftr [NF002554] (1-296)
  IPR014053 Formylmethanofuran: tetrahydromethanopterin formyltransferase Ftr [PIRSF006414] (1-296)
  IPR014053 Formylmethanofuran: tetrahydromethanopterin formyltransferase Ftr [TIGR03119] (8-295)
  IPR022667 Formylmethanofuran: tetrahydromethanopterin formyltransferase Ftr, N-terminal [PF01913] (1-147)
  IPR023447 Formylmethanofuran: tetrahydromethanopterin formyltransferase Ftr, ferredoxin-like superfamily [G3DSA:3.30.70.520] (3-295)
  IPR023447 Formylmethanofuran: tetrahydromethanopterin formyltransferase Ftr, ferredoxin-like superfamily [G3DSA:3.30.70.520] (17-165)
  IPR023447 Formylmethanofuran: tetrahydromethanopterin formyltransferase Ftr, ferredoxin-like superfamily [SSF55112] (1-147)
  IPR023447 Formylmethanofuran: tetrahydromethanopterin formyltransferase Ftr, ferredoxin-like superfamily [SSF55112] (149-296)

B-factor: mean 24.62, std 10.74, range [7.71, 75.65]

Nearest PDB structures (foldseek):
  1ftr-assembly1_B  TM=1.003E+00  e=9.183E-71  Methanopyrus kandleri
  1m5h-assembly1_D  TM=9.766E-01  e=3.145E-51  Archaeoglobus fulgidus
  1m5s-assembly1_D  TM=9.687E-01  e=1.054E-49  Methanosarcina barkeri
  6s6y-assembly1_D  TM=9.421E-01  e=1.010E-39  Methylorubrum extorquens PA1
  8fmw-assembly1_F  TM=4.401E-01  e=7.234E-01  Borreliella burgdorferi B31

Sequence (1184 aa):
MEINGVEIEDTFAEAFEAKMARVLITAASHKWAMIAVKEATGFGTSVIMCPAEAGIDCGYVPPEETPDGRPGVTIMIGHNDEDELKEQLLDRIGQCVMTAPTASAFDAMPEAEKEDEDRVGYKLSFFGDGYQEEDELDGRKVWKIPVVEGEFIVEDSFGITTGVAGGNFYIMAESQPAGLQAAEAAVDAIKGVEGAYAPFPGGIVASASKVGSKQYDFLPASTNDAYCPTVEDNELPEGVKCVYEIVINGLNEEAVKEAMRVGIEAACQQPGVVKISAGNFGGKLGQYEIHLHDLFMEINGVEIEDTFAEAFEAKMARVLITAASHKWAMIAVKEATGFGTSVIMCPAEAGIDCGYVPPEETPDGRPGVTIMIGHNDEDELKEQLLDRIGQCVMTAPTASAFDAMPEAEKEDEDRVGYKLSFFGDGYQEEDELDGRKVWKIPVVEGEFIVEDSFGITTGVAGGNFYIMAESQPAGLQAAEAAVDAIKGVEGAYAPFPGGIVASASKVGSKQYDFLPASTNDAYCPTVEDNELPEGVKCVYEIVINGLNEEAVKEAMRVGIEAACQQPGVVKISAGNFGGKLGQYEIHLHDLFMEINGVEIEDTFAEAFEAKMARVLITAASHKWAMIAVKEATGFGTSVIMCPAEAGIDCGYVPPEETPDGRPGVTIMIGHNDEDELKEQLLDRIGQCVMTAPTASAFDAMPEAEKEDEDRVGYKLSFFGDGYQEEDELDGRKVWKIPVVEGEFIVEDSFGITTGVAGGNFYIMAESQPAGLQAAEAAVDAIKGVEGAYAPFPGGIVASASKVGSKQYDFLPASTNDAYCPTVEDNELPEGVKCVYEIVINGLNEEAVKEAMRVGIEAACQQPGVVKISAGNFGGKLGQYEIHLHDLFMEINGVEIEDTFAEAFEAKMARVLITAASHKWAMIAVKEATGFGTSVIMCPAEAGIDCGYVPPEETPDGRPGVTIMIGHNDEDELKEQLLDRIGQCVMTAPTASAFDAMPEAEKEDEDRVGYKLSFFGDGYQEEDELDGRKVWKIPVVEGEFIVEDSFGITTGVAGGNFYIMAESQPAGLQAAEAAVDAIKGVEGAYAPFPGGIVASASKVGSKQYDFLPASTNDAYCPTVEDNELPEGVKCVYEIVINGLNEEAVKEAMRVGIEAACQQPGVVKISAGNFGGKLGQYEIHLHDLF

Radius of gyration: 28.89 Å; Cα contacts (8 Å, |Δi|>4): 3579; chains: 4; bounding box: 73×74×73 Å